Protein 1SZQ (pdb70)

Radius of gyration: 31.91 Å; Cα contacts (8 Å, |Δi|>4): 1854; chains: 2; bounding box: 70×69×105 Å

B-factor: mean 50.6, std 24.79, range [14.14, 126.87]

Foldseek 3Di:
DADPLLLQLQVCLVFDFPDPLLLVVLLLLVLLLLLLLLVCVVPPVLCVLAADPDPPDDDQLFAFQFLEAHRHALLRQLLSSLLSQQVNQAWWADALEIDHLSSLLSSLLRLQSSQQSVCVVVVHHGAFLLSSVLLSLLQQLRQLRHNDYLLVLFFHSLLSSLLSSLLSSLVCVDDSVLSSALNQCSQLDDTHGVQCVDPPNPDSCVSSVNSNSSSVSNVSSVSVVVDHDRQCQPPPCSHNCNPRVVVDDGDGPDRGHSLSLWIFGSQDFLADQLQLALLVLLCVQVCCVVVDALVQFQAKEKEFADVLCVFQCDDDDDDALVNCRRHNLCNLCCRHVVGHHSVCSHVVNVVPVSSVVSSVRYDYDYDVVLNVLCSDSVRVWSKMWMKTAGPVRDIDDIRIDTHRCRTSVNCVSNVVSSLVSSLVSCVSRDDDVLSVVLSVQSVPVVNRRPHSNVNSVSSHD/DADPLLLLLQVCLVPDADDPLLLVVLLLLVLLLVLLLLVCVVDPVLCVLAADPDPPDDDQLFQDAFLDAHRHALLRQLLNSLLSQQVPQHWWADALETDHLSSLLSNLLSLQSSQQSVQVVVVHHGAFLLSSVLLSLLQQLNFLSHNAYQVVLFFHSLLSSLLSLLSNSLVVVHDSVLSSALNLCSLLPDTHGCQCVDPPNVDSCVSSVNSNSSSVSSVSSVSVVVDHDRPCAPPPCSHSCNPGVVVDDGDGPDRGHSLSLWMFGNQDALADFLLQQVLVVLCLQVCCCVPDALVFFQAKEKAWADVLCVFADDQDDDAAQCNCSRHSLCNQCCNHVVDHHSVCRHVPNCPDPSSNPVSVRYHYDYDPVLNVLCSPSVHVWSKMWIKTQGPVRDIDDTDMDTHGCRTSVNCVNNVVSSLVSSLVSLVSRDDPVLSCVLSVQSVPSVSRSGHSNVNSVSRHD

Solvent-accessible surface area: 34328 Å² total

Organism: Escherichia coli (strain K12) (NCBI:txid83333)

GO terms:
  GO:0051537 2 iron, 2 sulfur cluster binding (F, IDA)
  GO:0003994 aconitate hydratase activity (F, EXP)
  GO:0047547 2-methylcitrate dehydratase activity (F, IDA)

Structure (mmCIF, N/CA/C/O backbone):
data_1SZQ
#
_entry.id   1SZQ
#
_cell.length_a   97.579
_cell.length_b   97.579
_cell.length_c   219.750
_cell.angle_alpha   90.00
_cell.angle_beta   90.00
_cell.angle_gamma   120.00
#
_symmetry.space_group_name_H-M   'P 65'
#
loop_
_entity.id
_entity.type
_entity.pdbx_description
1 polymer '2-methylcitrate dehydratase'
2 water water
#
loop_
_atom_site.group_PDB
_atom_site.id
_atom_site.type_symbol
_atom_site.label_atom_id
_atom_site.label_alt_id
_atom_site.label_comp_id
_atom_site.label_asym_id
_atom_site.label_entity_id
_atom_site.label_seq_id
_atom_site.pdbx_PDB_ins_code
_atom_site.Cartn_x
_atom_site.Cartn_y
_atom_site.Cartn_z
_atom_site.occupancy
_atom_site.B_iso_or_equiv
_atom_site.auth_seq_id
_atom_site.auth_comp_id
_atom_site.auth_asym_id
_atom_site.auth_atom_id
_atom_site.pdbx_PDB_model_num
ATOM 1 N N . GLU A 1 11 ? -45.590 62.662 -1.857 1.00 46.25 11 GLU A N 1
ATOM 2 C CA . GLU A 1 11 ? -45.095 61.961 -0.630 1.00 47.24 11 GLU A CA 1
ATOM 3 C C . GLU A 1 11 ? -44.136 60.846 -1.031 1.00 45.66 11 GLU A C 1
ATOM 4 O O . GLU A 1 11 ? -43.000 60.784 -0.551 1.00 45.08 11 GLU A O 1
ATOM 10 N N . PHE A 1 12 ? -44.597 59.970 -1.918 1.00 43.85 12 PHE A N 1
ATOM 11 C CA . PHE A 1 12 ? -43.776 58.859 -2.389 1.00 42.60 12 PHE A CA 1
ATOM 12 C C . PHE A 1 12 ? -42.673 59.357 -3.319 1.00 42.37 12 PHE A C 1
ATOM 13 O O . PHE A 1 12 ? -42.886 60.262 -4.127 1.00 41.13 12 PHE A O 1
ATOM 21 N N . ASP A 1 13 ? -41.493 58.755 -3.191 1.00 41.75 13 ASP A N 1
ATOM 22 C CA . ASP A 1 13 ? -40.342 59.114 -4.009 1.00 41.98 13 ASP A CA 1
ATOM 23 C C . ASP A 1 13 ? -40.633 59.065 -5.514 1.00 43.39 13 ASP A C 1
ATOM 24 O O . ASP A 1 13 ? -41.344 58.178 -5.996 1.00 42.06 13 ASP A O 1
ATOM 29 N N . ARG A 1 14 ? -40.083 60.039 -6.240 1.00 44.77 14 ARG A N 1
ATOM 30 C CA . ARG A 1 14 ? -40.240 60.146 -7.691 1.00 45.37 14 ARG A CA 1
ATOM 31 C C . ARG A 1 14 ? -39.993 58.781 -8.352 1.00 42.81 14 ARG A C 1
ATOM 32 O O . ARG A 1 14 ? -40.790 58.317 -9.166 1.00 42.07 14 ARG A O 1
ATOM 40 N N . GLU A 1 15 ? -38.898 58.131 -7.981 1.00 38.94 15 GLU A N 1
ATOM 41 C CA . GLU A 1 15 ? -38.574 56.842 -8.555 1.00 37.09 15 GLU A CA 1
ATOM 42 C C . GLU A 1 15 ? -39.741 55.853 -8.446 1.00 35.83 15 GLU A C 1
ATOM 43 O O . GLU A 1 15 ? -40.144 55.248 -9.438 1.00 35.37 15 GLU A O 1
ATOM 49 N N . ILE A 1 16 ? -40.293 55.703 -7.248 1.00 35.41 16 ILE A N 1
ATOM 50 C CA . ILE A 1 16 ? -41.414 54.793 -7.021 1.00 34.61 16 ILE A CA 1
ATOM 51 C C . ILE A 1 16 ? -42.653 55.204 -7.822 1.00 36.50 16 ILE A C 1
ATOM 52 O O . ILE A 1 16 ? -43.326 54.364 -8.438 1.00 37.58 16 ILE A O 1
ATOM 57 N N . VAL A 1 17 ? -42.947 56.500 -7.815 1.00 36.46 17 VAL A N 1
ATOM 58 C CA . VAL A 1 17 ? -44.101 57.022 -8.526 1.00 34.57 17 VAL A CA 1
ATOM 59 C C . VAL A 1 17 ? -43.983 56.825 -10.027 1.00 33.96 17 VAL A C 1
ATOM 60 O O . VAL A 1 17 ? -44.990 56.651 -10.710 1.00 32.14 17 VAL A O 1
ATOM 64 N N . ASP A 1 18 ? -42.762 56.850 -10.551 1.00 34.34 18 ASP A N 1
ATOM 65 C CA . ASP A 1 18 ? -42.589 56.646 -11.986 1.00 37.63 18 ASP A CA 1
ATOM 66 C C . ASP A 1 18 ? -42.896 55.205 -12.354 1.00 38.21 18 ASP A C 1
ATOM 67 O O . ASP A 1 18 ? -43.594 54.944 -13.329 1.00 38.84 18 ASP A O 1
ATOM 72 N N . ILE A 1 19 ? -42.356 54.274 -11.575 1.00 38.12 19 ILE A N 1
ATOM 73 C CA . ILE A 1 19 ? -42.585 52.859 -11.816 1.00 36.91 19 ILE A CA 1
ATOM 74 C C . ILE A 1 19 ? -44.075 52.580 -11.775 1.00 35.74 19 ILE A C 1
ATOM 75 O O . ILE A 1 19 ? -44.608 51.901 -12.644 1.00 36.48 19 ILE A O 1
ATOM 80 N N . VAL A 1 20 ? -44.755 53.116 -10.774 1.00 34.31 20 VAL A N 1
ATOM 81 C CA . VAL A 1 20 ? -46.176 52.861 -10.671 1.00 35.42 20 VAL A CA 1
ATOM 82 C C . VAL A 1 20 ? -47.016 53.479 -11.787 1.00 36.28 20 VAL A C 1
ATOM 83 O O . VAL A 1 20 ? -47.969 52.860 -12.254 1.00 35.42 20 VAL A O 1
ATOM 87 N N . ASP A 1 21 ? -46.686 54.693 -12.214 1.00 36.52 21 ASP A N 1
ATOM 88 C CA . ASP A 1 21 ? -47.453 55.309 -13.281 1.00 37.17 21 ASP A CA 1
ATOM 89 C C . ASP A 1 21 ? -47.209 54.552 -14.565 1.00 35.14 21 ASP A C 1
ATOM 90 O O . ASP A 1 21 ? -48.118 54.364 -15.361 1.00 34.22 21 ASP A O 1
ATOM 95 N N . TYR A 1 22 ? -45.972 54.119 -14.764 1.00 35.86 22 TYR A N 1
ATOM 96 C CA . TYR A 1 22 ? -45.612 53.379 -15.966 1.00 35.26 22 TYR A CA 1
ATOM 97 C C . TYR A 1 22 ? -46.395 52.086 -16.073 1.00 34.68 22 TYR A C 1
ATOM 98 O O . TYR A 1 22 ? -46.975 51.811 -17.109 1.00 34.66 22 TYR A O 1
ATOM 107 N N . VAL A 1 23 ? -46.413 51.306 -14.999 1.00 34.90 23 VAL A N 1
ATOM 108 C CA . VAL A 1 23 ? -47.098 50.026 -14.999 1.00 36.64 23 VAL A CA 1
ATOM 109 C C . VAL A 1 23 ? -48.636 50.119 -15.011 1.00 37.69 23 VAL A C 1
ATOM 110 O O . VAL A 1 23 ? -49.323 49.176 -15.405 1.00 38.33 23 VAL A O 1
ATOM 122 N N . ASN A 1 25 ? -50.397 52.951 -16.512 1.00 39.43 25 ASN A N 1
ATOM 123 C CA . ASN A 1 25 ? -50.925 53.696 -17.650 1.00 39.87 25 ASN A CA 1
ATOM 124 C C . ASN A 1 25 ? -50.245 53.599 -18.996 1.00 39.72 25 ASN A C 1
ATOM 125 O O . ASN A 1 25 ? -50.886 53.823 -20.017 1.00 41.93 25 ASN A O 1
ATOM 130 N N . TYR A 1 26 ? -48.960 53.280 -19.010 1.00 39.44 26 TYR A N 1
ATOM 131 C CA . TYR A 1 26 ? -48.246 53.195 -20.266 1.00 39.97 26 TYR A CA 1
ATOM 132 C C . TYR A 1 26 ? -48.767 52.124 -21.196 1.00 43.34 26 TYR A C 1
ATOM 133 O O . TYR A 1 26 ? -48.865 50.948 -20.831 1.00 42.98 26 TYR A O 1
ATOM 142 N N . GLU A 1 27 ? -49.070 52.552 -22.417 1.00 47.33 27 GLU A N 1
ATOM 143 C CA . GLU A 1 27 ? -49.568 51.671 -23.460 1.00 49.85 27 GLU A CA 1
ATOM 144 C C . GLU A 1 27 ? -48.405 51.270 -24.372 1.00 49.96 27 GLU A C 1
ATOM 145 O O . GLU A 1 27 ? -47.795 52.127 -25.018 1.00 50.12 27 GLU A O 1
ATOM 151 N N . ILE A 1 28 ? -48.095 49.972 -24.407 1.00 49.10 28 ILE A N 1
ATOM 152 C CA . ILE A 1 28 ? -47.020 49.440 -25.252 1.00 47.81 28 ILE A CA 1
ATOM 153 C C . ILE A 1 28 ? -47.504 49.536 -26.696 1.00 48.71 28 ILE A C 1
ATOM 154 O O . ILE A 1 28 ? -48.414 48.813 -27.095 1.00 48.80 28 ILE A O 1
ATOM 159 N N . SER A 1 29 ? -46.904 50.418 -27.482 1.00 48.94 29 SER A N 1
ATOM 160 C CA . SER A 1 29 ? -47.323 50.572 -28.872 1.00 50.12 29 SER A CA 1
ATOM 161 C C . SER A 1 29 ? -46.244 50.074 -29.816 1.00 49.18 29 SER A C 1
ATOM 162 O O . SER A 1 29 ? -46.081 50.604 -30.912 1.00 51.34 29 SER A O 1
ATOM 165 N N . SER A 1 30 ? -45.515 49.052 -29.387 1.00 47.67 30 SER A N 1
ATOM 166 C CA . SER A 1 30 ? -44.417 48.504 -30.168 1.00 45.97 30 SER A CA 1
ATOM 167 C C . SER A 1 30 ? -44.716 47.101 -30.664 1.00 46.61 30 SER A C 1
ATOM 168 O O . SER A 1 30 ? -44.889 46.180 -29.868 1.00 47.29 30 SER A O 1
ATOM 171 N N . LYS A 1 31 ? -44.772 46.933 -31.983 1.00 46.43 31 LYS A N 1
ATOM 172 C CA . LYS A 1 31 ? -45.056 45.622 -32.548 1.00 46.24 31 LYS A CA 1
ATOM 173 C C . LYS A 1 31 ? -43.855 44.705 -32.316 1.00 44.72 31 LYS A C 1
ATOM 174 O O . LYS A 1 31 ? -44.010 43.495 -32.156 1.00 45.23 31 LYS A O 1
ATOM 180 N N . VAL A 1 32 ? -42.658 45.282 -32.291 1.00 40.24 32 VAL A N 1
ATOM 181 C CA . VAL A 1 32 ? -41.464 44.484 -32.070 1.00 37.05 32 VAL A CA 1
ATOM 182 C C . VAL A 1 32 ? -41.427 44.019 -30.628 1.00 35.23 32 VAL A C 1
ATOM 183 O O . VAL A 1 32 ? -40.945 42.928 -30.319 1.00 33.99 32 VAL A O 1
ATOM 187 N N . ALA A 1 33 ? -41.933 44.859 -29.741 1.00 33.78 33 ALA A N 1
ATOM 188 C CA . ALA A 1 33 ? -41.957 44.506 -28.339 1.00 34.07 33 ALA A CA 1
ATOM 189 C C . ALA A 1 33 ? -42.815 43.253 -28.158 1.00 34.59 33 ALA A C 1
ATOM 190 O O . ALA A 1 33 ? -42.338 42.254 -27.622 1.00 33.45 33 ALA A O 1
ATOM 192 N N . TYR A 1 34 ? -44.066 43.297 -28.617 1.00 33.94 34 TYR A N 1
ATOM 193 C CA . TYR A 1 34 ? -44.950 42.142 -28.492 1.00 34.50 34 TYR A CA 1
ATOM 194 C C . TYR A 1 34 ? -44.431 40.901 -29.223 1.00 34.47 34 TYR A C 1
ATOM 195 O O . TYR A 1 34 ? -44.587 39.787 -28.731 1.00 33.18 34 TYR A O 1
ATOM 204 N N . ASP A 1 35 ? -43.815 41.096 -30.386 1.00 35.20 35 ASP A N 1
ATOM 205 C CA . ASP A 1 35 ? -43.262 39.982 -31.142 1.00 36.57 35 ASP A CA 1
ATOM 206 C C . ASP A 1 35 ? -42.134 39.289 -30.370 1.00 37.26 35 ASP A C 1
ATOM 207 O O . ASP A 1 35 ? -42.069 38.061 -30.340 1.00 39.32 35 ASP A O 1
ATOM 212 N N . THR A 1 36 ? -41.236 40.047 -29.748 1.00 34.86 36 THR A N 1
ATOM 213 C CA . THR A 1 36 ? -40.176 39.384 -29.019 1.00 34.75 36 THR A CA 1
ATOM 214 C C . THR A 1 36 ? -40.710 38.838 -27.700 1.00 32.78 36 THR A C 1
ATOM 215 O O . THR A 1 36 ? -40.260 37.796 -27.237 1.00 35.01 36 THR A O 1
ATOM 219 N N . ALA A 1 37 ? -41.675 39.515 -27.090 1.00 30.68 37 ALA A N 1
ATOM 220 C CA . ALA A 1 37 ? -42.217 39.032 -25.821 1.00 28.31 37 ALA A CA 1
ATOM 221 C C . ALA A 1 37 ? -42.792 37.650 -26.053 1.00 29.14 37 ALA A C 1
ATOM 222 O O . ALA A 1 37 ? -42.712 36.763 -25.205 1.00 28.37 37 ALA A O 1
ATOM 224 N N . HIS A 1 38 ? -43.392 37.478 -27.217 1.00 29.69 38 HIS A N 1
ATOM 225 C CA . HIS A 1 38 ? -43.973 36.208 -27.571 1.00 28.79 38 HIS A CA 1
ATOM 226 C C . HIS A 1 38 ? -42.886 35.119 -27.559 1.00 28.82 38 HIS A C 1
ATOM 227 O O . HIS A 1 38 ? -43.007 34.120 -26.853 1.00 28.63 38 HIS A O 1
ATOM 234 N N . TYR A 1 39 ? -41.821 35.320 -28.332 1.00 27.74 39 TYR A N 1
ATOM 235 C CA . TYR A 1 39 ? -40.744 34.338 -28.393 1.00 28.37 39 TYR A CA 1
ATOM 236 C C . TYR A 1 39 ? -40.032 34.203 -27.063 1.00 29.61 39 TYR A C 1
ATOM 237 O O . TYR A 1 39 ? -39.571 33.120 -26.696 1.00 30.73 39 TYR A O 1
ATOM 246 N N . CYS A 1 40 ? -39.941 35.305 -26.335 1.00 28.37 40 CYS A N 1
ATOM 247 C CA . CYS A 1 40 ? -39.290 35.278 -25.046 1.00 28.57 40 CYS A CA 1
ATOM 248 C C . CYS A 1 40 ? -40.058 34.367 -24.074 1.00 29.50 40 CYS A C 1
ATOM 249 O O . CYS A 1 40 ? -39.468 33.761 -23.169 1.00 28.62 40 CYS A O 1
ATOM 252 N N . LEU A 1 41 ? -41.373 34.272 -24.279 1.00 28.42 41 LEU A N 1
ATOM 253 C CA . LEU A 1 41 ? -42.260 33.451 -23.454 1.00 26.84 41 LEU A CA 1
ATOM 254 C C . LEU A 1 41 ? -41.956 31.953 -23.609 1.00 28.18 41 LEU A C 1
ATOM 255 O O . LEU A 1 41 ? -41.682 31.251 -22.632 1.00 26.99 41 LEU A O 1
ATOM 260 N N . LEU A 1 42 ? -41.999 31.479 -24.849 1.00 28.52 42 LEU A N 1
ATOM 261 C CA . LEU A 1 42 ? -41.746 30.081 -25.157 1.00 29.11 42 LEU A CA 1
ATOM 262 C C . LEU A 1 42 ? -40.327 29.688 -24.788 1.00 30.08 42 LEU A C 1
ATOM 263 O O . LEU A 1 42 ? -40.074 28.578 -24.319 1.00 30.65 42 LEU A O 1
ATOM 268 N N . ASP A 1 43 ? -39.398 30.607 -25.007 1.00 28.99 43 ASP A N 1
ATOM 269 C CA . ASP A 1 43 ? -37.996 30.345 -24.718 1.00 28.48 43 ASP A CA 1
ATOM 270 C C . ASP A 1 43 ? -37.767 30.121 -23.220 1.00 27.99 43 ASP A C 1
ATOM 271 O O . ASP A 1 43 ? -37.107 29.161 -22.802 1.00 27.75 43 ASP A O 1
ATOM 276 N N . THR A 1 44 ? -38.328 31.000 -22.403 1.00 26.97 44 THR A N 1
ATOM 277 C CA . THR A 1 44 ? -38.152 30.881 -20.969 1.00 23.81 44 THR A CA 1
ATOM 278 C C . THR A 1 44 ? -38.842 29.633 -20.436 1.00 23.61 44 THR A C 1
ATOM 279 O O . THR A 1 44 ? -38.325 28.990 -19.533 1.00 23.48 44 THR A O 1
ATOM 283 N N . LEU A 1 45 ? -40.004 29.282 -20.987 1.00 24.93 45 LEU A N 1
ATOM 284 C CA . LEU A 1 45 ? -40.706 28.070 -20.543 1.00 24.34 45 LEU A CA 1
ATOM 285 C C . LEU A 1 45 ? -39.867 26.846 -20.865 1.00 24.73 45 LEU A C 1
ATOM 286 O O . LEU A 1 45 ? -39.746 25.938 -20.049 1.00 24.86 45 LEU A O 1
ATOM 291 N N . GLY A 1 46 ? -39.279 26.836 -22.057 1.00 27.45 46 GLY A N 1
ATOM 292 C CA . GLY A 1 46 ? -38.450 25.719 -22.465 1.00 30.90 46 GLY A CA 1
ATOM 293 C C . GLY A 1 46 ? -37.228 25.511 -21.589 1.00 34.12 46 GLY A C 1
ATOM 294 O O . GLY A 1 46 ? -36.807 24.372 -21.386 1.00 35.93 46 GLY A O 1
ATOM 295 N N . CYS A 1 47 ? -36.648 26.593 -21.071 1.00 34.16 47 CYS A N 1
ATOM 296 C CA . CYS A 1 47 ? -35.467 26.471 -20.213 1.00 34.86 47 CYS A CA 1
ATOM 297 C C . CYS A 1 47 ? -35.861 25.849 -18.895 1.00 35.58 47 CYS A C 1
ATOM 298 O O . CYS A 1 47 ? -35.042 25.234 -18.212 1.00 36.90 47 CYS A O 1
ATOM 301 N N . GLY A 1 48 ? -37.125 26.032 -18.537 1.00 35.06 48 GLY A N 1
ATOM 302 C CA . GLY A 1 48 ? -37.613 25.504 -17.286 1.00 35.31 48 GLY A CA 1
ATOM 303 C C . GLY A 1 48 ? -37.795 24.012 -17.386 1.00 36.20 48 GLY A C 1
ATOM 304 O O . GLY A 1 48 ? -37.575 23.281 -16.419 1.00 37.12 48 GLY A O 1
ATOM 305 N N . LEU A 1 49 ? -38.195 23.552 -18.564 1.00 34.57 49 LEU A N 1
ATOM 306 C CA . LEU A 1 49 ? -38.408 22.128 -18.760 1.00 35.16 49 LEU A CA 1
ATOM 307 C C . LEU A 1 49 ? -37.062 21.387 -18.767 1.00 37.13 49 LEU A C 1
ATOM 308 O O . LEU A 1 49 ? -36.969 20.230 -18.351 1.00 38.11 49 LEU A O 1
ATOM 313 N N . GLU A 1 50 ? -36.013 22.065 -19.214 1.00 38.67 50 GLU A N 1
ATOM 314 C CA . GLU A 1 50 ? -34.702 21.444 -19.253 1.00 41.56 50 GLU A CA 1
ATOM 315 C C . GLU A 1 50 ? -34.122 21.360 -17.851 1.00 42.88 50 GLU A C 1
ATOM 316 O O . GLU A 1 50 ? -33.208 20.581 -17.599 1.00 45.89 50 GLU A O 1
ATOM 322 N N . ALA A 1 51 ? -34.649 22.157 -16.930 1.00 41.48 51 ALA A N 1
ATOM 323 C CA . ALA A 1 51 ? -34.123 22.149 -15.571 1.00 40.53 51 ALA A CA 1
ATOM 324 C C . ALA A 1 51 ? -34.667 20.997 -14.727 1.00 41.30 51 ALA A C 1
ATOM 325 O O . ALA A 1 51 ? -33.991 20.511 -13.818 1.00 40.65 51 ALA A O 1
ATOM 327 N N . LEU A 1 52 ? -35.888 20.567 -15.034 1.00 40.89 52 LEU A N 1
ATOM 328 C CA . LEU A 1 52 ? -36.522 19.478 -14.309 1.00 39.88 52 LEU A CA 1
ATOM 329 C C . LEU A 1 52 ? -35.666 18.221 -14.335 1.00 41.74 52 LEU A C 1
ATOM 330 O O . LEU A 1 52 ? -35.703 17.411 -13.412 1.00 44.01 52 LEU A O 1
ATOM 335 N N . GLU A 1 53 ? -34.878 18.047 -15.383 1.00 42.88 53 GLU A N 1
ATOM 336 C CA . GLU A 1 53 ? -34.052 16.861 -15.439 1.00 43.41 53 GLU A CA 1
ATOM 337 C C . GLU A 1 53 ? -32.842 16.939 -14.519 1.00 43.40 53 GLU A C 1
ATOM 338 O O . GLU A 1 53 ? -31.981 16.059 -14.537 1.00 44.58 53 GLU A O 1
ATOM 344 N N . TYR A 1 54 ? -32.779 17.983 -13.699 1.00 41.39 54 TYR A N 1
ATOM 345 C CA . TYR A 1 54 ? -31.666 18.136 -12.769 1.00 39.65 54 TYR A CA 1
ATOM 346 C C . TYR A 1 54 ? -32.139 18.005 -11.338 1.00 40.58 54 TYR A C 1
ATOM 347 O O . TYR A 1 54 ? -32.857 18.862 -10.835 1.00 41.85 54 TYR A O 1
ATOM 356 N N . PRO A 1 55 ? -31.739 16.921 -10.657 1.00 41.32 55 PRO A N 1
ATOM 357 C CA . PRO A 1 55 ? -32.141 16.691 -9.265 1.00 39.94 55 PRO A CA 1
ATOM 358 C C . PRO A 1 55 ? -31.750 17.813 -8.310 1.00 38.63 55 PRO A C 1
ATOM 359 O O . PRO A 1 55 ? -32.409 18.021 -7.287 1.00 38.74 55 PRO A O 1
ATOM 363 N N . ALA A 1 56 ? -30.693 18.546 -8.645 1.00 36.56 56 ALA A N 1
ATOM 364 C CA . ALA A 1 56 ? -30.253 19.651 -7.791 1.00 36.58 56 ALA A CA 1
ATOM 365 C C . ALA A 1 56 ? -31.283 20.765 -7.789 1.00 35.50 56 ALA A C 1
ATOM 366 O O . ALA A 1 56 ? -31.350 21.567 -6.858 1.00 36.32 56 ALA A O 1
ATOM 368 N N . CYS A 1 57 ? -32.080 20.807 -8.848 1.00 33.77 57 CYS A N 1
ATOM 369 C CA . CYS A 1 57 ? -33.118 21.805 -8.984 1.00 33.15 57 CYS A CA 1
ATOM 370 C C . CYS A 1 57 ? -34.447 21.283 -8.437 1.00 32.76 57 CYS A C 1
ATOM 371 O O . CYS A 1 57 ? -35.054 21.917 -7.578 1.00 30.88 57 CYS A O 1
ATOM 374 N N . LYS A 1 58 ? -34.895 20.126 -8.923 1.00 33.77 58 LYS A N 1
ATOM 375 C CA . LYS A 1 58 ? -36.171 19.573 -8.472 1.00 36.16 58 LYS A CA 1
ATOM 376 C C . LYS A 1 58 ? -36.277 19.300 -6.972 1.00 35.70 58 LYS A C 1
ATOM 377 O O . LYS A 1 58 ? -37.384 19.165 -6.448 1.00 36.72 58 LYS A O 1
ATOM 383 N N . LYS A 1 59 ? -35.151 19.241 -6.266 1.00 33.56 59 LYS A N 1
ATOM 384 C CA . LYS A 1 59 ? -35.216 18.990 -4.831 1.00 31.47 59 LYS A CA 1
ATOM 385 C C . LYS A 1 59 ? -35.808 20.189 -4.092 1.00 31.26 59 LYS A C 1
ATOM 386 O O . LYS A 1 59 ? -36.370 20.039 -3.006 1.00 31.87 59 LYS A O 1
ATOM 392 N N . LEU A 1 60 ? -35.687 21.371 -4.696 1.00 31.23 60 LEU A N 1
ATOM 393 C CA . LEU A 1 60 ? -36.201 22.617 -4.122 1.00 30.93 60 LEU A CA 1
ATOM 394 C C . LEU A 1 60 ? -37.625 22.942 -4.582 1.00 32.04 60 LEU A C 1
ATOM 395 O O . LEU A 1 60 ? -38.263 23.860 -4.059 1.00 32.54 60 LEU A O 1
ATOM 400 N N . LEU A 1 61 ? -38.109 22.190 -5.567 1.00 33.01 61 LEU A N 1
ATOM 401 C CA . LEU A 1 61 ? -39.439 22.401 -6.121 1.00 34.14 61 LEU A CA 1
ATOM 402 C C . LEU A 1 61 ? -40.547 21.752 -5.294 1.00 33.87 61 LEU A C 1
ATOM 403 O O . LEU A 1 61 ? -40.283 21.094 -4.291 1.00 32.96 61 LEU A O 1
ATOM 408 N N . GLY A 1 62 ? -41.786 21.944 -5.740 1.00 35.12 62 GLY A N 1
ATOM 409 C CA . GLY A 1 62 ? -42.934 21.386 -5.054 1.00 35.79 62 GLY A CA 1
ATOM 410 C C . GLY A 1 62 ? -43.350 22.210 -3.852 1.00 36.41 62 GLY A C 1
ATOM 411 O O . GLY A 1 62 ? -42.779 23.264 -3.603 1.00 36.42 62 GLY A O 1
ATOM 412 N N . PRO A 1 63 ? -44.343 21.744 -3.079 1.00 37.04 63 PRO A N 1
ATOM 413 C CA . PRO A 1 63 ? -44.853 22.426 -1.886 1.00 37.57 63 PRO A CA 1
ATOM 414 C C . PRO A 1 63 ? -43.903 22.337 -0.709 1.00 38.39 63 PRO A C 1
ATOM 415 O O . PRO A 1 63 ? -42.970 21.536 -0.714 1.00 38.49 63 PRO A O 1
ATOM 419 N N . ILE A 1 64 ? -44.164 23.155 0.308 1.00 38.58 64 ILE A N 1
ATOM 420 C CA . ILE A 1 64 ? -43.358 23.160 1.522 1.00 38.08 64 ILE A CA 1
ATOM 421 C C . ILE A 1 64 ? -43.672 21.883 2.308 1.00 38.73 64 ILE A C 1
ATOM 422 O O . ILE A 1 64 ? -42.787 21.248 2.879 1.00 39.52 64 ILE A O 1
ATOM 427 N N . VAL A 1 65 ? -44.939 21.495 2.315 1.00 38.77 65 VAL A N 1
ATOM 428 C CA . VAL A 1 65 ? -45.345 20.301 3.024 1.00 37.86 65 VAL A CA 1
ATOM 429 C C . VAL A 1 65 ? -46.058 19.342 2.080 1.00 38.93 65 VAL A C 1
ATOM 430 O O . VAL A 1 65 ? -47.153 19.627 1.601 1.00 39.84 65 VAL A O 1
ATOM 434 N N . PRO A 1 66 ? -45.439 18.186 1.797 1.00 39.43 66 PRO A N 1
ATOM 435 C CA . PRO A 1 66 ? -46.042 17.196 0.898 1.00 38.66 66 PRO A CA 1
ATOM 436 C C . PRO A 1 66 ? -47.454 16.832 1.318 1.00 38.73 66 PRO A C 1
ATOM 437 O O . PRO A 1 66 ? -47.707 16.506 2.481 1.00 39.39 66 PRO A O 1
ATOM 441 N N . GLY A 1 67 ? -48.374 16.889 0.366 1.00 39.16 67 GLY A N 1
ATOM 442 C CA . GLY A 1 67 ? -49.750 16.535 0.661 1.00 38.41 67 GLY A CA 1
ATOM 443 C C . GLY A 1 67 ? -50.654 17.739 0.718 1.00 37.70 67 GLY A C 1
ATOM 444 O O . GLY A 1 67 ? -51.882 17.611 0.708 1.00 38.64 67 GLY A O 1
ATOM 445 N N . THR A 1 68 ? -50.045 18.916 0.787 1.00 35.76 68 THR A N 1
ATOM 446 C CA . THR A 1 68 ? -50.809 20.153 0.841 1.00 33.66 68 THR A CA 1
ATOM 447 C C . THR A 1 68 ? -51.769 20.217 -0.333 1.00 33.23 68 THR A C 1
ATOM 448 O O . THR A 1 68 ? -51.429 19.831 -1.443 1.00 35.11 68 THR A O 1
ATOM 452 N N . VAL A 1 69 ? -52.978 20.688 -0.083 1.00 31.61 69 VAL A N 1
ATOM 453 C CA . VAL A 1 69 ? -53.951 20.808 -1.144 1.00 30.60 69 VAL A CA 1
ATOM 454 C C . VAL A 1 69 ? -54.406 22.249 -1.223 1.00 31.35 69 VAL A C 1
ATOM 455 O O . VAL A 1 69 ? -55.108 22.741 -0.339 1.00 32.55 69 VAL A O 1
ATOM 459 N N . VAL A 1 70 ? -53.996 22.925 -2.284 1.00 31.54 70 VAL A N 1
ATOM 460 C CA . VAL A 1 70 ? -54.350 24.317 -2.472 1.00 31.77 70 VAL A CA 1
ATOM 461 C C . VAL A 1 70 ? -55.464 24.472 -3.494 1.00 33.41 70 VAL A C 1
ATOM 462 O O . VAL A 1 70 ? -55.318 24.054 -4.643 1.00 35.64 70 VAL A O 1
ATOM 466 N N . PRO A 1 71 ? -56.600 25.067 -3.090 1.00 33.49 71 PRO A N 1
ATOM 467 C CA . PRO A 1 71 ? -57.731 25.276 -4.005 1.00 32.31 71 PRO A CA 1
ATOM 468 C C . PRO A 1 71 ? -57.266 26.149 -5.172 1.00 32.02 71 PRO A C 1
ATOM 469 O O . PRO A 1 71 ? -56.566 27.139 -4.963 1.00 31.96 71 PRO A O 1
ATOM 473 N N . ASN A 1 72 ? -57.645 25.789 -6.391 1.00 32.77 72 ASN A N 1
ATOM 474 C CA . ASN A 1 72 ? -57.264 26.578 -7.564 1.00 33.11 72 ASN A CA 1
ATOM 475 C C . ASN A 1 72 ? -55.778 26.919 -7.589 1.00 32.05 72 ASN A C 1
ATOM 476 O O . ASN A 1 72 ? -55.379 28.003 -8.027 1.00 30.08 72 ASN A O 1
ATOM 481 N N . GLY A 1 73 ? -54.970 25.982 -7.108 1.00 31.94 73 GLY A N 1
ATOM 482 C CA . GLY A 1 73 ? -53.538 26.176 -7.087 1.00 30.65 73 GLY A CA 1
ATOM 483 C C . GLY A 1 73 ? -52.960 26.344 -8.479 1.00 30.59 73 GLY A C 1
ATOM 484 O O . GLY A 1 73 ? -53.591 26.024 -9.491 1.00 30.02 73 GLY A O 1
ATOM 485 N N . VAL A 1 74 ? -51.739 26.856 -8.518 1.00 29.50 74 VAL A N 1
ATOM 486 C CA . VAL A 1 74 ? -51.032 27.080 -9.760 1.00 28.21 74 VAL A CA 1
ATOM 487 C C . VAL A 1 74 ? -50.448 25.752 -10.247 1.00 30.60 74 VAL A C 1
ATOM 488 O O . VAL A 1 74 ? -49.876 24.993 -9.463 1.00 29.76 74 VAL A O 1
ATOM 492 N N . ARG A 1 75 ? -50.617 25.456 -11.531 1.00 32.44 75 ARG A N 1
ATOM 493 C CA . ARG A 1 75 ? -50.075 24.224 -12.088 1.00 36.02 75 ARG A CA 1
ATOM 494 C C . ARG A 1 75 ? -48.691 24.543 -12.613 1.00 35.38 75 ARG A C 1
ATOM 495 O O . ARG A 1 75 ? -48.551 25.057 -13.720 1.00 37.69 75 ARG A O 1
ATOM 503 N N . VAL A 1 76 ? -47.669 24.257 -11.814 1.00 35.28 76 VAL A N 1
ATOM 504 C CA . VAL A 1 76 ? -46.293 24.527 -12.217 1.00 33.93 76 VAL A CA 1
ATOM 505 C C . VAL A 1 76 ? -45.963 23.705 -13.465 1.00 32.94 76 VAL A C 1
ATOM 506 O O . VAL A 1 76 ? -46.007 22.477 -13.449 1.00 33.63 76 VAL A O 1
ATOM 510 N N . PRO A 1 77 ? -45.643 24.383 -14.574 1.00 31.99 77 PRO A N 1
ATOM 511 C CA . PRO A 1 77 ? -45.316 23.716 -15.841 1.00 31.87 77 PRO A CA 1
ATOM 512 C C . PRO A 1 77 ? -44.299 22.569 -15.751 1.00 30.73 77 PRO A C 1
ATOM 513 O O . PRO A 1 77 ? -43.269 22.680 -15.087 1.00 30.37 77 PRO A O 1
ATOM 517 N N . GLY A 1 78 ? -44.613 21.468 -16.423 1.00 30.68 78 GLY A N 1
ATOM 518 C CA . GLY A 1 78 ? -43.733 20.320 -16.426 1.00 31.77 78 GLY A CA 1
ATOM 519 C C . GLY A 1 78 ? -43.794 19.429 -15.200 1.00 33.43 78 GLY A C 1
ATOM 520 O O . GLY A 1 78 ? -42.975 18.520 -15.056 1.00 34.69 78 GLY A O 1
ATOM 521 N N . THR A 1 79 ? -44.744 19.683 -14.304 1.00 33.34 79 THR A N 1
ATOM 522 C CA . THR A 1 79 ? -44.871 18.868 -13.101 1.00 33.97 79 THR A CA 1
ATOM 523 C C . THR A 1 79 ? -46.328 18.564 -12.815 1.00 34.05 79 THR A C 1
ATOM 524 O O . THR A 1 79 ? -47.182 18.680 -13.690 1.00 36.05 79 THR A O 1
ATOM 528 N N . GLN A 1 80 ? -46.604 18.172 -11.582 1.00 35.05 80 GLN A N 1
ATOM 529 C CA . GLN A 1 80 ? -47.959 17.861 -11.146 1.00 36.30 80 GLN A CA 1
ATOM 530 C C . GLN A 1 80 ? -48.286 18.672 -9.894 1.00 34.35 80 GLN A C 1
ATOM 531 O O . GLN A 1 80 ? -49.285 18.420 -9.234 1.00 35.43 80 GLN A O 1
ATOM 537 N N . PHE A 1 81 ? -47.442 19.646 -9.571 1.00 32.52 81 PHE A N 1
ATOM 538 C CA . PHE A 1 81 ? -47.671 20.471 -8.401 1.00 32.45 81 PHE A CA 1
ATOM 539 C C . PHE A 1 81 ? -48.797 21.469 -8.646 1.00 32.61 81 PHE A C 1
ATOM 540 O O . PHE A 1 81 ? -49.036 21.885 -9.777 1.00 32.63 81 PHE A O 1
ATOM 548 N N . GLN A 1 82 ? -49.488 21.834 -7.573 1.00 33.76 82 GLN A N 1
ATOM 549 C CA . GLN A 1 82 ? -50.570 22.814 -7.620 1.00 35.67 82 GLN A CA 1
ATOM 550 C C . GLN A 1 82 ? -50.366 23.615 -6.341 1.00 33.42 82 GLN A C 1
ATOM 551 O O . GLN A 1 82 ? -50.987 23.349 -5.321 1.00 34.73 82 GLN A O 1
ATOM 557 N N . LEU A 1 83 ? -49.468 24.588 -6.412 1.00 31.33 83 LEU A N 1
ATOM 558 C CA . LEU A 1 83 ? -49.109 25.401 -5.265 1.00 28.69 83 LEU A CA 1
ATOM 559 C C . LEU A 1 83 ? -49.787 26.772 -5.188 1.00 28.28 83 LEU A C 1
ATOM 560 O O . LEU A 1 83 ? -50.559 27.154 -6.058 1.00 26.87 83 LEU A O 1
ATOM 565 N N . ASP A 1 84 ? -49.489 27.495 -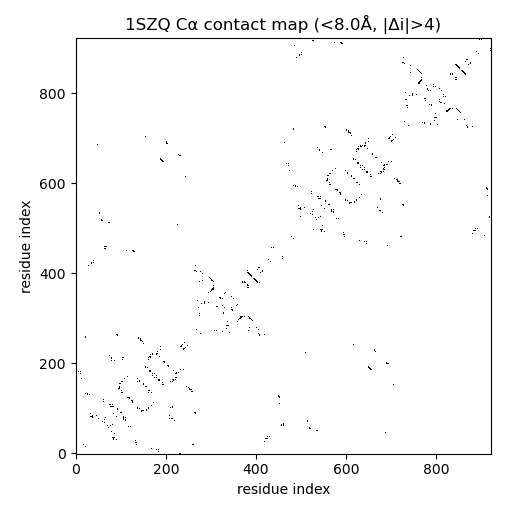4.115 1.00 29.43 84 ASP A N 1
ATOM 566 C CA . ASP A 1 84 ? -50.013 28.828 -3.904 1.00 29.84 84 ASP A CA 1
ATOM 567 C C . ASP A 1 84 ? -49.152 29.757 -4.774 1.00 29.76 84 ASP A C 1
ATOM 568 O O . ASP A 1 84 ? -47.992 29.443 -5.087 1.00 28.57 84 ASP A O 1
ATOM 573 N N . PRO A 1 85 ? -49.693 30.923 -5.158 1.00 29.47 85 PRO A N 1
ATOM 574 C CA . PRO A 1 85 ? -48.904 31.829 -5.995 1.00 29.43 85 PRO A CA 1
ATOM 575 C C . PRO A 1 85 ? -47.469 32.114 -5.537 1.00 28.74 85 PRO A C 1
ATOM 576 O O . PRO A 1 85 ? -46.556 32.135 -6.356 1.00 30.10 85 PRO A O 1
ATOM 580 N N . VAL A 1 86 ? -47.255 32.300 -4.242 1.00 28.57 86 VAL A N 1
ATOM 581 C CA . VAL A 1 86 ? -45.913 32.614 -3.768 1.00 28.16 86 VAL A CA 1
ATOM 582 C C . VAL A 1 86 ? -44.909 31.499 -3.964 1.00 30.30 86 VAL A C 1
ATOM 583 O O . VAL A 1 86 ? -43.755 31.747 -4.302 1.00 32.42 86 VAL A O 1
ATOM 587 N N . GLN A 1 87 ? -45.343 30.272 -3.733 1.00 31.00 87 GLN A N 1
ATOM 588 C CA . GLN A 1 87 ? -44.469 29.131 -3.874 1.00 29.49 87 GLN A CA 1
ATOM 589 C C . GLN A 1 87 ? -44.349 28.753 -5.339 1.00 29.63 87 GLN A C 1
ATOM 590 O O . GLN A 1 87 ? -43.277 28.356 -5.824 1.00 29.79 87 GLN A O 1
ATOM 596 N N . ALA A 1 88 ? -45.459 28.852 -6.054 1.00 27.69 88 ALA A N 1
ATOM 597 C CA . ALA A 1 88 ? -45.425 28.514 -7.467 1.00 28.63 88 ALA A CA 1
ATOM 598 C C . ALA A 1 88 ? -44.409 29.436 -8.147 1.00 29.42 88 ALA A C 1
ATOM 599 O O . ALA A 1 88 ? -43.637 29.012 -9.016 1.00 28.24 88 ALA A O 1
ATOM 601 N N . ALA A 1 89 ? -44.409 30.697 -7.723 1.00 28.74 89 ALA A N 1
ATOM 602 C CA . ALA A 1 89 ? -43.496 31.692 -8.267 1.00 29.09 89 ALA A CA 1
ATOM 603 C C . ALA A 1 89 ? -42.071 31.219 -8.064 1.00 28.30 89 ALA A C 1
ATOM 604 O O . ALA A 1 89 ? -41.256 31.274 -8.978 1.00 26.18 89 ALA A O 1
ATOM 606 N N . PHE A 1 90 ? -41.763 30.763 -6.856 1.00 30.96 90 PHE A N 1
ATOM 607 C CA . PHE A 1 90 ? -40.417 30.279 -6.602 1.00 32.86 90 PHE A CA 1
ATOM 608 C C . PHE A 1 90 ? -40.111 29.151 -7.574 1.00 34.46 90 PHE A C 1
ATOM 609 O O . PHE A 1 90 ? -39.115 29.206 -8.287 1.00 36.99 90 PHE A O 1
ATOM 617 N N . ASN A 1 91 ? -40.961 28.131 -7.619 1.00 34.23 91 ASN A N 1
ATOM 618 C CA . ASN A 1 91 ? -40.693 27.026 -8.527 1.00 33.39 91 ASN A CA 1
ATOM 619 C C . ASN A 1 91 ? -40.430 27.457 -9.963 1.00 31.91 91 ASN A C 1
ATOM 620 O O . ASN A 1 91 ? -39.357 27.185 -10.501 1.00 33.66 91 ASN A O 1
ATOM 625 N N . ILE A 1 92 ? -41.385 28.140 -10.583 1.00 30.79 92 ILE A N 1
ATOM 626 C CA . ILE A 1 92 ? -41.195 28.589 -11.964 1.00 29.86 92 ILE A CA 1
ATOM 627 C C . ILE A 1 92 ? -39.877 29.368 -12.111 1.00 28.89 92 ILE A C 1
ATOM 628 O O . ILE A 1 92 ? -39.058 29.045 -12.971 1.00 29.98 92 ILE A O 1
ATOM 633 N N . GLY A 1 93 ? -39.684 30.382 -11.270 1.00 26.98 93 GLY A N 1
ATOM 634 C CA . GLY A 1 93 ? -38.472 31.174 -11.316 1.00 27.85 93 GLY A CA 1
ATOM 635 C C . GLY A 1 93 ? -37.170 30.397 -11.183 1.00 29.39 93 GLY A C 1
ATOM 636 O O . GLY A 1 93 ? -36.206 30.662 -11.903 1.00 31.30 93 GLY A O 1
ATOM 637 N N . ALA A 1 94 ? -37.118 29.446 -10.260 1.00 28.59 94 ALA A N 1
ATOM 638 C CA . ALA A 1 94 ? -35.911 28.651 -10.085 1.00 29.50 94 ALA A CA 1
ATOM 639 C C . ALA A 1 94 ? -35.691 27.794 -11.330 1.00 30.66 94 ALA A C 1
ATOM 640 O O . ALA A 1 94 ? -34.572 27.631 -11.793 1.00 30.99 94 ALA A O 1
ATOM 650 N N . ILE A 1 96 ? -36.806 28.195 -14.660 1.00 33.06 96 ILE A N 1
ATOM 651 C CA . ILE A 1 96 ? -36.400 28.993 -15.820 1.00 32.98 96 ILE A CA 1
ATOM 652 C C . ILE A 1 96 ? -34.994 29.588 -15.812 1.00 32.20 96 ILE A C 1
ATOM 653 O O . ILE A 1 96 ? -34.412 29.805 -16.874 1.00 32.79 96 ILE A O 1
ATOM 658 N N . ARG A 1 97 ? -34.445 29.826 -14.627 1.00 30.84 97 ARG A N 1
ATOM 659 C CA . ARG A 1 97 ? -33.115 30.403 -14.499 1.00 31.19 97 ARG A CA 1
ATOM 660 C C . ARG A 1 97 ? -32.024 29.375 -14.136 1.00 31.82 97 ARG A C 1
ATOM 661 O O . ARG A 1 97 ? -30.829 29.616 -14.325 1.00 31.54 97 ARG A O 1
ATOM 669 N N . TRP A 1 98 ? -32.433 28.212 -13.650 1.00 32.64 98 TRP A N 1
ATOM 670 C CA . TRP A 1 98 ? -31.476 27.205 -13.202 1.00 32.40 98 TRP A CA 1
ATOM 671 C C . TRP A 1 98 ? -30.260 26.916 -14.075 1.00 32.09 98 TRP A C 1
ATOM 672 O O . TRP A 1 98 ? -29.136 27.130 -13.629 1.00 29.43 98 TRP A O 1
ATOM 683 N N . LEU A 1 99 ? -30.473 26.424 -15.296 1.00 32.17 99 LEU A N 1
ATOM 684 C CA . LEU A 1 99 ? -29.361 26.109 -16.198 1.00 32.19 99 LEU A CA 1
ATOM 685 C C . LEU A 1 99 ? -28.722 27.329 -16.835 1.00 35.13 99 LEU A C 1
ATOM 686 O O . LEU A 1 99 ? -27.689 27.221 -17.492 1.00 37.36 99 LEU A O 1
ATOM 691 N N . ASP A 1 100 ? -29.351 28.483 -16.648 1.00 37.90 100 ASP A N 1
ATOM 692 C CA . ASP A 1 100 ? -28.857 29.741 -17.180 1.00 38.89 100 ASP A CA 1
ATOM 693 C C . ASP A 1 100 ? -28.846 29.856 -18.707 1.00 39.73 100 ASP A C 1
ATOM 694 O O . ASP A 1 100 ? -27.892 30.360 -19.289 1.00 40.45 100 ASP A O 1
ATOM 699 N N . PHE A 1 101 ? -29.907 29.398 -19.360 1.00 41.47 101 PHE A N 1
ATOM 700 C CA . PHE A 1 101 ? -29.993 29.502 -20.816 1.00 42.30 101 PHE A CA 1
ATOM 701 C C . PHE A 1 101 ? -31.069 30.542 -21.123 1.00 43.15 101 PHE A C 1
ATOM 702 O O . PHE A 1 101 ? -31.546 30.694 -22.251 1.00 42.46 101 PHE A O 1
ATOM 710 N N . ASN A 1 102 ? -31.435 31.244 -20.063 1.00 44.49 102 ASN A N 1
ATOM 711 C CA . ASN A 1 102 ? -32.422 32.297 -20.068 1.00 44.78 102 ASN A CA 1
ATOM 712 C C . ASN A 1 102 ? -31.917 33.521 -20.853 1.00 45.67 102 ASN A C 1
ATOM 713 O O . ASN A 1 102 ? -30.716 33.639 -21.118 1.00 45.32 102 ASN A O 1
ATOM 718 N N . ASP A 1 103 ? -32.818 34.439 -21.210 1.00 46.14 103 ASP A N 1
ATOM 719 C CA . ASP A 1 103 ? -32.418 35.637 -21.968 1.00 46.96 103 ASP A CA 1
ATOM 720 C C . ASP A 1 103 ? -31.520 36.551 -21.127 1.00 45.60 103 ASP A C 1
ATOM 721 O O . ASP A 1 103 ? -31.475 36.435 -19.902 1.00 45.39 103 ASP A O 1
ATOM 726 N N . THR A 1 104 ? -30.819 37.472 -21.777 1.00 43.68 104 THR A N 1
ATOM 727 C CA . THR A 1 104 ? -29.899 38.343 -21.056 1.00 42.19 104 THR A CA 1
ATOM 728 C C . THR A 1 104 ? -29.989 39.814 -21.428 1.00 41.08 104 THR A C 1
ATOM 729 O O . THR A 1 104 ? -30.328 40.166 -22.555 1.00 42.43 104 THR A O 1
ATOM 733 N N . TRP A 1 105 ? -29.672 40.674 -20.471 1.00 38.71 105 TRP A N 1
ATOM 734 C CA . TRP A 1 105 ? -29.680 42.103 -20.710 1.00 37.34 105 TRP A CA 1
ATOM 735 C C . TRP A 1 105 ? -28.425 42.668 -20.087 1.00 38.03 105 TRP A C 1
ATOM 736 O O . TRP A 1 105 ? -28.353 42.839 -18.876 1.00 37.84 105 TRP A O 1
ATOM 747 N N . LEU A 1 106 ? -27.427 42.934 -20.922 1.00 40.03 106 LEU A N 1
ATOM 748 C CA . LEU A 1 106 ? -26.167 43.482 -20.446 1.00 40.87 106 LEU A CA 1
ATOM 749 C C . LEU A 1 106 ? -26.277 44.995 -20.281 1.00 40.89 106 LEU A C 1
ATOM 750 O O . LEU A 1 106 ? -26.704 45.700 -21.191 1.00 42.85 106 LEU A O 1
ATOM 755 N N . ALA A 1 107 ? -25.902 45.484 -19.110 1.00 39.02 107 ALA A N 1
ATOM 756 C CA . ALA A 1 107 ? -25.963 46.899 -18.834 1.00 38.61 107 ALA A CA 1
ATOM 757 C C . ALA A 1 107 ? -25.076 47.194 -17.635 1.00 39.26 107 ALA A C 1
ATOM 758 O O . ALA A 1 107 ? -24.241 46.370 -17.262 1.00 37.84 107 ALA A O 1
ATOM 760 N N . ALA A 1 108 ? -25.254 48.370 -17.036 1.00 40.14 108 ALA A N 1
ATOM 761 C CA . ALA A 1 108 ? -24.462 48.744 -15.880 1.00 41.54 108 ALA A CA 1
ATOM 762 C C . ALA A 1 108 ? -24.573 47.584 -14.907 1.00 44.04 108 ALA A C 1
ATOM 763 O O . ALA A 1 108 ? -23.651 47.296 -14.147 1.00 46.82 108 ALA A O 1
ATOM 765 N N . GLU A 1 109 ? -25.721 46.917 -14.948 1.00 45.42 109 GLU A N 1
ATOM 766 C CA . GLU A 1 109 ? -25.988 45.763 -14.098 1.00 45.01 109 GLU A CA 1
ATOM 767 C C . GLU A 1 109 ? -26.545 44.653 -14.986 1.00 44.91 109 GLU A C 1
ATOM 768 O O . GLU A 1 109 ? -27.581 44.814 -15.630 1.00 45.16 109 GLU A O 1
ATOM 774 N N . TRP A 1 110 ? -25.835 43.537 -15.043 1.00 45.06 110 TRP A N 1
ATOM 775 C CA . TRP A 1 110 ? -26.283 42.406 -15.838 1.00 44.34 110 TRP A CA 1
ATOM 776 C C . TRP A 1 110 ? -27.487 41.765 -15.167 1.00 43.68 110 TRP A C 1
ATOM 777 O O . TRP A 1 110 ? -27.717 41.959 -13.972 1.00 43.29 110 TRP A O 1
ATOM 788 N N . GLY A 1 111 ? -28.244 40.992 -15.941 1.00 43.38 111 GLY A N 1
ATOM 789 C CA . GLY A 1 111 ? -29.424 40.327 -15.416 1.00 40.95 111 GLY A CA 1
ATOM 790 C C . GLY A 1 111 ? -30.180 39.544 -16.472 1.00 39.45 111 GLY A C 1
ATOM 791 O O . GLY A 1 111 ? -29.794 39.528 -17.642 1.00 39.40 111 GLY A O 1
ATOM 792 N N . HIS A 1 112 ? -31.262 38.894 -16.048 1.00 37.54 112 HIS A N 1
ATOM 793 C CA . HIS A 1 112 ? -32.104 38.090 -16.932 1.00 35.98 112 HIS A CA 1
ATOM 794 C C . HIS A 1 112 ? -33.568 38.422 -16.642 1.00 35.93 112 HIS A C 1
ATOM 795 O O . HIS A 1 112 ? -34.263 37.677 -15.954 1.00 34.71 112 HIS A O 1
ATOM 802 N N . PRO A 1 113 ? -34.053 39.553 -17.177 1.00 35.78 113 PRO A N 1
ATOM 803 C CA . PRO A 1 113 ? -35.428 40.020 -16.992 1.00 35.30 113 PRO A CA 1
ATOM 804 C C . PRO A 1 113 ? -36.522 38.974 -17.210 1.00 35.49 113 PRO A C 1
ATOM 805 O O . PRO A 1 113 ? -37.646 39.137 -16.733 1.00 36.02 113 PRO A O 1
ATOM 809 N N . SER A 1 114 ? -36.223 37.898 -17.919 1.00 35.03 114 SER A N 1
ATOM 810 C CA . SER A 1 114 ? -37.256 36.893 -18.104 1.00 36.17 114 SER A CA 1
ATOM 811 C C . SER A 1 114 ? -37.529 36.130 -16.796 1.00 36.53 114 SER A C 1
ATOM 812 O O . SER A 1 114 ? -38.462 35.341 -16.730 1.00 37.85 114 SER A O 1
ATOM 815 N N . ASP A 1 115 ? -36.724 36.372 -15.761 1.00 35.63 115 ASP A N 1
ATOM 816 C CA . ASP A 1 115 ? -36.913 35.717 -14.474 1.00 34.15 115 ASP A CA 1
ATOM 817 C C . ASP A 1 115 ? -38.217 36.161 -13.824 1.00 33.45 115 ASP A C 1
ATOM 818 O O . ASP A 1 115 ? -38.791 35.431 -13.026 1.00 33.26 115 ASP A O 1
ATOM 823 N N . ASN A 1 116 ? -38.661 37.376 -14.135 1.00 31.47 116 ASN A N 1
ATOM 824 C CA . ASN A 1 116 ? -39.894 37.917 -13.562 1.00 31.17 116 ASN A CA 1
ATOM 825 C C . ASN A 1 116 ? -41.102 37.110 -14.006 1.00 31.35 116 ASN A C 1
ATOM 826 O O . ASN A 1 116 ? -42.189 37.237 -13.445 1.00 29.74 116 ASN A O 1
ATOM 831 N N . LEU A 1 117 ? -40.900 36.284 -15.028 1.00 31.60 117 LEU A N 1
ATOM 832 C CA . LEU A 1 117 ? -41.957 35.444 -15.554 1.00 31.24 117 LEU A CA 1
ATOM 833 C C . LEU A 1 117 ? -42.466 34.498 -14.465 1.00 32.04 117 LEU A C 1
ATOM 834 O O . LEU A 1 117 ? -43.600 34.039 -14.524 1.00 33.82 117 LEU A O 1
ATOM 839 N N . GLY A 1 118 ? -41.635 34.224 -13.462 1.00 32.51 118 GLY A N 1
ATOM 840 C CA . GLY A 1 118 ? -42.048 33.340 -12.385 1.00 32.36 118 GLY A CA 1
ATOM 841 C C . GLY A 1 118 ? -43.243 33.905 -11.637 1.00 33.40 118 GLY A C 1
ATOM 842 O O . GLY A 1 118 ? -44.302 33.278 -11.575 1.00 33.92 118 GLY A O 1
ATOM 843 N N . GLY A 1 119 ? -43.069 35.094 -11.066 1.00 33.33 119 GLY A N 1
ATOM 844 C CA . GLY A 1 119 ? -44.142 35.743 -10.338 1.00 31.69 119 GLY A CA 1
ATOM 845 C C . GLY A 1 119 ? -45.287 36.179 -11.239 1.00 31.54 119 GLY A C 1
ATOM 846 O O . GLY A 1 119 ? -46.436 36.228 -10.802 1.00 32.91 119 GLY A O 1
ATOM 847 N N . ILE A 1 120 ? -44.988 36.498 -12.494 1.00 29.35 120 ILE A N 1
ATOM 848 C CA . ILE A 1 120 ? -46.019 36.923 -13.434 1.00 28.09 120 ILE A CA 1
ATOM 849 C C . ILE A 1 120 ? -47.004 35.793 -13.754 1.00 29.62 120 ILE A C 1
ATOM 850 O O . ILE A 1 120 ? -48.212 35.965 -13.612 1.00 30.48 120 ILE A O 1
ATOM 855 N N . LEU A 1 121 ? -46.475 34.640 -14.169 1.00 30.87 121 LEU A N 1
ATOM 856 C CA . LEU A 1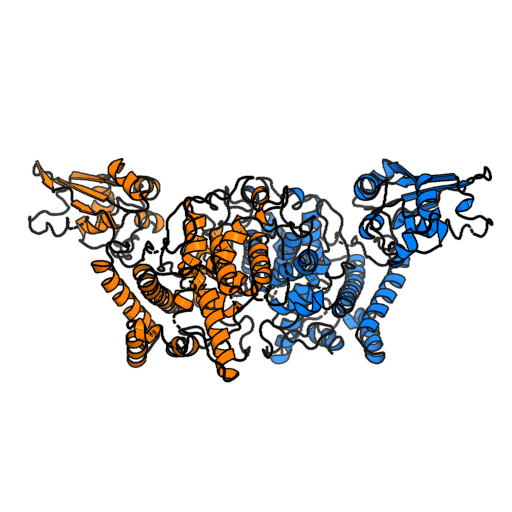 121 ? -47.279 33.460 -14.511 1.00 31.47 121 LEU A CA 1
ATOM 857 C C . LEU A 1 121 ? -48.013 32.843 -13.318 1.00 32.63 121 LEU A C 1
ATOM 858 O O . LEU A 1 121 ? -49.171 32.441 -13.434 1.00 33.64 121 LEU A O 1
ATOM 863 N N . ALA A 1 122 ? -47.327 32.739 -12.184 1.00 32.24 122 ALA A N 1
ATOM 864 C CA . ALA A 1 122 ? -47.930 32.152 -10.995 1.00 32.05 122 ALA A CA 1
ATOM 865 C C . ALA A 1 122 ? -49.147 32.965 -10.587 1.00 31.74 122 ALA A C 1
ATOM 866 O O . ALA A 1 122 ? -50.217 32.416 -10.322 1.00 30.96 122 ALA A O 1
ATOM 868 N N . THR A 1 123 ? -48.972 34.282 -10.545 1.00 32.08 123 THR A N 1
ATOM 869 C CA . THR A 1 123 ? -50.042 35.202 -10.172 1.00 30.22 123 THR A CA 1
ATOM 870 C C . THR A 1 123 ? -51.150 35.185 -11.211 1.00 29.27 123 THR A C 1
ATOM 871 O O . THR A 1 123 ? -52.334 35.166 -10.871 1.00 27.54 123 THR A O 1
ATOM 875 N N . ALA A 1 124 ? -50.767 35.195 -12.481 1.00 26.96 124 ALA A N 1
ATOM 876 C CA . ALA A 1 124 ? -51.766 35.186 -13.529 1.00 29.78 124 ALA A CA 1
ATOM 877 C C . ALA A 1 124 ? -52.563 33.889 -13.507 1.00 32.11 124 ALA A C 1
ATOM 878 O O . ALA A 1 124 ? -53.796 33.901 -13.562 1.00 31.97 124 ALA A O 1
ATOM 880 N N . ASP A 1 125 ? -51.856 32.768 -13.406 1.00 33.96 125 ASP A N 1
ATOM 881 C CA . ASP A 1 125 ? -52.507 31.470 -13.393 1.00 34.94 125 ASP A CA 1
ATOM 882 C C . ASP A 1 125 ? -53.452 31.347 -12.226 1.00 34.67 125 ASP A C 1
ATOM 883 O O . ASP A 1 125 ? -54.548 30.820 -12.365 1.00 36.31 125 ASP A O 1
ATOM 888 N N . TRP A 1 126 ? -53.019 31.829 -11.069 1.00 36.11 126 TRP A N 1
ATOM 889 C CA . TRP A 1 126 ? -53.831 31.757 -9.862 1.00 35.54 126 TRP A CA 1
ATOM 890 C C . TRP A 1 126 ? -55.101 32.592 -9.989 1.00 35.76 126 TRP A C 1
ATOM 891 O O . TRP A 1 126 ? -56.177 32.140 -9.610 1.00 36.21 126 TRP A O 1
AT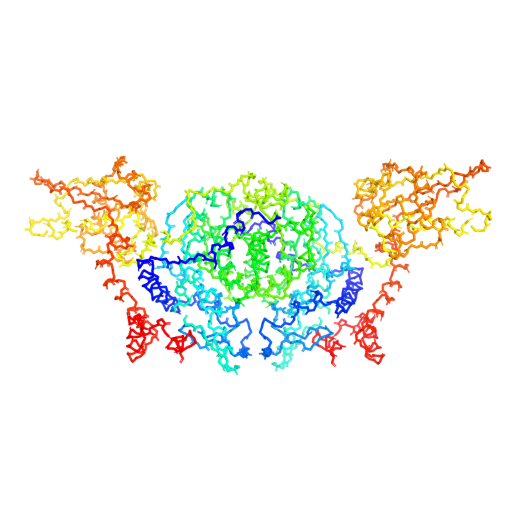OM 902 N N . LEU A 1 127 ? -54.977 33.806 -10.521 1.00 35.64 127 LEU A N 1
ATOM 903 C CA . LEU A 1 127 ? -56.137 34.675 -10.695 1.00 35.75 127 LEU A CA 1
ATOM 904 C C . LEU A 1 127 ? -57.148 34.056 -11.647 1.00 36.51 127 LEU A C 1
ATOM 905 O O . LEU A 1 127 ? -58.353 34.089 -11.405 1.00 36.19 127 LEU A O 1
ATOM 910 N N . SER A 1 128 ? -56.638 33.494 -12.736 1.00 36.36 128 SER A N 1
ATOM 911 C CA . SER A 1 128 ? -57.485 32.872 -13.737 1.00 36.33 128 SER A CA 1
ATOM 912 C C . SER A 1 128 ? -58.234 31.687 -13.157 1.00 36.70 128 SER A C 1
ATOM 913 O O . SER A 1 128 ? -59.452 31.597 -13.279 1.00 38.68 128 SER A O 1
ATOM 916 N N . ARG A 1 129 ? -57.515 30.779 -12.515 1.00 36.33 129 ARG A N 1
ATOM 917 C CA . ARG A 1 129 ? -58.164 29.624 -11.938 1.00 36.14 129 ARG A CA 1
ATOM 918 C C . ARG A 1 129 ? -59.210 30.054 -10.923 1.00 37.64 129 ARG A C 1
ATOM 919 O O . ARG A 1 129 ? -60.206 29.370 -10.713 1.00 38.20 129 ARG A O 1
ATOM 927 N N . ASN A 1 130 ? -58.997 31.206 -10.310 1.00 39.00 130 ASN A N 1
ATOM 928 C CA . ASN A 1 130 ? -59.943 31.709 -9.331 1.00 39.45 130 ASN A CA 1
ATOM 929 C C . ASN A 1 130 ? -61.192 32.242 -10.000 1.00 38.78 130 ASN A C 1
ATOM 930 O O . ASN A 1 130 ? -62.309 31.922 -9.605 1.00 38.55 130 ASN A O 1
ATOM 935 N N . ALA A 1 131 ? -60.974 33.073 -11.012 1.00 37.96 131 ALA A N 1
ATOM 936 C CA . ALA A 1 131 ? -62.047 33.687 -11.758 1.00 36.60 131 ALA A CA 1
ATOM 937 C C . ALA A 1 131 ? -62.949 32.606 -12.309 1.00 37.26 131 ALA A C 1
ATOM 938 O O . ALA A 1 131 ? -64.165 32.738 -12.288 1.00 37.40 131 ALA A O 1
ATOM 940 N N . VAL A 1 132 ? -62.353 31.529 -12.798 1.00 37.27 132 VAL A N 1
ATOM 941 C CA . VAL A 1 132 ? -63.137 30.437 -13.346 1.00 38.31 132 VAL A CA 1
ATOM 942 C C . VAL A 1 132 ? -64.021 29.838 -12.256 1.00 39.82 132 VAL A C 1
ATOM 943 O O . VAL A 1 132 ? -65.237 29.721 -12.407 1.00 40.39 132 VAL A O 1
ATOM 947 N N . ALA A 1 133 ? -63.401 29.470 -11.148 1.00 40.94 133 ALA A N 1
ATOM 948 C CA . ALA A 1 133 ? -64.123 28.885 -10.039 1.00 42.54 133 ALA A CA 1
ATOM 949 C C . ALA A 1 133 ? -65.285 29.760 -9.588 1.00 44.31 133 ALA A C 1
ATOM 950 O O . ALA A 1 133 ? -66.293 29.252 -9.096 1.00 44.68 133 ALA A O 1
ATOM 952 N N . SER A 1 134 ? -65.153 31.072 -9.746 1.00 44.14 134 SER A N 1
ATOM 953 C CA . SER A 1 134 ? -66.216 31.969 -9.308 1.00 45.53 134 SER A CA 1
ATOM 954 C C . SER A 1 134 ? -67.039 32.558 -10.448 1.00 45.02 134 SER A C 1
ATOM 955 O O . SER A 1 134 ? -67.737 33.555 -10.263 1.00 44.60 134 SER A O 1
ATOM 958 N N . GLY A 1 135 ? -66.962 31.938 -11.622 1.00 44.64 135 GLY A N 1
ATOM 959 C CA . GLY A 1 135 ? -67.718 32.420 -12.767 1.00 43.47 135 GLY A CA 1
ATOM 960 C C . GLY A 1 135 ? -67.209 33.684 -13.453 1.00 43.24 135 GLY A C 1
ATOM 961 O O . GLY A 1 135 ? -67.786 34.116 -14.447 1.00 42.99 135 GLY A O 1
ATOM 962 N N . LYS A 1 136 ? -66.144 34.288 -12.937 1.00 43.66 136 LYS A N 1
ATOM 963 C CA . LYS A 1 136 ? -65.600 35.493 -13.550 1.00 43.61 136 LYS A CA 1
ATOM 964 C C . LYS A 1 136 ? -64.664 35.184 -14.717 1.00 41.43 136 LYS A C 1
ATOM 965 O O . LYS A 1 136 ? -64.284 34.033 -14.938 1.00 41.18 136 LYS A O 1
ATOM 971 N N . ALA A 1 137 ? -64.283 36.220 -15.456 1.00 39.30 137 ALA A N 1
ATOM 972 C CA . ALA A 1 137 ? -63.410 36.039 -16.607 1.00 38.09 137 ALA A CA 1
ATOM 973 C C . ALA A 1 137 ? -61.932 35.969 -16.264 1.00 37.76 137 ALA A C 1
ATOM 974 O O . ALA A 1 137 ? -61.386 36.845 -15.580 1.00 37.73 137 ALA A O 1
ATOM 976 N N . PRO A 1 138 ? -61.257 34.925 -16.765 1.00 36.33 138 PRO A N 1
ATOM 977 C CA . PRO A 1 138 ? -59.831 34.705 -16.534 1.00 36.57 138 PRO A CA 1
ATOM 978 C C . PRO A 1 138 ? -58.940 35.678 -17.304 1.00 36.87 138 PRO A C 1
ATOM 979 O O . PRO A 1 138 ? -59.406 36.414 -18.174 1.00 37.10 138 PRO A O 1
ATOM 983 N N . LEU A 1 139 ? -57.656 35.690 -16.969 1.00 36.68 139 LEU A N 1
ATOM 984 C CA . LEU A 1 139 ? -56.728 36.548 -17.679 1.00 36.13 139 LEU A CA 1
ATOM 985 C C . LEU A 1 139 ? -56.314 35.759 -18.903 1.00 36.05 139 LEU A C 1
ATOM 986 O O . LEU A 1 139 ? -56.471 34.544 -18.940 1.00 37.08 139 LEU A O 1
ATOM 991 N N . THR A 1 140 ? -55.786 36.454 -19.902 1.00 36.77 140 THR A N 1
ATOM 992 C CA . THR A 1 140 ? -55.337 35.814 -21.126 1.00 35.84 140 THR A CA 1
ATOM 993 C C . THR A 1 140 ? -53.830 35.966 -21.234 1.00 36.39 140 THR A C 1
ATOM 994 O O . THR A 1 140 ? -53.223 36.845 -20.606 1.00 35.12 140 THR A O 1
ATOM 1006 N N . LYS A 1 142 ? -52.171 37.243 -23.412 1.00 33.57 142 LYS A N 1
ATOM 1007 C CA . LYS A 1 142 ? -51.838 38.581 -23.882 1.00 31.59 142 LYS A CA 1
ATOM 1008 C C . LYS A 1 142 ? -51.441 39.445 -22.692 1.00 30.61 142 LYS A C 1
ATOM 1009 O O . LYS A 1 142 ? -50.504 40.238 -22.768 1.00 29.27 142 LYS A O 1
ATOM 1015 N N . GLN A 1 143 ? -52.157 39.288 -21.586 1.00 29.74 143 GLN A N 1
ATOM 1016 C CA . GLN A 1 143 ? -51.851 40.072 -20.404 1.00 29.83 143 GLN A CA 1
ATOM 1017 C C . GLN A 1 143 ? -50.527 39.704 -19.749 1.00 30.41 143 GLN A C 1
ATOM 1018 O O . GLN A 1 143 ? -49.882 40.566 -19.148 1.00 31.00 143 GLN A O 1
ATOM 1024 N N . VAL A 1 144 ? -50.108 38.442 -19.863 1.00 29.90 144 VAL A N 1
ATOM 1025 C CA . VAL A 1 144 ? -48.826 38.041 -19.292 1.00 28.96 144 VAL A CA 1
ATOM 1026 C C . VAL A 1 144 ? -47.752 38.574 -20.233 1.00 29.44 144 VAL A C 1
ATOM 1027 O O . VAL A 1 144 ? -46.663 38.955 -19.806 1.00 30.16 144 VAL A O 1
ATOM 1031 N N . LEU A 1 145 ? -48.080 38.634 -21.514 1.00 29.45 145 LEU A N 1
ATOM 1032 C CA . LEU A 1 145 ? -47.152 39.165 -22.489 1.00 31.74 145 LEU A CA 1
ATOM 1033 C C . LEU A 1 145 ? -46.897 40.647 -22.189 1.00 32.76 145 LEU A C 1
ATOM 1034 O O . LEU A 1 145 ? -45.756 41.107 -22.278 1.00 33.77 145 LEU A O 1
ATOM 1039 N N . THR A 1 146 ? -47.949 41.391 -21.836 1.00 31.14 146 THR A N 1
ATOM 1040 C CA . THR A 1 146 ? -47.791 42.815 -21.515 1.00 31.23 146 THR A CA 1
ATOM 1041 C C . THR A 1 146 ? -47.053 42.997 -20.194 1.00 31.17 146 THR A C 1
ATOM 1042 O O . THR A 1 146 ? -46.269 43.929 -20.036 1.00 30.76 146 THR A O 1
ATOM 1046 N N . ALA A 1 147 ? -47.302 42.103 -19.246 1.00 31.11 147 ALA A N 1
ATOM 1047 C CA . ALA A 1 147 ? -46.635 42.203 -17.969 1.00 32.35 147 ALA A CA 1
ATOM 1048 C C . ALA A 1 147 ? -45.152 41.963 -18.191 1.00 34.25 147 ALA A C 1
ATOM 1049 O O . ALA A 1 147 ? -44.309 42.638 -17.611 1.00 35.36 147 ALA A O 1
ATOM 1059 N N . ILE A 1 149 ? -43.245 42.612 -20.765 1.00 37.35 149 ILE A N 1
ATOM 1060 C CA . ILE A 1 149 ? -42.625 43.791 -21.337 1.00 34.96 149 ILE A CA 1
ATOM 1061 C C . ILE A 1 149 ? -42.414 44.845 -20.265 1.00 35.05 149 ILE A C 1
ATOM 1062 O O . ILE A 1 149 ? -41.356 45.468 -20.217 1.00 36.34 149 ILE A O 1
ATOM 1067 N N . LYS A 1 150 ? -43.402 45.031 -19.390 1.00 32.83 150 LYS A N 1
ATOM 1068 C CA . LYS A 1 150 ? -43.284 46.025 -18.323 1.00 31.29 150 LYS A CA 1
ATOM 1069 C C . LYS A 1 150 ? -42.258 45.656 -17.251 1.00 31.18 150 LYS A C 1
ATOM 1070 O O . LYS A 1 150 ? -41.535 46.524 -16.753 1.00 32.43 150 LYS A O 1
ATOM 1076 N N . ALA A 1 151 ? -42.199 44.378 -16.889 1.00 30.01 151 ALA A N 1
ATOM 1077 C CA . ALA A 1 151 ? -41.249 43.923 -15.876 1.00 29.55 151 ALA A CA 1
ATOM 1078 C C . ALA A 1 151 ? -39.836 43.987 -16.450 1.00 30.16 151 ALA A C 1
ATOM 1079 O O . ALA A 1 151 ? -38.877 44.304 -15.743 1.00 30.67 151 ALA A O 1
ATOM 1081 N N . HIS A 1 152 ? -39.717 43.674 -17.736 1.00 29.19 152 HIS A N 1
ATOM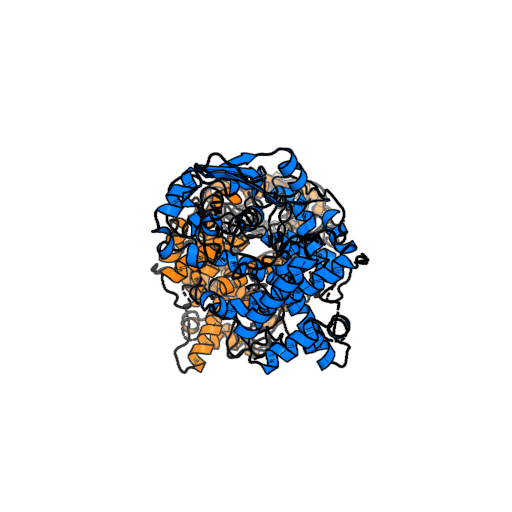 1082 C CA . HIS A 1 152 ? -38.430 43.730 -18.406 1.00 30.15 152 HIS A CA 1
ATOM 1083 C C . HIS A 1 152 ? -37.957 45.190 -18.364 1.00 31.25 152 HIS A C 1
ATOM 1084 O O . HIS A 1 152 ? -36.786 45.462 -18.111 1.00 32.14 152 HIS A O 1
ATOM 1091 N N . GLU A 1 153 ? -38.878 46.123 -18.605 1.00 30.59 153 GLU A N 1
ATOM 1092 C CA . GLU A 1 153 ? -38.554 47.549 -18.633 1.00 29.65 153 GLU A CA 1
ATOM 1093 C C . GLU A 1 153 ? -38.101 48.078 -17.278 1.00 29.95 153 GLU A C 1
ATOM 1094 O O . GLU A 1 153 ? -37.080 48.758 -17.181 1.00 30.54 153 GLU A O 1
ATOM 1100 N N . ILE A 1 154 ? -38.849 47.771 -16.229 1.00 27.59 154 ILE A N 1
ATOM 1101 C CA . ILE A 1 154 ? -38.467 48.258 -14.924 1.00 27.50 154 ILE A CA 1
ATOM 1102 C C . ILE A 1 154 ? -37.088 47.750 -14.546 1.00 29.53 154 ILE A C 1
ATOM 1103 O O . ILE A 1 154 ? -36.198 48.532 -14.206 1.00 30.07 154 ILE A O 1
ATOM 1108 N N . GLN A 1 155 ? -36.893 46.442 -14.627 1.00 31.87 155 GLN A N 1
ATOM 1109 C CA . GLN A 1 155 ? -35.599 45.872 -14.286 1.00 34.04 155 GLN A CA 1
ATOM 1110 C C . GLN A 1 155 ? -34.497 46.356 -15.234 1.00 35.32 155 GLN A C 1
ATOM 1111 O O . GLN A 1 155 ? -33.442 46.801 -14.788 1.00 35.74 155 GLN A O 1
ATOM 1117 N N . GLY A 1 156 ? -34.761 46.284 -16.536 1.00 35.90 156 GLY A N 1
ATOM 1118 C CA . GLY A 1 156 ? -33.779 46.690 -17.526 1.00 37.41 156 GLY A CA 1
ATOM 1119 C C . GLY A 1 156 ? -33.406 48.160 -17.540 1.00 39.31 156 GLY A C 1
ATOM 1120 O O . GLY A 1 156 ? -32.240 48.514 -17.738 1.00 39.50 156 GLY A O 1
ATOM 1121 N N . CYS A 1 157 ? -34.383 49.030 -17.337 1.00 39.58 157 CYS A N 1
ATOM 1122 C CA . CYS A 1 157 ? -34.085 50.447 -17.350 1.00 41.08 157 CYS A CA 1
ATOM 1123 C C . CYS A 1 157 ? -33.336 50.924 -16.119 1.00 41.15 157 CYS A C 1
ATOM 1124 O O . CYS A 1 157 ? -32.493 51.817 -16.208 1.00 43.38 157 CYS A O 1
ATOM 1127 N N . ILE A 1 158 ? -33.621 50.341 -14.966 1.00 39.66 158 ILE A N 1
ATOM 1128 C CA . ILE A 1 158 ? -32.909 50.768 -13.778 1.00 37.86 158 ILE A CA 1
ATOM 1129 C C . ILE A 1 158 ? -31.475 50.286 -13.884 1.00 37.68 158 ILE A C 1
ATOM 1130 O O . ILE A 1 158 ? -30.545 50.976 -13.476 1.00 36.97 158 ILE A O 1
ATOM 1135 N N . ALA A 1 159 ? -31.294 49.111 -14.470 1.00 38.60 159 ALA A N 1
ATOM 1136 C CA . ALA A 1 159 ? -29.964 48.531 -14.592 1.00 40.88 159 ALA A CA 1
ATOM 1137 C C . ALA A 1 159 ? -29.056 49.173 -15.635 1.00 43.12 159 ALA A C 1
ATOM 1138 O O . ALA A 1 159 ? -27.866 48.851 -15.703 1.00 43.91 159 ALA A O 1
ATOM 1140 N N . LEU A 1 160 ? -29.608 50.076 -16.445 1.00 43.95 160 LEU A N 1
ATOM 1141 C CA . LEU A 1 160 ? -28.827 50.751 -17.485 1.00 43.95 160 LEU A CA 1
ATOM 1142 C C . LEU A 1 160 ? -27.630 51.539 -16.935 1.00 45.32 160 LEU A C 1
ATOM 1143 O O . LEU A 1 160 ? -26.520 51.417 -17.445 1.00 46.30 160 LEU A O 1
ATOM 1148 N N . GLU A 1 161 ? -27.842 52.329 -15.890 1.00 47.82 161 GLU A N 1
ATOM 1149 C CA . GLU A 1 161 ? -26.753 53.116 -15.331 1.00 50.75 161 GLU A CA 1
ATOM 1150 C C . GLU A 1 161 ? -26.521 52.954 -13.830 1.00 50.80 161 GLU A C 1
ATOM 1151 O O . GLU A 1 161 ? -25.647 53.606 -13.256 1.00 52.28 161 GLU A O 1
ATOM 1157 N N . ASN A 1 162 ? -27.295 52.082 -13.194 1.00 49.02 162 ASN A N 1
ATOM 1158 C CA . ASN A 1 162 ? -27.166 51.851 -11.764 1.00 44.58 162 ASN A CA 1
ATOM 1159 C C . ASN A 1 162 ? -26.620 50.454 -11.519 1.00 43.23 162 ASN A C 1
ATOM 1160 O O . ASN A 1 162 ? -27.264 49.464 -11.848 1.00 43.28 162 ASN A O 1
ATOM 1165 N N . SER A 1 163 ? -25.413 50.380 -10.970 1.00 42.87 163 SER A N 1
ATOM 1166 C CA . SER A 1 163 ? -24.788 49.098 -10.678 1.00 40.95 163 SER A CA 1
ATOM 1167 C C . SER A 1 163 ? -24.960 48.785 -9.208 1.00 41.38 163 SER A C 1
ATOM 1168 O O . SER A 1 163 ? -24.498 49.539 -8.351 1.00 42.97 163 SER A O 1
ATOM 1171 N N . PHE A 1 164 ? -25.629 47.677 -8.913 1.00 39.88 164 PHE A N 1
ATOM 1172 C CA . PHE A 1 164 ? -25.836 47.270 -7.531 1.00 38.19 164 PHE A CA 1
ATOM 1173 C C . PHE A 1 164 ? -24.714 46.302 -7.208 1.00 40.32 164 PHE A C 1
ATOM 1174 O O . PHE A 1 164 ? -24.339 46.097 -6.054 1.00 39.55 164 PHE A O 1
ATOM 1182 N N . ASN A 1 165 ? -24.170 45.731 -8.270 1.00 42.38 165 ASN A N 1
ATOM 1183 C CA . ASN A 1 165 ? -23.064 44.805 -8.190 1.00 44.84 165 ASN A CA 1
ATOM 1184 C C . ASN A 1 165 ? -21.904 45.467 -7.431 1.00 44.73 165 ASN A C 1
ATOM 1185 O O . ASN A 1 165 ? -21.282 44.866 -6.558 1.00 42.36 165 ASN A O 1
ATOM 1190 N N . ARG A 1 166 ? -21.639 46.720 -7.800 1.00 46.56 166 ARG A N 1
ATOM 1191 C CA . ARG A 1 166 ? -20.579 47.556 -7.237 1.00 47.05 166 ARG A CA 1
ATOM 1192 C C . ARG A 1 166 ? -20.805 47.914 -5.771 1.00 45.89 166 ARG A C 1
ATOM 1193 O O . ARG A 1 166 ? -19.895 48.371 -5.066 1.00 45.82 166 ARG A O 1
ATOM 1201 N N . VAL A 1 167 ? -22.025 47.691 -5.311 1.00 43.24 167 VAL A N 1
ATOM 1202 C CA . VAL A 1 167 ? -22.400 48.031 -3.954 1.00 38.23 167 VAL A CA 1
ATOM 1203 C C . VAL A 1 167 ? -22.555 46.787 -3.052 1.00 37.29 167 VAL A C 1
ATOM 1204 O O . VAL A 1 167 ? -22.886 46.896 -1.872 1.00 37.08 167 VAL A O 1
ATOM 1208 N N . GLY A 1 168 ? -22.295 45.606 -3.611 1.00 36.80 168 GLY A N 1
ATOM 1209 C CA . GLY A 1 168 ? -22.370 44.386 -2.824 1.00 37.31 168 GLY A CA 1
ATOM 1210 C C . GLY A 1 168 ? -23.646 43.568 -2.910 1.00 38.44 168 GLY A C 1
ATOM 1211 O O . GLY A 1 168 ? -23.656 42.391 -2.551 1.00 38.81 168 GLY A O 1
ATOM 1212 N N . LEU A 1 169 ? -24.724 44.189 -3.372 1.00 38.11 169 LEU A N 1
ATOM 1213 C CA . LEU A 1 169 ? -26.003 43.513 -3.504 1.00 37.30 169 LEU A CA 1
ATOM 1214 C C . LEU A 1 169 ? -26.077 42.740 -4.831 1.00 38.50 169 LEU A C 1
ATOM 1215 O O . LEU A 1 169 ? -25.283 42.978 -5.739 1.00 38.93 169 LEU A O 1
ATOM 1220 N N . ASP A 1 170 ? -27.017 41.801 -4.934 1.00 39.50 170 ASP A N 1
ATOM 1221 C CA . ASP A 1 170 ? -27.190 41.007 -6.154 1.00 36.55 170 ASP A CA 1
ATOM 1222 C C . ASP A 1 170 ? -28.269 41.635 -7.037 1.00 35.53 170 ASP A C 1
ATOM 1223 O O . ASP A 1 170 ? -29.262 42.147 -6.535 1.00 36.46 170 ASP A O 1
ATOM 1228 N N . HIS A 1 171 ? -28.067 41.582 -8.348 1.00 34.93 171 HIS A N 1
ATOM 1229 C CA . HIS A 1 171 ? -29.002 42.155 -9.319 1.00 34.41 171 HIS A CA 1
ATOM 1230 C C . HIS A 1 171 ? -30.450 41.702 -9.113 1.00 34.25 171 HIS A C 1
ATOM 1231 O O . HIS A 1 171 ? -31.406 42.355 -9.540 1.00 34.17 171 HIS A O 1
ATOM 1238 N N . VAL A 1 172 ? -30.586 40.561 -8.463 1.00 33.51 172 VAL A N 1
ATOM 1239 C CA . VAL A 1 172 ? -31.869 39.968 -8.171 1.00 32.50 172 VAL A CA 1
ATOM 1240 C C . VAL A 1 172 ? -32.856 40.933 -7.494 1.00 32.84 172 VAL A C 1
ATOM 1241 O O . VAL A 1 172 ? -34.075 40.737 -7.543 1.00 33.85 172 VAL A O 1
ATOM 1245 N N . LEU A 1 173 ? -32.343 41.996 -6.892 1.00 30.47 173 LEU A N 1
ATOM 1246 C CA . LEU A 1 173 ? -33.221 42.939 -6.234 1.00 28.80 173 LEU A CA 1
ATOM 1247 C C . LEU A 1 173 ? -34.071 43.651 -7.258 1.00 27.75 173 LEU A C 1
ATOM 1248 O O . LEU A 1 173 ? -35.200 44.016 -6.974 1.00 28.75 173 LEU A O 1
ATOM 1253 N N . LEU A 1 174 ? -33.540 43.853 -8.454 1.00 27.49 174 LEU A N 1
ATOM 1254 C CA . LEU A 1 174 ? -34.317 44.522 -9.478 1.00 27.79 174 LEU A CA 1
ATOM 1255 C C . LEU A 1 174 ? -35.463 43.622 -9.880 1.00 28.69 174 LEU A C 1
ATOM 1256 O O . LEU A 1 174 ? -36.556 44.089 -10.205 1.00 28.62 174 LEU A O 1
ATOM 1261 N N . VAL A 1 175 ? -35.210 42.319 -9.860 1.00 28.32 175 VAL A N 1
ATOM 1262 C CA . VAL A 1 175 ? -36.254 41.363 -10.192 1.00 27.47 175 VAL A CA 1
ATOM 1263 C C . VAL A 1 175 ? -37.399 41.534 -9.193 1.00 26.23 175 VAL A C 1
ATOM 1264 O O . VAL A 1 175 ? -38.564 41.647 -9.570 1.00 25.25 175 VAL A O 1
ATOM 1268 N N . LYS A 1 176 ? -37.055 41.558 -7.912 1.00 24.13 176 LYS A N 1
ATOM 1269 C CA . LYS A 1 176 ? -38.062 41.722 -6.883 1.00 24.92 176 LYS A CA 1
ATOM 1270 C C . LYS A 1 176 ? -38.859 43.022 -7.091 1.00 25.96 176 LYS A C 1
ATOM 1271 O O . LYS A 1 176 ? -40.086 43.002 -7.137 1.00 27.25 176 LYS A O 1
ATOM 1277 N N . VAL A 1 177 ? -38.165 44.145 -7.231 1.00 25.74 177 VAL A N 1
ATOM 1278 C CA . VAL A 1 177 ? -38.833 45.420 -7.438 1.00 26.14 177 VAL A CA 1
ATOM 1279 C C . VAL A 1 177 ? -39.746 45.411 -8.666 1.00 26.60 177 VAL A C 1
ATOM 1280 O O . VAL A 1 177 ? -40.911 45.816 -8.588 1.00 26.39 177 VAL A O 1
ATOM 1284 N N . ALA A 1 178 ? -39.215 44.945 -9.794 1.00 25.06 178 ALA A N 1
ATOM 1285 C CA . ALA A 1 178 ? -39.975 44.885 -11.041 1.00 24.70 178 ALA A CA 1
ATOM 1286 C C . ALA A 1 178 ? -41.198 43.966 -10.940 1.00 25.47 178 ALA A C 1
ATOM 1287 O O . ALA A 1 178 ? -42.310 44.348 -11.304 1.00 25.18 178 ALA A O 1
ATOM 1289 N N . SER A 1 179 ? -40.997 42.755 -10.440 1.00 28.05 179 SER A N 1
ATOM 1290 C CA . SER A 1 179 ? -42.103 41.826 -10.305 1.00 28.52 179 SER A CA 1
ATOM 1291 C C . SER A 1 179 ? -43.149 42.391 -9.348 1.00 29.44 179 SER A C 1
ATOM 1292 O O . SER A 1 179 ? -44.347 42.278 -9.592 1.00 30.95 179 SER A O 1
ATOM 1295 N N . THR A 1 180 ? -42.705 43.015 -8.263 1.00 30.14 180 THR A N 1
ATOM 1296 C CA . THR A 1 180 ? -43.653 43.588 -7.308 1.00 32.06 180 THR A CA 1
ATOM 1297 C C . THR A 1 180 ? -44.569 44.611 -7.993 1.00 32.59 180 THR A C 1
ATOM 1298 O O . THR A 1 180 ? -45.787 44.574 -7.826 1.00 32.59 180 THR A O 1
ATOM 1302 N N . ALA A 1 181 ? -43.987 45.515 -8.771 1.00 32.12 181 ALA A N 1
ATOM 1303 C CA . ALA A 1 181 ? -44.780 46.520 -9.456 1.00 32.55 181 ALA A CA 1
ATOM 1304 C C . ALA A 1 181 ? -45.820 45.867 -10.368 1.00 33.21 181 ALA A C 1
ATOM 1305 O O . ALA A 1 181 ? -47.012 46.179 -10.306 1.00 33.22 181 ALA A O 1
ATOM 1307 N N . VAL A 1 182 ? -45.348 44.962 -11.220 1.00 32.93 182 VAL A N 1
ATOM 1308 C CA . VAL A 1 182 ? -46.188 44.251 -12.182 1.00 30.56 182 VAL A CA 1
ATOM 1309 C C . VAL A 1 182 ? -47.231 43.321 -11.563 1.00 29.91 182 VAL A C 1
ATOM 1310 O O . VAL A 1 182 ? -48.355 43.241 -12.048 1.00 29.45 182 VAL A O 1
ATOM 1314 N N . VAL A 1 183 ? -46.872 42.614 -10.500 1.00 30.55 183 VAL A N 1
ATOM 1315 C CA . VAL A 1 183 ? -47.832 41.709 -9.883 1.00 31.11 183 VAL A CA 1
ATOM 1316 C C . VAL A 1 183 ? -48.872 42.524 -9.128 1.00 33.10 183 VAL A C 1
ATOM 1317 O O . VAL A 1 183 ? -50.069 42.247 -9.211 1.00 34.20 183 VAL A O 1
ATOM 1321 N N . ALA A 1 184 ? -48.408 43.539 -8.407 1.00 34.25 184 ALA A N 1
ATOM 1322 C CA . ALA A 1 184 ? -49.284 44.416 -7.646 1.00 35.58 184 ALA A CA 1
ATOM 1323 C C . ALA A 1 184 ? -50.413 44.960 -8.524 1.00 37.68 184 ALA A C 1
ATOM 1324 O O . ALA A 1 184 ? -51.582 44.891 -8.154 1.00 38.19 184 ALA A O 1
ATOM 1326 N N . GLU A 1 185 ? -50.058 45.500 -9.687 1.00 38.63 185 GLU A N 1
ATOM 1327 C CA . GLU A 1 185 ? -51.039 46.065 -10.597 1.00 40.64 185 GLU A CA 1
ATOM 1328 C C . GLU A 1 185 ? -51.890 44.985 -11.230 1.00 40.52 185 GLU A C 1
ATOM 1329 O O . GLU A 1 185 ? -53.061 45.207 -11.534 1.00 40.07 185 GLU A O 1
ATOM 1343 N N . LEU A 1 187 ? -52.910 42.390 -9.807 1.00 34.48 187 LEU A N 1
ATOM 1344 C CA . LEU A 1 187 ? -53.890 41.965 -8.813 1.00 32.63 187 LEU A CA 1
ATOM 1345 C C . LEU A 1 187 ? -55.056 42.941 -8.689 1.00 32.05 187 LEU A C 1
ATOM 1346 O O . LEU A 1 187 ? -55.985 42.720 -7.905 1.00 29.92 187 LEU A O 1
ATOM 1351 N N . GLY A 1 188 ? -54.988 44.016 -9.470 1.00 32.65 188 GLY A N 1
ATOM 1352 C CA . GLY A 1 188 ? -56.022 45.032 -9.469 1.00 32.03 188 GLY A CA 1
ATOM 1353 C C . GLY A 1 188 ? -55.954 46.006 -8.309 1.00 32.71 188 GLY A C 1
ATOM 1354 O O . GLY A 1 188 ? -56.966 46.602 -7.960 1.00 34.14 188 GLY A O 1
ATOM 1355 N N . LEU A 1 189 ? -54.784 46.186 -7.705 1.00 33.21 189 LEU A N 1
ATOM 1356 C CA . LEU A 1 189 ? -54.678 47.105 -6.582 1.00 34.53 189 LEU A CA 1
ATOM 1357 C C . LEU A 1 189 ? -54.744 48.559 -7.055 1.00 36.32 189 LEU A C 1
ATOM 1358 O O . LEU A 1 189 ? -54.558 48.868 -8.241 1.00 37.89 189 LEU A O 1
ATOM 1363 N N . THR A 1 190 ? -55.006 49.454 -6.114 1.00 36.49 190 THR A N 1
ATOM 1364 C CA . THR A 1 190 ? -55.104 50.868 -6.420 1.00 36.04 190 THR A CA 1
ATOM 1365 C C . THR A 1 190 ? -53.715 51.484 -6.454 1.00 37.38 190 THR A C 1
ATOM 1366 O O . THR A 1 190 ? -52.758 50.909 -5.934 1.00 38.67 190 THR A O 1
ATOM 1370 N N . ARG A 1 191 ? -53.608 52.652 -7.073 1.00 37.83 191 ARG A N 1
ATOM 1371 C CA . ARG A 1 191 ? -52.329 53.337 -7.173 1.00 38.43 191 ARG A CA 1
ATOM 1372 C C . ARG A 1 191 ? -51.669 53.387 -5.794 1.00 39.55 191 ARG A C 1
ATOM 1373 O O . ARG A 1 191 ? -50.469 53.147 -5.643 1.00 39.07 191 ARG A O 1
ATOM 1381 N N . GLU A 1 192 ? -52.470 53.682 -4.781 1.00 40.25 192 GLU A N 1
ATOM 1382 C CA . GLU A 1 192 ? -51.951 53.756 -3.430 1.00 41.59 192 GLU A CA 1
ATOM 1383 C C . GLU A 1 192 ? -51.411 52.406 -2.968 1.00 39.11 192 GLU A C 1
ATOM 1384 O O . GLU A 1 192 ? -50.340 52.338 -2.374 1.00 40.26 192 GLU A O 1
ATOM 1390 N N . GLU A 1 193 ? -52.143 51.332 -3.234 1.00 35.68 193 GLU A N 1
ATOM 1391 C CA . GLU A 1 193 ? -51.680 50.021 -2.825 1.00 34.49 193 GLU A CA 1
ATOM 1392 C C . GLU A 1 193 ? -50.423 49.639 -3.608 1.00 33.55 193 GLU A C 1
ATOM 1393 O O . GLU A 1 193 ? -49.462 49.136 -3.027 1.00 31.52 193 GLU A O 1
ATOM 1399 N N . ILE A 1 194 ? -50.409 49.907 -4.914 1.00 33.04 194 ILE A N 1
ATOM 1400 C CA . ILE A 1 194 ? -49.240 49.574 -5.727 1.00 33.17 194 ILE A CA 1
ATOM 1401 C C . ILE A 1 194 ? -48.007 50.343 -5.238 1.00 34.46 194 ILE A C 1
ATOM 1402 O O . ILE A 1 194 ? -46.899 49.807 -5.223 1.00 36.16 194 ILE A O 1
ATOM 1407 N N . LEU A 1 195 ? -48.202 51.604 -4.859 1.00 34.01 195 LEU A N 1
ATOM 1408 C CA . LEU A 1 195 ? -47.112 52.427 -4.350 1.00 34.29 195 LEU A CA 1
ATOM 1409 C C . LEU A 1 195 ? -46.564 51.769 -3.094 1.00 35.73 195 LEU A C 1
ATOM 1410 O O . LEU A 1 195 ? -45.347 51.683 -2.890 1.00 35.53 195 LEU A O 1
ATOM 1415 N N . ASN A 1 196 ? -47.478 51.301 -2.252 1.00 35.24 196 ASN A N 1
ATOM 1416 C CA . ASN A 1 196 ? -47.090 50.639 -1.024 1.00 35.63 196 ASN A CA 1
ATOM 1417 C C . ASN A 1 196 ? -46.309 49.376 -1.328 1.00 35.79 196 ASN A C 1
ATOM 1418 O O . ASN A 1 196 ? -45.334 49.069 -0.647 1.00 37.52 196 ASN A O 1
ATOM 1423 N N . ALA A 1 197 ? -46.734 48.650 -2.355 1.00 32.87 197 ALA A N 1
ATOM 1424 C CA . ALA A 1 197 ? -46.058 47.421 -2.724 1.00 31.13 197 ALA A CA 1
ATOM 1425 C C . ALA A 1 197 ? -44.612 47.713 -3.119 1.00 31.21 197 ALA A C 1
ATOM 1426 O O . ALA A 1 197 ? -43.673 47.143 -2.558 1.00 31.82 197 ALA A O 1
ATOM 1428 N N . VAL A 1 198 ? -44.430 48.611 -4.077 1.00 29.43 198 VAL A N 1
ATOM 1429 C CA . VAL A 1 198 ? -43.092 48.944 -4.513 1.00 27.80 198 VAL A CA 1
ATOM 1430 C C . VAL A 1 198 ? -42.248 49.454 -3.344 1.00 29.52 198 VAL A C 1
ATOM 1431 O O . VAL A 1 198 ? -41.081 49.075 -3.212 1.00 29.04 198 VAL A O 1
ATOM 1435 N N . SER A 1 199 ? -42.818 50.287 -2.474 1.00 30.48 199 SER A N 1
ATOM 1436 C CA . SER A 1 199 ? -42.028 50.777 -1.337 1.00 32.81 199 SER A CA 1
ATOM 1437 C C . SER A 1 199 ? -41.627 49.621 -0.406 1.00 34.16 199 SER A C 1
ATOM 1438 O O . SER A 1 199 ? -40.509 49.602 0.114 1.00 36.65 199 SER A O 1
ATOM 1441 N N . LEU A 1 200 ? -42.532 48.663 -0.197 1.00 32.95 200 LEU A N 1
ATOM 1442 C CA . LEU A 1 200 ? -42.232 47.526 0.661 1.00 31.68 200 LEU A CA 1
ATOM 1443 C C . LEU A 1 200 ? -41.075 46.742 0.067 1.00 32.25 200 LEU A C 1
ATOM 1444 O O . LEU A 1 200 ? -40.259 46.175 0.790 1.00 33.27 200 LEU A O 1
ATOM 1449 N N . ALA A 1 201 ? -41.006 46.705 -1.255 1.00 30.60 201 ALA A N 1
ATOM 1450 C CA . ALA A 1 201 ? -39.929 45.989 -1.914 1.00 31.18 201 ALA A CA 1
ATOM 1451 C C . ALA A 1 201 ? -38.578 46.665 -1.656 1.00 32.72 201 ALA A C 1
ATOM 1452 O O . ALA A 1 201 ? -37.567 45.991 -1.446 1.00 32.66 201 ALA A O 1
ATOM 1454 N N . TRP A 1 202 ? -38.563 47.996 -1.647 1.00 33.30 202 TRP A N 1
ATOM 1455 C CA . TRP A 1 202 ? -37.321 48.738 -1.437 1.00 32.91 202 TRP A CA 1
ATOM 1456 C C . TRP A 1 202 ? -36.766 48.684 -0.015 1.00 33.11 202 TRP A C 1
ATOM 1457 O O . TRP A 1 202 ? -35.548 48.619 0.162 1.00 33.98 202 TRP A O 1
ATOM 1468 N N . VAL A 1 203 ? -37.646 48.716 0.986 1.00 31.87 203 VAL A N 1
ATOM 1469 C CA . VAL A 1 203 ? -37.217 48.642 2.382 1.00 32.08 203 VAL A CA 1
ATOM 1470 C C . VAL A 1 203 ? -37.010 47.181 2.754 1.00 33.05 203 VAL A C 1
ATOM 1471 O O . VAL A 1 203 ? -36.753 46.861 3.911 1.00 32.72 203 VAL A O 1
ATOM 1475 N N . ASP A 1 204 ? -37.138 46.298 1.767 1.00 34.76 204 ASP A N 1
ATOM 1476 C CA . ASP A 1 204 ? -36.970 44.866 1.991 1.00 36.05 204 ASP A CA 1
ATOM 1477 C C . ASP A 1 204 ? -35.495 44.541 1.998 1.00 37.24 204 ASP A C 1
ATOM 1478 O O . ASP A 1 204 ? -34.667 45.343 1.564 1.00 39.08 204 ASP A O 1
ATOM 1483 N N . GLY A 1 205 ? -35.153 43.361 2.486 1.00 36.67 205 GLY A N 1
ATOM 1484 C CA . GLY A 1 205 ? -33.753 42.998 2.512 1.00 35.30 205 GLY A CA 1
ATOM 1485 C C . GLY A 1 205 ? -33.268 42.596 1.137 1.00 35.20 205 GLY A C 1
ATOM 1486 O O . GLY A 1 205 ? -33.882 41.764 0.480 1.00 36.73 205 GLY A O 1
ATOM 1487 N N . GLN A 1 206 ? -32.175 43.188 0.680 1.00 34.12 206 GLN A N 1
ATOM 1488 C CA . GLN A 1 206 ? -31.648 42.806 -0.615 1.00 31.83 206 GLN A CA 1
ATOM 1489 C C . GLN A 1 206 ? -30.532 41.796 -0.440 1.00 31.31 206 GLN A C 1
ATOM 1490 O O . GLN A 1 206 ? -29.544 42.041 0.243 1.00 32.58 206 GLN A O 1
ATOM 1496 N N . SER A 1 207 ? -30.716 40.647 -1.062 1.00 32.53 207 SER A N 1
ATOM 1497 C CA . SER A 1 207 ? -29.761 39.557 -0.996 1.00 33.72 207 SER A CA 1
ATOM 1498 C C . SER A 1 207 ? -28.332 39.959 -1.421 1.00 34.15 207 SER A C 1
ATOM 1499 O O . SER A 1 207 ? -28.136 40.946 -2.130 1.00 35.23 207 SER A O 1
ATOM 1502 N N . LEU A 1 208 ? -27.330 39.211 -0.969 1.00 32.84 208 LEU A N 1
ATOM 1503 C CA . LEU A 1 208 ? -25.947 39.500 -1.346 1.00 33.67 208 LEU A CA 1
ATOM 1504 C C . LEU A 1 208 ? -25.643 38.685 -2.583 1.00 35.47 208 LEU A C 1
ATOM 1505 O O . LEU A 1 208 ? -26.489 37.922 -3.040 1.00 36.95 208 LEU A O 1
ATOM 1510 N N . ARG A 1 209 ? -24.441 38.823 -3.128 1.00 36.23 209 ARG A N 1
ATOM 1511 C CA . ARG A 1 209 ? -24.092 38.031 -4.300 1.00 37.19 209 ARG A CA 1
ATOM 1512 C C . ARG A 1 209 ? -22.954 37.106 -3.961 1.00 38.25 209 ARG A C 1
ATOM 1513 O O . ARG A 1 209 ? -22.335 36.496 -4.829 1.00 39.67 209 ARG A O 1
ATOM 1521 N N . THR A 1 210 ? -22.707 36.987 -2.671 1.00 38.84 210 THR A N 1
ATOM 1522 C CA . THR A 1 210 ? -21.656 36.127 -2.179 1.00 41.27 210 THR A CA 1
ATOM 1523 C C . THR A 1 210 ? -21.624 34.748 -2.861 1.00 41.18 210 THR A C 1
ATOM 1524 O O . THR A 1 210 ? -20.566 34.142 -2.973 1.00 42.67 210 THR A O 1
ATOM 1528 N N . TYR A 1 211 ? -22.780 34.263 -3.310 1.00 40.70 211 TYR A N 1
ATOM 1529 C CA . TYR A 1 211 ? -22.890 32.947 -3.941 1.00 39.74 211 TYR A CA 1
ATOM 1530 C C . TYR A 1 211 ? -22.615 32.910 -5.451 1.00 40.56 211 TYR A C 1
ATOM 1531 O O . TYR A 1 211 ? -22.830 31.892 -6.117 1.00 38.70 211 TYR A O 1
ATOM 1540 N N . ARG A 1 212 ? -22.151 34.029 -5.989 1.00 41.08 212 ARG A N 1
ATOM 1541 C CA . ARG A 1 212 ? -21.823 34.099 -7.401 1.00 43.08 212 ARG A CA 1
ATOM 1542 C C . ARG A 1 212 ? -20.299 34.225 -7.605 1.00 44.78 212 ARG A C 1
ATOM 1543 O O . ARG A 1 212 ? -19.809 34.186 -8.736 1.00 45.96 212 ARG A O 1
ATOM 1551 N N . HIS A 1 213 ? -19.558 34.356 -6.505 1.00 45.09 213 HIS A N 1
ATOM 1552 C CA . HIS A 1 213 ? -18.104 34.510 -6.549 1.00 45.98 213 HIS A CA 1
ATOM 1553 C C . HIS A 1 213 ? -17.343 33.472 -5.722 1.00 47.27 213 HIS A C 1
ATOM 1554 O O . HIS A 1 213 ? -17.659 33.232 -4.547 1.00 47.59 213 HIS A O 1
ATOM 1561 N N . ALA A 1 214 ? -16.328 32.869 -6.342 1.00 48.13 214 ALA A N 1
ATOM 1562 C CA . ALA A 1 214 ? -15.499 31.869 -5.670 1.00 48.05 214 ALA A CA 1
ATOM 1563 C C . ALA A 1 214 ? -14.840 32.514 -4.457 1.00 48.61 214 ALA A C 1
ATOM 1564 O O . ALA A 1 214 ? -14.600 33.719 -4.452 1.00 49.24 214 ALA A O 1
ATOM 1566 N N . PRO A 1 215 ? -14.533 31.719 -3.415 1.00 49.23 215 PRO A N 1
ATOM 1567 C CA . PRO A 1 215 ? -14.772 30.274 -3.363 1.00 49.98 215 PRO A CA 1
ATOM 1568 C C . PRO A 1 215 ? -16.159 29.905 -2.828 1.00 51.01 215 PRO A C 1
ATOM 1569 O O . PRO A 1 215 ? -16.428 28.738 -2.556 1.00 52.03 215 PRO A O 1
ATOM 1573 N N . ASN A 1 216 ? -17.034 30.895 -2.683 1.00 50.77 216 ASN A N 1
ATOM 1574 C CA . ASN A 1 216 ? -18.373 30.653 -2.160 1.00 50.55 216 ASN A CA 1
ATOM 1575 C C . ASN A 1 216 ? -19.430 30.328 -3.222 1.00 50.17 216 ASN A C 1
ATOM 1576 O O . ASN A 1 216 ? -20.574 30.037 -2.885 1.00 50.17 216 ASN A O 1
ATOM 1581 N N . THR A 1 217 ? -19.051 30.367 -4.495 1.00 48.33 217 THR A N 1
ATOM 1582 C CA . THR A 1 217 ? -20.001 30.086 -5.562 1.00 46.77 217 THR A CA 1
ATOM 1583 C C . THR A 1 217 ? -20.802 28.814 -5.307 1.00 45.66 217 THR A C 1
ATOM 1584 O O . THR A 1 217 ? -20.242 27.728 -5.149 1.00 45.81 217 THR A O 1
ATOM 1588 N N . GLY A 1 218 ? -22.122 28.963 -5.269 1.00 44.42 218 GLY A N 1
ATOM 1589 C CA . GLY A 1 218 ? -22.984 27.825 -5.027 1.00 42.29 218 GLY A CA 1
ATOM 1590 C C . GLY A 1 218 ? -24.245 27.852 -5.864 1.00 39.68 218 GLY A C 1
ATOM 1591 O O . GLY A 1 218 ? -24.417 28.732 -6.711 1.00 38.73 218 GLY A O 1
ATOM 1592 N N . THR A 1 219 ? -25.131 26.890 -5.602 1.00 37.46 219 THR A N 1
ATOM 1593 C CA . THR A 1 219 ? -26.400 26.744 -6.317 1.00 35.53 219 THR A CA 1
ATOM 1594 C C . THR A 1 219 ? -27.404 27.878 -6.123 1.00 34.61 219 THR A C 1
ATOM 1595 O O . THR A 1 219 ? -28.322 28.031 -6.920 1.00 34.71 219 THR A O 1
ATOM 1599 N N . ARG A 1 220 ? -27.242 28.669 -5.072 1.00 34.19 220 ARG A N 1
ATOM 1600 C CA . ARG A 1 220 ? -28.166 29.759 -4.857 1.00 33.50 220 ARG A CA 1
ATOM 1601 C C . ARG A 1 220 ? -28.126 30.724 -6.028 1.00 33.96 220 ARG A C 1
ATOM 1602 O O . ARG A 1 220 ? -29.077 31.468 -6.252 1.00 34.87 220 ARG A O 1
ATOM 1610 N N . LYS A 1 221 ? -27.031 30.710 -6.782 1.00 33.14 221 LYS A N 1
ATOM 1611 C CA . LYS A 1 221 ? -26.911 31.592 -7.939 1.00 33.07 221 LYS A CA 1
ATOM 1612 C C . LYS A 1 221 ? -27.927 31.186 -9.011 1.00 32.59 221 LYS A C 1
ATOM 1613 O O . LYS A 1 221 ? -28.121 31.892 -9.997 1.00 30.70 221 LYS A O 1
ATOM 1619 N N . SER A 1 222 ? -28.578 30.047 -8.804 1.00 33.20 222 SER A N 1
ATOM 1620 C CA . SER A 1 222 ? -29.557 29.559 -9.750 1.00 32.58 222 SER A CA 1
ATOM 1621 C C . SER A 1 222 ? -30.987 29.877 -9.371 1.00 32.16 222 SER A C 1
ATOM 1622 O O . SER A 1 222 ? -31.817 30.128 -10.241 1.00 33.19 222 SER A O 1
ATOM 1625 N N . TRP A 1 223 ? -31.290 29.864 -8.080 1.00 30.68 223 TRP A N 1
ATOM 1626 C CA . TRP A 1 223 ? -32.658 30.130 -7.659 1.00 30.15 223 TRP A CA 1
ATOM 1627 C C . TRP A 1 223 ? -32.841 31.487 -7.018 1.00 30.24 223 TRP A C 1
ATOM 1628 O O . TRP A 1 223 ? -33.938 31.829 -6.580 1.00 30.93 223 TRP A O 1
ATOM 1639 N N . ALA A 1 224 ? -31.761 32.257 -6.967 1.00 29.48 224 ALA A N 1
ATOM 1640 C CA . ALA A 1 224 ? -31.796 33.590 -6.385 1.00 25.74 224 ALA A CA 1
ATOM 1641 C C . ALA A 1 224 ? -32.920 34.425 -6.999 1.00 25.79 224 ALA A C 1
ATOM 1642 O O . ALA A 1 224 ? -33.622 35.146 -6.280 1.00 23.93 224 ALA A O 1
ATOM 1644 N N . ALA A 1 225 ? -33.107 34.321 -8.315 1.00 23.84 225 ALA A N 1
ATOM 1645 C CA . ALA A 1 225 ? -34.169 35.087 -8.966 1.00 25.77 225 ALA A CA 1
ATOM 1646 C C . ALA A 1 225 ? -35.555 34.543 -8.633 1.00 27.60 225 ALA A C 1
ATOM 1647 O O . ALA A 1 225 ? -36.485 35.302 -8.332 1.00 27.70 225 ALA A O 1
ATOM 1649 N N . GLY A 1 226 ? -35.682 33.221 -8.669 1.00 28.02 226 GLY A N 1
ATOM 1650 C CA . GLY A 1 226 ? -36.955 32.596 -8.365 1.00 27.62 226 GLY A CA 1
ATOM 1651 C C . GLY A 1 226 ? -37.418 33.019 -6.994 1.00 27.48 226 GLY A C 1
ATOM 1652 O O . GLY A 1 226 ? -38.605 33.231 -6.751 1.00 28.42 226 GLY A O 1
ATOM 1653 N N . ASP A 1 227 ? -36.457 33.152 -6.094 1.00 25.66 227 ASP A N 1
ATOM 1654 C CA . ASP A 1 227 ? -36.756 33.555 -4.749 1.00 26.01 227 ASP A CA 1
ATOM 1655 C C . ASP A 1 227 ? -37.169 35.032 -4.702 1.00 27.20 227 ASP A C 1
ATOM 1656 O O . ASP A 1 227 ? -38.004 35.424 -3.883 1.00 26.68 227 ASP A O 1
ATOM 1661 N N . ALA A 1 228 ? -36.597 35.859 -5.576 1.00 27.84 228 ALA A N 1
ATOM 1662 C CA . ALA A 1 228 ? -36.941 37.285 -5.564 1.00 28.53 228 ALA A CA 1
ATOM 1663 C C . ALA A 1 228 ? -38.344 37.512 -6.106 1.00 29.57 228 ALA A C 1
ATOM 1664 O O . ALA A 1 228 ? -39.168 38.189 -5.481 1.00 28.91 228 ALA A O 1
ATOM 1666 N N . THR A 1 229 ? -38.616 36.924 -7.268 1.00 29.39 229 THR A N 1
ATOM 1667 C CA . THR A 1 229 ? -39.924 37.066 -7.895 1.00 28.04 229 THR A CA 1
ATOM 1668 C C . THR A 1 229 ? -40.971 36.461 -6.946 1.00 27.31 229 THR A C 1
ATOM 1669 O O . THR A 1 229 ? -42.095 36.951 -6.820 1.00 28.20 229 THR A O 1
ATOM 1673 N N . SER A 1 230 ? -40.580 35.421 -6.231 1.00 26.41 230 SER A N 1
ATOM 1674 C CA . SER A 1 230 ? -41.500 34.830 -5.291 1.00 26.04 230 SER A CA 1
ATOM 1675 C C . SER A 1 230 ? -41.814 35.836 -4.170 1.00 26.31 230 SER A C 1
ATOM 1676 O O . SER A 1 230 ? -42.958 35.945 -3.714 1.00 26.14 230 SER A O 1
ATOM 1679 N N . ARG A 1 231 ? -40.802 36.579 -3.730 1.00 25.96 231 ARG A N 1
ATOM 1680 C CA . ARG A 1 231 ? -40.988 37.569 -2.664 1.00 25.26 231 ARG A CA 1
ATOM 1681 C C . ARG A 1 231 ? -41.873 38.689 -3.177 1.00 25.61 231 ARG A C 1
ATOM 1682 O O . ARG A 1 231 ? -42.653 39.270 -2.429 1.00 26.91 231 ARG A O 1
ATOM 1690 N N . ALA A 1 232 ? -41.734 38.993 -4.460 1.00 22.66 232 ALA A N 1
ATOM 1691 C CA . ALA A 1 232 ? -42.523 40.038 -5.065 1.00 21.22 232 ALA A CA 1
ATOM 1692 C C . ALA A 1 232 ? -44.000 39.709 -4.875 1.00 23.53 232 ALA A C 1
ATOM 1693 O O . ALA A 1 232 ? -44.788 40.543 -4.412 1.00 22.28 232 ALA A O 1
ATOM 1695 N N . VAL A 1 233 ? -44.366 38.477 -5.222 1.00 23.55 233 VAL A N 1
ATOM 1696 C CA . VAL A 1 233 ? -45.741 38.011 -5.085 1.00 23.13 233 VAL A CA 1
ATOM 1697 C C . VAL A 1 233 ? -46.188 38.123 -3.636 1.00 24.96 233 VAL A C 1
ATOM 1698 O O . VAL A 1 233 ? -47.295 38.582 -3.355 1.00 27.36 233 VAL A O 1
ATOM 1702 N N . ARG A 1 234 ? -45.318 37.713 -2.718 1.00 23.83 234 ARG A N 1
ATOM 1703 C CA . ARG A 1 234 ? -45.630 37.780 -1.297 1.00 23.97 234 ARG A CA 1
ATOM 1704 C C . ARG A 1 234 ? -45.919 39.204 -0.861 1.00 24.36 234 ARG A C 1
ATOM 1705 O O . ARG A 1 234 ? -46.962 39.481 -0.276 1.00 26.54 234 ARG A O 1
ATOM 1713 N N . LEU A 1 235 ? -44.992 40.108 -1.143 1.00 24.27 235 LEU A N 1
ATOM 1714 C CA . LEU A 1 235 ? -45.160 41.494 -0.755 1.00 23.31 235 LEU A CA 1
ATOM 1715 C C . LEU A 1 235 ? -46.393 42.086 -1.410 1.00 23.32 235 LEU A C 1
ATOM 1716 O O . LEU A 1 235 ? -47.127 42.839 -0.783 1.00 24.01 235 LEU A O 1
ATOM 1721 N N . ALA A 1 236 ? -46.633 41.733 -2.664 1.00 23.16 236 ALA A N 1
ATOM 1722 C CA . ALA A 1 236 ? -47.792 42.256 -3.370 1.00 24.53 236 ALA A CA 1
ATOM 1723 C C . ALA A 1 236 ? -49.103 41.830 -2.696 1.00 26.73 236 ALA A C 1
ATOM 1724 O O . ALA A 1 236 ? -50.004 42.644 -2.516 1.00 26.59 236 ALA A O 1
ATOM 1726 N N . LEU A 1 237 ? -49.207 40.557 -2.319 1.00 29.14 237 LEU A N 1
ATOM 1727 C CA . LEU A 1 237 ? -50.414 40.071 -1.670 1.00 28.28 237 LEU A CA 1
ATOM 1728 C C . LEU A 1 237 ? -50.608 40.720 -0.305 1.00 30.48 237 LEU A C 1
ATOM 1729 O O . LEU A 1 237 ? -51.729 40.789 0.200 1.00 34.16 237 LEU A O 1
ATOM 1742 N N . ALA A 1 239 ? -49.810 43.897 0.326 1.00 32.10 239 ALA A N 1
ATOM 1743 C CA . ALA A 1 239 ? -50.250 45.238 -0.012 1.00 32.04 239 ALA A CA 1
ATOM 1744 C C . ALA A 1 239 ? -51.741 45.200 -0.330 1.00 33.27 239 ALA A C 1
ATOM 1745 O O . ALA A 1 239 ? -52.493 46.137 -0.031 1.00 32.96 239 ALA A O 1
ATOM 1747 N N . LYS A 1 240 ? -52.153 44.103 -0.949 1.00 33.18 240 LYS A N 1
ATOM 1748 C CA . LYS A 1 240 ? -53.539 43.894 -1.316 1.00 34.30 240 LYS A CA 1
ATOM 1749 C C . LYS A 1 240 ? -54.401 43.867 -0.059 1.00 35.15 240 LYS A C 1
ATOM 1750 O O . LYS A 1 240 ? -55.567 44.247 -0.102 1.00 36.84 240 LYS A O 1
ATOM 1756 N N . THR A 1 241 ? -53.840 43.424 1.063 1.00 34.28 241 THR A N 1
ATOM 1757 C CA . THR A 1 241 ? -54.626 43.383 2.293 1.00 33.40 241 THR A CA 1
ATOM 1758 C C . THR A 1 241 ? -54.762 44.757 2.923 1.00 31.92 241 THR A C 1
ATOM 1759 O O . THR A 1 241 ? -55.432 44.903 3.937 1.00 33.22 241 THR A O 1
ATOM 1763 N N . GLY A 1 242 ? -54.119 45.759 2.334 1.00 31.87 242 GLY A N 1
ATOM 1764 C CA . GLY A 1 242 ? -54.195 47.103 2.883 1.00 32.20 242 GLY A CA 1
ATOM 1765 C C . GLY A 1 242 ? -52.963 47.522 3.677 1.00 33.18 242 GLY A C 1
ATOM 1766 O O . GLY A 1 242 ? -52.953 48.582 4.296 1.00 31.84 242 GLY A O 1
ATOM 1767 N N . GLU A 1 243 ? -51.923 46.688 3.660 1.00 34.87 243 GLU A N 1
ATOM 1768 C CA . GLU A 1 243 ? -50.679 46.966 4.378 1.00 35.39 243 GLU A CA 1
ATOM 1769 C C . GLU A 1 243 ? -50.104 48.265 3.834 1.00 35.93 243 GLU A C 1
ATOM 1770 O O . GLU A 1 243 ? -50.061 48.462 2.619 1.00 36.83 243 GLU A O 1
ATOM 1784 N N . GLY A 1 245 ? -47.443 51.566 3.020 1.00 36.42 245 GLY A N 1
ATOM 1785 C CA . GLY A 1 245 ? -46.171 51.742 2.343 1.00 35.17 245 GLY A CA 1
ATOM 1786 C C . GLY A 1 245 ? -45.233 52.699 3.064 1.00 34.06 245 GLY A C 1
ATOM 1787 O O . GLY A 1 245 ? -45.538 53.183 4.152 1.00 33.11 245 GLY A O 1
ATOM 1788 N N . TYR A 1 246 ? -44.093 52.982 2.438 1.00 33.89 246 TYR A N 1
ATOM 1789 C CA . TYR A 1 246 ? -43.070 53.858 3.005 1.00 34.51 246 TYR A CA 1
ATOM 1790 C C . TYR A 1 246 ? -42.560 54.858 1.955 1.00 36.04 246 TYR A C 1
ATOM 1791 O O . TYR A 1 246 ? -41.616 54.583 1.218 1.00 34.48 246 TYR A O 1
ATOM 1800 N N . PRO A 1 247 ? -43.186 56.053 1.900 1.00 38.63 247 PRO A N 1
ATOM 1801 C CA . PRO A 1 247 ? -42.901 57.164 0.983 1.00 38.31 247 PRO A CA 1
ATOM 1802 C C . PRO A 1 247 ? -41.459 57.442 0.611 1.00 38.31 247 PRO A C 1
ATOM 1803 O O . PRO A 1 247 ? -41.103 57.404 -0.567 1.00 38.36 247 PRO A O 1
ATOM 1807 N N . SER A 1 248 ? -40.629 57.763 1.591 1.00 37.89 248 SER A N 1
ATOM 1808 C CA . SER A 1 248 ? -39.246 58.051 1.260 1.00 37.38 248 SER A CA 1
ATOM 1809 C C . SER A 1 248 ? -38.401 56.831 1.499 1.00 35.29 248 SER A C 1
ATOM 1810 O O . SER A 1 248 ? -37.304 56.919 2.030 1.00 36.42 248 SER A O 1
ATOM 1813 N N . ALA A 1 249 ? -38.923 55.685 1.087 1.00 33.21 249 ALA A N 1
ATOM 1814 C CA . ALA A 1 249 ? -38.211 54.429 1.247 1.00 32.72 249 ALA A CA 1
ATOM 1815 C C . ALA A 1 249 ? -36.796 54.492 0.664 1.00 32.01 249 ALA A C 1
ATOM 1816 O O . ALA A 1 249 ? -35.893 53.825 1.163 1.00 31.05 249 ALA A O 1
ATOM 1818 N N . LEU A 1 250 ? -36.613 55.291 -0.388 1.00 33.60 250 LEU A N 1
ATOM 1819 C CA . LEU A 1 250 ? -35.310 55.436 -1.037 1.00 35.07 250 LEU A CA 1
ATOM 1820 C C . LEU A 1 250 ? -34.559 56.668 -0.552 1.00 36.03 250 LEU A C 1
ATOM 1821 O O . LEU A 1 250 ? -33.361 56.607 -0.262 1.00 35.62 250 LEU A O 1
ATOM 1826 N N . THR A 1 251 ? -35.275 57.780 -0.447 1.00 37.23 251 THR A N 1
ATOM 1827 C CA . THR A 1 251 ? -34.680 59.046 -0.040 1.00 39.20 251 THR A CA 1
ATOM 1828 C C . THR A 1 251 ? -34.460 59.291 1.451 1.00 39.68 251 THR A C 1
ATOM 1829 O O . THR A 1 251 ? -33.623 60.127 1.818 1.00 40.22 251 THR A O 1
ATOM 1833 N N . ALA A 1 252 ? -35.195 58.578 2.303 1.00 39.89 252 ALA A N 1
ATOM 1834 C CA . ALA A 1 252 ? -35.055 58.735 3.756 1.00 38.92 252 ALA A CA 1
ATOM 1835 C C . ALA A 1 252 ? -33.610 58.970 4.206 1.00 39.87 252 ALA A C 1
ATOM 1836 O O . ALA A 1 252 ? -32.738 58.106 4.032 1.00 37.95 252 ALA A O 1
ATOM 1838 N N . PRO A 1 253 ? -33.352 60.150 4.803 1.00 40.64 253 PRO A N 1
ATOM 1839 C CA . PRO A 1 253 ? -32.074 60.629 5.321 1.00 40.21 253 PRO A CA 1
ATOM 1840 C C . PRO A 1 253 ? -31.059 59.560 5.685 1.00 40.92 253 PRO A C 1
ATOM 1841 O O . PRO A 1 253 ? -30.037 59.417 5.020 1.00 42.74 253 PRO A O 1
ATOM 1845 N N . VAL A 1 254 ? -31.288 58.800 6.736 1.00 38.67 254 VAL A N 1
ATOM 1846 C CA . VAL A 1 254 ? -30.276 57.801 7.026 1.00 38.92 254 VAL A CA 1
ATOM 1847 C C . VAL A 1 254 ? -30.799 56.393 6.971 1.00 38.48 254 VAL A C 1
ATOM 1848 O O . VAL A 1 254 ? -30.039 55.430 6.867 1.00 37.77 254 VAL A O 1
ATOM 1852 N N . TRP A 1 255 ? -32.116 56.287 6.996 1.00 39.48 255 TRP A N 1
ATOM 1853 C CA . TRP A 1 255 ? -32.780 54.999 6.975 1.00 38.41 255 TRP A CA 1
ATOM 1854 C C . TRP A 1 255 ? -33.267 54.576 5.588 1.00 38.79 255 TRP A C 1
ATOM 1855 O O . TRP A 1 255 ? -33.702 53.441 5.396 1.00 40.29 255 TRP A O 1
ATOM 1866 N N . GLY A 1 256 ? -33.174 55.482 4.621 1.00 38.23 256 GLY A N 1
ATOM 1867 C CA . GLY A 1 256 ? -33.600 55.151 3.278 1.00 37.96 256 GLY A CA 1
ATOM 1868 C C . GLY A 1 256 ? -32.644 54.170 2.634 1.00 38.29 256 GLY A C 1
ATOM 1869 O O . GLY A 1 256 ? -31.576 53.880 3.185 1.00 37.53 256 GLY A O 1
ATOM 1870 N N . PHE A 1 257 ? -33.032 53.664 1.463 1.00 37.06 257 PHE A N 1
ATOM 1871 C CA . PHE A 1 257 ? -32.222 52.699 0.721 1.00 36.94 257 PHE A CA 1
ATOM 1872 C C . PHE A 1 257 ? -30.937 53.325 0.178 1.00 37.00 257 PHE A C 1
ATOM 1873 O O . PHE A 1 257 ? -29.862 52.712 0.210 1.00 34.88 257 PHE A O 1
ATOM 1881 N N . TYR A 1 258 ? -31.050 54.550 -0.324 1.00 37.01 258 TYR A N 1
ATOM 1882 C CA . TYR A 1 258 ? -29.891 55.225 -0.883 1.00 37.91 258 TYR A CA 1
ATOM 1883 C C . TYR A 1 258 ? -28.728 55.335 0.106 1.00 39.66 258 TYR A C 1
ATOM 1884 O O . TYR A 1 258 ? -27.622 54.841 -0.159 1.00 39.72 258 TYR A O 1
ATOM 1893 N N . ASP A 1 259 ? -28.977 55.968 1.249 1.00 40.09 259 ASP A N 1
ATOM 1894 C CA . ASP A 1 259 ? -27.940 56.146 2.263 1.00 41.45 259 ASP A CA 1
ATOM 1895 C C . ASP A 1 259 ? -27.510 54.870 2.970 1.00 40.61 259 ASP A C 1
ATOM 1896 O O . ASP A 1 259 ? -26.429 54.811 3.557 1.00 41.27 259 ASP A O 1
ATOM 1901 N N . VAL A 1 260 ? -28.338 53.838 2.907 1.00 40.24 260 VAL A N 1
ATOM 1902 C CA . VAL A 1 260 ? -27.987 52.592 3.565 1.00 39.12 260 VAL A CA 1
ATOM 1903 C C . VAL A 1 260 ? -27.288 51.595 2.643 1.00 40.45 260 VAL A C 1
ATOM 1904 O O . VAL A 1 260 ? -26.260 51.038 3.015 1.00 40.58 260 VAL A O 1
ATOM 1908 N N . SER A 1 261 ? -27.833 51.373 1.449 1.00 41.00 261 SER A N 1
ATOM 1909 C CA . SER A 1 261 ? -27.255 50.398 0.534 1.00 42.47 261 SER A CA 1
ATOM 1910 C C . SER A 1 261 ? -26.688 50.973 -0.758 1.00 44.00 261 SER A C 1
ATOM 1911 O O . SER A 1 261 ? -25.966 50.285 -1.480 1.00 44.45 261 SER A O 1
ATOM 1914 N N . PHE A 1 262 ? -27.011 52.221 -1.070 1.00 44.19 262 PHE A N 1
ATOM 1915 C CA . PHE A 1 262 ? -26.500 52.790 -2.299 1.00 44.05 262 PHE A CA 1
ATOM 1916 C C . PHE A 1 262 ? -25.511 53.923 -2.057 1.00 45.51 262 PHE A C 1
ATOM 1917 O O . PHE A 1 262 ? -25.435 54.890 -2.820 1.00 47.00 262 PHE A O 1
ATOM 1925 N N . LYS A 1 263 ? -24.759 53.801 -0.973 1.00 45.72 263 LYS A N 1
ATOM 1926 C CA . LYS A 1 263 ? -23.731 54.775 -0.658 1.00 46.60 263 LYS A CA 1
ATOM 1927 C C . LYS A 1 263 ? -24.157 56.234 -0.793 1.00 46.51 263 LYS A C 1
ATOM 1928 O O . LYS A 1 263 ? -23.409 57.052 -1.331 1.00 47.20 263 LYS A O 1
ATOM 1934 N N . GLY A 1 264 ? -25.352 56.558 -0.313 1.00 45.12 264 GLY A N 1
ATOM 1935 C CA . GLY A 1 264 ? -25.830 57.926 -0.384 1.00 44.20 264 GLY A CA 1
ATOM 1936 C C . GLY A 1 264 ? -26.136 58.436 -1.779 1.00 45.34 264 GLY A C 1
ATOM 1937 O O . GLY A 1 264 ? -26.638 59.543 -1.937 1.00 44.10 264 GLY A O 1
ATOM 1938 N N . GLU A 1 265 ? -25.844 57.643 -2.801 1.00 47.33 265 GLU A N 1
ATOM 1939 C CA . GLU A 1 265 ? -26.113 58.085 -4.161 1.00 49.98 265 GLU A CA 1
ATOM 1940 C C . GLU A 1 265 ? -27.564 57.853 -4.579 1.00 49.39 265 GLU A C 1
ATOM 1941 O O . GLU A 1 265 ? -28.280 57.085 -3.942 1.00 50.13 265 GLU A O 1
ATOM 1947 N N . SER A 1 266 ? -27.996 58.540 -5.635 1.00 49.01 266 SER A N 1
ATOM 1948 C CA . SER A 1 266 ? -29.359 58.406 -6.151 1.00 48.37 266 SER A CA 1
ATOM 1949 C C . SER A 1 266 ? -29.336 57.633 -7.450 1.00 48.78 266 SER A C 1
ATOM 1950 O O . SER A 1 266 ? -28.303 57.554 -8.114 1.00 49.30 266 SER A O 1
ATOM 1953 N N . PHE A 1 267 ? -30.480 57.070 -7.818 1.00 48.51 267 PHE A N 1
ATOM 1954 C CA . PHE A 1 267 ? -30.559 56.320 -9.058 1.00 48.17 267 PHE A CA 1
ATOM 1955 C C . PHE A 1 267 ? -30.553 57.253 -10.244 1.00 49.41 267 PHE A C 1
ATOM 1956 O O . PHE A 1 267 ? -31.120 58.345 -10.187 1.00 49.23 267 PHE A O 1
ATOM 1964 N N . ARG A 1 268 ? -29.917 56.802 -11.320 1.00 51.04 268 ARG A N 1
ATOM 1965 C CA . ARG A 1 268 ? -29.820 57.573 -12.549 1.00 52.99 268 ARG A CA 1
ATOM 1966 C C . ARG A 1 268 ? -30.502 56.840 -13.688 1.00 52.62 268 ARG A C 1
ATOM 1967 O O . ARG A 1 268 ? -30.263 55.655 -13.899 1.00 53.08 268 ARG A O 1
ATOM 1975 N N . PHE A 1 269 ? -31.360 57.554 -14.413 1.00 52.49 269 PHE A N 1
ATOM 1976 C CA . PHE A 1 269 ? -32.089 56.968 -15.529 1.00 51.51 269 PHE A CA 1
ATOM 1977 C C . PHE A 1 269 ? -31.821 57.662 -16.845 1.00 52.48 269 PHE A C 1
ATOM 1978 O O . PHE A 1 269 ? -32.357 58.736 -17.102 1.00 53.32 269 PHE A O 1
ATOM 1986 N N . GLN A 1 270 ? -31.019 57.030 -17.693 1.00 52.88 270 GLN A N 1
ATOM 1987 C CA . GLN A 1 270 ? -30.704 57.612 -18.981 1.00 52.97 270 GLN A CA 1
ATOM 1988 C C . GLN A 1 270 ? -31.945 57.767 -19.845 1.00 52.12 270 GLN A C 1
ATOM 1989 O O . GLN A 1 270 ? -31.961 58.573 -20.769 1.00 52.62 270 GLN A O 1
ATOM 1995 N N . ARG A 1 271 ? -32.991 57.006 -19.552 1.00 50.37 271 ARG A N 1
ATOM 1996 C CA . ARG A 1 271 ? -34.204 57.105 -20.357 1.00 48.31 271 ARG A CA 1
ATOM 1997 C C . ARG A 1 271 ? -35.423 56.684 -19.588 1.00 45.84 271 ARG A C 1
ATOM 1998 O O . ARG A 1 271 ? -35.326 55.969 -18.597 1.00 47.44 271 ARG A O 1
ATOM 2006 N N . PRO A 1 272 ? -36.595 57.132 -20.034 1.00 43.73 272 PRO A N 1
ATOM 2007 C CA . PRO A 1 272 ? -37.853 56.785 -19.372 1.00 42.87 272 PRO A CA 1
ATOM 2008 C C . PRO A 1 272 ? -38.306 55.356 -19.717 1.00 41.87 272 PRO A C 1
ATOM 2009 O O . PRO A 1 272 ? -37.855 54.762 -20.700 1.00 40.62 272 PRO A O 1
ATOM 2013 N N . TYR A 1 273 ? -39.198 54.816 -18.893 1.00 40.56 273 TYR A N 1
ATOM 2014 C CA . TYR A 1 273 ? -39.714 53.471 -19.083 1.00 39.37 273 TYR A CA 1
ATOM 2015 C C . TYR A 1 273 ? -40.599 53.407 -20.334 1.00 40.16 273 TYR A C 1
ATOM 2016 O O . TYR A 1 273 ? -41.480 54.247 -20.523 1.00 42.29 273 TYR A O 1
ATOM 2025 N N . GLY A 1 274 ? -40.352 52.412 -21.187 1.00 39.20 274 GLY A N 1
ATOM 2026 C CA . GLY A 1 274 ? -41.132 52.222 -22.407 1.00 36.15 274 GLY A CA 1
ATOM 2027 C C . GLY A 1 274 ? -41.142 50.739 -22.744 1.00 35.39 274 GLY A C 1
ATOM 2028 O O . GLY A 1 274 ? -41.750 49.954 -22.027 1.00 36.37 274 GLY A O 1
ATOM 2029 N N . SER A 1 275 ? -40.487 50.355 -23.837 1.00 32.89 275 SER A N 1
ATOM 2030 C CA . SER A 1 275 ? -40.387 48.952 -24.228 1.00 30.31 275 SER A CA 1
ATOM 2031 C C . SER A 1 275 ? -39.032 48.732 -24.896 1.00 29.97 275 SER A C 1
ATOM 2032 O O . SER A 1 275 ? -38.872 47.868 -25.753 1.00 29.17 275 SER A O 1
ATOM 2035 N N . TYR A 1 276 ? -38.055 49.524 -24.472 1.00 29.15 276 TYR A N 1
ATOM 2036 C CA . TYR A 1 276 ? -36.700 49.455 -24.995 1.00 30.33 276 TYR A CA 1
ATOM 2037 C C . TYR A 1 276 ? -35.962 48.180 -24.602 1.00 33.04 276 TYR A C 1
ATOM 2038 O O . TYR A 1 276 ? -35.154 47.666 -25.372 1.00 33.89 276 TYR A O 1
ATOM 2047 N N . VAL A 1 277 ? -36.228 47.685 -23.397 1.00 34.40 277 VAL A N 1
ATOM 2048 C CA . VAL A 1 277 ? -35.578 46.478 -22.914 1.00 34.78 277 VAL A CA 1
ATOM 2049 C C . VAL A 1 277 ? -36.031 45.216 -23.650 1.00 35.24 277 VAL A C 1
ATOM 2050 O O . VAL A 1 277 ? -35.204 44.459 -24.154 1.00 35.95 277 VAL A O 1
ATOM 2062 N N . GLU A 1 279 ? -37.362 44.972 -26.444 1.00 34.70 279 GLU A N 1
ATOM 2063 C CA . GLU A 1 279 ? -36.939 45.114 -27.823 1.00 35.47 279 GLU A CA 1
ATOM 2064 C C . GLU A 1 279 ? -35.473 44.766 -28.123 1.00 34.76 279 GLU A C 1
ATOM 2065 O O . GLU A 1 279 ? -35.150 44.377 -29.246 1.00 35.35 279 GLU A O 1
ATOM 2071 N N . ASN A 1 280 ? -34.594 44.874 -27.130 1.00 32.65 280 ASN A N 1
ATOM 2072 C CA . ASN A 1 280 ? -33.173 44.609 -27.346 1.00 32.56 280 ASN A CA 1
ATOM 2073 C C . ASN A 1 280 ? -32.533 43.497 -26.529 1.00 34.02 280 ASN A C 1
ATOM 2074 O O . ASN A 1 280 ? -31.305 43.377 -26.475 1.00 34.21 280 ASN A O 1
ATOM 2079 N N . VAL A 1 281 ? -33.362 42.679 -25.902 1.00 35.03 281 VAL A N 1
ATOM 2080 C CA . VAL A 1 281 ? -32.877 41.589 -25.075 1.00 33.53 281 VAL A CA 1
ATOM 2081 C C . VAL A 1 281 ? -32.160 40.534 -25.924 1.00 32.34 281 VAL A C 1
ATOM 2082 O O . VAL A 1 281 ? -32.473 40.347 -27.103 1.00 30.82 281 VAL A O 1
ATOM 2086 N N . LEU A 1 282 ? -31.179 39.876 -25.313 1.00 32.23 282 LEU A N 1
ATOM 2087 C CA . LEU A 1 282 ? -30.392 38.828 -25.956 1.00 33.71 282 LEU A CA 1
ATOM 2088 C C . LEU A 1 282 ? -30.965 37.455 -25.659 1.00 34.77 282 LEU A C 1
ATOM 2089 O O . LEU A 1 282 ? -31.510 37.237 -24.579 1.00 36.59 282 LEU A O 1
ATOM 2094 N N . PHE A 1 283 ? -30.807 36.528 -26.605 1.00 35.71 283 PHE A N 1
ATOM 2095 C CA . PHE A 1 283 ? -31.283 35.147 -26.450 1.00 35.30 283 PHE A CA 1
ATOM 2096 C C . PHE A 1 283 ? -30.149 34.130 -26.600 1.00 35.27 283 PHE A C 1
ATOM 2097 O O . PHE A 1 283 ? -29.401 34.153 -27.577 1.00 35.68 283 PHE A O 1
ATOM 2105 N N . LYS A 1 284 ? -30.023 33.235 -25.630 1.00 35.67 284 LYS A N 1
ATOM 2106 C CA . LYS A 1 284 ? -29.003 32.198 -25.707 1.00 36.79 284 LYS A CA 1
ATOM 2107 C C . LYS A 1 284 ? -29.550 31.072 -26.610 1.00 38.30 284 LYS A C 1
ATOM 2108 O O . LYS A 1 284 ? -30.172 30.113 -26.140 1.00 39.05 284 LYS A O 1
ATOM 2114 N N . ILE A 1 285 ? -29.313 31.198 -27.914 1.00 37.02 285 ILE A N 1
ATOM 2115 C CA . ILE A 1 285 ? -29.830 30.231 -28.866 1.00 36.27 285 ILE A CA 1
ATOM 2116 C C . ILE A 1 285 ? -28.822 29.701 -29.870 1.00 38.71 285 ILE A C 1
ATOM 2117 O O . ILE A 1 285 ? -29.199 29.151 -30.904 1.00 39.49 285 ILE A O 1
ATOM 2122 N N . SER A 1 286 ? -27.540 29.839 -29.562 1.00 41.48 286 SER A N 1
ATOM 2123 C CA . SER A 1 286 ? -26.500 29.377 -30.468 1.00 42.84 286 SER A CA 1
ATOM 2124 C C . SER A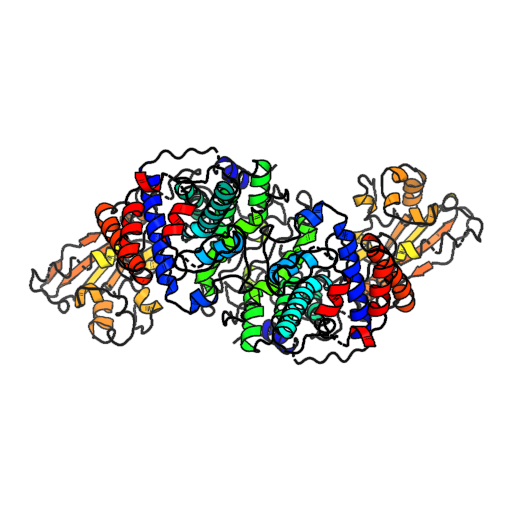 1 286 ? -25.551 28.437 -29.733 1.00 43.80 286 SER A C 1
ATOM 2125 O O . SER A 1 286 ? -25.961 27.732 -28.820 1.00 44.55 286 SER A O 1
ATOM 2128 N N . PHE A 1 287 ? -24.284 28.439 -30.137 1.00 44.95 287 PHE A N 1
ATOM 2129 C CA . PHE A 1 287 ? -23.258 27.594 -29.534 1.00 44.77 287 PHE A CA 1
ATOM 2130 C C . PHE A 1 287 ? -23.107 27.928 -28.056 1.00 44.86 287 PHE A C 1
ATOM 2131 O O . PHE A 1 287 ? -23.425 29.032 -27.628 1.00 45.69 287 PHE A O 1
ATOM 2139 N N . PRO A 1 288 ? -22.609 26.977 -27.255 1.00 45.04 288 PRO A N 1
ATOM 2140 C CA . PRO A 1 288 ? -22.421 27.222 -25.822 1.00 44.41 288 PRO A CA 1
ATOM 2141 C C . PRO A 1 288 ? -21.178 28.087 -25.572 1.00 44.52 288 PRO A C 1
ATOM 2142 O O . PRO A 1 288 ? -20.127 27.580 -25.173 1.00 42.73 288 PRO A O 1
ATOM 2146 N N . ALA A 1 289 ? -21.309 29.391 -25.814 1.00 45.42 289 ALA A N 1
ATOM 2147 C CA . ALA A 1 289 ? -20.208 30.335 -25.622 1.00 45.93 289 ALA A CA 1
ATOM 2148 C C . ALA A 1 289 ? -20.666 31.668 -25.014 1.00 46.50 289 ALA A C 1
ATOM 2149 O O . ALA A 1 289 ? -21.788 32.127 -25.251 1.00 47.40 289 ALA A O 1
ATOM 2151 N N . GLU A 1 290 ? -19.783 32.280 -24.230 1.00 46.86 290 GLU A N 1
ATOM 2152 C CA . GLU A 1 290 ? -20.046 33.562 -23.575 1.00 46.52 290 GLU A CA 1
ATOM 2153 C C . GLU A 1 290 ? -20.481 34.570 -24.634 1.00 45.20 290 GLU A C 1
ATOM 2154 O O . GLU A 1 290 ? -19.889 34.635 -25.712 1.00 43.85 290 GLU A O 1
ATOM 2160 N N . PHE A 1 291 ? -21.505 35.359 -24.323 1.00 44.00 291 PHE A N 1
ATOM 2161 C CA . PHE A 1 291 ? -22.026 36.343 -25.267 1.00 43.14 291 PHE A CA 1
ATOM 2162 C C . PHE A 1 291 ? -20.989 37.212 -25.958 1.00 41.67 291 PHE A C 1
ATOM 2163 O O . PHE A 1 291 ? -21.153 37.566 -27.127 1.00 40.15 291 PHE A O 1
ATOM 2171 N N . HIS A 1 292 ? -19.922 37.551 -25.246 1.00 41.43 292 HIS A N 1
ATOM 2172 C CA . HIS A 1 292 ? -18.882 38.392 -25.826 1.00 42.13 292 HIS A CA 1
ATOM 2173 C C . HIS A 1 292 ? -18.037 37.721 -26.907 1.00 41.45 292 HIS A C 1
ATOM 2174 O O . HIS A 1 292 ? -17.259 38.384 -27.593 1.00 42.29 292 HIS A O 1
ATOM 2181 N N . SER A 1 293 ? -18.225 36.417 -27.082 1.00 40.61 293 SER A N 1
ATOM 2182 C CA . SER A 1 293 ? -17.486 35.669 -28.084 1.00 40.38 293 SER A CA 1
ATOM 2183 C C . SER A 1 293 ? -18.398 35.086 -29.144 1.00 39.90 293 SER A C 1
ATOM 2184 O O . SER A 1 293 ? -17.939 34.700 -30.211 1.00 39.74 293 SER A O 1
ATOM 2187 N N . GLN A 1 294 ? -19.691 35.022 -28.854 1.00 41.28 294 GLN A N 1
ATOM 2188 C CA . GLN A 1 294 ? -20.637 34.456 -29.799 1.00 41.30 294 GLN A CA 1
ATOM 2189 C C . GLN A 1 294 ? -20.306 34.853 -31.228 1.00 40.69 294 GLN A C 1
ATOM 2190 O O . GLN A 1 294 ? -20.362 34.035 -32.140 1.00 39.97 294 GLN A O 1
ATOM 2196 N N . THR A 1 295 ? -19.944 36.112 -31.416 1.00 41.15 295 THR A N 1
ATOM 2197 C CA . THR A 1 295 ? -19.612 36.618 -32.737 1.00 41.26 295 THR A CA 1
ATOM 2198 C C . THR A 1 295 ? -18.338 36.020 -33.324 1.00 41.29 295 THR A C 1
ATOM 2199 O O . THR A 1 295 ? -18.294 35.682 -34.508 1.00 41.68 295 THR A O 1
ATOM 2203 N N . ALA A 1 296 ? -17.301 35.914 -32.500 1.00 40.90 296 ALA A N 1
ATOM 2204 C CA . ALA A 1 296 ? -16.029 35.351 -32.927 1.00 39.34 296 ALA A CA 1
ATOM 2205 C C . ALA A 1 296 ? -16.227 33.898 -33.328 1.00 39.58 296 ALA A C 1
ATOM 2206 O O . ALA A 1 296 ? -15.686 33.448 -34.339 1.00 39.09 296 ALA A O 1
ATOM 2208 N N . VAL A 1 297 ? -17.008 33.162 -32.537 1.00 40.07 297 VAL A N 1
ATOM 2209 C CA . VAL A 1 297 ? -17.268 31.756 -32.835 1.00 40.31 297 VAL A CA 1
ATOM 2210 C C . VAL A 1 297 ? -17.951 31.637 -34.185 1.00 39.20 297 VAL A C 1
ATOM 2211 O O . VAL A 1 297 ? -17.612 30.753 -34.956 1.00 39.14 297 VAL A O 1
ATOM 2215 N N . GLU A 1 298 ? -18.912 32.519 -34.461 1.00 39.35 298 GLU A N 1
ATOM 2216 C CA . GLU A 1 298 ? -19.633 32.514 -35.737 1.00 40.65 298 GLU A CA 1
ATOM 2217 C C . GLU A 1 298 ? -18.691 32.746 -36.904 1.00 41.17 298 GLU A C 1
ATOM 2218 O O . GLU A 1 298 ? -18.828 32.140 -37.965 1.00 40.49 298 GLU A O 1
ATOM 2224 N N . ALA A 1 299 ? -17.748 33.655 -36.701 1.00 42.38 299 ALA A N 1
ATOM 2225 C CA . ALA A 1 299 ? -16.766 33.995 -37.716 1.00 43.01 299 ALA A CA 1
ATOM 2226 C C . ALA A 1 299 ? -15.837 32.802 -37.946 1.00 43.66 299 ALA A C 1
ATOM 2227 O O . ALA A 1 299 ? -15.555 32.435 -39.087 1.00 40.86 299 ALA A O 1
ATOM 2229 N N . ALA A 1 300 ? -15.372 32.209 -36.844 1.00 44.95 300 ALA A N 1
ATOM 2230 C CA . ALA A 1 300 ? -14.482 31.053 -36.879 1.00 46.78 300 ALA A CA 1
ATOM 2231 C C . ALA A 1 300 ? -15.148 29.909 -37.636 1.00 48.04 300 ALA A C 1
ATOM 2232 O O . ALA A 1 300 ? -14.491 29.152 -38.347 1.00 49.15 300 ALA A O 1
ATOM 2242 N N . THR A 1 302 ? -17.353 30.360 -39.986 1.00 52.63 302 THR A N 1
ATOM 2243 C CA . THR A 1 302 ? -17.390 30.809 -41.382 1.00 54.73 302 THR A CA 1
ATOM 2244 C C . THR A 1 302 ? -16.029 30.623 -42.039 1.00 54.83 302 THR A C 1
ATOM 2245 O O . THR A 1 302 ? -15.936 30.375 -43.242 1.00 54.35 302 THR A O 1
ATOM 2249 N N . LEU A 1 303 ? -14.979 30.766 -41.236 1.00 55.19 303 LEU A N 1
ATOM 2250 C CA . LEU A 1 303 ? -13.614 30.619 -41.713 1.00 55.47 303 LEU A CA 1
ATOM 2251 C C . LEU A 1 303 ? -13.272 29.148 -41.884 1.00 56.53 303 LEU A C 1
ATOM 2252 O O . LEU A 1 303 ? -12.520 28.789 -42.781 1.00 58.26 303 LEU A O 1
ATOM 2257 N N . TYR A 1 304 ? -13.826 28.294 -41.031 1.00 57.59 304 TYR A N 1
ATOM 2258 C CA . TYR A 1 304 ? -13.549 26.869 -41.138 1.00 58.80 304 TYR A CA 1
ATOM 2259 C C . TYR A 1 304 ? -13.959 26.342 -42.513 1.00 60.68 304 TYR A C 1
ATOM 2260 O O . TYR A 1 304 ? -13.115 25.871 -43.280 1.00 61.45 304 TYR A O 1
ATOM 2269 N N . GLU A 1 305 ? -15.243 26.429 -42.840 1.00 62.42 305 GLU A N 1
ATOM 2270 C CA . GLU A 1 305 ? -15.706 25.933 -44.132 1.00 65.54 305 GLU A CA 1
ATOM 2271 C C . GLU A 1 305 ? -15.104 26.722 -45.290 1.00 65.40 305 GLU A C 1
ATOM 2272 O O . GLU A 1 305 ? -15.188 26.317 -46.455 1.00 65.87 305 GLU A O 1
ATOM 2278 N N . GLN A 1 306 ? -14.498 27.854 -44.962 1.00 64.79 306 GLN A N 1
ATOM 2279 C CA . GLN A 1 306 ? -13.867 28.700 -45.961 1.00 63.17 306 GLN A CA 1
ATOM 2280 C C . GLN A 1 306 ? -12.502 28.081 -46.249 1.00 63.49 306 GLN A C 1
ATOM 2281 O O . GLN A 1 306 ? -12.032 28.083 -47.385 1.00 63.09 306 GLN A O 1
ATOM 2295 N N . GLN A 1 308 ? -11.911 25.003 -45.911 1.00 66.67 308 GLN A N 1
ATOM 2296 C CA . GLN A 1 308 ? -12.249 23.765 -46.573 1.00 67.59 308 GLN A CA 1
ATOM 2297 C C . GLN A 1 308 ? -12.190 23.986 -48.088 1.00 67.43 308 GLN A C 1
ATOM 2298 O O . GLN A 1 308 ? -11.378 23.377 -48.783 1.00 66.61 308 GLN A O 1
ATOM 2304 N N . ALA A 1 309 ? -13.047 24.873 -48.591 1.00 68.02 309 ALA A N 1
ATOM 2305 C CA . ALA A 1 309 ? -13.100 25.170 -50.022 1.00 68.92 309 ALA A CA 1
ATOM 2306 C C . ALA A 1 309 ? -11.739 25.580 -50.566 1.00 69.44 309 ALA A C 1
ATOM 2307 O O . ALA A 1 309 ? -11.425 25.327 -51.726 1.00 69.51 309 ALA A O 1
ATOM 2309 N N . ALA A 1 310 ? -10.938 26.222 -49.723 1.00 70.30 310 ALA A N 1
ATOM 2310 C CA . ALA A 1 310 ? -9.611 26.663 -50.119 1.00 70.43 310 ALA A CA 1
ATOM 2311 C C . ALA A 1 310 ? -8.605 25.564 -49.815 1.00 70.61 310 ALA A C 1
ATOM 2312 O O . ALA A 1 310 ? -7.398 25.773 -49.908 1.00 72.32 310 ALA A O 1
ATOM 2314 N N . GLY A 1 311 ? -9.111 24.394 -49.441 1.00 70.04 311 GLY A N 1
ATOM 2315 C CA . GLY A 1 311 ? -8.244 23.272 -49.132 1.00 69.44 311 GLY A CA 1
ATOM 2316 C C . GLY A 1 311 ? -7.155 23.601 -48.131 1.00 69.30 311 GLY A C 1
ATOM 2317 O O . GLY A 1 311 ? -5.973 23.436 -48.422 1.00 69.76 311 GLY A O 1
ATOM 2318 N N . LYS A 1 312 ? -7.549 24.073 -46.953 1.00 69.83 312 LYS A N 1
ATOM 2319 C CA . LYS A 1 312 ? -6.598 24.413 -45.902 1.00 69.28 312 LYS A CA 1
ATOM 2320 C C . LYS A 1 312 ? -7.118 23.930 -44.554 1.00 69.54 312 LYS A C 1
ATOM 2321 O O . LYS A 1 312 ? -8.326 23.762 -44.360 1.00 69.43 312 LYS A O 1
ATOM 2327 N N . THR A 1 313 ? -6.189 23.712 -43.631 1.00 69.78 313 THR A N 1
ATOM 2328 C CA . THR A 1 313 ? -6.494 23.232 -42.291 1.00 69.95 313 THR A CA 1
ATOM 2329 C C . THR A 1 313 ? -5.932 24.206 -41.275 1.00 70.85 313 THR A C 1
ATOM 2330 O O . THR A 1 313 ? -5.025 24.976 -41.579 1.00 70.66 313 THR A O 1
ATOM 2334 N N . ALA A 1 314 ? -6.476 24.168 -40.067 1.00 72.60 314 ALA A N 1
ATOM 2335 C CA . ALA A 1 314 ? -6.010 25.037 -39.004 1.00 74.30 314 ALA A CA 1
ATOM 2336 C C . ALA A 1 314 ? -4.517 24.819 -38.741 1.00 75.45 314 ALA A C 1
ATOM 2337 O O . ALA A 1 314 ? -3.908 25.551 -37.960 1.00 75.93 314 ALA A O 1
ATOM 2339 N N . ALA A 1 315 ? -3.930 23.811 -39.386 1.00 76.71 315 ALA A N 1
ATOM 2340 C CA . ALA A 1 315 ? -2.507 23.519 -39.213 1.00 77.58 315 ALA A CA 1
ATOM 2341 C C . ALA A 1 315 ? -1.662 24.366 -40.161 1.00 78.26 315 ALA A C 1
ATOM 2342 O O . ALA A 1 315 ? -0.439 24.390 -40.061 1.00 78.41 315 ALA A O 1
ATOM 2344 N N . ASP A 1 316 ? -2.329 25.062 -41.076 1.00 79.38 316 ASP A N 1
ATOM 2345 C CA . ASP A 1 316 ? -1.656 25.915 -42.048 1.00 79.66 316 ASP A CA 1
ATOM 2346 C C . ASP A 1 316 ? -1.724 27.375 -41.622 1.00 79.40 316 ASP A C 1
ATOM 2347 O O . ASP A 1 316 ? -1.288 28.268 -42.350 1.00 78.88 316 ASP A O 1
ATOM 2352 N N . ILE A 1 317 ? -2.286 27.610 -40.443 1.00 78.82 317 ILE A N 1
ATOM 2353 C CA . ILE A 1 317 ? -2.428 28.959 -39.918 1.00 77.60 317 ILE A CA 1
ATOM 2354 C C . ILE A 1 317 ? -1.234 29.280 -39.034 1.00 76.81 317 ILE A C 1
ATOM 2355 O O . ILE A 1 317 ? -0.766 28.434 -38.274 1.00 76.14 317 ILE A O 1
ATOM 2360 N N . GLU A 1 318 ? -0.732 30.502 -39.143 1.00 76.80 318 GLU A N 1
ATOM 2361 C CA . GLU A 1 318 ? 0.399 30.913 -38.325 1.00 76.89 318 GLU A CA 1
ATOM 2362 C C . GLU A 1 318 ? 0.038 32.153 -37.520 1.00 75.75 318 GLU A C 1
ATOM 2363 O O . GLU A 1 318 ? 0.683 32.468 -36.516 1.00 74.90 318 GLU A O 1
ATOM 2369 N N . LYS A 1 319 ? -1.003 32.852 -37.962 1.00 73.83 319 LYS A N 1
ATOM 2370 C CA . LYS A 1 319 ? -1.445 34.055 -37.272 1.00 72.16 319 LYS A CA 1
ATOM 2371 C C . LYS A 1 319 ? -2.956 34.274 -37.343 1.00 69.83 319 LYS A C 1
ATOM 2372 O O . LYS A 1 319 ? -3.552 34.222 -38.422 1.00 69.95 319 LYS A O 1
ATOM 2378 N N . VAL A 1 320 ? -3.569 34.512 -36.185 1.00 65.97 320 VAL A N 1
ATOM 2379 C CA . VAL A 1 320 ? -5.006 34.771 -36.110 1.00 62.67 320 VAL A CA 1
ATOM 2380 C C . VAL A 1 320 ? -5.229 36.062 -35.329 1.00 59.43 320 VAL A C 1
ATOM 2381 O O . VAL A 1 320 ? -4.989 36.120 -34.126 1.00 57.89 320 VAL A O 1
ATOM 2385 N N . THR A 1 321 ? -5.687 37.095 -36.025 1.00 56.86 321 THR A N 1
ATOM 2386 C CA . THR A 1 321 ? -5.927 38.394 -35.407 1.00 54.11 321 THR A CA 1
ATOM 2387 C C . THR A 1 321 ? -7.424 38.664 -35.202 1.00 51.02 321 THR A C 1
ATOM 2388 O O . THR A 1 321 ? -8.199 38.657 -36.158 1.00 50.50 321 THR A O 1
ATOM 2392 N N . ILE A 1 322 ? -7.823 38.892 -33.950 1.00 47.59 322 ILE A N 1
ATOM 2393 C CA . ILE A 1 322 ? -9.217 39.178 -33.624 1.00 44.11 322 ILE A CA 1
ATOM 2394 C C . ILE A 1 322 ? -9.416 40.639 -33.218 1.00 41.02 322 ILE A C 1
ATOM 2395 O O . ILE A 1 322 ? -8.930 41.080 -32.179 1.00 39.47 322 ILE A O 1
ATOM 2400 N N . ARG A 1 323 ? -10.123 41.383 -34.059 1.00 39.12 323 ARG A N 1
ATOM 2401 C CA . ARG A 1 323 ? -10.421 42.786 -33.803 1.00 39.03 323 ARG A CA 1
ATOM 2402 C C . ARG A 1 323 ? -11.729 42.813 -33.024 1.00 40.27 323 ARG A C 1
ATOM 2403 O O . ARG A 1 323 ? -12.803 42.594 -33.587 1.00 39.90 323 ARG A O 1
ATOM 2411 N N . THR A 1 324 ? -11.634 43.082 -31.727 1.00 41.90 324 THR A N 1
ATOM 2412 C CA . THR A 1 324 ? -12.806 43.095 -30.859 1.00 42.59 324 THR A CA 1
ATOM 2413 C C . THR A 1 324 ? -12.988 44.398 -30.083 1.00 42.12 324 THR A C 1
ATOM 2414 O O . THR A 1 324 ? -12.334 45.399 -30.357 1.00 40.25 324 THR A O 1
ATOM 2418 N N . HIS A 1 325 ? -13.888 44.362 -29.106 1.00 43.90 325 HIS A N 1
ATOM 2419 C CA . HIS A 1 325 ? -14.196 45.515 -28.268 1.00 44.38 325 HIS A CA 1
ATOM 2420 C C . HIS A 1 325 ? -13.634 45.340 -26.856 1.00 44.60 325 HIS A C 1
ATOM 2421 O O . HIS A 1 325 ? -13.241 44.238 -26.473 1.00 44.88 325 HIS A O 1
ATOM 2428 N N . GLU A 1 326 ? -13.619 46.426 -26.087 1.00 44.10 326 GLU A N 1
ATOM 2429 C CA . GLU A 1 326 ? -13.092 46.404 -24.727 1.00 46.10 326 GLU A CA 1
ATOM 2430 C C . GLU A 1 326 ? -13.693 45.334 -23.813 1.00 46.34 326 GLU A C 1
ATOM 2431 O O . GLU A 1 326 ? -12.959 44.523 -23.241 1.00 46.94 326 GLU A O 1
ATOM 2437 N N . ALA A 1 327 ? -15.015 45.337 -23.665 1.00 47.32 327 ALA A N 1
ATOM 2438 C CA . ALA A 1 327 ? -15.701 44.360 -22.817 1.00 47.63 327 ALA A CA 1
ATOM 2439 C C . ALA A 1 327 ? -15.165 42.954 -23.052 1.00 48.05 327 ALA A C 1
ATOM 2440 O O . ALA A 1 327 ? -14.767 42.277 -22.111 1.00 49.42 327 ALA A O 1
ATOM 2442 N N . CYS A 1 328 ? -15.148 42.519 -24.307 1.00 47.95 328 CYS A N 1
ATOM 2443 C CA . CYS A 1 328 ? -14.649 41.191 -24.634 1.00 48.99 328 CYS A CA 1
ATOM 2444 C C . CYS A 1 328 ? -13.244 40.938 -24.101 1.00 50.13 328 CYS A C 1
ATOM 2445 O O . CYS A 1 328 ? -12.969 39.875 -23.551 1.00 49.81 328 CYS A O 1
ATOM 2448 N N . ILE A 1 329 ? -12.354 41.911 -24.271 1.00 52.26 329 ILE A N 1
ATOM 2449 C CA . ILE A 1 329 ? -10.971 41.779 -23.817 1.00 53.52 329 ILE A CA 1
ATOM 2450 C C . ILE A 1 329 ? -10.849 41.534 -22.320 1.00 54.34 329 ILE A C 1
ATOM 2451 O O . ILE A 1 329 ? -10.337 40.499 -21.893 1.00 54.72 329 ILE A O 1
ATOM 2456 N N . ARG A 1 330 ? -11.322 42.486 -21.523 1.00 55.49 330 ARG A N 1
ATOM 2457 C CA . ARG A 1 330 ? -11.218 42.365 -20.074 1.00 57.29 330 ARG A CA 1
ATOM 2458 C C . ARG A 1 330 ? -12.040 41.249 -19.425 1.00 56.65 330 ARG A C 1
ATOM 2459 O O . ARG A 1 330 ? -11.801 40.887 -18.276 1.00 57.85 330 ARG A O 1
ATOM 2467 N N . ILE A 1 331 ? -12.988 40.681 -20.152 1.00 56.27 331 ILE A N 1
ATOM 2468 C CA . ILE A 1 331 ? -13.821 39.632 -19.581 1.00 55.44 331 ILE A CA 1
ATOM 2469 C C . ILE A 1 331 ? -13.450 38.222 -20.040 1.00 56.94 331 ILE A C 1
ATOM 2470 O O . ILE A 1 331 ? -13.410 37.298 -19.237 1.00 56.46 331 ILE A O 1
ATOM 2475 N N . ILE A 1 332 ? -13.165 38.060 -21.327 1.00 58.47 332 ILE A N 1
ATOM 2476 C CA . ILE A 1 332 ? -12.879 36.744 -21.862 1.00 60.06 332 ILE A CA 1
ATOM 2477 C C . ILE A 1 332 ? -11.505 36.533 -22.504 1.00 61.69 332 ILE A C 1
ATOM 2478 O O . ILE A 1 332 ? -11.158 35.408 -22.854 1.00 61.05 332 ILE A O 1
ATOM 2483 N N . ASP A 1 333 ? -10.724 37.599 -22.663 1.00 65.05 333 ASP A N 1
ATOM 2484 C CA . ASP A 1 333 ? -9.384 37.474 -23.253 1.00 68.71 333 ASP A CA 1
ATOM 2485 C C . ASP A 1 333 ? -8.404 36.971 -22.197 1.00 70.44 333 ASP A C 1
ATOM 2486 O O . ASP A 1 333 ? -7.750 37.756 -21.501 1.00 70.48 333 ASP A O 1
ATOM 2491 N N . LYS A 1 334 ? -8.308 35.651 -22.090 1.00 72.09 334 LYS A N 1
ATOM 2492 C CA . LYS A 1 334 ? -7.444 35.029 -21.103 1.00 74.30 334 LYS A CA 1
ATOM 2493 C C . LYS A 1 334 ? -6.327 34.220 -21.740 1.00 75.61 334 LYS A C 1
ATOM 2494 O O . LYS A 1 334 ? -6.573 33.354 -22.578 1.00 74.90 334 LYS A O 1
ATOM 2500 N N . LYS A 1 335 ? -5.094 34.516 -21.345 1.00 77.99 335 LYS A N 1
ATOM 2501 C CA . LYS A 1 335 ? -3.940 33.792 -21.857 1.00 79.90 335 LYS A CA 1
ATOM 2502 C C . LYS A 1 335 ? -3.431 32.871 -20.752 1.00 80.79 335 LYS A C 1
ATOM 2503 O O . LYS A 1 335 ? -3.660 33.120 -19.566 1.00 81.12 335 LYS A O 1
ATOM 2509 N N . GLY A 1 336 ? -2.743 31.804 -21.144 1.00 81.65 336 GLY A N 1
ATOM 2510 C CA . GLY A 1 336 ? -2.207 30.879 -20.165 1.00 82.54 336 GLY A CA 1
ATOM 2511 C C . GLY A 1 336 ? -2.841 29.503 -20.196 1.00 83.55 336 GLY A C 1
ATOM 2512 O O . GLY A 1 336 ? -3.543 29.152 -21.144 1.00 83.78 336 GLY A O 1
ATOM 2513 N N . PRO A 1 337 ? -2.588 28.686 -19.166 1.00 83.76 337 PRO A N 1
ATOM 2514 C CA . PRO A 1 337 ? -3.140 27.335 -19.073 1.00 83.68 337 PRO A CA 1
ATOM 2515 C C . PRO A 1 337 ? -4.627 27.362 -18.766 1.00 83.72 337 PRO A C 1
ATOM 2516 O O . PRO A 1 337 ? -5.135 28.316 -18.172 1.00 83.99 337 PRO A O 1
ATOM 2520 N N . LEU A 1 338 ? -5.320 26.305 -19.168 1.00 83.38 338 LEU A N 1
ATOM 2521 C CA . LEU A 1 338 ? -6.749 26.198 -18.923 1.00 83.78 338 LEU A CA 1
ATOM 2522 C C . LEU A 1 338 ? -7.063 24.856 -18.283 1.00 84.16 338 LEU A C 1
ATOM 2523 O O . LEU A 1 338 ? -7.034 23.822 -18.946 1.00 84.56 338 LEU A O 1
ATOM 2528 N N . ASN A 1 339 ? -7.370 24.888 -16.991 1.00 84.88 339 ASN A N 1
ATOM 2529 C CA . ASN A 1 339 ? -7.677 23.684 -16.226 1.00 85.68 339 ASN A CA 1
ATOM 2530 C C . ASN A 1 339 ? -9.122 23.237 -16.398 1.00 85.46 339 ASN A C 1
ATOM 2531 O O . ASN A 1 339 ? -9.516 22.744 -17.454 1.00 85.14 339 ASN A O 1
ATOM 2536 N N . ASN A 1 340 ? -9.907 23.405 -15.343 1.00 85.52 340 ASN A N 1
ATOM 2537 C CA . ASN A 1 340 ? -11.306 23.022 -15.371 1.00 86.16 340 ASN A CA 1
ATOM 2538 C C . ASN A 1 340 ? -11.986 23.593 -16.612 1.00 86.22 340 ASN A C 1
ATOM 2539 O O . ASN A 1 340 ? -11.612 24.662 -17.099 1.00 86.15 340 ASN A O 1
ATOM 2544 N N . PRO A 1 341 ? -12.981 22.873 -17.154 1.00 85.90 341 PRO A N 1
ATOM 2545 C CA . PRO A 1 341 ? -13.718 23.307 -18.344 1.00 85.70 341 PRO A CA 1
ATOM 2546 C C . PRO A 1 341 ? -14.295 24.718 -18.216 1.00 85.28 341 PRO A C 1
ATOM 2547 O O . PRO A 1 341 ? -14.517 25.395 -19.217 1.00 85.56 341 PRO A O 1
ATOM 2551 N N . ALA A 1 342 ? -14.536 25.159 -16.986 1.00 85.18 342 ALA A N 1
ATOM 2552 C CA . ALA A 1 342 ? -15.083 26.491 -16.745 1.00 84.90 342 ALA A CA 1
ATOM 2553 C C . ALA A 1 342 ? -14.147 27.591 -17.249 1.00 84.62 342 ALA A C 1
ATOM 2554 O O . ALA A 1 342 ? -14.602 28.620 -17.751 1.00 84.94 342 ALA A O 1
ATOM 2556 N N . ASP A 1 343 ? -12.841 27.370 -17.106 1.00 83.84 343 ASP A N 1
ATOM 2557 C CA . ASP A 1 343 ? -11.843 28.336 -17.549 1.00 81.91 343 ASP A CA 1
ATOM 2558 C C . ASP A 1 343 ? -11.880 28.443 -19.060 1.00 80.18 343 ASP A C 1
ATOM 2559 O O . ASP A 1 343 ? -11.767 29.531 -19.613 1.00 81.26 343 ASP A O 1
ATOM 2564 N N . ARG A 1 344 ? -12.023 27.306 -19.728 1.00 77.70 344 ARG A N 1
ATOM 2565 C CA . ARG A 1 344 ? -12.083 27.290 -21.182 1.00 76.20 344 ARG A CA 1
ATOM 2566 C C . ARG A 1 344 ? -13.385 27.918 -21.652 1.00 75.00 344 ARG A C 1
ATOM 2567 O O . ARG A 1 344 ? -13.477 28.407 -22.776 1.00 75.04 344 ARG A O 1
ATOM 2575 N N . ASP A 1 345 ? -14.384 27.904 -20.774 1.00 73.60 345 ASP A N 1
ATOM 2576 C CA . ASP A 1 345 ? -15.704 28.451 -21.067 1.00 71.47 345 ASP A CA 1
ATOM 2577 C C . ASP A 1 345 ? -15.696 29.973 -21.069 1.00 69.70 345 ASP A C 1
ATOM 2578 O O . ASP A 1 345 ? -16.706 30.603 -21.385 1.00 69.80 345 ASP A O 1
ATOM 2583 N N . HIS A 1 346 ? -14.549 30.550 -20.716 1.00 66.88 346 HIS A N 1
ATOM 2584 C CA . HIS A 1 346 ? -14.377 31.996 -20.661 1.00 62.99 346 HIS A CA 1
ATOM 2585 C C . HIS A 1 346 ? -13.029 32.428 -21.210 1.00 59.79 346 HIS A C 1
ATOM 2586 O O . HIS A 1 346 ? -12.387 33.318 -20.666 1.00 58.50 346 HIS A O 1
ATOM 2593 N N . CYS A 1 347 ? -12.625 31.788 -22.300 1.00 57.33 347 CYS A N 1
ATOM 2594 C CA . CYS A 1 347 ? -11.368 32.066 -22.972 1.00 56.45 347 CYS A CA 1
ATOM 2595 C C . CYS A 1 347 ? -11.675 32.128 -24.467 1.00 56.45 347 CYS A C 1
ATOM 2596 O O . CYS A 1 347 ? -11.869 31.100 -25.118 1.00 56.52 347 CYS A O 1
ATOM 2599 N N . ILE A 1 348 ? -11.720 33.344 -25.002 1.00 55.57 348 ILE A N 1
ATOM 2600 C CA . ILE A 1 348 ? -12.032 33.568 -26.402 1.00 54.19 348 ILE A CA 1
ATOM 2601 C C . ILE A 1 348 ? -11.117 32.771 -27.322 1.00 54.50 348 ILE A C 1
ATOM 2602 O O . ILE A 1 348 ? -11.577 32.179 -28.294 1.00 53.29 348 ILE A O 1
ATOM 2607 N N . GLN A 1 349 ? -9.824 32.743 -27.012 1.00 56.39 349 GLN A N 1
ATOM 2608 C CA . GLN A 1 349 ? -8.871 32.015 -27.844 1.00 57.87 349 GLN A CA 1
ATOM 2609 C C . GLN A 1 349 ? -9.209 30.539 -27.931 1.00 57.55 349 GLN A C 1
ATOM 2610 O O . GLN A 1 349 ? -8.888 29.884 -28.921 1.00 56.83 349 GLN A O 1
ATOM 2616 N N . TYR A 1 350 ? -9.856 30.021 -26.891 1.00 57.57 350 TYR A N 1
ATOM 2617 C CA . TYR A 1 350 ? -10.241 28.615 -26.854 1.00 57.67 350 TYR A CA 1
ATOM 2618 C C . TYR A 1 350 ? -11.502 28.359 -27.689 1.00 56.36 350 TYR A C 1
ATOM 2619 O O . TYR A 1 350 ? -11.530 27.489 -28.564 1.00 54.81 350 TYR A O 1
ATOM 2636 N N . VAL A 1 352 ? -12.610 29.965 -29.957 1.00 52.48 352 VAL A N 1
ATOM 2637 C CA . VAL A 1 352 ? -12.397 30.284 -31.361 1.00 50.97 352 VAL A CA 1
ATOM 2638 C C . VAL A 1 352 ? -11.487 29.235 -31.998 1.00 50.19 352 VAL A C 1
ATOM 2639 O O . VAL A 1 352 ? -11.484 29.069 -33.214 1.00 50.48 352 VAL A O 1
ATOM 2643 N N . ALA A 1 353 ? -10.721 28.533 -31.167 1.00 49.66 353 ALA A N 1
ATOM 2644 C CA . ALA A 1 353 ? -9.799 27.498 -31.632 1.00 49.85 353 ALA A CA 1
ATOM 2645 C C . ALA A 1 353 ? -10.545 26.266 -32.145 1.00 51.65 353 ALA A C 1
ATOM 2646 O O . ALA A 1 353 ? -10.296 25.787 -33.257 1.00 50.04 353 ALA A O 1
ATOM 2648 N N . ILE A 1 354 ? -11.455 25.761 -31.311 1.00 53.42 354 ILE A N 1
ATOM 2649 C CA . ILE A 1 354 ? -12.271 24.595 -31.631 1.00 55.07 354 ILE A CA 1
ATOM 2650 C C . ILE A 1 354 ? -12.910 24.740 -33.020 1.00 56.49 354 ILE A C 1
ATOM 2651 O O . ILE A 1 354 ? -12.728 23.880 -33.891 1.00 56.77 354 ILE A O 1
ATOM 2656 N N . PRO A 1 355 ? -13.664 25.830 -33.251 1.00 56.82 355 PRO A N 1
ATOM 2657 C CA . PRO A 1 355 ? -14.293 26.006 -34.562 1.00 57.27 355 PRO A CA 1
ATOM 2658 C C . PRO A 1 355 ? -13.295 25.922 -35.720 1.00 58.27 355 PRO A C 1
ATOM 2659 O O . PRO A 1 355 ? -13.522 25.206 -36.699 1.00 59.65 355 PRO A O 1
ATOM 2663 N N . LEU A 1 356 ? -12.190 26.653 -35.615 1.00 57.83 356 LEU A N 1
ATOM 2664 C CA . LEU A 1 356 ? -11.180 26.651 -36.669 1.00 56.95 356 LEU A CA 1
ATOM 2665 C C . LEU A 1 356 ? -10.628 25.259 -36.901 1.00 57.48 356 LEU A C 1
ATOM 2666 O O . LEU A 1 356 ? -10.258 24.907 -38.020 1.00 56.24 356 LEU A O 1
ATOM 2671 N N . LEU A 1 357 ? -10.577 24.476 -35.829 1.00 58.55 357 LEU A N 1
ATOM 2672 C CA . LEU A 1 357 ? -10.054 23.118 -35.878 1.00 59.00 357 LEU A CA 1
ATOM 2673 C C . LEU A 1 357 ? -11.080 22.048 -36.212 1.00 58.96 357 LEU A C 1
ATOM 2674 O O . LEU A 1 357 ? -10.971 21.390 -37.245 1.00 60.17 357 LEU A O 1
ATOM 2679 N N . PHE A 1 358 ? -12.078 21.880 -35.347 1.00 58.50 358 PHE A N 1
ATOM 2680 C CA . PHE A 1 358 ? -13.096 20.850 -35.540 1.00 57.63 358 PHE A CA 1
ATOM 2681 C C . PHE A 1 358 ? -14.349 21.254 -36.286 1.00 55.43 358 PHE A C 1
ATOM 2682 O O . PHE A 1 358 ? -15.136 20.393 -36.669 1.00 54.11 358 PHE A O 1
ATOM 2690 N N . GLY A 1 359 ? -14.541 22.550 -36.493 1.00 54.99 359 GLY A N 1
ATOM 2691 C CA . GLY A 1 359 ? -15.732 23.009 -37.190 1.00 55.14 359 GLY A CA 1
ATOM 2692 C C . GLY A 1 359 ? -17.015 22.801 -36.395 1.00 55.68 359 GLY A C 1
ATOM 2693 O O . GLY A 1 359 ? -18.057 22.443 -36.951 1.00 53.85 359 GLY A O 1
ATOM 2694 N N . ARG A 1 360 ? -16.936 23.036 -35.088 1.00 56.09 360 ARG A N 1
ATOM 2695 C CA . ARG A 1 360 ? -18.076 22.875 -34.193 1.00 55.85 360 ARG A CA 1
ATOM 2696 C C . ARG A 1 360 ? -17.724 23.438 -32.816 1.00 56.15 360 ARG A C 1
ATOM 2697 O O . ARG A 1 360 ? -16.603 23.883 -32.585 1.00 55.88 360 ARG A O 1
ATOM 2705 N N . LEU A 1 361 ? -18.688 23.418 -31.905 1.00 56.56 361 LEU A N 1
ATOM 2706 C CA . LEU A 1 361 ? -18.459 23.903 -30.553 1.00 57.59 361 LEU A CA 1
ATOM 2707 C C . LEU A 1 361 ? -19.614 23.498 -29.656 1.00 58.13 361 LEU A C 1
ATOM 2708 O O . LEU A 1 361 ? -20.679 24.116 -29.668 1.00 58.43 361 LEU A O 1
ATOM 2713 N N . THR A 1 362 ? -19.386 22.447 -28.878 1.00 59.07 362 THR A N 1
ATOM 2714 C CA . THR A 1 362 ? -20.383 21.925 -27.956 1.00 60.00 362 THR A CA 1
ATOM 2715 C C . THR A 1 362 ? -19.781 21.872 -26.564 1.00 60.42 362 THR A C 1
ATOM 2716 O O . THR A 1 362 ? -18.559 21.872 -26.417 1.00 61.10 362 THR A O 1
ATOM 2720 N N . ALA A 1 363 ? -20.630 21.840 -25.541 1.00 60.95 363 ALA A N 1
ATOM 2721 C CA . ALA A 1 363 ? -20.142 21.816 -24.165 1.00 61.74 363 ALA A CA 1
ATOM 2722 C C . ALA A 1 363 ? -19.105 20.720 -23.961 1.00 62.18 363 ALA A C 1
ATOM 2723 O O . ALA A 1 363 ? -18.200 20.853 -23.134 1.00 61.77 363 ALA A O 1
ATOM 2725 N N . ALA A 1 364 ? -19.243 19.643 -24.730 1.00 62.69 364 ALA A N 1
ATOM 2726 C CA . ALA A 1 364 ? -18.330 18.508 -24.654 1.00 62.89 364 ALA A CA 1
ATOM 2727 C C . ALA A 1 364 ? -16.905 18.917 -24.996 1.00 63.79 364 ALA A C 1
ATOM 2728 O O . ALA A 1 364 ? -15.944 18.385 -24.440 1.00 64.53 364 ALA A O 1
ATOM 2730 N N . ASP A 1 365 ? -16.784 19.870 -25.912 1.00 63.91 365 ASP A N 1
ATOM 2731 C CA . ASP A 1 365 ? -15.490 20.355 -26.349 1.00 63.59 365 ASP A CA 1
ATOM 2732 C C . ASP A 1 365 ? -14.760 21.157 -25.281 1.00 64.13 365 ASP A C 1
ATOM 2733 O O . ASP A 1 365 ? -13.645 21.607 -25.510 1.00 64.46 365 ASP A O 1
ATOM 2738 N N . TYR A 1 366 ? -15.376 21.335 -24.118 1.00 64.93 366 TYR A N 1
ATOM 2739 C CA . TYR A 1 366 ? -14.735 22.084 -23.043 1.00 67.34 366 TYR A CA 1
ATOM 2740 C C . TYR A 1 366 ? -14.038 21.166 -22.053 1.00 69.24 366 TYR A C 1
ATOM 2741 O O . TYR A 1 366 ? -13.083 21.567 -21.384 1.00 67.89 366 TYR A O 1
ATOM 2750 N N . GLU A 1 367 ? -14.534 19.936 -21.959 1.00 72.49 367 GLU A N 1
ATOM 2751 C CA . GLU A 1 367 ? -13.980 18.937 -21.050 1.00 75.77 367 GLU A CA 1
ATOM 2752 C C . GLU A 1 367 ? -12.527 18.631 -21.394 1.00 77.23 367 GLU A C 1
ATOM 2753 O O . GLU A 1 367 ? -12.118 18.726 -22.554 1.00 77.48 367 GLU A O 1
ATOM 2759 N N . ASP A 1 368 ? -11.750 18.261 -20.380 1.00 78.67 368 ASP A N 1
ATOM 2760 C CA . ASP A 1 368 ? -10.340 17.934 -20.571 1.00 79.57 368 ASP A CA 1
ATOM 2761 C C . ASP A 1 368 ? -10.231 16.831 -21.616 1.00 78.87 368 ASP A C 1
ATOM 2762 O O . ASP A 1 368 ? -9.220 16.706 -22.304 1.00 78.51 368 ASP A O 1
ATOM 2767 N N . ASN A 1 369 ? -11.299 16.048 -21.728 1.00 78.41 369 ASN A N 1
ATOM 2768 C CA . ASN A 1 369 ? -11.385 14.948 -22.675 1.00 78.10 369 ASN A CA 1
ATOM 2769 C C . ASN A 1 369 ? -10.934 15.376 -24.074 1.00 78.38 369 ASN A C 1
ATOM 2770 O O . ASN A 1 369 ? -10.276 14.613 -24.788 1.00 77.72 369 ASN A O 1
ATOM 2775 N N . VAL A 1 370 ? -11.307 16.599 -24.456 1.00 79.26 370 VAL A N 1
ATOM 2776 C CA . VAL A 1 370 ? -10.966 17.180 -25.761 1.00 78.71 370 VAL A CA 1
ATOM 2777 C C . VAL A 1 370 ? -9.808 18.169 -25.608 1.00 78.36 370 VAL A C 1
ATOM 2778 O O . VAL A 1 370 ? -9.057 18.413 -26.551 1.00 77.66 370 VAL A O 1
ATOM 2782 N N . ALA A 1 371 ? -9.670 18.731 -24.410 1.00 78.69 371 ALA A N 1
ATOM 2783 C CA . ALA A 1 371 ? -8.608 19.691 -24.126 1.00 79.84 371 ALA A CA 1
ATOM 2784 C C . ALA A 1 371 ? -7.230 19.051 -24.263 1.00 80.47 371 ALA A C 1
ATOM 2785 O O . ALA A 1 371 ? -6.217 19.746 -24.375 1.00 79.78 371 ALA A O 1
ATOM 2787 N N . GLN A 1 372 ? -7.201 17.722 -24.237 1.00 81.41 372 GLN A N 1
ATOM 2788 C CA . GLN A 1 372 ? -5.958 16.974 -24.371 1.00 82.22 372 GLN A CA 1
ATOM 2789 C C . GLN A 1 372 ? -5.256 17.345 -25.677 1.00 82.04 372 GLN A C 1
ATOM 2790 O O . GLN A 1 372 ? -4.063 17.652 -25.682 1.00 81.93 372 GLN A O 1
ATOM 2796 N N . ASP A 1 373 ? -6.006 17.322 -26.778 1.00 82.00 373 ASP A N 1
ATOM 2797 C CA . ASP A 1 373 ? -5.461 17.644 -28.094 1.00 81.97 373 ASP A CA 1
ATOM 2798 C C . ASP A 1 373 ? -4.526 18.852 -28.002 1.00 82.67 373 ASP A C 1
ATOM 2799 O O . ASP A 1 373 ? -4.932 19.938 -27.588 1.00 82.83 373 ASP A O 1
ATOM 2804 N N . LYS A 1 374 ? -3.268 18.653 -28.384 1.00 83.47 374 LYS A N 1
ATOM 2805 C CA . LYS A 1 374 ? -2.267 19.711 -28.314 1.00 83.19 374 LYS A CA 1
ATOM 2806 C C . LYS A 1 374 ? -2.452 20.797 -29.362 1.00 82.82 374 LYS A C 1
ATOM 2807 O O . LYS A 1 374 ? -1.957 21.909 -29.191 1.00 83.05 374 LYS A O 1
ATOM 2813 N N . ARG A 1 375 ? -3.154 20.478 -30.447 1.00 82.02 375 ARG A N 1
ATOM 2814 C CA . ARG A 1 375 ? -3.394 21.452 -31.511 1.00 81.22 375 ARG A CA 1
ATOM 2815 C C . ARG A 1 375 ? -4.151 22.663 -30.989 1.00 81.35 375 ARG A C 1
ATOM 2816 O O . ARG A 1 375 ? -3.893 23.792 -31.400 1.00 81.48 375 ARG A O 1
ATOM 2824 N N . ILE A 1 376 ? -5.094 22.415 -30.088 1.00 81.33 376 ILE A N 1
ATOM 2825 C CA . ILE A 1 376 ? -5.893 23.477 -29.496 1.00 81.30 376 ILE A CA 1
ATOM 2826 C C . ILE A 1 376 ? -4.975 24.519 -28.853 1.00 81.86 376 ILE A C 1
ATOM 2827 O O . ILE A 1 376 ? -5.013 25.698 -29.211 1.00 82.74 376 ILE A O 1
ATOM 2832 N N . ASP A 1 377 ? -4.146 24.078 -27.910 1.00 81.66 377 ASP A N 1
ATOM 2833 C CA . ASP A 1 377 ? -3.220 24.977 -27.220 1.00 81.39 377 ASP A CA 1
ATOM 2834 C C . ASP A 1 377 ? -2.211 25.588 -28.194 1.00 80.40 377 ASP A C 1
ATOM 2835 O O . ASP A 1 377 ? -1.809 26.744 -28.051 1.00 79.64 377 ASP A O 1
ATOM 2840 N N . ALA A 1 378 ? -1.807 24.799 -29.185 1.00 79.63 378 ALA A N 1
ATOM 2841 C CA . ALA A 1 378 ? -0.861 25.255 -30.191 1.00 78.49 378 ALA A CA 1
ATOM 2842 C C . ALA A 1 378 ? -1.471 26.409 -30.977 1.00 77.91 378 ALA A C 1
ATOM 2843 O O . ALA A 1 378 ? -0.853 27.463 -31.129 1.00 77.92 378 ALA A O 1
ATOM 2845 N N . LEU A 1 379 ? -2.689 26.204 -31.473 1.00 76.75 379 LEU A N 1
ATOM 2846 C CA . LEU A 1 379 ? -3.379 27.232 -32.241 1.00 75.11 379 LEU A CA 1
ATOM 2847 C C . LEU A 1 379 ? -3.648 28.456 -31.375 1.00 74.48 379 LEU A C 1
ATOM 2848 O O . LEU A 1 379 ? -3.497 29.584 -31.834 1.00 75.69 379 LEU A O 1
ATOM 2853 N N . ARG A 1 380 ? -4.041 28.239 -30.125 1.00 72.36 380 ARG A N 1
ATOM 2854 C CA . ARG A 1 380 ? -4.301 29.353 -29.229 1.00 70.68 380 ARG A CA 1
ATOM 2855 C C . ARG A 1 380 ? -3.132 30.320 -29.237 1.00 70.53 380 ARG A C 1
ATOM 2856 O O . ARG A 1 380 ? -3.317 31.531 -29.169 1.00 69.76 380 ARG A O 1
ATOM 2864 N N . GLU A 1 381 ? -1.923 29.780 -29.315 1.00 72.05 381 GLU A N 1
ATOM 2865 C CA . GLU A 1 381 ? -0.718 30.606 -29.322 1.00 72.19 381 GLU A CA 1
ATOM 2866 C C . GLU A 1 381 ? -0.758 31.653 -30.417 1.00 70.82 381 GLU A C 1
ATOM 2867 O O . GLU A 1 381 ? -0.361 32.793 -30.202 1.00 70.67 381 GLU A O 1
ATOM 2873 N N . LYS A 1 382 ? -1.235 31.261 -31.593 1.00 69.39 382 LYS A N 1
ATOM 2874 C CA . LYS A 1 382 ? -1.296 32.171 -32.727 1.00 68.90 382 LYS A CA 1
ATOM 2875 C C . LYS A 1 382 ? -2.490 33.113 -32.674 1.00 68.92 382 LYS A C 1
ATOM 2876 O O . LYS A 1 382 ? -2.667 33.944 -33.565 1.00 69.44 382 LYS A O 1
ATOM 2882 N N . ILE A 1 383 ? -3.300 32.985 -31.626 1.00 68.67 383 ILE A N 1
ATOM 2883 C CA . ILE A 1 383 ? -4.488 33.821 -31.459 1.00 67.49 383 ILE A CA 1
ATOM 2884 C C . ILE A 1 383 ? -4.187 35.075 -30.644 1.00 66.78 383 ILE A C 1
ATOM 2885 O O . ILE A 1 383 ? -3.793 34.995 -29.482 1.00 66.69 383 ILE A O 1
ATOM 2890 N N . ASN A 1 384 ? -4.371 36.233 -31.260 1.00 66.06 384 ASN A N 1
ATOM 2891 C CA . ASN A 1 384 ? -4.157 37.495 -30.570 1.00 65.86 384 ASN A CA 1
ATOM 2892 C C . ASN A 1 384 ? -5.288 38.463 -30.925 1.00 63.97 384 ASN A C 1
ATOM 2893 O O . ASN A 1 384 ? -5.692 38.568 -32.086 1.00 63.62 384 ASN A O 1
ATOM 2898 N N . CYS A 1 385 ? -5.833 39.139 -29.918 1.00 61.75 385 CYS A N 1
ATOM 2899 C CA . CYS A 1 385 ? -6.910 40.094 -30.160 1.00 58.32 385 CYS A CA 1
ATOM 2900 C C . CYS A 1 385 ? -6.607 41.486 -29.607 1.00 55.15 385 CYS A C 1
ATOM 2901 O O . CYS A 1 385 ? -6.025 41.638 -28.534 1.00 53.76 385 CYS A O 1
ATOM 2904 N N . PHE A 1 386 ? -6.996 42.503 -30.366 1.00 52.18 386 PHE A N 1
ATOM 2905 C CA . PHE A 1 386 ? -6.767 43.882 -29.969 1.00 49.70 386 PHE A CA 1
ATOM 2906 C C . PHE A 1 386 ? -8.087 44.639 -30.013 1.00 47.98 386 PHE A C 1
ATOM 2907 O O . PHE A 1 386 ? -8.974 44.293 -30.789 1.00 48.43 386 PHE A O 1
ATOM 2915 N N . GLU A 1 387 ? -8.210 45.673 -29.187 1.00 47.35 387 GLU A N 1
ATOM 2916 C CA . GLU A 1 387 ? -9.434 46.472 -29.122 1.00 45.76 387 GLU A CA 1
ATOM 2917 C C . GLU A 1 387 ? -9.582 47.438 -30.280 1.00 43.78 387 GLU A C 1
ATOM 2918 O O . GLU A 1 387 ? -8.612 48.031 -30.742 1.00 44.27 387 GLU A O 1
ATOM 2924 N N . ASP A 1 388 ? -10.809 47.590 -30.750 1.00 41.67 388 ASP A N 1
ATOM 2925 C CA . ASP A 1 388 ? -11.082 48.537 -31.809 1.00 40.68 388 ASP A CA 1
ATOM 2926 C C . ASP A 1 388 ? -12.072 49.558 -31.246 1.00 41.05 388 ASP A C 1
ATOM 2927 O O . ASP A 1 388 ? -13.256 49.267 -31.082 1.00 40.95 388 ASP A O 1
ATOM 2932 N N . PRO A 1 389 ? -11.597 50.775 -30.947 1.00 40.14 389 PRO A N 1
ATOM 2933 C CA . PRO A 1 389 ? -12.472 51.811 -30.401 1.00 38.69 389 PRO A CA 1
ATOM 2934 C C . PRO A 1 389 ? -13.867 51.827 -31.017 1.00 37.22 389 PRO A C 1
ATOM 2935 O O . PRO A 1 389 ? -14.859 51.964 -30.304 1.00 37.32 389 PRO A O 1
ATOM 2939 N N . ALA A 1 390 ? -13.944 51.677 -32.335 1.00 35.87 390 ALA A N 1
ATOM 2940 C CA . ALA A 1 390 ? -15.226 51.688 -33.032 1.00 33.45 390 ALA A CA 1
ATOM 2941 C C . ALA A 1 390 ? -16.172 50.626 -32.488 1.00 34.04 390 ALA A C 1
ATOM 2942 O O . ALA A 1 390 ? -17.333 50.914 -32.221 1.00 35.43 390 ALA A O 1
ATOM 2944 N N . PHE A 1 391 ? -15.676 49.400 -32.326 1.00 33.17 391 PHE A N 1
ATOM 2945 C CA . PHE A 1 391 ? -16.503 48.316 -31.815 1.00 31.97 391 PHE A CA 1
ATOM 2946 C C . PHE A 1 391 ? -16.961 48.628 -30.406 1.00 33.04 391 PHE A C 1
ATOM 2947 O O . PHE A 1 391 ? -18.120 48.407 -30.046 1.00 34.38 391 PHE A O 1
ATOM 2955 N N . THR A 1 392 ? -16.042 49.142 -29.601 1.00 32.69 392 THR A N 1
ATOM 2956 C CA . THR A 1 392 ? -16.365 49.478 -28.226 1.00 31.47 392 THR A CA 1
ATOM 2957 C C . THR A 1 392 ? -17.442 50.555 -28.195 1.00 31.55 392 THR A C 1
ATOM 2958 O O . THR A 1 392 ? -18.256 50.617 -27.275 1.00 30.90 392 THR A O 1
ATOM 2962 N N . ALA A 1 393 ? -17.445 51.391 -29.224 1.00 32.47 393 ALA A N 1
ATOM 2963 C CA . ALA A 1 393 ? -18.418 52.458 -29.335 1.00 33.26 393 ALA A CA 1
ATOM 2964 C C . ALA A 1 393 ? -19.788 51.859 -29.626 1.00 33.98 393 ALA A C 1
ATOM 2965 O O . ALA A 1 393 ? -20.774 52.217 -28.992 1.00 32.59 393 ALA A O 1
ATOM 2967 N N . ASP A 1 394 ? -19.847 50.942 -30.587 1.00 37.04 394 ASP A N 1
ATOM 2968 C CA . ASP A 1 394 ? -21.111 50.312 -30.943 1.00 39.08 394 ASP A CA 1
ATOM 2969 C C . ASP A 1 394 ? -21.626 49.530 -29.748 1.00 38.43 394 ASP A C 1
ATOM 2970 O O . ASP A 1 394 ? -22.826 49.506 -29.483 1.00 39.10 394 ASP A O 1
ATOM 2975 N N . TYR A 1 395 ? -20.709 48.893 -29.027 1.00 37.22 395 TYR A N 1
ATOM 2976 C CA . TYR A 1 395 ? -21.069 48.123 -27.847 1.00 35.99 395 TYR A CA 1
ATOM 2977 C C . TYR A 1 395 ? -21.868 49.020 -26.907 1.00 35.75 395 TYR A C 1
ATOM 2978 O O . TYR A 1 395 ? -22.846 48.590 -26.316 1.00 37.35 395 TYR A O 1
ATOM 2987 N N . HIS A 1 396 ? -21.455 50.273 -26.772 1.00 35.22 396 HIS A N 1
ATOM 2988 C CA . HIS A 1 396 ? -22.150 51.182 -25.878 1.00 35.50 396 HIS A CA 1
ATOM 2989 C C . HIS A 1 396 ? -23.207 52.058 -26.543 1.00 36.63 396 HIS A C 1
ATOM 2990 O O . HIS A 1 396 ? -23.830 52.891 -25.887 1.00 37.15 396 HIS A O 1
ATOM 2997 N N . ASP A 1 397 ? -23.412 51.886 -27.841 1.00 37.82 397 ASP A N 1
ATOM 2998 C CA . ASP A 1 397 ? -24.419 52.683 -28.533 1.00 38.86 397 ASP A CA 1
ATOM 2999 C C . ASP A 1 397 ? -25.816 52.078 -28.322 1.00 39.32 397 ASP A C 1
ATOM 3000 O O . ASP A 1 397 ? -26.115 50.981 -28.805 1.00 39.56 397 ASP A O 1
ATOM 3005 N N . PRO A 1 398 ? -26.684 52.787 -27.586 1.00 37.95 398 PRO A N 1
ATOM 3006 C CA . PRO A 1 398 ? -28.049 52.340 -27.298 1.00 38.58 398 PRO A CA 1
ATOM 3007 C C . PRO A 1 398 ? -28.832 51.889 -28.525 1.00 38.67 398 PRO A C 1
ATOM 3008 O O . PRO A 1 398 ? -29.750 51.081 -28.420 1.00 38.87 398 PRO A O 1
ATOM 3012 N N . GLU A 1 399 ? -28.462 52.413 -29.686 1.00 40.75 399 GLU A N 1
ATOM 3013 C CA . GLU A 1 399 ? -29.139 52.076 -30.926 1.00 42.36 399 GLU A CA 1
ATOM 3014 C C . GLU A 1 399 ? -28.464 50.884 -31.602 1.00 41.98 399 GLU A C 1
ATOM 3015 O O . GLU A 1 399 ? -28.907 50.414 -32.646 1.00 41.15 399 GLU A O 1
ATOM 3021 N N . LYS A 1 400 ? -27.389 50.397 -30.998 1.00 41.23 400 LYS A N 1
ATOM 3022 C CA . LYS A 1 400 ? -26.681 49.257 -31.541 1.00 40.90 400 LYS A CA 1
ATOM 3023 C C . LYS A 1 400 ? -26.563 48.124 -30.529 1.00 40.69 400 LYS A C 1
ATOM 3024 O O . LYS A 1 400 ? -27.078 47.033 -30.754 1.00 41.01 400 LYS A O 1
ATOM 3030 N N . ARG A 1 401 ? -25.899 48.381 -29.406 1.00 40.78 401 ARG A N 1
ATOM 3031 C CA . ARG A 1 401 ? -25.730 47.355 -28.383 1.00 38.62 401 ARG A CA 1
ATOM 3032 C C . ARG A 1 401 ? -25.152 46.133 -29.078 1.00 38.62 401 ARG A C 1
ATOM 3033 O O . ARG A 1 401 ? -25.614 45.004 -28.885 1.00 40.51 401 ARG A O 1
ATOM 3041 N N . ALA A 1 402 ? -24.144 46.370 -29.905 1.00 37.49 402 ALA A N 1
ATOM 3042 C CA . ALA A 1 402 ? -23.493 45.300 -30.643 1.00 37.07 402 ALA A CA 1
ATOM 3043 C C . ALA A 1 402 ? -22.445 44.632 -29.778 1.00 35.57 402 ALA A C 1
ATOM 3044 O O . ALA A 1 402 ? -22.070 45.155 -28.737 1.00 35.61 402 ALA A O 1
ATOM 3046 N N . ILE A 1 403 ? -21.992 43.462 -30.210 1.00 35.50 403 ILE A N 1
ATOM 3047 C CA . ILE A 1 403 ? -20.956 42.720 -29.500 1.00 35.65 403 ILE A CA 1
ATOM 3048 C C . ILE A 1 403 ? -20.103 42.149 -30.623 1.00 35.54 403 ILE A C 1
ATOM 3049 O O . ILE A 1 403 ? -20.004 40.941 -30.795 1.00 36.49 403 ILE A O 1
ATOM 3054 N N . ALA A 1 404 ? -19.488 43.056 -31.377 1.00 36.23 404 ALA A N 1
ATOM 3055 C CA . ALA A 1 404 ? -18.676 42.723 -32.537 1.00 35.56 404 ALA A CA 1
ATOM 3056 C C . ALA A 1 404 ? -17.297 42.088 -32.345 1.00 35.87 404 ALA A C 1
ATOM 3057 O O . ALA A 1 404 ? -16.587 42.317 -31.355 1.00 32.76 404 ALA A O 1
ATOM 3059 N N . ASN A 1 405 ? -16.953 41.282 -33.344 1.00 36.99 405 ASN A N 1
ATOM 3060 C CA . ASN A 1 405 ? -15.693 40.581 -33.440 1.00 38.35 405 ASN A CA 1
ATOM 3061 C C . ASN A 1 405 ? -15.365 40.394 -34.917 1.00 40.18 405 ASN A C 1
ATOM 3062 O O . ASN A 1 405 ? -16.256 40.218 -35.762 1.00 40.65 405 ASN A O 1
ATOM 3067 N N . ALA A 1 406 ? -14.073 40.447 -35.215 1.00 41.34 406 ALA A N 1
ATOM 3068 C CA . ALA A 1 406 ? -13.576 40.300 -36.569 1.00 42.32 406 ALA A CA 1
ATOM 3069 C C . ALA A 1 406 ? -12.374 39.384 -36.493 1.00 43.41 406 ALA A C 1
ATOM 3070 O O . ALA A 1 406 ? -11.497 39.583 -35.657 1.00 44.79 406 ALA A O 1
ATOM 3072 N N . ILE A 1 407 ? -12.346 38.368 -37.347 1.00 44.01 407 ILE A N 1
ATOM 3073 C CA . ILE A 1 407 ? -11.233 37.436 -37.354 1.00 46.54 407 ILE A CA 1
ATOM 3074 C C . ILE A 1 407 ? -10.546 37.395 -38.708 1.00 47.21 407 ILE A C 1
ATOM 3075 O O . ILE A 1 407 ? -11.197 37.297 -39.747 1.00 47.48 407 ILE A O 1
ATOM 3080 N N . THR A 1 408 ? -9.222 37.483 -38.685 1.00 49.52 408 THR A N 1
ATOM 3081 C CA . THR A 1 408 ? -8.428 37.451 -39.903 1.00 53.09 408 THR A CA 1
ATOM 3082 C C . THR A 1 408 ? -7.431 36.307 -39.829 1.00 55.04 408 THR A C 1
ATOM 3083 O O . THR A 1 408 ? -6.659 36.205 -38.873 1.00 56.05 408 THR A O 1
ATOM 3087 N N . LEU A 1 409 ? -7.440 35.446 -40.838 1.00 56.37 409 LEU A N 1
ATOM 3088 C CA . LEU A 1 409 ? -6.527 34.315 -40.846 1.00 58.54 409 LEU A CA 1
ATOM 3089 C C . LEU A 1 409 ? -5.354 34.499 -41.798 1.00 61.23 409 LEU A C 1
ATOM 3090 O O . LEU A 1 409 ? -5.525 34.864 -42.961 1.00 61.12 409 LEU A O 1
ATOM 3095 N N . GLU A 1 410 ? -4.159 34.244 -41.279 1.00 64.54 410 GLU A N 1
ATOM 3096 C CA . GLU A 1 410 ? -2.923 34.348 -42.046 1.00 68.00 410 GLU A CA 1
ATOM 3097 C C . GLU A 1 410 ? -2.218 32.997 -42.034 1.00 69.52 410 GLU A C 1
ATOM 3098 O O . GLU A 1 410 ? -1.750 32.531 -40.986 1.00 69.41 410 GLU A O 1
ATOM 3104 N N . PHE A 1 411 ? -2.136 32.385 -43.210 1.00 70.85 411 PHE A N 1
ATOM 3105 C CA . PHE A 1 411 ? -1.516 31.073 -43.368 1.00 72.22 411 PHE A CA 1
ATOM 3106 C C . PHE A 1 411 ? -0.029 31.116 -43.730 1.00 72.48 411 PHE A C 1
ATOM 3107 O O . PHE A 1 411 ? 0.463 32.096 -44.296 1.00 71.89 411 PHE A O 1
ATOM 3115 N N . THR A 1 412 ? 0.677 30.039 -43.391 1.00 73.60 412 THR A N 1
ATOM 3116 C CA . THR A 1 412 ? 2.106 29.906 -43.677 1.00 74.03 412 THR A CA 1
ATOM 3117 C C . THR A 1 412 ? 2.288 29.929 -45.198 1.00 75.37 412 THR A C 1
ATOM 3118 O O . THR A 1 412 ? 3.378 30.188 -45.719 1.00 74.52 412 THR A O 1
ATOM 3122 N N . ASP A 1 413 ? 1.184 29.663 -45.891 1.00 76.28 413 ASP A N 1
ATOM 3123 C CA . ASP A 1 413 ? 1.122 29.653 -47.346 1.00 76.44 413 ASP A CA 1
ATOM 3124 C C . ASP A 1 413 ? 1.419 31.054 -47.875 1.00 76.29 413 ASP A C 1
ATOM 3125 O O . ASP A 1 413 ? 1.540 31.257 -49.081 1.00 76.49 413 ASP A O 1
ATOM 3130 N N . GLY A 1 414 ? 1.541 32.018 -46.965 1.00 75.87 414 GLY A N 1
ATOM 3131 C CA . GLY A 1 414 ? 1.819 33.386 -47.362 1.00 74.76 414 GLY A CA 1
ATOM 3132 C C . GLY A 1 414 ? 0.557 34.175 -47.664 1.00 74.95 414 GLY A C 1
ATOM 3133 O O . GLY A 1 414 ? 0.573 35.406 -47.659 1.00 75.04 414 GLY A O 1
ATOM 3134 N N . THR A 1 415 ? -0.540 33.469 -47.931 1.00 75.11 415 THR A N 1
ATOM 3135 C CA . THR A 1 415 ? -1.820 34.111 -48.235 1.00 74.83 415 THR A CA 1
ATOM 3136 C C . THR A 1 415 ? -2.662 34.340 -46.979 1.00 74.24 415 THR A C 1
ATOM 3137 O O . THR A 1 415 ? -2.578 33.586 -46.011 1.00 74.55 415 THR A O 1
ATOM 3141 N N . ARG A 1 416 ? -3.476 35.387 -47.003 1.00 73.52 416 ARG A N 1
ATOM 3142 C CA . ARG A 1 416 ? -4.327 35.705 -45.869 1.00 73.42 416 ARG A CA 1
ATOM 3143 C C . ARG A 1 416 ? -5.774 35.809 -46.338 1.00 71.45 416 ARG A C 1
ATOM 3144 O O . ARG A 1 416 ? -6.029 36.285 -47.442 1.00 72.13 416 ARG A O 1
ATOM 3152 N N . PHE A 1 417 ? -6.722 35.358 -45.519 1.00 68.12 417 PHE A N 1
ATOM 3153 C CA . PHE A 1 417 ? -8.129 35.455 -45.905 1.00 65.01 417 PHE A CA 1
ATOM 3154 C C . PHE A 1 417 ? -8.643 36.859 -45.635 1.00 61.23 417 PHE A C 1
ATOM 3155 O O . PHE A 1 417 ? -8.077 37.597 -44.835 1.00 59.24 417 PHE A O 1
ATOM 3163 N N . GLU A 1 418 ? -9.717 37.227 -46.315 1.00 59.25 418 GLU A N 1
ATOM 3164 C CA . GLU A 1 418 ? -10.316 38.525 -46.096 1.00 59.14 418 GLU A CA 1
ATOM 3165 C C . GLU A 1 418 ? -10.806 38.505 -44.653 1.00 58.30 418 GLU A C 1
ATOM 3166 O O . GLU A 1 418 ? -10.994 37.434 -44.085 1.00 58.67 418 GLU A O 1
ATOM 3172 N N . GLU A 1 419 ? -10.997 39.671 -44.049 1.00 56.55 419 GLU A N 1
ATOM 3173 C CA . GLU A 1 419 ? -11.453 39.717 -42.666 1.00 55.15 419 GLU A CA 1
ATOM 3174 C C . GLU A 1 419 ? -12.934 39.339 -42.558 1.00 53.46 419 GLU A C 1
ATOM 3175 O O . GLU A 1 419 ? -13.777 39.926 -43.239 1.00 52.50 419 GLU A O 1
ATOM 3181 N N . VAL A 1 420 ? -13.248 38.356 -41.714 1.00 50.19 420 VAL A N 1
ATOM 3182 C CA . VAL A 1 420 ? -14.638 37.940 -41.527 1.00 48.84 420 VAL A CA 1
ATOM 3183 C C . VAL A 1 420 ? -15.221 38.781 -40.401 1.00 46.96 420 VAL A C 1
ATOM 3184 O O . VAL A 1 420 ? -14.873 38.591 -39.235 1.00 46.82 420 VAL A O 1
ATOM 3188 N N . VAL A 1 421 ? -16.110 39.708 -40.740 1.00 45.07 421 VAL A N 1
ATOM 3189 C CA . VAL A 1 421 ? -16.683 40.580 -39.719 1.00 44.23 421 VAL A CA 1
ATOM 3190 C C . VAL A 1 421 ? -18.120 40.226 -39.346 1.00 43.63 421 VAL A C 1
ATOM 3191 O O . VAL A 1 421 ? -18.943 39.916 -40.201 1.00 43.02 421 VAL A O 1
ATOM 3195 N N . VAL A 1 422 ? -18.399 40.246 -38.047 1.00 44.12 422 VAL A N 1
ATOM 3196 C CA . VAL A 1 422 ? -19.729 39.959 -37.530 1.00 44.45 422 VAL A CA 1
ATOM 3197 C C . VAL A 1 422 ? -19.939 40.888 -36.354 1.00 44.09 422 VAL A C 1
ATOM 3198 O O . VAL A 1 422 ? -19.239 40.786 -35.353 1.00 43.27 422 VAL A O 1
ATOM 3202 N N . GLU A 1 423 ? -20.894 41.800 -36.478 1.00 44.70 423 GLU A N 1
ATOM 3203 C CA . GLU A 1 423 ? -21.152 42.768 -35.419 1.00 46.77 423 GLU A CA 1
ATOM 3204 C C . GLU A 1 423 ? -22.191 42.368 -34.377 1.00 45.57 423 GLU A C 1
ATOM 3205 O O . GLU A 1 423 ? -22.040 42.665 -33.191 1.00 44.63 423 GLU A O 1
ATOM 3211 N N . TYR A 1 424 ? -23.236 41.685 -34.815 1.00 44.03 424 TYR A N 1
ATOM 3212 C CA . TYR A 1 424 ? -24.291 41.293 -33.911 1.00 43.28 424 TYR A CA 1
ATOM 3213 C C . TYR A 1 424 ? -24.441 39.786 -33.781 1.00 43.48 424 TYR A C 1
ATOM 3214 O O . TYR A 1 424 ? -24.485 39.071 -34.781 1.00 45.54 424 TYR A O 1
ATOM 3223 N N . PRO A 1 425 ? -24.516 39.278 -32.538 1.00 43.14 425 PRO A N 1
ATOM 3224 C CA . PRO A 1 425 ? -24.674 37.833 -32.316 1.00 41.51 425 PRO A CA 1
ATOM 3225 C C . PRO A 1 425 ? -25.997 37.381 -32.934 1.00 39.67 425 PRO A C 1
ATOM 3226 O O . PRO A 1 425 ? -26.906 38.187 -33.115 1.00 38.48 425 PRO A O 1
ATOM 3230 N N . ILE A 1 426 ? -26.111 36.099 -33.246 1.00 38.96 426 ILE A N 1
ATOM 3231 C CA . ILE A 1 426 ? -27.336 35.590 -33.843 1.00 37.86 426 ILE A CA 1
ATOM 3232 C C . ILE A 1 426 ? -28.546 35.743 -32.909 1.00 36.59 426 ILE A C 1
ATOM 3233 O O . ILE A 1 426 ? -29.693 35.764 -33.366 1.00 36.14 426 ILE A O 1
ATOM 3238 N N . GLY A 1 427 ? -28.285 35.851 -31.606 1.00 33.85 427 GLY A N 1
ATOM 3239 C CA . GLY A 1 427 ? -29.359 36.024 -30.636 1.00 32.10 427 GLY A CA 1
ATOM 3240 C C . GLY A 1 427 ? -29.641 37.492 -30.329 1.00 32.00 427 GLY A C 1
ATOM 3241 O O . GLY A 1 427 ? -30.368 37.808 -29.385 1.00 30.03 427 GLY A O 1
ATOM 3242 N N . HIS A 1 428 ? -29.066 38.380 -31.143 1.00 31.98 428 HIS A N 1
ATOM 3243 C CA . HIS A 1 428 ? -29.202 39.831 -31.002 1.00 32.82 428 HIS A CA 1
ATOM 3244 C C . HIS A 1 428 ? -30.458 40.326 -31.714 1.00 33.69 428 HIS A C 1
ATOM 3245 O O . HIS A 1 428 ? -30.857 39.773 -32.732 1.00 34.11 428 HIS A O 1
ATOM 3252 N N . ALA A 1 429 ? -31.080 41.372 -31.184 1.00 33.43 429 ALA A N 1
ATOM 3253 C CA . ALA A 1 429 ? -32.290 41.901 -31.794 1.00 32.33 429 ALA A CA 1
ATOM 3254 C C . ALA A 1 429 ? -32.119 42.244 -33.268 1.00 33.96 429 ALA A C 1
ATOM 3255 O O . ALA A 1 429 ? -33.102 42.483 -33.961 1.00 35.88 429 ALA A O 1
ATOM 3257 N N . ARG A 1 430 ? -30.890 42.289 -33.767 1.00 33.79 430 ARG A N 1
ATOM 3258 C CA . ARG A 1 430 ? -30.721 42.616 -35.178 1.00 34.32 430 ARG A CA 1
ATOM 3259 C C . ARG A 1 430 ? -30.564 41.379 -36.037 1.00 35.60 430 ARG A C 1
ATOM 3260 O O . ARG A 1 430 ? -30.172 41.481 -37.191 1.00 37.12 430 ARG A O 1
ATOM 3268 N N . ARG A 1 431 ? -30.866 40.211 -35.487 1.00 35.52 431 ARG A N 1
ATOM 3269 C CA . ARG A 1 431 ? -30.723 38.977 -36.248 1.00 35.11 431 ARG A CA 1
ATOM 3270 C C . ARG A 1 431 ? -31.877 38.041 -35.962 1.00 36.39 431 ARG A C 1
ATOM 3271 O O . ARG A 1 431 ? -31.717 36.822 -35.997 1.00 37.15 431 ARG A O 1
ATOM 3279 N N . ARG A 1 432 ? -33.044 38.610 -35.680 1.00 36.97 432 ARG A N 1
ATOM 3280 C CA . ARG A 1 432 ? -34.217 37.799 -35.362 1.00 38.82 432 ARG A CA 1
ATOM 3281 C C . ARG A 1 432 ? -34.628 36.870 -36.492 1.00 39.92 432 ARG A C 1
ATOM 3282 O O . ARG A 1 432 ? -35.114 35.763 -36.260 1.00 39.06 432 ARG A O 1
ATOM 3290 N N . GLN A 1 433 ? -34.422 37.331 -37.717 1.00 43.03 433 GLN A N 1
ATOM 3291 C CA . GLN A 1 433 ? -34.753 36.543 -38.877 1.00 45.10 433 GLN A CA 1
ATOM 3292 C C . GLN A 1 433 ? -33.963 35.246 -38.852 1.00 44.69 433 GLN A C 1
ATOM 3293 O O . GLN A 1 433 ? -34.475 34.203 -39.241 1.00 45.11 433 GLN A O 1
ATOM 3299 N N . ASP A 1 434 ? -32.720 35.306 -38.386 1.00 44.39 434 ASP A N 1
ATOM 3300 C CA . ASP A 1 434 ? -31.888 34.110 -38.295 1.00 45.25 434 ASP A CA 1
ATOM 3301 C C . ASP A 1 434 ? -32.075 33.446 -36.935 1.00 44.22 434 ASP A C 1
ATOM 3302 O O . ASP A 1 434 ? -32.019 32.222 -36.808 1.00 43.42 434 ASP A O 1
ATOM 3307 N N . GLY A 1 435 ? -32.296 34.273 -35.920 1.00 43.12 435 GLY A N 1
ATOM 3308 C CA . GLY A 1 435 ? -32.468 33.774 -34.576 1.00 40.30 435 GLY A CA 1
ATOM 3309 C C . GLY A 1 435 ? -33.722 32.958 -34.351 1.00 39.74 435 GLY A C 1
ATOM 3310 O O . GLY A 1 435 ? -33.610 31.825 -33.894 1.00 40.64 435 GLY A O 1
ATOM 3311 N N . ILE A 1 436 ? -34.898 33.504 -34.678 1.00 38.32 436 ILE A N 1
ATOM 3312 C CA . ILE A 1 436 ? -36.175 32.801 -34.457 1.00 37.17 436 ILE A CA 1
ATOM 3313 C C . ILE A 1 436 ? -36.186 31.330 -34.842 1.00 35.62 436 ILE A C 1
ATOM 3314 O O . ILE A 1 436 ? -36.585 30.482 -34.053 1.00 34.86 436 ILE A O 1
ATOM 3319 N N . PRO A 1 437 ? -35.758 31.004 -36.061 1.00 34.48 437 PRO A N 1
ATOM 3320 C CA . PRO A 1 437 ? -35.762 29.588 -36.435 1.00 34.20 437 PRO A CA 1
ATOM 3321 C C . PRO A 1 437 ? -34.929 28.757 -35.447 1.00 34.24 437 PRO A C 1
ATOM 3322 O O . PRO A 1 437 ? -35.290 27.632 -35.109 1.00 35.05 437 PRO A O 1
ATOM 3326 N N . LYS A 1 438 ? -33.826 29.323 -34.972 1.00 32.81 438 LYS A N 1
ATOM 3327 C CA . LYS A 1 438 ? -32.987 28.619 -34.022 1.00 32.43 438 LYS A CA 1
ATOM 3328 C C . LYS A 1 438 ? -33.579 28.614 -32.621 1.00 32.85 438 LYS A C 1
ATOM 3329 O O . LYS A 1 438 ? -33.387 27.669 -31.858 1.00 33.15 438 LYS A O 1
ATOM 3335 N N . LEU A 1 439 ? -34.297 29.675 -32.280 1.00 32.35 439 LEU A N 1
ATOM 3336 C CA . LEU A 1 439 ? -34.916 29.772 -30.971 1.00 31.04 439 LEU A CA 1
ATOM 3337 C C . LEU A 1 439 ? -36.055 28.762 -30.882 1.00 32.82 439 LEU A C 1
ATOM 3338 O O . LEU A 1 439 ? -36.217 28.083 -29.866 1.00 32.67 439 LEU A O 1
ATOM 3343 N N . VAL A 1 440 ? -36.833 28.653 -31.955 1.00 33.79 440 VAL A N 1
ATOM 3344 C CA . VAL A 1 440 ? -37.946 27.724 -31.971 1.00 35.36 440 VAL A CA 1
ATOM 3345 C C . VAL A 1 440 ? -37.465 26.289 -31.836 1.00 37.55 440 VAL A C 1
ATOM 3346 O O . VAL A 1 440 ? -37.985 25.558 -31.003 1.00 39.11 440 VAL A O 1
ATOM 3350 N N . ASP A 1 441 ? -36.476 25.873 -32.625 1.00 38.53 441 ASP A N 1
ATOM 3351 C CA . ASP A 1 441 ? -36.018 24.490 -32.509 1.00 40.55 441 ASP A CA 1
ATOM 3352 C C . ASP A 1 441 ? -35.435 24.2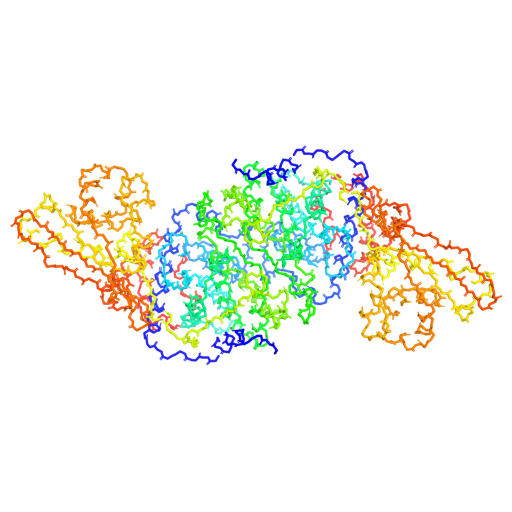24 -31.124 1.00 38.93 441 ASP A C 1
ATOM 3353 O O . ASP A 1 441 ? -35.296 23.075 -30.711 1.00 39.98 441 ASP A O 1
ATOM 3358 N N . LYS A 1 442 ? -35.080 25.281 -30.406 1.00 36.66 442 LYS A N 1
ATOM 3359 C CA . LYS A 1 442 ? -34.562 25.111 -29.057 1.00 33.86 442 LYS A CA 1
ATOM 3360 C C . LYS A 1 442 ? -35.771 24.814 -28.170 1.00 33.30 442 LYS A C 1
ATOM 3361 O O . LYS A 1 442 ? -35.728 23.937 -27.311 1.00 33.24 442 LYS A O 1
ATOM 3367 N N . PHE A 1 443 ? -36.851 25.558 -28.392 1.00 31.96 443 PHE A N 1
ATOM 3368 C CA . PHE A 1 443 ? -38.085 25.381 -27.631 1.00 31.85 443 PHE A CA 1
ATOM 3369 C C . PHE A 1 443 ? -38.619 23.960 -27.859 1.00 32.84 443 PHE A C 1
ATOM 3370 O O . PHE A 1 443 ? -39.142 23.322 -26.945 1.00 30.76 443 PHE A O 1
ATOM 3378 N N . LYS A 1 444 ? -38.475 23.481 -29.093 1.00 33.56 444 LYS A N 1
ATOM 3379 C CA . LYS A 1 444 ? -38.913 22.145 -29.460 1.00 35.16 444 LYS A CA 1
ATOM 3380 C C . LYS A 1 444 ? -38.098 21.083 -28.714 1.00 34.96 444 LYS A C 1
ATOM 3381 O O . LYS A 1 444 ? -38.650 20.140 -28.142 1.00 36.05 444 LYS A O 1
ATOM 3387 N N . ILE A 1 445 ? -36.784 21.236 -28.704 1.00 32.98 445 ILE A N 1
ATOM 3388 C CA . ILE A 1 445 ? -35.952 20.269 -28.014 1.00 32.52 445 ILE A CA 1
ATOM 3389 C C . ILE A 1 445 ? -36.306 20.174 -26.526 1.00 34.01 445 ILE A C 1
ATOM 3390 O O . ILE A 1 445 ? -36.387 19.078 -25.958 1.00 35.50 445 ILE A O 1
ATOM 3395 N N . ASN A 1 446 ? -36.538 21.316 -25.896 1.00 32.61 446 ASN A N 1
ATOM 3396 C CA . ASN A 1 446 ? -36.879 21.303 -24.493 1.00 32.31 446 ASN A CA 1
ATOM 3397 C C . ASN A 1 446 ? -38.238 20.651 -24.253 1.00 32.36 446 ASN A C 1
ATOM 3398 O O . ASN A 1 446 ? -38.420 19.929 -23.282 1.00 31.67 446 ASN A O 1
ATOM 3403 N N . LEU A 1 447 ? -39.196 20.901 -25.132 1.00 33.50 447 LEU A N 1
ATOM 3404 C CA . LEU A 1 447 ? -40.511 20.295 -24.980 1.00 35.09 447 LEU A CA 1
ATOM 3405 C C . LEU A 1 447 ? -40.361 18.777 -24.972 1.00 36.25 447 LEU A C 1
ATOM 3406 O O . LEU A 1 447 ? -41.055 18.070 -24.251 1.00 35.63 447 LEU A O 1
ATOM 3411 N N . ALA A 1 448 ? -39.441 18.289 -25.795 1.00 37.97 448 ALA A N 1
ATOM 3412 C CA . ALA A 1 448 ? -39.188 16.871 -25.905 1.00 37.12 448 ALA A CA 1
ATOM 3413 C C . ALA A 1 448 ? -38.496 16.345 -24.662 1.00 37.19 448 ALA A C 1
ATOM 3414 O O . ALA A 1 448 ? -38.505 15.154 -24.415 1.00 38.60 448 ALA A O 1
ATOM 3416 N N . ARG A 1 449 ? -37.890 17.218 -23.873 1.00 38.57 449 ARG A N 1
ATOM 3417 C CA . ARG A 1 449 ? -37.218 16.739 -22.678 1.00 40.21 449 ARG A CA 1
ATOM 3418 C C . ARG A 1 449 ? -38.207 16.311 -21.617 1.00 42.25 449 ARG A C 1
ATOM 3419 O O . ARG A 1 449 ? -37.827 15.624 -20.672 1.00 43.37 449 ARG A O 1
ATOM 3427 N N . GLN A 1 450 ? -39.472 16.699 -21.757 1.00 44.03 450 GLN A N 1
ATOM 3428 C CA . GLN A 1 450 ? -40.450 16.358 -20.723 1.00 44.92 450 GLN A CA 1
ATOM 3429 C C . GLN A 1 450 ? -41.765 15.768 -21.185 1.00 45.36 450 GLN A C 1
ATOM 3430 O O . GLN A 1 450 ? -42.360 14.969 -20.463 1.00 47.04 450 GLN A O 1
ATOM 3436 N N . PHE A 1 451 ? -42.227 16.165 -22.366 1.00 44.54 451 PHE A N 1
ATOM 3437 C CA . PHE A 1 451 ? -43.504 15.674 -22.858 1.00 44.50 451 PHE A CA 1
ATOM 3438 C C . PHE A 1 451 ? -43.384 14.725 -24.033 1.00 44.83 451 PHE A C 1
ATOM 3439 O O . PHE A 1 451 ? -42.373 14.713 -24.735 1.00 45.00 451 PHE A O 1
ATOM 3447 N N . PRO A 1 452 ? -44.419 13.895 -24.249 1.00 45.42 452 PRO A N 1
ATOM 3448 C CA . PRO A 1 452 ? -44.451 12.927 -25.351 1.00 45.45 452 PRO A CA 1
ATOM 3449 C C . PRO A 1 452 ? -44.782 13.639 -26.655 1.00 45.94 452 PRO A C 1
ATOM 3450 O O . PRO A 1 452 ? -45.038 14.842 -26.661 1.00 46.17 452 PRO A O 1
ATOM 3454 N N . THR A 1 453 ? -44.786 12.898 -27.756 1.00 47.17 453 THR A N 1
ATOM 3455 C CA . THR A 1 453 ? -45.067 13.483 -29.060 1.00 47.80 453 THR A CA 1
ATOM 3456 C C . THR A 1 453 ? -46.326 14.326 -29.138 1.00 48.08 453 THR A C 1
ATOM 3457 O O . THR A 1 453 ? -46.264 15.454 -29.599 1.00 49.14 453 THR A O 1
ATOM 3461 N N . ARG A 1 454 ? -47.465 13.791 -28.707 1.00 48.65 454 ARG A N 1
ATOM 3462 C CA . ARG A 1 454 ? -48.701 14.553 -28.778 1.00 48.68 454 ARG A CA 1
ATOM 3463 C C . ARG A 1 454 ? -48.645 15.869 -28.026 1.00 47.36 454 ARG A C 1
ATOM 3464 O O . ARG A 1 454 ? -49.108 16.882 -28.534 1.00 47.72 454 ARG A O 1
ATOM 3472 N N . GLN A 1 455 ? -48.086 15.866 -26.821 1.00 46.31 455 GLN A N 1
ATOM 3473 C CA . GLN A 1 455 ? -48.010 17.098 -26.044 1.00 46.28 455 GLN A CA 1
ATOM 3474 C C . GLN A 1 455 ? -47.078 18.131 -26.666 1.00 45.31 455 GLN A C 1
ATOM 3475 O O . GLN A 1 455 ? -47.370 19.327 -26.654 1.00 44.31 455 GLN A O 1
ATOM 3481 N N . GLN A 1 456 ? -45.958 17.657 -27.201 1.00 44.17 456 GLN A N 1
ATOM 3482 C CA . GLN A 1 456 ? -44.989 18.516 -27.861 1.00 44.30 456 GLN A CA 1
ATOM 3483 C C . GLN A 1 456 ? -45.647 19.238 -29.036 1.00 44.36 456 GLN A C 1
ATOM 3484 O O . GLN A 1 456 ? -45.323 20.381 -29.336 1.00 45.20 456 GLN A O 1
ATOM 3490 N N . GLN A 1 457 ? -46.568 18.551 -29.697 1.00 44.22 457 GLN A N 1
ATOM 3491 C CA . GLN A 1 457 ? -47.277 19.099 -30.834 1.00 45.78 457 GLN A CA 1
ATOM 3492 C C . GLN A 1 457 ? -48.402 20.035 -30.406 1.00 45.18 457 GLN A C 1
ATOM 3493 O O . GLN A 1 457 ? -48.593 21.103 -30.986 1.00 42.81 457 GLN A O 1
ATOM 3499 N N . ARG A 1 458 ? -49.135 19.626 -29.379 1.00 45.35 458 ARG A N 1
ATOM 3500 C CA . ARG A 1 458 ? -50.254 20.395 -28.859 1.00 46.46 458 ARG A CA 1
ATOM 3501 C C . ARG A 1 458 ? -49.794 21.739 -28.311 1.00 45.58 458 ARG A C 1
ATOM 3502 O O . ARG A 1 458 ? -50.485 22.750 -28.469 1.00 44.57 458 ARG A O 1
ATOM 3510 N N . ILE A 1 459 ? -48.629 21.746 -27.665 1.00 43.53 459 ILE A N 1
ATOM 3511 C CA . ILE A 1 459 ? -48.081 22.971 -27.084 1.00 42.39 459 ILE A CA 1
ATOM 3512 C C . ILE A 1 459 ? -47.506 23.878 -28.167 1.00 41.61 459 ILE A C 1
ATOM 3513 O O . ILE A 1 459 ? -47.766 25.080 -28.179 1.00 39.84 459 ILE A O 1
ATOM 3518 N N . LEU A 1 460 ? -46.739 23.292 -29.080 1.00 43.04 460 LEU A N 1
ATOM 3519 C CA . LEU A 1 460 ? -46.125 24.051 -30.162 1.00 43.96 460 LEU A CA 1
ATOM 3520 C C . LEU A 1 460 ? -47.156 24.749 -31.053 1.00 44.58 460 LEU A C 1
ATOM 3521 O O . LEU A 1 460 ? -47.016 25.929 -31.362 1.00 45.99 460 LEU A O 1
ATOM 3526 N N . GLU A 1 461 ? -48.186 24.024 -31.467 1.00 44.01 461 GLU A N 1
ATOM 3527 C CA . GLU A 1 461 ? -49.204 24.607 -32.322 1.00 44.43 461 GLU A CA 1
ATOM 3528 C C . GLU A 1 461 ? -49.883 25.812 -31.695 1.00 44.46 461 GLU A C 1
ATOM 3529 O O . GLU A 1 461 ? -50.242 26.766 -32.385 1.00 45.83 461 GLU A O 1
ATOM 3535 N N . VAL A 1 462 ? -50.058 25.774 -30.383 1.00 43.53 462 VAL A N 1
ATOM 3536 C CA . VAL A 1 462 ? -50.697 26.877 -29.690 1.00 42.55 462 VAL A CA 1
ATOM 3537 C C . VAL A 1 462 ? -49.695 27.998 -29.464 1.00 42.70 462 VAL A C 1
ATOM 3538 O O . VAL A 1 462 ? -50.013 29.172 -29.631 1.00 43.71 462 VAL A O 1
ATOM 3542 N N . SER A 1 463 ? -48.483 27.621 -29.072 1.00 41.65 463 SER A N 1
ATOM 3543 C CA . SER A 1 463 ? -47.419 28.575 -28.805 1.00 39.28 463 SER A CA 1
ATOM 3544 C C . SER A 1 463 ? -47.043 29.431 -30.001 1.00 38.06 463 SER A C 1
ATOM 3545 O O . SER A 1 463 ? -46.771 30.608 -29.842 1.00 39.26 463 SER A O 1
ATOM 3548 N N . LEU A 1 464 ? -47.020 28.853 -31.193 1.00 36.68 464 LEU A N 1
ATOM 3549 C CA . LEU A 1 464 ? -46.646 29.615 -32.371 1.00 35.54 464 LEU A CA 1
ATOM 3550 C C . LEU A 1 464 ? -47.750 30.526 -32.889 1.00 36.77 464 LEU A C 1
ATOM 3551 O O . LEU A 1 464 ? -47.468 31.616 -33.379 1.00 36.17 464 LEU A O 1
ATOM 3556 N N . ASP A 1 465 ? -49.000 30.071 -32.783 1.00 38.08 465 ASP A N 1
ATOM 3557 C CA . ASP A 1 465 ? -50.182 30.827 -33.226 1.00 37.19 465 ASP A CA 1
ATOM 3558 C C . ASP A 1 465 ? -50.459 31.927 -32.206 1.00 36.90 465 ASP A C 1
ATOM 3559 O O . ASP A 1 465 ? -51.228 31.722 -31.264 1.00 36.41 465 ASP A O 1
ATOM 3564 N N . ARG A 1 466 ? -49.848 33.094 -32.404 1.00 35.74 466 ARG A N 1
ATOM 3565 C CA . ARG A 1 466 ? -50.018 34.214 -31.480 1.00 35.10 466 ARG A CA 1
ATOM 3566 C C . ARG A 1 466 ? -51.450 34.693 -31.302 1.00 33.15 466 ARG A C 1
ATOM 3567 O O . ARG A 1 466 ? -51.854 35.053 -30.196 1.00 31.87 466 ARG A O 1
ATOM 3575 N N . ALA A 1 467 ? -52.213 34.705 -32.385 1.00 33.37 467 ALA A N 1
ATOM 3576 C CA . ALA A 1 467 ? -53.596 35.150 -32.329 1.00 34.82 467 ALA A CA 1
ATOM 3577 C C . ALA A 1 467 ? -54.368 34.239 -31.395 1.00 35.35 467 ALA A C 1
ATOM 3578 O O . ALA A 1 467 ? -55.216 34.686 -30.629 1.00 37.44 467 ALA A O 1
ATOM 3580 N N . ARG A 1 468 ? -54.063 32.953 -31.467 1.00 34.20 468 ARG A N 1
ATOM 3581 C CA . ARG A 1 468 ? -54.725 31.965 -30.641 1.00 34.21 468 ARG A CA 1
ATOM 3582 C C . ARG A 1 468 ? -54.230 32.065 -29.191 1.00 34.92 468 ARG A C 1
ATOM 3583 O O . ARG A 1 468 ? -55.026 32.140 -28.252 1.00 34.48 468 ARG A O 1
ATOM 3591 N N . LEU A 1 469 ? -52.907 32.089 -29.031 1.00 34.57 469 LEU A N 1
ATOM 3592 C CA . LEU A 1 469 ? -52.265 32.179 -27.723 1.00 32.48 469 LEU A CA 1
ATOM 3593 C C . LEU A 1 469 ? -52.784 33.351 -26.899 1.00 33.44 469 LEU A C 1
ATOM 3594 O O . LEU A 1 469 ? -53.233 33.166 -25.769 1.00 33.00 469 LEU A O 1
ATOM 3599 N N . GLU A 1 470 ? -52.719 34.553 -27.466 1.00 34.82 470 GLU A N 1
ATOM 3600 C CA . GLU A 1 470 ? -53.162 35.755 -26.761 1.00 37.01 470 GLU A CA 1
ATOM 3601 C C . GLU A 1 470 ? -54.581 35.667 -26.229 1.00 36.02 470 GLU A C 1
ATOM 3602 O O . GLU A 1 470 ? -54.839 36.054 -25.097 1.00 37.14 470 GLU A O 1
ATOM 3608 N N . GLN A 1 471 ? -55.498 35.153 -27.036 1.00 37.15 471 GLN A N 1
ATOM 3609 C CA . GLN A 1 471 ? -56.889 35.037 -26.624 1.00 37.80 471 GLN A CA 1
ATOM 3610 C C . GLN A 1 471 ? -57.117 33.929 -25.606 1.00 38.32 471 GLN A C 1
ATOM 3611 O O . GLN A 1 471 ? -58.141 33.891 -24.931 1.00 38.33 471 GLN A O 1
ATOM 3625 N N . PRO A 1 473 ? -57.059 31.813 -22.253 1.00 36.86 473 PRO A N 1
ATOM 3626 C CA . PRO A 1 473 ? -56.998 32.080 -20.811 1.00 35.45 473 PRO A CA 1
ATOM 3627 C C . PRO A 1 473 ? -55.711 31.481 -20.243 1.00 35.44 473 PRO A C 1
ATOM 3628 O O . PRO A 1 473 ? -55.325 30.376 -20.625 1.00 34.70 473 PRO A O 1
ATOM 3632 N N . VAL A 1 474 ? -55.062 32.194 -19.326 1.00 35.25 474 VAL A N 1
ATOM 3633 C CA . VAL A 1 474 ? -53.812 31.725 -18.740 1.00 33.61 474 VAL A CA 1
ATOM 3634 C C . VAL A 1 474 ? -53.913 30.318 -18.159 1.00 33.96 474 VAL A C 1
ATOM 3635 O O . VAL A 1 474 ? -53.018 29.503 -18.369 1.00 34.25 474 VAL A O 1
ATOM 3639 N N . ASN A 1 475 ? -54.989 30.019 -17.435 1.00 33.97 475 ASN A N 1
ATOM 3640 C CA . ASN A 1 475 ? -55.139 28.683 -16.851 1.00 35.40 475 ASN A CA 1
ATOM 3641 C C . ASN A 1 475 ? -55.211 27.562 -17.891 1.00 36.66 475 ASN A C 1
ATOM 3642 O O . ASN A 1 475 ? -54.707 26.469 -17.651 1.00 38.25 475 ASN A O 1
ATOM 3647 N N . GLU A 1 476 ? -55.844 27.830 -19.032 1.00 37.04 476 GLU A N 1
ATOM 3648 C CA . GLU A 1 476 ? -55.969 26.846 -20.110 1.00 37.08 476 GLU A CA 1
ATOM 3649 C C . GLU A 1 476 ? -54.662 26.601 -20.854 1.00 35.91 476 GLU A C 1
ATOM 3650 O O . GLU A 1 476 ? -54.507 25.578 -21.512 1.00 36.27 476 GLU A O 1
ATOM 3656 N N . TYR A 1 477 ? -53.740 27.555 -20.776 1.00 34.82 477 TYR A N 1
ATOM 3657 C CA . TYR A 1 477 ? -52.466 27.422 -21.459 1.00 33.79 477 TYR A CA 1
ATOM 3658 C C . TYR A 1 477 ? -51.501 26.616 -20.609 1.00 34.73 477 TYR A C 1
ATOM 3659 O O . TYR A 1 477 ? -50.748 25.794 -21.121 1.00 35.06 477 TYR A O 1
ATOM 3668 N N . LEU A 1 478 ? -51.521 26.849 -19.304 1.00 34.83 478 LEU A N 1
ATOM 3669 C CA . LEU A 1 478 ? -50.626 26.127 -18.433 1.00 35.31 478 LEU A CA 1
ATOM 3670 C C . LEU A 1 478 ? -51.101 24.698 -18.256 1.00 35.92 478 LEU A C 1
ATOM 3671 O O . LEU A 1 478 ? -50.333 23.822 -17.849 1.00 36.65 478 LEU A O 1
ATOM 3676 N N . ASP A 1 479 ? -52.368 24.450 -18.561 1.00 36.59 479 ASP A N 1
ATOM 3677 C CA . ASP A 1 479 ? -52.879 23.094 -18.432 1.00 37.56 479 ASP A CA 1
ATOM 3678 C C . ASP A 1 479 ? -52.162 22.188 -19.427 1.00 37.12 479 ASP A C 1
ATOM 3679 O O . ASP A 1 479 ? -51.955 20.994 -19.163 1.00 38.39 479 ASP A O 1
ATOM 3684 N N . LEU A 1 480 ? -51.752 22.757 -20.556 1.00 33.61 480 LEU A N 1
ATOM 3685 C CA . LEU A 1 480 ? -51.039 21.977 -21.560 1.00 32.70 480 LEU A CA 1
ATOM 3686 C C . LEU A 1 480 ? -49.709 21.435 -21.038 1.00 32.09 480 LEU A C 1
ATOM 3687 O O . LEU A 1 480 ? -49.314 20.322 -21.386 1.00 32.03 480 LEU A O 1
ATOM 3692 N N . TYR A 1 481 ? -49.033 22.215 -20.197 1.00 31.93 481 TYR A N 1
ATOM 3693 C CA . TYR A 1 481 ? -47.742 21.811 -19.652 1.00 33.05 481 TYR A CA 1
ATOM 3694 C C . TYR A 1 481 ? -47.823 20.884 -18.450 1.00 34.56 481 TYR A C 1
ATOM 3695 O O . TYR A 1 481 ? -46.798 20.532 -17.862 1.00 35.06 481 TYR A O 1
ATOM 3704 N N . VAL A 1 482 ? -49.034 20.481 -18.088 1.00 35.45 482 VAL A N 1
ATOM 3705 C CA . VAL A 1 482 ? -49.216 19.610 -16.941 1.00 37.19 482 VAL A CA 1
ATOM 3706 C C . VAL A 1 482 ? -48.791 18.187 -17.198 1.00 39.34 482 VAL A C 1
ATOM 3707 O O . VAL A 1 482 ? -48.856 17.711 -18.321 1.00 38.60 482 VAL A O 1
ATOM 3711 N N . ILE A 1 483 ? -48.357 17.511 -16.142 1.00 43.74 483 ILE A N 1
ATOM 3712 C CA . ILE A 1 483 ? -47.947 16.119 -16.243 1.00 48.87 483 ILE A CA 1
ATOM 3713 C C . ILE A 1 483 ? -48.956 15.218 -15.521 1.00 51.73 483 ILE A C 1
ATOM 3714 O O . ILE A 1 483 ? -49.702 14.484 -16.208 1.00 53.90 483 ILE A O 1
ATOM 3720 N N . GLU B 1 11 ? -14.212 25.063 7.013 1.00 60.30 11 GLU B N 1
ATOM 3721 C CA . GLU B 1 11 ? -13.793 26.307 6.319 1.00 58.76 11 GLU B CA 1
ATOM 3722 C C . GLU B 1 11 ? -14.767 27.416 6.685 1.00 57.90 11 GLU B C 1
ATOM 3723 O O . GLU B 1 11 ? -14.542 28.584 6.365 1.00 58.54 11 GLU B O 1
ATOM 3729 N N . PHE B 1 12 ? -15.853 27.035 7.355 1.00 55.32 12 PHE B N 1
ATOM 3730 C CA . PHE B 1 12 ? -16.889 27.974 7.784 1.00 53.03 12 PHE B CA 1
ATOM 3731 C C . PHE B 1 12 ? -16.357 28.976 8.793 1.00 52.22 12 PHE B C 1
ATOM 3732 O O . PHE B 1 12 ? -15.642 28.595 9.714 1.00 51.71 12 PHE B O 1
ATOM 3740 N N . ASP B 1 13 ? -16.710 30.251 8.626 1.00 52.77 13 ASP B N 1
ATOM 3741 C CA . ASP B 1 13 ? -16.249 31.297 9.549 1.00 54.27 13 ASP B CA 1
ATOM 3742 C C . ASP B 1 13 ? -16.440 30.842 11.008 1.00 54.53 13 ASP B C 1
ATOM 3743 O O . ASP B 1 13 ? -17.373 30.096 11.321 1.00 54.14 13 ASP B O 1
ATOM 3748 N N . ARG B 1 14 ? -15.559 31.287 11.897 1.00 55.14 14 ARG B N 1
ATOM 3749 C CA . ARG B 1 14 ? -15.652 30.885 13.295 1.00 55.73 14 ARG B CA 1
ATOM 3750 C C . ARG B 1 14 ? -16.981 31.296 13.908 1.00 53.64 14 ARG B C 1
ATOM 3751 O O . ARG B 1 14 ? -17.594 30.522 14.645 1.00 51.79 14 ARG B O 1
ATOM 3759 N N . GLU B 1 15 ? -17.427 32.512 13.609 1.00 51.44 15 GLU B N 1
ATOM 3760 C CA . GLU B 1 15 ? -18.690 32.981 14.161 1.00 51.46 15 GLU B CA 1
ATOM 3761 C C . GLU B 1 15 ? -19.822 32.003 13.845 1.00 49.79 15 GLU B C 1
ATOM 3762 O O . GLU B 1 15 ? -20.683 31.749 14.689 1.00 50.21 15 GLU B O 1
ATOM 3768 N N . ILE B 1 16 ? -19.802 31.435 12.642 1.00 47.38 16 ILE B N 1
ATOM 3769 C CA . ILE B 1 16 ? -20.829 30.486 12.235 1.00 45.29 16 ILE B CA 1
ATOM 3770 C C . ILE B 1 16 ? -20.666 29.162 12.958 1.00 45.61 16 ILE B C 1
ATOM 3771 O O . ILE B 1 16 ? -21.628 28.610 13.487 1.00 47.31 16 ILE B O 1
ATOM 3776 N N . VAL B 1 17 ? -19.444 28.651 12.992 1.00 45.54 17 VAL B N 1
ATOM 3777 C CA . VAL B 1 17 ? -19.194 27.385 13.665 1.00 44.88 17 VAL B CA 1
ATOM 3778 C C . VAL B 1 17 ? -19.544 27.453 15.152 1.00 45.24 17 VAL B C 1
ATOM 3779 O O . VAL B 1 17 ? -20.065 26.496 15.718 1.00 44.82 17 VAL B O 1
ATOM 3783 N N . ASP B 1 18 ? -19.251 28.581 15.785 1.00 45.27 18 ASP B N 1
ATOM 3784 C CA . ASP B 1 18 ? -19.561 28.736 17.193 1.00 45.18 18 ASP B CA 1
ATOM 3785 C C . ASP B 1 18 ? -21.051 28.609 17.433 1.00 44.61 18 ASP B C 1
ATOM 3786 O O . ASP B 1 18 ? -21.471 27.980 18.400 1.00 45.44 18 ASP B O 1
ATOM 3791 N N . ILE B 1 19 ? -21.843 29.223 16.559 1.00 42.61 19 ILE B N 1
ATOM 3792 C CA . ILE B 1 19 ? -23.291 29.173 16.680 1.00 40.77 19 ILE B CA 1
ATOM 3793 C C . ILE B 1 19 ? -23.773 27.741 16.541 1.00 40.68 19 ILE B C 1
ATOM 3794 O O . ILE B 1 19 ? -24.568 27.269 17.346 1.00 40.47 19 ILE B O 1
ATOM 3799 N N . VAL B 1 20 ? -23.289 27.052 15.517 1.00 41.02 20 VAL B N 1
ATOM 3800 C CA . VAL B 1 20 ? -23.710 25.685 15.282 1.00 42.20 20 VAL B CA 1
ATOM 3801 C C . VAL B 1 20 ? -23.314 24.730 16.392 1.00 43.92 20 VAL B C 1
ATOM 3802 O O . VAL B 1 20 ? -24.147 23.959 16.866 1.00 45.46 20 VAL B O 1
ATOM 3806 N N . ASP B 1 21 ? -22.050 24.767 16.804 1.00 45.20 21 ASP B N 1
ATOM 3807 C CA . ASP B 1 21 ? -21.586 23.869 17.859 1.00 45.27 21 ASP B CA 1
ATOM 3808 C C . ASP B 1 21 ? -22.372 24.107 19.133 1.00 44.01 21 ASP B C 1
ATOM 3809 O O . ASP B 1 21 ? -22.737 23.161 19.834 1.00 44.35 21 ASP B O 1
ATOM 3814 N N . TYR B 1 22 ? -22.636 25.378 19.419 1.00 41.49 22 TYR B N 1
ATOM 3815 C CA . TYR B 1 22 ? -23.399 25.758 20.598 1.00 39.32 22 TYR B CA 1
ATOM 3816 C C . TYR B 1 22 ? -24.793 25.136 20.537 1.00 40.36 22 TYR B C 1
ATOM 3817 O O . TYR B 1 22 ? -25.223 24.419 21.446 1.00 39.77 22 TYR B O 1
ATOM 3826 N N . VAL B 1 23 ? -25.495 25.424 19.452 1.00 41.58 23 VAL B N 1
ATOM 3827 C CA . VAL B 1 23 ? -26.836 24.919 19.255 1.00 43.27 23 VAL B CA 1
ATOM 3828 C C . VAL B 1 23 ? -26.888 23.395 19.198 1.00 44.83 23 VAL B C 1
ATOM 3829 O O . VAL B 1 23 ? -27.945 22.797 19.420 1.00 45.16 23 VAL B O 1
ATOM 3841 N N . ASN B 1 25 ? -24.315 21.015 20.805 1.00 43.16 25 ASN B N 1
ATOM 3842 C CA . ASN B 1 25 ? -23.790 20.287 21.948 1.00 41.88 25 ASN B CA 1
ATOM 3843 C C . ASN B 1 25 ? -23.872 20.958 23.309 1.00 42.73 25 ASN B C 1
ATOM 3844 O O . ASN B 1 25 ? -23.782 20.283 24.334 1.00 44.67 25 ASN B O 1
ATOM 3849 N N . TYR B 1 26 ? -24.019 22.274 23.347 1.00 42.71 26 TYR B N 1
ATOM 3850 C CA . TYR B 1 26 ? -24.086 22.946 24.636 1.00 43.24 26 TYR B CA 1
ATOM 3851 C C . TYR B 1 26 ? -25.264 22.459 25.486 1.00 45.60 26 TYR B C 1
ATOM 3852 O O . TYR B 1 26 ? -26.411 22.450 25.026 1.00 45.87 26 TYR B O 1
ATOM 3861 N N . GLU B 1 27 ? -24.968 22.044 26.719 1.00 47.65 27 GLU B N 1
ATOM 3862 C CA . GLU B 1 27 ? -25.993 21.583 27.653 1.00 49.73 27 GLU B CA 1
ATOM 3863 C C . GLU B 1 27 ? -26.318 22.672 28.659 1.00 49.21 27 GLU B C 1
ATOM 3864 O O . GLU B 1 27 ? -25.451 23.141 29.391 1.00 48.66 27 GLU B O 1
ATOM 3870 N N . ILE B 1 28 ? -27.577 23.085 28.684 1.00 49.40 28 ILE B N 1
ATOM 3871 C CA . ILE B 1 28 ? -28.002 24.120 29.607 1.00 49.02 28 ILE B CA 1
ATOM 3872 C C . ILE B 1 28 ? -28.258 23.496 30.972 1.00 50.36 28 ILE B C 1
ATOM 3873 O O . ILE B 1 28 ? -29.000 22.520 31.101 1.00 50.94 28 ILE B O 1
ATOM 3878 N N . SER B 1 29 ? -27.632 24.063 31.991 1.00 50.71 29 SER B N 1
ATOM 3879 C CA . SER B 1 29 ? -27.801 23.570 33.343 1.00 51.46 29 SER B CA 1
ATOM 3880 C C . SER B 1 29 ? -27.981 24.773 34.247 1.00 50.83 29 SER B C 1
ATOM 3881 O O . SER B 1 29 ? -27.105 25.094 35.044 1.00 53.45 29 SER B O 1
ATOM 3884 N N . SER B 1 30 ? -29.112 25.447 34.111 1.00 49.25 30 SER B N 1
ATOM 3885 C CA . SER B 1 30 ? -29.389 26.622 34.919 1.00 48.73 30 SER B CA 1
ATOM 3886 C C . SER B 1 30 ? -30.875 26.683 35.253 1.00 49.10 30 SER B C 1
ATOM 3887 O O . SER B 1 30 ? -31.709 26.913 34.377 1.00 48.32 30 SER B O 1
ATOM 3890 N N . LYS B 1 31 ? -31.204 26.466 36.521 1.00 48.82 31 LYS B N 1
ATOM 3891 C CA . LYS B 1 31 ? -32.594 26.503 36.939 1.00 49.00 31 LYS B CA 1
ATOM 3892 C C . LYS B 1 31 ? -33.200 27.843 36.544 1.00 47.75 31 LYS B C 1
ATOM 3893 O O . LYS B 1 31 ? -34.310 27.896 36.028 1.00 48.07 31 LYS B O 1
ATOM 3899 N N . VAL B 1 32 ? -32.468 28.928 36.767 1.00 45.68 32 VAL B N 1
ATOM 3900 C CA . VAL B 1 32 ? -32.986 30.248 36.422 1.00 44.10 32 VAL B CA 1
ATOM 3901 C C . VAL B 1 32 ? -33.286 30.354 34.936 1.00 43.28 32 VAL B C 1
ATOM 3902 O O . VAL B 1 32 ? -34.298 30.930 34.530 1.00 41.58 32 VAL B O 1
ATOM 3906 N N . ALA B 1 33 ? -32.395 29.795 34.128 1.00 40.41 33 ALA B N 1
ATOM 3907 C CA . ALA B 1 33 ? -32.573 29.818 32.696 1.00 38.48 33 ALA B CA 1
ATOM 3908 C C . ALA B 1 33 ? -33.893 29.153 32.312 1.00 37.96 33 ALA B C 1
ATOM 3909 O O . ALA B 1 33 ? -34.679 29.727 31.573 1.00 39.37 33 ALA B O 1
ATOM 3911 N N . TYR B 1 34 ? -34.155 27.955 32.821 1.00 38.43 34 TYR B N 1
ATOM 3912 C CA . TYR B 1 34 ? -35.384 27.253 32.462 1.00 38.28 34 TYR B CA 1
ATOM 3913 C C . TYR B 1 34 ? -36.645 27.827 33.079 1.00 38.27 34 TYR B C 1
ATOM 3914 O O . TYR B 1 34 ? -37.732 27.639 32.546 1.00 37.77 34 TYR B O 1
ATOM 3923 N N . ASP B 1 35 ? -36.502 28.528 34.198 1.00 38.93 35 ASP B N 1
ATOM 3924 C CA . ASP B 1 35 ? -37.653 29.136 34.851 1.00 39.48 35 ASP B CA 1
ATOM 3925 C C . ASP B 1 35 ? -38.093 30.376 34.086 1.00 40.28 35 ASP B C 1
ATOM 3926 O O . ASP B 1 35 ? -39.276 30.550 33.780 1.00 40.78 35 ASP B O 1
ATOM 3931 N N . THR B 1 36 ? -37.132 31.239 33.780 1.00 40.08 36 THR B N 1
ATOM 3932 C CA . THR B 1 36 ? -37.421 32.452 33.041 1.00 38.60 36 THR B CA 1
ATOM 3933 C C . THR B 1 36 ? -37.979 32.090 31.676 1.00 37.82 36 THR B C 1
ATOM 3934 O O . THR B 1 36 ? -38.943 32.704 31.217 1.00 39.40 36 THR B O 1
ATOM 3938 N N . ALA B 1 37 ? -37.383 31.091 31.027 1.00 36.06 37 ALA B N 1
ATOM 3939 C CA . ALA B 1 37 ? -37.850 30.682 29.707 1.00 34.93 37 ALA B CA 1
ATOM 3940 C C . ALA B 1 37 ? -39.310 30.300 29.820 1.00 35.25 37 ALA B C 1
ATOM 3941 O O . ALA B 1 37 ? -40.128 30.660 28.977 1.00 37.28 37 ALA B O 1
ATOM 3943 N N . HIS B 1 38 ? -39.628 29.578 30.884 1.00 34.47 38 HIS B N 1
ATOM 3944 C CA . HIS B 1 38 ? -40.992 29.152 31.144 1.00 33.21 38 HIS B CA 1
ATOM 3945 C C . HIS B 1 38 ? -41.927 30.365 31.162 1.00 32.49 38 HIS B C 1
ATOM 3946 O O . HIS B 1 38 ? -42.938 30.390 30.465 1.00 31.12 38 HIS B O 1
ATOM 3953 N N . TYR B 1 39 ? -41.580 31.368 31.964 1.00 31.98 39 TYR B N 1
ATOM 3954 C CA . TYR B 1 39 ? -42.388 32.576 32.074 1.00 30.99 39 TYR B CA 1
ATOM 3955 C C . TYR B 1 39 ? -42.448 33.308 30.744 1.00 30.60 39 TYR B C 1
ATOM 3956 O O . TYR B 1 39 ? -43.486 33.852 30.362 1.00 30.79 39 TYR B O 1
ATOM 3965 N N . CYS B 1 40 ? -41.323 33.319 30.045 1.00 30.31 40 CYS B N 1
ATOM 3966 C CA . CYS B 1 40 ? -41.223 33.990 28.758 1.00 30.99 40 CYS B CA 1
ATOM 3967 C C . CYS B 1 40 ? -42.190 33.362 27.737 1.00 28.60 40 CYS B C 1
ATOM 3968 O O . CYS B 1 40 ? -42.837 34.068 26.968 1.00 27.57 40 CYS B O 1
ATOM 3971 N N . LEU B 1 41 ? -42.299 32.040 27.740 1.00 27.83 41 LEU B N 1
ATOM 3972 C CA . LEU B 1 41 ? -43.210 31.377 26.825 1.00 28.09 41 LEU B CA 1
ATOM 3973 C C . LEU B 1 41 ? -44.659 31.828 27.083 1.00 29.26 41 LEU B C 1
ATOM 3974 O O . LEU B 1 41 ? -45.383 32.180 26.153 1.00 30.15 41 LEU B O 1
ATOM 3979 N N . LEU B 1 42 ? -45.074 31.829 28.347 1.00 28.06 42 LEU B N 1
ATOM 3980 C CA . LEU B 1 42 ? -46.430 32.231 28.678 1.00 28.16 42 LEU B CA 1
ATOM 3981 C C . LEU B 1 42 ? -46.670 33.697 28.376 1.00 28.94 42 LEU B C 1
ATOM 3982 O O . LEU B 1 42 ? -47.724 34.075 27.861 1.00 30.83 42 LEU B O 1
ATOM 3987 N N . ASP B 1 43 ? -45.691 34.530 28.689 1.00 27.70 43 ASP B N 1
ATOM 3988 C CA . ASP B 1 43 ? -45.824 35.946 28.436 1.00 26.11 43 ASP B CA 1
ATOM 3989 C C . ASP B 1 43 ? -45.947 36.177 26.936 1.00 26.31 43 ASP B C 1
ATOM 3990 O O . ASP B 1 43 ? -46.839 36.890 26.481 1.00 25.81 43 ASP B O 1
ATOM 3995 N N . THR B 1 44 ? -45.053 35.579 26.161 1.00 25.58 44 THR B N 1
ATOM 3996 C CA . THR B 1 44 ? -45.104 35.745 24.712 1.00 26.28 44 THR B CA 1
ATOM 3997 C C . THR B 1 44 ? -46.452 35.266 24.141 1.00 27.63 44 THR B C 1
ATOM 3998 O O . THR B 1 44 ? -47.130 36.021 23.449 1.00 26.12 44 THR B O 1
ATOM 4002 N N . LEU B 1 45 ? -46.846 34.028 24.449 1.00 27.27 45 LEU B N 1
ATOM 4003 C CA . LEU B 1 45 ? -48.112 33.491 23.958 1.00 26.27 45 LEU B CA 1
ATOM 4004 C C . LEU B 1 45 ? -49.274 34.408 24.298 1.00 26.88 45 LEU B C 1
ATOM 4005 O O . LEU B 1 45 ? -50.143 34.649 23.463 1.00 28.83 45 LEU B O 1
ATOM 4010 N N . GLY B 1 46 ? -49.300 34.912 25.525 1.00 27.79 46 GLY B N 1
ATOM 4011 C CA . GLY B 1 46 ? -50.368 35.817 25.925 1.00 30.56 46 GLY B CA 1
ATOM 4012 C C . GLY B 1 46 ? -50.463 37.067 25.051 1.00 32.10 46 GLY B C 1
ATOM 4013 O O . GLY B 1 46 ? -51.565 37.530 24.756 1.00 33.70 46 GLY B O 1
ATOM 4014 N N . CYS B 1 47 ? -49.318 37.618 24.645 1.00 30.71 47 CYS B N 1
ATOM 4015 C CA . CYS B 1 47 ? -49.296 38.802 23.797 1.00 30.16 47 CYS B CA 1
ATOM 4016 C C . CYS B 1 47 ? -49.949 38.446 22.484 1.00 29.69 47 CYS B C 1
ATOM 4017 O O . CYS B 1 47 ? -50.711 39.224 21.910 1.00 30.74 47 CYS B O 1
ATOM 4020 N N . GLY B 1 48 ? -49.627 37.251 22.009 1.00 29.79 48 GLY B N 1
ATOM 4021 C CA . GLY B 1 48 ? -50.158 36.776 20.750 1.00 30.95 48 GLY B CA 1
ATOM 4022 C C . GLY B 1 48 ? -51.663 36.780 20.755 1.00 32.54 48 GLY B C 1
ATOM 4023 O O . GLY B 1 48 ? -52.296 37.157 19.769 1.00 34.80 48 GLY B O 1
ATOM 4024 N N . LEU B 1 49 ? -52.240 36.354 21.872 1.00 31.54 49 LEU B N 1
ATOM 4025 C CA . LEU B 1 49 ? -53.688 36.313 21.999 1.00 31.46 49 LEU B CA 1
ATOM 4026 C C . LEU B 1 49 ? -54.282 37.714 22.018 1.00 33.09 49 LEU B C 1
ATOM 4027 O O . LEU B 1 49 ? -55.359 37.946 21.461 1.00 33.33 49 LEU B O 1
ATOM 4032 N N . GLU B 1 50 ? -53.580 38.653 22.649 1.00 34.09 50 GLU B N 1
ATOM 4033 C CA . GLU B 1 50 ? -54.082 40.022 22.716 1.00 36.00 50 GLU B CA 1
ATOM 4034 C C . GLU B 1 50 ? -54.068 40.659 21.338 1.00 35.33 50 GLU B C 1
ATOM 4035 O O . GLU B 1 50 ? -54.962 41.434 20.993 1.00 35.20 50 GLU B O 1
ATOM 4041 N N . ALA B 1 51 ? -53.046 40.326 20.554 1.00 34.96 51 ALA B N 1
ATOM 4042 C CA . ALA B 1 51 ? -52.898 40.871 19.210 1.00 34.12 51 ALA B CA 1
ATOM 4043 C C . ALA B 1 51 ? -54.055 40.429 18.334 1.00 34.13 51 ALA B C 1
ATOM 4044 O O . ALA B 1 51 ? -54.371 41.079 17.343 1.00 32.41 51 ALA B O 1
ATOM 4046 N N . LEU B 1 52 ? -54.689 39.322 18.705 1.00 35.38 52 LEU B N 1
ATOM 4047 C CA . LEU B 1 52 ? -55.800 38.814 17.919 1.00 37.09 52 LEU B CA 1
ATOM 4048 C C . LEU B 1 52 ? -57.046 39.701 18.001 1.00 39.97 52 LEU B C 1
ATOM 4049 O O . LEU B 1 52 ? -58.092 39.372 17.447 1.00 43.15 52 LEU B O 1
ATOM 4054 N N . GLU B 1 53 ? -56.941 40.832 18.683 1.00 40.35 53 GLU B N 1
ATOM 4055 C CA . GLU B 1 53 ? -58.080 41.716 18.786 1.00 40.78 53 GLU B CA 1
ATOM 4056 C C . GLU B 1 53 ? -57.919 42.881 17.826 1.00 39.79 53 GLU B C 1
ATOM 4057 O O . GLU B 1 53 ? -58.819 43.707 17.676 1.00 41.11 53 GLU B O 1
ATOM 4063 N N . TYR B 1 54 ? -56.779 42.938 17.153 1.00 37.68 54 TYR B N 1
ATOM 4064 C CA . TYR B 1 54 ? -56.518 44.020 16.214 1.00 35.83 54 TYR B CA 1
ATOM 4065 C C . TYR B 1 54 ? -56.607 43.635 14.744 1.00 35.42 54 TYR B C 1
ATOM 4066 O O . TYR B 1 54 ? -55.825 42.838 14.239 1.00 36.47 54 TYR B O 1
ATOM 4075 N N . PRO B 1 55 ? -57.573 44.210 14.032 1.00 36.22 55 PRO B N 1
ATOM 4076 C CA . PRO B 1 55 ? -57.721 43.896 12.609 1.00 35.25 55 PRO B CA 1
ATOM 4077 C C . PRO B 1 55 ? -56.437 44.112 11.799 1.00 34.21 55 PRO B C 1
ATOM 4078 O O . PRO B 1 55 ? -56.185 43.392 10.843 1.00 35.94 55 PRO B O 1
ATOM 4082 N N . ALA B 1 56 ? -55.628 45.095 12.182 1.00 32.68 56 ALA B N 1
ATOM 4083 C CA . ALA B 1 56 ? -54.386 45.374 11.466 1.00 31.66 56 ALA B CA 1
ATOM 4084 C C . ALA B 1 56 ? -53.494 44.145 11.424 1.00 31.26 56 ALA B C 1
ATOM 4085 O O . ALA B 1 56 ? -52.790 43.901 10.447 1.00 28.83 56 ALA B O 1
ATOM 4087 N N . CYS B 1 57 ? -53.531 43.378 12.504 1.00 32.37 57 CYS B N 1
ATOM 4088 C CA . CYS B 1 57 ? -52.739 42.173 12.606 1.00 33.22 57 CYS B CA 1
ATOM 4089 C C . CYS B 1 57 ? -53.438 40.991 11.935 1.00 33.10 57 CYS B C 1
ATOM 4090 O O . CYS B 1 57 ? -52.898 40.392 11.009 1.00 33.60 57 CYS B O 1
ATOM 4093 N N . LYS B 1 58 ? -54.646 40.668 12.387 1.00 32.28 58 LYS B N 1
ATOM 4094 C CA . LYS B 1 58 ? -55.374 39.539 11.828 1.00 32.04 58 LYS B CA 1
ATOM 4095 C C . LYS B 1 58 ? -55.582 39.586 10.309 1.00 30.23 58 LYS B C 1
ATOM 4096 O O . LYS B 1 58 ? -55.862 38.562 9.690 1.00 30.26 58 LYS B O 1
ATOM 4102 N N . LYS B 1 59 ? -55.426 40.753 9.696 1.00 29.08 59 LYS B N 1
ATOM 4103 C CA . LYS B 1 59 ? -55.592 40.837 8.250 1.00 29.51 59 LYS B CA 1
ATOM 4104 C C . LYS B 1 59 ? -54.403 40.191 7.534 1.00 30.38 59 LYS B C 1
ATOM 4105 O O . LYS B 1 59 ? -54.480 39.853 6.356 1.00 31.30 59 LYS B O 1
ATOM 4111 N N . LEU B 1 60 ? -53.297 40.022 8.246 1.00 29.47 60 LEU B N 1
ATOM 4112 C CA . LEU B 1 60 ? -52.127 39.416 7.645 1.00 27.95 60 LEU B CA 1
ATOM 4113 C C . LEU B 1 60 ? -51.982 37.957 8.032 1.00 27.90 60 LEU B C 1
ATOM 4114 O O . LEU B 1 60 ? -51.075 37.280 7.555 1.00 29.43 60 LEU B O 1
ATOM 4119 N N . LEU B 1 61 ? -52.875 37.471 8.888 1.00 26.02 61 LEU B N 1
ATOM 4120 C CA . LEU B 1 61 ? -52.816 36.088 9.349 1.00 25.81 61 LEU B CA 1
ATOM 4121 C C . LEU B 1 61 ? -53.419 35.096 8.360 1.00 26.56 61 LEU B C 1
ATOM 4122 O O . LEU B 1 61 ? -53.879 35.486 7.290 1.00 28.26 61 LEU B O 1
ATOM 4127 N N . GLY B 1 62 ? -53.402 33.813 8.721 1.00 27.80 62 GLY B N 1
ATOM 4128 C CA . GLY B 1 62 ? -53.960 32.775 7.864 1.00 29.00 62 GLY B CA 1
ATOM 4129 C C . GLY B 1 62 ? -53.046 32.278 6.757 1.00 30.72 62 GLY B C 1
ATOM 4130 O O . GLY B 1 62 ? -51.870 32.627 6.739 1.00 34.39 62 GLY B O 1
ATOM 4131 N N . PRO B 1 63 ? -53.553 31.466 5.814 1.00 30.66 63 PRO B N 1
ATOM 4132 C CA . PRO B 1 63 ? -52.739 30.941 4.718 1.00 31.77 63 PRO B CA 1
ATOM 4133 C C . PRO B 1 63 ? -52.741 31.916 3.565 1.00 33.45 63 PRO B C 1
ATOM 4134 O O . PRO B 1 63 ? -53.639 32.751 3.473 1.00 37.38 63 PRO B O 1
ATOM 4138 N N . ILE B 1 64 ? -51.752 31.816 2.684 1.00 33.40 64 ILE B N 1
ATOM 4139 C CA . ILE B 1 64 ? -51.687 32.716 1.538 1.00 33.91 64 ILE B CA 1
ATOM 4140 C C . ILE B 1 64 ? -52.935 32.498 0.693 1.00 32.10 64 ILE B C 1
ATOM 4141 O O . ILE B 1 64 ? -53.489 33.441 0.129 1.00 33.33 64 ILE B O 1
ATOM 4146 N N . VAL B 1 65 ? -53.380 31.250 0.618 1.00 30.93 65 VAL B N 1
ATOM 4147 C CA . VAL B 1 65 ? -54.590 30.913 -0.129 1.00 29.46 65 VAL B CA 1
ATOM 4148 C C . VAL B 1 65 ? -55.621 30.336 0.843 1.00 30.86 65 VAL B C 1
ATOM 4149 O O . VAL B 1 65 ? -55.472 29.226 1.369 1.00 30.30 65 VAL B O 1
ATOM 4153 N N . PRO B 1 66 ? -56.683 31.095 1.103 1.00 31.80 66 PRO B N 1
ATOM 4154 C CA . PRO B 1 66 ? -57.731 30.637 2.020 1.00 32.27 66 PRO B CA 1
ATOM 4155 C C . PRO B 1 66 ? -58.366 29.322 1.541 1.00 31.21 66 PRO B C 1
ATOM 4156 O O . PRO B 1 66 ? -58.716 29.186 0.372 1.00 32.07 66 PRO B O 1
ATOM 4160 N N . GLY B 1 67 ? -58.510 28.360 2.446 1.00 30.59 67 GLY B N 1
ATOM 4161 C CA . GLY B 1 67 ? -59.103 27.086 2.079 1.00 30.38 67 GLY B CA 1
ATOM 4162 C C . GLY B 1 67 ? -58.071 25.992 1.900 1.00 31.54 67 GLY B C 1
ATOM 4163 O O . GLY B 1 67 ? -58.405 24.816 1.744 1.00 33.02 67 GLY B O 1
ATOM 4164 N N . THR B 1 68 ? -56.806 26.387 1.909 1.00 30.49 68 THR B N 1
ATOM 4165 C CA . THR B 1 68 ? -55.706 25.453 1.761 1.00 28.86 68 THR B CA 1
ATOM 4166 C C . THR B 1 68 ? -55.751 24.419 2.870 1.00 29.61 68 THR B C 1
ATOM 4167 O O . THR B 1 68 ? -56.182 24.717 3.977 1.00 29.74 68 THR B O 1
ATOM 4171 N N . VAL B 1 69 ? -55.314 23.203 2.577 1.00 30.15 69 VAL B N 1
ATOM 4172 C CA . VAL B 1 69 ? -55.316 22.155 3.583 1.00 31.07 69 VAL B CA 1
ATOM 4173 C C . VAL B 1 69 ? -53.927 21.554 3.714 1.00 31.55 69 VAL B C 1
ATOM 4174 O O . VAL B 1 69 ? -53.367 21.030 2.750 1.00 30.95 69 VAL B O 1
ATOM 4178 N N . VAL B 1 70 ? -53.374 21.642 4.917 1.00 32.72 70 VAL B N 1
ATOM 4179 C CA . VAL B 1 70 ? -52.042 21.128 5.173 1.00 34.33 70 VAL B CA 1
ATOM 4180 C C . VAL B 1 70 ? -52.068 19.973 6.149 1.00 35.95 70 VAL B C 1
ATOM 4181 O O . VAL B 1 70 ? -52.452 20.134 7.303 1.00 37.39 70 VAL B O 1
ATOM 4185 N N . PRO B 1 71 ? -51.655 18.784 5.696 1.00 37.37 71 PRO B N 1
ATOM 4186 C CA . PRO B 1 71 ? -51.639 17.608 6.569 1.00 36.87 71 PRO B CA 1
ATOM 4187 C C . PRO B 1 71 ? -50.755 17.846 7.798 1.00 36.12 71 PRO B C 1
ATOM 4188 O O . PRO B 1 71 ? -49.558 18.106 7.671 1.00 36.10 71 PRO B O 1
ATOM 4192 N N . ASN B 1 72 ? -51.358 17.766 8.981 1.00 35.42 72 ASN B N 1
ATOM 4193 C CA . ASN B 1 72 ? -50.636 17.960 10.237 1.00 35.09 72 ASN B CA 1
ATOM 4194 C C . ASN B 1 72 ? -50.116 19.375 10.376 1.00 33.83 72 ASN B C 1
ATOM 4195 O O . ASN B 1 72 ? -49.098 19.621 11.022 1.00 33.42 72 ASN B O 1
ATOM 4200 N N . GLY B 1 73 ? -50.846 20.306 9.773 1.00 33.65 73 GLY B N 1
ATOM 4201 C CA . GLY B 1 73 ? -50.468 21.703 9.819 1.00 30.50 73 GLY B CA 1
ATOM 4202 C C . GLY B 1 73 ? -50.356 22.258 11.223 1.00 29.12 73 GLY B C 1
ATOM 4203 O O . GLY B 1 73 ? -50.974 21.764 12.166 1.00 26.34 73 GLY B O 1
ATOM 4204 N N . VAL B 1 74 ? -49.549 23.300 11.353 1.00 28.16 74 VAL B N 1
ATOM 4205 C CA . VAL B 1 74 ? -49.368 23.927 12.636 1.00 28.22 74 VAL B CA 1
ATOM 4206 C C . VAL B 1 74 ? -50.644 24.633 13.023 1.00 30.11 74 VAL B C 1
ATOM 4207 O O . VAL B 1 74 ? -51.183 25.432 12.259 1.00 29.42 74 VAL B O 1
ATOM 4211 N N . ARG B 1 75 ? -51.115 24.329 14.223 1.00 32.78 75 ARG B N 1
ATOM 4212 C CA . ARG B 1 75 ? -52.325 24.925 14.754 1.00 34.53 75 ARG B CA 1
ATOM 4213 C C . ARG B 1 75 ? -51.960 26.250 15.418 1.00 33.99 75 ARG B C 1
ATOM 4214 O O . ARG B 1 75 ? -51.422 26.265 16.524 1.00 33.49 75 ARG B O 1
ATOM 4222 N N . VAL B 1 76 ? -52.238 27.358 14.738 1.00 32.53 76 VAL B N 1
ATOM 4223 C CA . VAL B 1 76 ? -51.939 28.674 15.293 1.00 31.64 76 VAL B CA 1
ATOM 4224 C C . VAL B 1 76 ? -52.905 28.976 16.436 1.00 32.80 76 VAL B C 1
ATOM 4225 O O . VAL B 1 76 ? -54.125 28.902 16.260 1.00 32.54 76 VAL B O 1
ATOM 4229 N N . PRO B 1 77 ? -52.367 29.321 17.623 1.00 32.93 77 PRO B N 1
ATOM 4230 C CA . PRO B 1 77 ? -53.147 29.633 18.823 1.00 32.22 77 PRO B CA 1
ATOM 4231 C C . PRO B 1 77 ? -54.205 30.712 18.644 1.00 33.68 77 PRO B C 1
ATOM 4232 O O . PRO B 1 77 ? -53.989 31.696 17.942 1.00 34.36 77 PRO B O 1
ATOM 4236 N N . GLY B 1 78 ? -55.353 30.510 19.286 1.00 35.17 78 GLY B N 1
ATOM 4237 C CA . GLY B 1 78 ? -56.438 31.467 19.200 1.00 36.09 78 GLY B CA 1
ATOM 4238 C C . GLY B 1 78 ? -57.030 31.620 17.811 1.00 36.52 78 GLY B C 1
ATOM 4239 O O . GLY B 1 78 ? -57.745 32.586 17.559 1.00 36.41 78 GLY B O 1
ATOM 4240 N N . THR B 1 79 ? -56.728 30.688 16.909 1.00 36.99 79 THR B N 1
ATOM 4241 C CA . THR B 1 79 ? -57.264 30.742 15.550 1.00 38.67 79 THR B CA 1
ATOM 4242 C C . THR B 1 79 ? -57.678 29.369 15.053 1.00 39.64 79 THR B C 1
ATOM 4243 O O . THR B 1 79 ? -57.492 28.361 15.731 1.00 41.05 79 THR B O 1
ATOM 4247 N N . GLN B 1 80 ? -58.247 29.347 13.857 1.00 42.44 80 GLN B N 1
ATOM 4248 C CA . GLN B 1 80 ? -58.708 28.118 13.229 1.00 45.37 80 GLN B CA 1
ATOM 4249 C C . GLN B 1 80 ? -57.665 27.582 12.244 1.00 45.34 80 GLN B C 1
ATOM 4250 O O . GLN B 1 80 ? -57.677 26.404 11.883 1.00 47.44 80 GLN B O 1
ATOM 4256 N N . PHE B 1 81 ? -56.761 28.463 11.831 1.00 42.33 81 PHE B N 1
ATOM 4257 C CA . PHE B 1 81 ? -55.701 28.149 10.886 1.00 39.75 81 PHE B CA 1
ATOM 4258 C C . PHE B 1 81 ? -54.775 26.991 11.230 1.00 39.65 81 PHE B C 1
ATOM 4259 O O . PHE B 1 81 ? -54.338 26.846 12.366 1.00 41.31 81 PHE B O 1
ATOM 4267 N N . GLN B 1 82 ? -54.482 26.177 10.220 1.00 38.96 82 GLN B N 1
ATOM 4268 C CA . GLN B 1 82 ? -53.584 25.026 10.338 1.00 37.60 82 GLN B CA 1
ATOM 4269 C C . GLN B 1 82 ? -52.696 25.146 9.103 1.00 34.89 82 GLN B C 1
ATOM 4270 O O . GLN B 1 82 ? -52.989 24.596 8.043 1.00 34.72 82 GLN B O 1
ATOM 4276 N N . LEU B 1 83 ? -51.604 25.877 9.268 1.00 31.97 83 LEU B N 1
ATOM 4277 C CA . LEU B 1 83 ? -50.693 26.180 8.187 1.00 30.06 83 LEU B CA 1
ATOM 4278 C C . LEU B 1 83 ? -49.424 25.334 8.165 1.00 30.21 83 LEU B C 1
ATOM 4279 O O . LEU B 1 83 ? -49.155 24.577 9.097 1.00 31.21 83 LEU B O 1
ATOM 4284 N N . ASP B 1 84 ? -48.652 25.451 7.086 1.00 28.36 84 ASP B N 1
ATOM 4285 C CA . ASP B 1 84 ? -47.393 24.731 6.995 1.00 27.52 84 ASP B CA 1
ATOM 4286 C C . ASP B 1 84 ? -46.439 25.446 7.960 1.00 25.74 84 ASP B C 1
ATOM 4287 O O . ASP B 1 84 ? -46.687 26.593 8.360 1.00 24.15 84 ASP B O 1
ATOM 4292 N N . PRO B 1 85 ? -45.323 24.794 8.324 1.00 24.00 85 PRO B N 1
ATOM 4293 C CA . PRO B 1 85 ? -44.361 25.402 9.254 1.00 22.96 85 PRO B CA 1
ATOM 4294 C C . PRO B 1 85 ? -43.887 26.833 8.966 1.00 21.65 85 PRO B C 1
ATOM 4295 O O . PRO B 1 85 ? -43.747 27.633 9.887 1.00 20.23 85 PRO B O 1
ATOM 4299 N N . VAL B 1 86 ? -43.664 27.163 7.699 1.00 22.10 86 VAL B N 1
ATOM 4300 C CA . VAL B 1 86 ? -43.198 28.504 7.337 1.00 23.99 86 VAL B CA 1
ATOM 4301 C C . VAL B 1 86 ? -44.257 29.592 7.539 1.00 25.38 86 VAL B C 1
ATOM 4302 O O . VAL B 1 86 ? -44.031 30.582 8.238 1.00 24.88 86 VAL B O 1
ATOM 4306 N N . GLN B 1 87 ? -45.411 29.408 6.915 1.00 26.91 87 GLN B N 1
ATOM 4307 C CA . GLN B 1 87 ? -46.470 30.375 7.040 1.00 27.06 87 GLN B CA 1
ATOM 4308 C C . GLN B 1 87 ? -46.932 30.511 8.488 1.00 29.04 87 GLN B C 1
ATOM 4309 O O . GLN B 1 87 ? -47.297 31.609 8.926 1.00 29.37 87 GLN B O 1
ATOM 4315 N N . ALA B 1 88 ? -46.923 29.405 9.236 1.00 29.76 88 ALA B N 1
ATOM 4316 C CA . ALA B 1 88 ? -47.343 29.431 10.647 1.00 29.53 88 ALA B CA 1
ATOM 4317 C C . ALA B 1 88 ? -46.349 30.211 11.496 1.00 30.29 88 ALA B C 1
ATOM 4318 O O . ALA B 1 88 ? -46.734 30.938 12.416 1.00 30.53 88 ALA B O 1
ATOM 4320 N N . ALA B 1 89 ? -45.067 30.062 11.177 1.00 30.45 89 ALA B N 1
ATOM 4321 C CA . ALA B 1 89 ? -44.029 30.763 11.913 1.00 29.30 89 ALA B CA 1
ATOM 4322 C C . ALA B 1 89 ? -44.269 32.256 11.781 1.00 28.66 89 ALA B C 1
ATOM 4323 O O . ALA B 1 89 ? -44.044 33.002 12.730 1.00 28.83 89 ALA B O 1
ATOM 4325 N N . PHE B 1 90 ? -44.721 32.690 10.603 1.00 27.77 90 PHE B N 1
ATOM 4326 C CA . PHE B 1 90 ? -44.996 34.110 10.377 1.00 27.53 90 PHE B CA 1
ATOM 4327 C C . PHE B 1 90 ? -46.210 34.561 11.189 1.00 28.81 90 PHE B C 1
ATOM 4328 O O . PHE B 1 90 ? -46.250 35.681 11.700 1.00 29.72 90 PHE B O 1
ATOM 4336 N N . ASN B 1 91 ? -47.206 33.690 11.286 1.00 27.20 91 ASN B N 1
ATOM 4337 C CA . ASN B 1 91 ? -48.395 34.022 12.029 1.00 27.13 91 ASN B CA 1
ATOM 4338 C C . ASN B 1 91 ? -48.050 34.240 13.488 1.00 26.87 91 ASN B C 1
ATOM 4339 O O . ASN B 1 91 ? -48.255 35.327 14.033 1.00 26.64 91 ASN B O 1
ATOM 4344 N N . ILE B 1 92 ? -47.506 33.204 14.114 1.00 25.85 92 ILE B N 1
ATOM 4345 C CA . ILE B 1 92 ? -47.137 33.290 15.516 1.00 25.72 92 ILE B CA 1
ATOM 4346 C C . ILE B 1 92 ? -46.168 34.460 15.700 1.00 26.49 92 ILE B C 1
ATOM 4347 O O . ILE B 1 92 ? -46.364 35.304 16.574 1.00 28.12 92 ILE B O 1
ATOM 4352 N N . GLY B 1 93 ? -45.140 34.521 14.860 1.00 25.98 93 GLY B N 1
ATOM 4353 C CA . GLY B 1 93 ? -44.173 35.604 14.948 1.00 27.07 93 GLY B CA 1
ATOM 4354 C C . GLY B 1 93 ? -44.776 37.005 14.926 1.00 27.43 93 GLY B C 1
ATOM 4355 O O . GLY B 1 93 ? -44.405 37.865 15.728 1.00 29.53 93 GLY B O 1
ATOM 4356 N N . ALA B 1 94 ? -45.701 37.246 14.005 1.00 25.25 94 ALA B N 1
ATOM 4357 C CA . ALA B 1 94 ? -46.342 38.551 13.905 1.00 25.75 94 ALA B CA 1
ATOM 4358 C C . ALA B 1 94 ? -47.271 38.812 15.088 1.00 25.80 94 ALA B C 1
ATOM 4359 O O . ALA B 1 94 ? -47.390 39.939 15.544 1.00 26.48 94 ALA B O 1
ATOM 4369 N N . ILE B 1 96 ? -47.210 37.574 18.431 1.00 28.78 96 ILE B N 1
ATOM 4370 C CA . ILE B 1 96 ? -46.485 37.817 19.678 1.00 27.98 96 ILE B CA 1
ATOM 4371 C C . ILE B 1 96 ? -45.740 39.137 19.791 1.00 28.81 96 ILE B C 1
ATOM 4372 O O . ILE B 1 96 ? -45.554 39.636 20.896 1.00 30.31 96 ILE B O 1
ATOM 4377 N N . ARG B 1 97 ? -45.316 39.697 18.660 1.00 29.42 97 ARG B N 1
ATOM 4378 C CA . ARG B 1 97 ? -44.576 40.965 18.647 1.00 30.04 97 ARG B CA 1
ATOM 4379 C C . ARG B 1 97 ? -45.423 42.177 18.251 1.00 30.23 97 ARG B C 1
ATOM 4380 O O . ARG B 1 97 ? -45.027 43.317 18.492 1.00 29.66 97 ARG B O 1
ATOM 4388 N N . TRP B 1 98 ? -46.598 41.920 17.677 1.00 31.32 98 TRP B N 1
ATOM 4389 C CA . TRP B 1 98 ? -47.481 42.981 17.192 1.00 31.93 98 TRP B CA 1
ATOM 4390 C C . TRP B 1 98 ? -47.662 44.203 18.092 1.00 32.68 98 TRP B C 1
ATOM 4391 O O . TRP B 1 98 ? -47.299 45.316 17.710 1.00 33.56 98 TRP B O 1
ATOM 4402 N N . LEU B 1 99 ? -48.216 44.007 19.280 1.00 32.64 99 LEU B N 1
ATOM 4403 C CA . LEU B 1 99 ? -48.438 45.114 20.200 1.00 32.70 99 LEU B CA 1
ATOM 4404 C C . LEU B 1 99 ? -47.163 45.597 20.904 1.00 35.83 99 LEU B C 1
ATOM 4405 O O . LEU B 1 99 ? -47.160 46.649 21.535 1.00 36.04 99 LEU B O 1
ATOM 4410 N N . ASP B 1 100 ? -46.084 44.829 20.805 1.00 37.78 100 ASP B N 1
ATOM 4411 C CA . ASP B 1 100 ? -44.827 45.213 21.439 1.00 39.05 100 ASP B CA 1
ATOM 4412 C C . ASP B 1 100 ? -44.848 45.123 22.970 1.00 39.24 100 ASP B C 1
ATOM 4413 O O . ASP B 1 100 ? -44.342 46.010 23.661 1.00 36.71 100 ASP B O 1
ATOM 4418 N N . PHE B 1 101 ? -45.426 44.048 23.493 1.00 40.22 101 PHE B N 1
ATOM 4419 C CA . PHE B 1 101 ? -45.499 43.839 24.928 1.00 39.72 101 PHE B CA 1
ATOM 4420 C C . PHE B 1 101 ? -44.655 42.660 25.341 1.00 38.85 101 PHE B C 1
ATOM 4421 O O . PHE B 1 101 ? -44.588 42.327 26.522 1.00 37.44 101 PHE B O 1
ATOM 4429 N N . ASN B 1 102 ? -44.021 42.019 24.366 1.00 39.55 102 ASN B N 1
ATOM 4430 C CA . ASN B 1 102 ? -43.191 40.854 24.655 1.00 42.00 102 ASN B CA 1
ATOM 4431 C C . ASN B 1 102 ? -41.857 41.236 25.291 1.00 41.89 102 ASN B C 1
ATOM 4432 O O . ASN B 1 102 ? -41.499 42.408 25.343 1.00 40.94 102 ASN B O 1
ATOM 4437 N N . ASP B 1 103 ? -41.136 40.239 25.789 1.00 43.93 103 ASP B N 1
ATOM 4438 C CA . ASP B 1 103 ? -39.862 40.471 26.459 1.00 47.12 103 ASP B CA 1
ATOM 4439 C C . ASP B 1 103 ? -38.895 41.332 25.652 1.00 46.59 103 ASP B C 1
ATOM 4440 O O . ASP B 1 103 ? -39.002 41.439 24.433 1.00 45.50 103 ASP B O 1
ATOM 4445 N N . THR B 1 104 ? -37.939 41.930 26.348 1.00 47.99 104 THR B N 1
ATOM 4446 C CA . THR B 1 104 ? -36.982 42.808 25.709 1.00 49.99 104 THR B CA 1
ATOM 4447 C C . THR B 1 104 ? -35.553 42.566 26.188 1.00 49.19 104 THR B C 1
ATOM 4448 O O . THR B 1 104 ? -35.324 42.139 27.323 1.00 48.31 104 THR B O 1
ATOM 4452 N N . TRP B 1 105 ? -34.602 42.863 25.307 1.00 48.49 105 TRP B N 1
ATOM 4453 C CA . TRP B 1 105 ? -33.183 42.703 25.588 1.00 48.21 105 TRP B CA 1
ATOM 4454 C C . TRP B 1 105 ? -32.426 43.913 25.069 1.00 48.76 105 TRP B C 1
ATOM 4455 O O . TRP B 1 105 ? -32.047 43.960 23.901 1.00 49.26 105 TRP B O 1
ATOM 4466 N N . LEU B 1 106 ? -32.215 44.897 25.932 1.00 49.80 106 LEU B N 1
ATOM 4467 C CA . LEU B 1 106 ? -31.497 46.096 25.532 1.00 50.40 106 LEU B CA 1
ATOM 4468 C C . LEU B 1 106 ? -30.000 45.851 25.616 1.00 50.11 106 LEU B C 1
ATOM 4469 O O . LEU B 1 106 ? -29.488 45.384 26.631 1.00 50.54 106 LEU B O 1
ATOM 4474 N N . ALA B 1 107 ? -29.303 46.165 24.535 1.00 50.49 107 ALA B N 1
ATOM 4475 C CA . ALA B 1 107 ? -27.862 45.992 24.473 1.00 49.88 107 ALA B CA 1
ATOM 4476 C C . ALA B 1 107 ? -27.366 46.850 23.316 1.00 49.85 107 ALA B C 1
ATOM 4477 O O . ALA B 1 107 ? -28.051 47.782 22.893 1.00 49.56 107 ALA B O 1
ATOM 4479 N N . ALA B 1 108 ? -26.179 46.539 22.811 1.00 49.87 108 ALA B N 1
ATOM 4480 C CA . ALA B 1 108 ? -25.612 47.276 21.692 1.00 51.22 108 ALA B CA 1
ATOM 4481 C C . ALA B 1 108 ? -26.730 47.461 20.683 1.00 52.01 108 ALA B C 1
ATOM 4482 O O . ALA B 1 108 ? -26.946 48.549 20.146 1.00 52.12 108 ALA B O 1
ATOM 4484 N N . GLU B 1 109 ? -27.444 46.368 20.449 1.00 52.78 109 GLU B N 1
ATOM 4485 C CA . GLU B 1 109 ? -28.566 46.338 19.531 1.00 53.02 109 GLU B CA 1
ATOM 4486 C C . GLU B 1 109 ? -29.790 45.973 20.360 1.00 53.23 109 GLU B C 1
ATOM 4487 O O . GLU B 1 109 ? -29.736 45.057 21.183 1.00 52.67 109 GLU B O 1
ATOM 4493 N N . TRP B 1 110 ? -30.880 46.709 20.162 1.00 53.99 110 TRP B N 1
ATOM 4494 C CA . TRP B 1 110 ? -32.120 46.444 20.885 1.00 54.85 110 TRP B CA 1
ATOM 4495 C C . TRP B 1 110 ? -32.894 45.344 20.156 1.00 53.20 110 TRP B C 1
ATOM 4496 O O . TRP B 1 110 ? -32.789 45.206 18.936 1.00 53.81 110 TRP B O 1
ATOM 4507 N N . GLY B 1 111 ? -33.653 44.555 20.911 1.00 50.80 111 GLY B N 1
ATOM 4508 C CA . GLY B 1 111 ? -34.420 43.474 20.318 1.00 47.44 111 GLY B CA 1
ATOM 4509 C C . GLY B 1 111 ? -35.374 42.781 21.277 1.00 45.40 111 GLY B C 1
ATOM 4510 O O . GLY B 1 111 ? -35.472 43.130 22.453 1.00 43.38 111 GLY B O 1
ATOM 4511 N N . HIS B 1 112 ? -36.088 41.791 20.756 1.00 45.68 112 HIS B N 1
ATOM 4512 C CA . HIS B 1 112 ? -37.051 41.025 21.539 1.00 45.83 112 HIS B CA 1
ATOM 4513 C C . HIS B 1 112 ? -36.796 39.568 21.181 1.00 45.86 112 HIS B C 1
ATOM 4514 O O . HIS B 1 112 ? -37.389 39.036 20.248 1.00 46.15 112 HIS B O 1
ATOM 4521 N N . PRO B 1 113 ? -35.892 38.904 21.919 1.00 45.85 113 PRO B N 1
ATOM 4522 C CA . PRO B 1 113 ? -35.577 37.500 21.634 1.00 44.62 113 PRO B CA 1
ATOM 4523 C C . PRO B 1 113 ? -36.804 36.583 21.581 1.00 42.77 113 PRO B C 1
ATOM 4524 O O . PRO B 1 113 ? -36.782 35.540 20.908 1.00 42.51 113 PRO B O 1
ATOM 4528 N N . SER B 1 114 ? -37.878 36.969 22.268 1.00 39.62 114 SER B N 1
ATOM 4529 C CA . SER B 1 114 ? -39.085 36.139 22.257 1.00 39.40 114 SER B CA 1
ATOM 4530 C C . SER B 1 114 ? -39.715 36.028 20.857 1.00 38.37 114 SER B C 1
ATOM 4531 O O . SER B 1 114 ? -40.679 35.295 20.665 1.00 38.09 114 SER B O 1
ATOM 4534 N N . ASP B 1 115 ? -39.164 36.737 19.878 1.00 37.59 115 ASP B N 1
ATOM 4535 C CA . ASP B 1 115 ? -39.703 36.651 18.536 1.00 37.06 115 ASP B CA 1
ATOM 4536 C C . ASP B 1 115 ? -39.377 35.313 17.927 1.00 35.62 115 ASP B C 1
ATOM 4537 O O . ASP B 1 115 ? -40.145 34.783 17.125 1.00 36.41 115 ASP B O 1
ATOM 4542 N N . ASN B 1 116 ? -38.237 34.757 18.308 1.00 33.06 116 ASN B N 1
ATOM 4543 C CA . ASN B 1 116 ? -37.834 33.467 17.768 1.00 32.24 116 ASN B CA 1
ATOM 4544 C C . ASN B 1 116 ? -38.838 32.350 18.041 1.00 32.04 116 ASN B C 1
ATOM 4545 O O . ASN B 1 116 ? -38.784 31.300 17.408 1.00 33.52 116 ASN B O 1
ATOM 4550 N N . LEU B 1 117 ? -39.761 32.589 18.970 1.00 30.86 117 LEU B N 1
ATOM 4551 C CA . LEU B 1 117 ? -40.779 31.606 19.316 1.00 29.85 117 LEU B CA 1
ATOM 4552 C C . LEU B 1 117 ? -41.618 31.209 18.102 1.00 30.24 117 LEU B C 1
ATOM 4553 O O . LEU B 1 117 ? -42.192 30.122 18.065 1.00 30.91 117 LEU B O 1
ATOM 4558 N N . GLY B 1 118 ? -41.683 32.098 17.118 1.00 29.54 118 GLY B N 1
ATOM 4559 C CA . GLY B 1 118 ? -42.463 31.837 15.928 1.00 30.10 118 GLY B CA 1
ATOM 4560 C C . GLY B 1 118 ? -41.971 30.647 15.141 1.00 32.44 118 GLY B C 1
ATOM 4561 O O . GLY B 1 118 ? -42.737 29.723 14.861 1.00 33.82 118 GLY B O 1
ATOM 4562 N N . GLY B 1 119 ? -40.692 30.679 14.769 1.00 32.68 119 GLY B N 1
ATOM 4563 C CA . GLY B 1 119 ? -40.095 29.586 14.022 1.00 30.64 119 GLY B CA 1
ATOM 4564 C C . GLY B 1 119 ? -39.949 28.342 14.885 1.00 31.13 119 GLY B C 1
ATOM 4565 O O . GLY B 1 119 ? -40.141 27.226 14.406 1.00 31.96 119 GLY B O 1
ATOM 4566 N N . ILE B 1 120 ? -39.596 28.527 16.154 1.00 29.77 120 ILE B N 1
ATOM 4567 C CA . ILE B 1 120 ? -39.439 27.410 17.082 1.00 29.22 120 ILE B CA 1
ATOM 4568 C C . ILE B 1 120 ? -40.767 26.665 17.275 1.00 28.95 120 ILE B C 1
ATOM 4569 O O . ILE B 1 120 ? -40.874 25.482 16.966 1.00 28.59 120 ILE B O 1
ATOM 4574 N N . LEU B 1 121 ? -41.771 27.374 17.786 1.00 28.16 121 LEU B N 1
ATOM 4575 C CA . LEU B 1 121 ? -43.088 26.802 18.025 1.00 27.81 121 LEU B CA 1
ATOM 4576 C C . LEU B 1 121 ? -43.664 26.102 16.803 1.00 28.80 121 LEU B C 1
ATOM 4577 O O . LEU B 1 121 ? -44.160 24.977 16.890 1.00 29.55 121 LEU B O 1
ATOM 4582 N N . ALA B 1 122 ? -43.616 26.789 15.670 1.00 27.44 122 ALA B N 1
ATOM 4583 C CA . ALA B 1 122 ? -44.140 26.245 14.437 1.00 27.87 122 ALA B CA 1
ATOM 4584 C C . ALA B 1 122 ? -43.424 24.955 14.066 1.00 28.02 122 ALA B C 1
ATOM 4585 O O . ALA B 1 122 ? -44.065 23.945 13.791 1.00 28.59 122 ALA B O 1
ATOM 4587 N N . THR B 1 123 ? -42.098 24.977 14.068 1.00 28.14 123 THR B N 1
ATOM 4588 C CA . THR B 1 123 ? -41.339 23.783 13.707 1.00 29.75 123 THR B CA 1
ATOM 4589 C C . THR B 1 123 ? -41.614 22.660 14.696 1.00 30.86 123 THR B C 1
ATOM 4590 O O . THR B 1 123 ? -41.785 21.514 14.296 1.00 30.32 123 THR B O 1
ATOM 4594 N N . ALA B 1 124 ? -41.659 22.988 15.984 1.00 30.91 124 ALA B N 1
ATOM 4595 C CA . ALA B 1 124 ? -41.886 21.975 17.004 1.00 32.26 124 ALA B CA 1
ATOM 4596 C C . ALA B 1 124 ? -43.267 21.344 16.903 1.00 34.20 124 ALA B C 1
ATOM 4597 O O . ALA B 1 124 ? -43.414 20.128 17.043 1.00 35.74 124 ALA B O 1
ATOM 4599 N N . ASP B 1 125 ? -44.279 22.168 16.655 1.00 35.45 125 ASP B N 1
ATOM 4600 C CA . ASP B 1 125 ? -45.652 21.677 16.550 1.00 35.55 125 ASP B CA 1
ATOM 4601 C C . ASP B 1 125 ? -45.832 20.818 15.286 1.00 34.21 125 ASP B C 1
ATOM 4602 O O . ASP B 1 125 ? -46.435 19.743 15.330 1.00 33.83 125 ASP B O 1
ATOM 4607 N N . TRP B 1 126 ? -45.291 21.286 14.170 1.00 31.49 126 TRP B N 1
ATOM 4608 C CA . TRP B 1 126 ? -45.390 20.545 12.929 1.00 31.31 126 TRP B CA 1
ATOM 4609 C C . TRP B 1 126 ? -44.695 19.191 13.090 1.00 30.85 126 TRP B C 1
ATOM 4610 O O . TRP B 1 126 ? -45.252 18.143 12.751 1.00 30.48 126 TRP B O 1
ATOM 4621 N N . LEU B 1 127 ? -43.483 19.220 13.631 1.00 29.81 127 LEU B N 1
ATOM 4622 C CA . LEU B 1 127 ? -42.703 18.008 13.851 1.00 29.65 127 LEU B CA 1
ATOM 4623 C C . LEU B 1 127 ? -43.406 17.006 14.740 1.00 31.11 127 LEU B C 1
ATOM 4624 O O . LEU B 1 127 ? -43.332 15.797 14.511 1.00 31.03 127 LEU B O 1
ATOM 4629 N N . SER B 1 128 ? -44.075 17.514 15.767 1.00 31.33 128 SER B N 1
ATOM 4630 C CA . SER B 1 128 ? -44.782 16.652 16.688 1.00 33.33 128 SER B CA 1
ATOM 4631 C C . SER B 1 128 ? -46.015 16.035 16.063 1.00 34.77 128 SER B C 1
ATOM 4632 O O . SER B 1 128 ? -46.298 14.854 16.278 1.00 34.76 128 SER B O 1
ATOM 4635 N N . ARG B 1 129 ? -46.755 16.821 15.289 1.00 35.40 129 ARG B N 1
ATOM 4636 C CA . ARG B 1 129 ? -47.957 16.279 14.673 1.00 36.91 129 ARG B CA 1
ATOM 4637 C C . ARG B 1 129 ? -47.596 15.244 13.631 1.00 37.95 129 ARG B C 1
ATOM 4638 O O . ARG B 1 129 ? -48.335 14.284 13.426 1.00 37.87 129 ARG B O 1
ATOM 4646 N N . ASN B 1 130 ? -46.461 15.425 12.969 1.00 39.57 130 ASN B N 1
ATOM 4647 C CA . ASN B 1 130 ? -46.068 14.439 11.979 1.00 42.84 130 ASN B CA 1
ATOM 4648 C C . ASN B 1 130 ? -45.649 13.151 12.691 1.00 42.39 130 ASN B C 1
ATOM 4649 O O . ASN B 1 130 ? -45.968 12.048 12.231 1.00 40.83 130 ASN B O 1
ATOM 4654 N N . ALA B 1 131 ? -44.954 13.300 13.821 1.00 40.91 131 ALA B N 1
ATOM 4655 C CA . ALA B 1 131 ? -44.501 12.158 14.613 1.00 39.62 131 ALA B CA 1
ATOM 4656 C C . ALA B 1 131 ? -45.705 11.344 15.050 1.00 40.05 131 ALA B C 1
ATOM 4657 O O . ALA B 1 131 ? -45.837 10.167 14.718 1.00 39.81 131 ALA B O 1
ATOM 4659 N N . VAL B 1 132 ? -46.583 11.989 15.804 1.00 39.99 132 VAL B N 1
ATOM 4660 C CA . VAL B 1 132 ? -47.781 11.338 16.292 1.00 39.76 132 VAL B CA 1
ATOM 4661 C C . VAL B 1 132 ? -48.534 10.696 15.130 1.00 41.22 132 VAL B C 1
ATOM 4662 O O . VAL B 1 132 ? -49.048 9.590 15.262 1.00 41.00 132 VAL B O 1
ATOM 4666 N N . ALA B 1 133 ? -48.585 11.365 13.983 1.00 43.08 133 ALA B N 1
ATOM 4667 C CA . ALA B 1 133 ? -49.300 10.800 12.843 1.00 46.01 133 ALA B CA 1
ATOM 4668 C C . ALA B 1 133 ? -48.674 9.465 12.431 1.00 48.77 133 ALA B C 1
ATOM 4669 O O . ALA B 1 133 ? -49.376 8.500 12.113 1.00 48.72 133 ALA B O 1
ATOM 4671 N N . SER B 1 134 ? -47.345 9.420 12.447 1.00 51.00 134 SER B N 1
ATOM 4672 C CA . SER B 1 134 ? -46.596 8.221 12.084 1.00 51.67 134 SER B CA 1
ATOM 4673 C C . SER B 1 134 ? -46.410 7.287 13.283 1.00 52.18 134 SER B C 1
ATOM 4674 O O . SER B 1 134 ? -45.540 6.420 13.267 1.00 52.71 134 SER B O 1
ATOM 4677 N N . GLY B 1 135 ? -47.224 7.463 14.317 1.00 52.23 135 GLY B N 1
ATOM 4678 C CA . GLY B 1 135 ? -47.101 6.626 15.494 1.00 51.81 135 GLY B CA 1
ATOM 4679 C C . GLY B 1 135 ? -45.744 6.724 16.176 1.00 52.02 135 GLY B C 1
ATOM 4680 O O . GLY B 1 135 ? -45.284 5.759 16.784 1.00 53.75 135 GLY B O 1
ATOM 4681 N N . LYS B 1 136 ? -45.091 7.877 16.078 1.00 50.71 136 LYS B N 1
ATOM 4682 C CA . LYS B 1 136 ? -43.789 8.064 16.713 1.00 48.90 136 LYS B CA 1
ATOM 4683 C C . LYS B 1 136 ? -43.920 8.980 17.924 1.00 47.03 136 LYS B C 1
ATOM 4684 O O . LYS B 1 136 ? -45.022 9.410 18.273 1.00 47.26 136 LYS B O 1
ATOM 4690 N N . ALA B 1 137 ? -42.797 9.279 18.564 1.00 44.02 137 ALA B N 1
ATOM 4691 C CA . ALA B 1 137 ? -42.818 10.153 19.724 1.00 41.01 137 ALA B CA 1
ATOM 4692 C C . ALA B 1 137 ? -42.654 11.599 19.319 1.00 40.30 137 ALA B C 1
ATOM 4693 O O . ALA B 1 137 ? -41.743 11.959 18.563 1.00 38.96 137 ALA B O 1
ATOM 4695 N N . PRO B 1 138 ? -43.553 12.454 19.811 1.00 38.81 138 PRO B N 1
ATOM 4696 C CA . PRO B 1 138 ? -43.509 13.881 19.506 1.00 37.89 138 PRO B CA 1
ATOM 4697 C C . PRO B 1 138 ? -42.471 14.557 20.383 1.00 36.82 138 PRO B C 1
ATOM 4698 O O . PRO B 1 138 ? -41.815 13.902 21.193 1.00 37.73 138 PRO B O 1
ATOM 4702 N N . LEU B 1 139 ? -42.314 15.864 20.210 1.00 36.39 139 LEU B N 1
ATOM 4703 C CA . LEU B 1 139 ? -41.371 16.624 21.018 1.00 34.59 139 LEU B CA 1
ATOM 4704 C C . LEU B 1 139 ? -42.174 17.124 22.198 1.00 32.80 139 LEU B C 1
ATOM 4705 O O . LEU B 1 139 ? -43.398 17.183 22.131 1.00 31.33 139 LEU B O 1
ATOM 4710 N N . THR B 1 140 ? -41.490 17.481 23.275 1.00 31.50 140 THR B N 1
ATOM 4711 C CA . THR B 1 140 ? -42.165 17.987 24.455 1.00 33.23 140 THR B CA 1
ATOM 4712 C C . THR B 1 140 ? -41.876 19.474 24.592 1.00 34.19 140 THR B C 1
ATOM 4713 O O . THR B 1 140 ? -40.953 19.991 23.958 1.00 34.62 140 THR B O 1
ATOM 4725 N N . LYS B 1 142 ? -40.486 20.901 26.774 1.00 36.51 142 LYS B N 1
ATOM 4726 C CA . LYS B 1 142 ? -39.167 21.071 27.349 1.00 36.78 142 LYS B CA 1
ATOM 4727 C C . LYS B 1 142 ? -38.212 21.460 26.210 1.00 35.89 142 LYS B C 1
ATOM 4728 O O . LYS B 1 142 ? -37.370 22.331 26.385 1.00 34.22 142 LYS B O 1
ATOM 4734 N N . GLN B 1 143 ? -38.353 20.834 25.040 1.00 35.40 143 GLN B N 1
ATOM 4735 C CA . GLN B 1 143 ? -37.479 21.171 23.916 1.00 36.12 143 GLN B CA 1
ATOM 4736 C C . GLN B 1 143 ? -37.676 22.618 23.511 1.00 34.02 143 GLN B C 1
ATOM 4737 O O . GLN B 1 143 ? -36.720 23.321 23.203 1.00 34.22 143 GLN B O 1
ATOM 4743 N N . VAL B 1 144 ? -38.927 23.057 23.493 1.00 32.80 144 VAL B N 1
ATOM 4744 C CA . VAL B 1 144 ? -39.230 24.428 23.118 1.00 31.27 144 VAL B CA 1
ATOM 4745 C C . VAL B 1 144 ? -38.513 25.382 24.067 1.00 30.59 144 VAL B C 1
ATOM 4746 O O . VAL B 1 144 ? -37.915 26.367 23.634 1.00 29.57 144 VAL B O 1
ATOM 4750 N N . LEU B 1 145 ? -38.557 25.090 25.360 1.00 29.60 145 LEU B N 1
ATOM 4751 C CA . LEU B 1 145 ? -37.881 25.956 26.309 1.00 31.02 145 LEU B CA 1
ATOM 4752 C C . LEU B 1 145 ? -36.380 25.966 26.022 1.00 31.51 145 LEU B C 1
ATOM 4753 O O . LEU B 1 145 ? -35.749 27.029 25.965 1.00 32.26 145 LEU B O 1
ATOM 4758 N N . THR B 1 146 ? -35.815 24.780 25.819 1.00 30.82 146 THR B N 1
ATOM 4759 C CA . THR B 1 146 ? -34.399 24.657 25.514 1.00 30.04 146 THR B CA 1
ATOM 4760 C C . THR B 1 146 ? -34.065 25.452 24.251 1.00 29.18 146 THR B C 1
ATOM 4761 O O . THR B 1 146 ? -33.120 26.243 24.232 1.00 29.63 146 THR B O 1
ATOM 4765 N N . ALA B 1 147 ? -34.848 25.255 23.199 1.00 27.37 147 ALA B N 1
ATOM 4766 C CA . ALA B 1 147 ? -34.609 25.985 21.969 1.00 30.25 147 ALA B CA 1
ATOM 4767 C C . ALA B 1 147 ? -34.712 27.499 22.201 1.00 32.79 147 ALA B C 1
ATOM 4768 O O . ALA B 1 147 ? -33.951 28.269 21.629 1.00 32.06 147 ALA B O 1
ATOM 4778 N N . ILE B 1 149 ? -34.121 29.214 25.005 1.00 36.95 149 ILE B N 1
ATOM 4779 C CA . ILE B 1 149 ? -32.945 29.657 25.723 1.00 34.24 149 ILE B CA 1
ATOM 4780 C C . ILE B 1 149 ? -31.815 29.824 24.714 1.00 34.69 149 ILE B C 1
ATOM 4781 O O . ILE B 1 149 ? -31.176 30.868 24.664 1.00 35.25 149 ILE B O 1
ATOM 4786 N N . LYS B 1 150 ? -31.603 28.814 23.878 1.00 34.93 150 LYS B N 1
ATOM 4787 C CA . LYS B 1 150 ? -30.540 28.873 22.890 1.00 35.41 150 LYS B CA 1
ATOM 4788 C C . LYS B 1 150 ? -30.657 30.020 21.878 1.00 36.66 150 LYS B C 1
ATOM 4789 O O . LYS B 1 150 ? -29.651 30.617 21.493 1.00 39.47 150 LYS B O 1
ATOM 4795 N N . ALA B 1 151 ? -31.879 30.330 21.452 1.00 35.72 151 ALA B N 1
ATOM 4796 C CA . ALA B 1 151 ? -32.108 31.404 20.490 1.00 34.49 151 ALA B CA 1
ATOM 4797 C C . ALA B 1 151 ? -31.791 32.748 21.137 1.00 35.49 151 ALA B C 1
ATOM 4798 O O . ALA B 1 151 ? -31.134 33.612 20.544 1.00 35.07 151 ALA B O 1
ATOM 4800 N N . HIS B 1 152 ? -32.279 32.919 22.360 1.00 35.41 152 HIS B N 1
ATOM 4801 C CA . HIS B 1 152 ? -32.026 34.130 23.121 1.00 36.08 152 HIS B CA 1
ATOM 4802 C C . HIS B 1 152 ? -30.523 34.349 23.216 1.00 36.92 152 HIS B C 1
ATOM 4803 O O . HIS B 1 152 ? -30.051 35.479 23.176 1.00 38.47 152 HIS B O 1
ATOM 4810 N N . GLU B 1 153 ? -29.770 33.262 23.342 1.00 36.24 153 GLU B N 1
ATOM 4811 C CA . GLU B 1 153 ? -28.330 33.383 23.472 1.00 36.47 153 GLU B CA 1
ATOM 4812 C C . GLU B 1 153 ? -27.709 33.876 22.181 1.00 36.55 153 GLU B C 1
ATOM 4813 O O . GLU B 1 153 ? -27.054 34.923 22.151 1.00 36.24 153 GLU B O 1
ATOM 4819 N N . ILE B 1 154 ? -27.920 33.133 21.106 1.00 35.27 154 ILE B N 1
ATOM 4820 C CA . ILE B 1 154 ? -27.354 33.529 19.835 1.00 35.14 154 ILE B CA 1
ATOM 4821 C C . ILE B 1 154 ? -27.620 34.997 19.557 1.00 35.41 154 ILE B C 1
ATOM 4822 O O . ILE B 1 154 ? -26.684 35.773 19.398 1.00 35.20 154 ILE B O 1
ATOM 4827 N N . GLN B 1 155 ? -28.896 35.373 19.523 1.00 35.82 155 GLN B N 1
ATOM 4828 C CA . GLN B 1 155 ? -29.281 36.757 19.261 1.00 37.22 155 GLN B CA 1
ATOM 4829 C C . GLN B 1 155 ? -28.799 37.715 20.341 1.00 37.31 155 GLN B C 1
ATOM 4830 O O . GLN B 1 155 ? -28.298 38.797 20.045 1.00 37.44 155 GLN B O 1
ATOM 4836 N N . GLY B 1 156 ? -28.960 37.307 21.594 1.00 38.51 156 GLY B N 1
ATOM 4837 C CA . GLY B 1 156 ? -28.579 38.147 22.715 1.00 39.39 156 GLY B CA 1
ATOM 4838 C C . GLY B 1 156 ? -27.106 38.458 22.841 1.00 39.85 156 GLY B C 1
ATOM 4839 O O . GLY B 1 156 ? -26.737 39.547 23.271 1.00 38.70 156 GLY B O 1
ATOM 4840 N N . CYS B 1 157 ? -26.266 37.502 22.470 1.00 40.86 157 CYS B N 1
ATOM 4841 C CA . CYS B 1 157 ? -24.836 37.690 22.563 1.00 42.40 157 CYS B CA 1
ATOM 4842 C C . CYS B 1 157 ? -24.264 38.531 21.428 1.00 42.33 157 CYS B C 1
ATOM 4843 O O . CYS B 1 157 ? -23.402 39.384 21.645 1.00 44.19 157 CYS B O 1
ATOM 4846 N N . ILE B 1 158 ? -24.742 38.310 20.216 1.00 41.08 158 ILE B N 1
ATOM 4847 C CA . ILE B 1 158 ? -24.249 39.087 19.098 1.00 40.50 158 ILE B CA 1
ATOM 4848 C C . ILE B 1 158 ? -24.639 40.555 19.287 1.00 41.81 158 ILE B C 1
ATOM 4849 O O . ILE B 1 158 ? -23.835 41.464 19.056 1.00 40.84 158 ILE B O 1
ATOM 4854 N N . ALA B 1 159 ? -25.871 40.783 19.729 1.00 43.76 159 ALA B N 1
ATOM 4855 C CA . ALA B 1 159 ? -26.371 42.139 19.944 1.00 46.05 159 ALA B CA 1
ATOM 4856 C C . ALA B 1 159 ? -25.725 42.828 21.150 1.00 48.10 159 ALA B C 1
ATOM 4857 O O . ALA B 1 159 ? -25.906 44.028 21.352 1.00 48.49 159 ALA B O 1
ATOM 4859 N N . LEU B 1 160 ? -24.984 42.068 21.953 1.00 49.06 160 LEU B N 1
ATOM 4860 C CA . LEU B 1 160 ? -24.316 42.628 23.125 1.00 49.58 160 LEU B CA 1
ATOM 4861 C C . LEU B 1 160 ? -23.354 43.767 22.767 1.00 51.01 160 LEU B C 1
ATOM 4862 O O . LEU B 1 160 ? -23.399 44.838 23.366 1.00 50.61 160 LEU B O 1
ATOM 4867 N N . GLU B 1 161 ? -22.501 43.528 21.779 1.00 52.15 161 GLU B N 1
ATOM 4868 C CA . GLU B 1 161 ? -21.524 44.508 21.363 1.00 54.17 161 GLU B CA 1
ATOM 4869 C C . GLU B 1 161 ? -21.643 44.978 19.913 1.00 54.35 161 GLU B C 1
ATOM 4870 O O . GLU B 1 161 ? -21.138 46.044 19.550 1.00 54.55 161 GLU B O 1
ATOM 4876 N N . ASN B 1 162 ? -22.306 44.184 19.084 1.00 53.14 162 ASN B N 1
ATOM 4877 C CA . ASN B 1 162 ? -22.474 44.529 17.684 1.00 50.66 162 ASN B CA 1
ATOM 4878 C C . ASN B 1 162 ? -23.823 45.185 17.461 1.00 49.97 162 ASN B C 1
ATOM 4879 O O . ASN B 1 162 ? -24.862 44.648 17.850 1.00 50.59 162 ASN B O 1
ATOM 4884 N N . SER B 1 163 ? -23.776 46.367 16.851 1.00 48.59 163 SER B N 1
ATOM 4885 C CA . SER B 1 163 ? -24.958 47.170 16.556 1.00 46.10 163 SER B CA 1
ATOM 4886 C C . SER B 1 163 ? -25.202 47.277 15.065 1.00 45.04 163 SER B C 1
ATOM 4887 O O . SER B 1 163 ? -24.353 47.759 14.318 1.00 44.62 163 SER B O 1
ATOM 4890 N N . PHE B 1 164 ? -26.381 46.848 14.639 1.00 45.52 164 PHE B N 1
ATOM 4891 C CA . PHE B 1 164 ? -26.719 46.886 13.233 1.00 44.00 164 PHE B CA 1
ATOM 4892 C C . PHE B 1 164 ? -27.517 48.117 12.870 1.00 44.44 164 PHE B C 1
ATOM 4893 O O . PHE B 1 164 ? -27.571 48.493 11.706 1.00 44.15 164 PHE B O 1
ATOM 4901 N N . ASN B 1 165 ? -28.138 48.754 13.855 1.00 45.25 165 ASN B N 1
ATOM 4902 C CA . ASN B 1 165 ? -28.893 49.952 13.546 1.00 48.63 165 ASN B CA 1
ATOM 4903 C C . ASN B 1 165 ? -27.912 51.054 13.195 1.00 49.53 165 ASN B C 1
ATOM 4904 O O . ASN B 1 165 ? -28.311 52.136 12.768 1.00 49.42 165 ASN B O 1
ATOM 4909 N N . ARG B 1 166 ? -26.625 50.774 13.379 1.00 51.36 166 ARG B N 1
ATOM 4910 C CA . ARG B 1 166 ? -25.570 51.740 13.074 1.00 52.77 166 ARG B CA 1
ATOM 4911 C C . ARG B 1 166 ? -25.155 51.594 11.615 1.00 51.23 166 ARG B C 1
ATOM 4912 O O . ARG B 1 166 ? -24.474 52.458 11.058 1.00 51.82 166 ARG B O 1
ATOM 4920 N N . VAL B 1 167 ? -25.561 50.487 11.002 1.00 48.84 167 VAL B N 1
ATOM 4921 C CA . VAL B 1 167 ? -25.247 50.233 9.604 1.00 46.72 167 VAL B CA 1
ATOM 4922 C C . VAL B 1 167 ? -26.525 50.285 8.759 1.00 45.86 167 VAL B C 1
ATOM 4923 O O . VAL B 1 167 ? -26.522 49.890 7.592 1.00 46.01 167 VAL B O 1
ATOM 4927 N N . GLY B 1 168 ? -27.613 50.761 9.369 1.00 44.38 168 GLY B N 1
ATOM 4928 C CA . GLY B 1 168 ? -28.887 50.899 8.676 1.00 43.48 168 GLY B CA 1
ATOM 4929 C C . GLY B 1 168 ? -29.787 49.676 8.593 1.00 42.82 168 GLY B C 1
ATOM 4930 O O . GLY B 1 168 ? -30.908 49.760 8.092 1.00 43.75 168 GLY B O 1
ATOM 4931 N N . LEU B 1 169 ? -29.309 48.540 9.080 1.00 41.31 169 LEU B N 1
ATOM 4932 C CA . LEU B 1 169 ? -30.093 47.324 9.034 1.00 40.11 169 LEU B CA 1
ATOM 4933 C C . LEU B 1 169 ? -30.967 47.168 10.277 1.00 40.31 169 LEU B C 1
ATOM 4934 O O . LEU B 1 169 ? -30.725 47.784 11.315 1.00 41.07 169 LEU B O 1
ATOM 4939 N N . ASP B 1 170 ? -31.998 46.344 10.160 1.00 40.19 170 ASP B N 1
ATOM 4940 C CA . ASP B 1 170 ? -32.911 46.106 11.258 1.00 38.44 170 ASP B CA 1
ATOM 4941 C C . ASP B 1 170 ? -32.380 44.927 12.076 1.00 39.47 170 ASP B C 1
ATOM 4942 O O . ASP B 1 170 ? -31.644 44.075 11.563 1.00 39.00 170 ASP B O 1
ATOM 4947 N N . HIS B 1 171 ? -32.755 44.881 13.350 1.00 38.97 171 HIS B N 1
ATOM 4948 C CA . HIS B 1 171 ? -32.285 43.827 14.234 1.00 38.60 171 HIS B CA 1
ATOM 4949 C C . HIS B 1 171 ? -32.904 42.470 13.954 1.00 37.46 171 HIS B C 1
ATOM 4950 O O . HIS B 1 171 ? -32.400 41.447 14.415 1.00 37.89 171 HIS B O 1
ATOM 4957 N N . VAL B 1 172 ? -33.986 42.452 13.188 1.00 35.46 172 VAL B N 1
ATOM 4958 C CA . VAL B 1 172 ? -34.647 41.194 12.901 1.00 33.51 172 VAL B CA 1
ATOM 4959 C C . VAL B 1 172 ? -33.729 40.184 12.196 1.00 34.15 172 VAL B C 1
ATOM 4960 O O . VAL B 1 172 ? -34.038 38.995 12.153 1.00 35.45 172 VAL B O 1
ATOM 4964 N N . LEU B 1 173 ? -32.587 40.641 11.683 1.00 32.44 173 LEU B N 1
ATOM 4965 C CA . LEU B 1 173 ? -31.655 39.735 11.021 1.00 30.23 173 LEU B CA 1
ATOM 4966 C C . LEU B 1 173 ? -31.095 38.763 12.064 1.00 28.69 173 LEU B C 1
ATOM 4967 O O . LEU B 1 173 ? -30.762 37.620 11.746 1.00 25.59 173 LEU B O 1
ATOM 4972 N N . LEU B 1 174 ? -30.975 39.220 13.306 1.00 27.99 174 LEU B N 1
ATOM 4973 C CA . LEU B 1 174 ? -30.493 38.341 14.366 1.00 30.90 174 LEU B CA 1
ATOM 4974 C C . LEU B 1 174 ? -31.547 37.269 14.635 1.00 31.73 174 LEU B C 1
ATOM 4975 O O . LEU B 1 174 ? -31.220 36.123 14.959 1.00 31.71 174 LEU B O 1
ATOM 4980 N N . VAL B 1 175 ? -32.816 37.645 14.505 1.00 30.42 175 VAL B N 1
ATOM 4981 C CA . VAL B 1 175 ? -33.898 36.694 14.703 1.00 29.33 175 VAL B CA 1
ATOM 4982 C C . VAL B 1 175 ? -33.814 35.597 13.648 1.00 27.98 175 VAL B C 1
ATOM 4983 O O . VAL B 1 175 ? -33.992 34.414 13.943 1.00 27.01 175 VAL B O 1
ATOM 4987 N N . LYS B 1 176 ? -33.531 35.998 12.417 1.00 25.48 176 LYS B N 1
ATOM 4988 C CA . LYS B 1 176 ? -33.416 35.049 11.334 1.00 26.17 176 LYS B CA 1
ATOM 4989 C C . LYS B 1 176 ? -32.238 34.111 11.570 1.00 27.59 176 LYS B C 1
ATOM 4990 O O . LYS B 1 176 ? -32.347 32.916 11.318 1.00 30.74 176 LYS B O 1
ATOM 4996 N N . VAL B 1 177 ? -31.116 34.647 12.055 1.00 28.26 177 VAL B N 1
ATOM 4997 C CA . VAL B 1 177 ? -29.920 33.828 12.318 1.00 28.90 177 VAL B CA 1
ATOM 4998 C C . VAL B 1 177 ? -30.137 32.859 13.498 1.00 27.76 177 VAL B C 1
ATOM 4999 O O . VAL B 1 177 ? -29.777 31.671 13.427 1.00 26.56 177 VAL B O 1
ATOM 5003 N N . ALA B 1 178 ? -30.727 33.372 14.575 1.00 25.72 178 ALA B N 1
ATOM 5004 C CA . ALA B 1 178 ? -31.006 32.554 15.750 1.00 26.21 178 ALA B CA 1
ATOM 5005 C C . ALA B 1 178 ? -31.995 31.452 15.370 1.00 27.77 178 ALA B C 1
ATOM 5006 O O . ALA B 1 178 ? -31.683 30.251 15.450 1.00 28.16 178 ALA B O 1
ATOM 5008 N N . SER B 1 179 ? -33.181 31.868 14.934 1.00 27.30 179 SER B N 1
ATOM 5009 C CA . SER B 1 179 ? -34.210 30.921 14.524 1.00 26.89 179 SER B CA 1
ATOM 5010 C C . SER B 1 179 ? -33.656 29.880 13.556 1.00 25.70 179 SER B C 1
ATOM 5011 O O . SER B 1 179 ? -33.929 28.693 13.714 1.00 24.07 179 SER B O 1
ATOM 5014 N N . THR B 1 180 ? -32.874 30.306 12.564 1.00 26.27 180 THR B N 1
ATOM 5015 C CA . THR B 1 180 ? -32.322 29.346 11.598 1.00 27.91 180 THR B CA 1
ATOM 5016 C C . THR B 1 180 ? -31.487 28.279 12.286 1.00 29.09 180 THR B C 1
ATOM 5017 O O . THR B 1 180 ? -31.650 27.076 12.020 1.00 27.02 180 THR B O 1
ATOM 5021 N N . ALA B 1 181 ? -30.591 28.734 13.167 1.00 30.20 181 ALA B N 1
ATOM 5022 C CA . ALA B 1 181 ? -29.695 27.850 13.923 1.00 30.68 181 ALA B CA 1
ATOM 5023 C C . ALA B 1 181 ? -30.480 26.833 14.726 1.00 31.24 181 ALA B C 1
ATOM 5024 O O . ALA B 1 181 ? -30.330 25.627 14.551 1.00 30.45 181 ALA B O 1
ATOM 5026 N N . VAL B 1 182 ? -31.325 27.341 15.613 1.00 32.18 182 VAL B N 1
ATOM 5027 C CA . VAL B 1 182 ? -32.151 26.490 16.450 1.00 32.01 182 VAL B CA 1
ATOM 5028 C C . VAL B 1 182 ? -33.082 25.568 15.669 1.00 31.94 182 VAL B C 1
ATOM 5029 O O . VAL B 1 182 ? -33.169 24.379 15.975 1.00 32.35 182 VAL B O 1
ATOM 5033 N N . VAL B 1 183 ? -33.770 26.116 14.666 1.00 30.15 183 VAL B N 1
ATOM 5034 C CA . VAL B 1 183 ? -34.707 25.335 13.863 1.00 27.05 183 VAL B CA 1
ATOM 5035 C C . VAL B 1 183 ? -34.027 24.252 13.049 1.00 28.48 183 VAL B C 1
ATOM 5036 O O . VAL B 1 183 ? -34.566 23.152 12.916 1.00 28.42 183 VAL B O 1
ATOM 5040 N N . ALA B 1 184 ? -32.853 24.549 12.497 1.00 28.56 184 ALA B N 1
ATOM 5041 C CA . ALA B 1 184 ? -32.142 23.548 11.705 1.00 29.82 184 ALA B CA 1
ATOM 5042 C C . ALA B 1 184 ? -31.731 22.374 12.600 1.00 31.31 184 ALA B C 1
ATOM 5043 O O . ALA B 1 184 ? -31.824 21.214 12.205 1.00 30.67 184 ALA B O 1
ATOM 5045 N N . GLU B 1 185 ? -31.296 22.697 13.812 1.00 32.82 185 GLU B N 1
ATOM 5046 C CA . GLU B 1 185 ? -30.877 21.705 14.782 1.00 36.51 185 GLU B CA 1
ATOM 5047 C C . GLU B 1 185 ? -32.097 20.861 15.140 1.00 38.59 185 GLU B C 1
ATOM 5048 O O . GLU B 1 185 ? -32.048 19.634 15.157 1.00 39.66 185 GLU B O 1
ATOM 5062 N N . LEU B 1 187 ? -34.669 20.307 13.424 1.00 38.09 187 LEU B N 1
ATOM 5063 C CA . LEU B 1 187 ? -35.104 19.468 12.312 1.00 37.24 187 LEU B CA 1
ATOM 5064 C C . LEU B 1 187 ? -34.279 18.186 12.192 1.00 37.77 187 LEU B C 1
ATOM 5065 O O . LEU B 1 187 ? -34.542 17.348 11.327 1.00 37.02 187 LEU B O 1
ATOM 5070 N N . GLY B 1 188 ? -33.287 18.042 13.068 1.00 38.05 188 GLY B N 1
ATOM 5071 C CA . GLY B 1 188 ? -32.442 16.864 13.057 1.00 37.42 188 GLY B CA 1
ATOM 5072 C C . GLY B 1 188 ? -31.429 16.861 11.932 1.00 39.15 188 GLY B C 1
ATOM 5073 O O . GLY B 1 188 ? -30.941 15.805 11.530 1.00 40.40 188 GLY B O 1
ATOM 5074 N N . LEU B 1 189 ? -31.115 18.042 11.412 1.00 38.58 189 LEU B N 1
ATOM 5075 C CA . LEU B 1 189 ? -30.148 18.153 10.336 1.00 36.26 189 LEU B CA 1
ATOM 5076 C C . LEU B 1 189 ? -28.758 17.833 10.877 1.00 36.35 189 LEU B C 1
ATOM 5077 O O . LEU B 1 189 ? -28.503 17.945 12.068 1.00 35.81 189 LEU B O 1
ATOM 5082 N N . THR B 1 190 ? -27.858 17.438 9.994 1.00 36.90 190 THR B N 1
ATOM 5083 C CA . THR B 1 190 ? -26.503 17.105 10.388 1.00 35.99 190 THR B CA 1
ATOM 5084 C C . THR B 1 190 ? -25.706 18.391 10.626 1.00 37.47 190 THR B C 1
ATOM 5085 O O . THR B 1 190 ? -26.167 19.488 10.300 1.00 37.47 190 THR B O 1
ATOM 5089 N N . ARG B 1 191 ? -24.510 18.257 11.190 1.00 38.68 191 ARG B N 1
ATOM 5090 C CA . ARG B 1 191 ? -23.664 19.414 11.456 1.00 39.45 191 ARG B CA 1
ATOM 5091 C C . ARG B 1 191 ? -23.333 20.143 10.161 1.00 40.21 191 ARG B C 1
ATOM 5092 O O . ARG B 1 191 ? -23.116 21.355 10.147 1.00 40.27 191 ARG B O 1
ATOM 5100 N N . GLU B 1 192 ? -23.284 19.412 9.060 1.00 40.93 192 GLU B N 1
ATOM 5101 C CA . GLU B 1 192 ? -22.978 20.076 7.818 1.00 43.04 192 GLU B CA 1
ATOM 5102 C C . GLU B 1 192 ? -24.170 20.881 7.355 1.00 41.36 192 GLU B C 1
ATOM 5103 O O . GLU B 1 192 ? -24.048 22.073 7.072 1.00 41.29 192 GLU B O 1
ATOM 5109 N N . GLU B 1 193 ? -25.321 20.220 7.299 1.00 38.01 193 GLU B N 1
ATOM 5110 C CA . GLU B 1 193 ? -26.566 20.841 6.887 1.00 35.54 193 GLU B CA 1
ATOM 5111 C C . GLU B 1 193 ? -26.884 22.076 7.720 1.00 35.06 193 GLU B C 1
ATOM 5112 O O . GLU B 1 193 ? -27.337 23.089 7.190 1.00 34.80 193 GLU B O 1
ATOM 5118 N N . ILE B 1 194 ? -26.636 21.993 9.024 1.00 34.38 194 ILE B N 1
ATOM 5119 C CA . ILE B 1 194 ? -26.889 23.116 9.919 1.00 34.23 194 ILE B CA 1
ATOM 5120 C C . ILE B 1 194 ? -25.957 24.282 9.614 1.00 36.19 194 ILE B C 1
ATOM 5121 O O . ILE B 1 194 ? -26.360 25.444 9.677 1.00 36.68 194 ILE B O 1
ATOM 5126 N N . LEU B 1 195 ? -24.703 23.972 9.298 1.00 38.90 195 LEU B N 1
ATOM 5127 C CA . LEU B 1 195 ? -23.729 25.007 8.966 1.00 40.48 195 LEU B CA 1
ATOM 5128 C C . LEU B 1 195 ? -24.236 25.740 7.726 1.00 41.13 195 LEU B C 1
ATOM 5129 O O . LEU B 1 195 ? -24.294 26.974 7.697 1.00 41.57 195 LEU B O 1
ATOM 5134 N N . ASN B 1 196 ? -24.617 24.962 6.713 1.00 40.19 196 ASN B N 1
ATOM 5135 C CA . ASN B 1 196 ? -25.144 25.498 5.458 1.00 39.44 196 ASN B CA 1
ATOM 5136 C C . ASN B 1 196 ? -26.330 26.414 5.740 1.00 40.06 196 ASN B C 1
ATOM 5137 O O . ASN B 1 196 ? -26.447 27.500 5.164 1.00 40.07 196 ASN B O 1
ATOM 5142 N N . ALA B 1 197 ? -27.209 25.963 6.631 1.00 38.43 197 ALA B N 1
ATOM 5143 C CA . ALA B 1 197 ? -28.398 26.722 6.982 1.00 37.10 197 ALA B CA 1
ATOM 5144 C C . ALA B 1 197 ? -28.063 28.110 7.496 1.00 36.38 197 ALA B C 1
ATOM 5145 O O . ALA B 1 197 ? -28.603 29.108 7.015 1.00 35.47 197 ALA B O 1
ATOM 5147 N N . VAL B 1 198 ? -27.168 28.174 8.477 1.00 35.07 198 VAL B N 1
ATOM 5148 C CA . VAL B 1 198 ? -26.793 29.462 9.053 1.00 33.00 198 VAL B CA 1
ATOM 5149 C C . VAL B 1 198 ? -26.090 30.369 8.042 1.00 31.92 198 VAL B C 1
ATOM 5150 O O . VAL B 1 198 ? -26.302 31.578 8.037 1.00 29.17 198 VAL B O 1
ATOM 5154 N N . SER B 1 199 ? -25.266 29.792 7.174 1.00 31.47 199 SER B N 1
ATOM 5155 C CA . SER B 1 199 ? -24.594 30.625 6.206 1.00 31.89 199 SER B CA 1
ATOM 5156 C C . SER B 1 199 ? -25.658 31.273 5.315 1.00 32.70 199 SER B C 1
ATOM 5157 O O . SER B 1 199 ? -25.602 32.476 5.061 1.00 33.60 199 SER B O 1
ATOM 5160 N N . LEU B 1 200 ? -26.639 30.488 4.865 1.00 33.14 200 LEU B N 1
ATOM 5161 C CA . LEU B 1 200 ? -27.728 31.009 4.015 1.00 32.51 200 LEU B CA 1
ATOM 5162 C C . LEU B 1 200 ? -28.413 32.227 4.650 1.00 31.70 200 LEU B C 1
ATOM 5163 O O . LEU B 1 200 ? -28.807 33.163 3.956 1.00 31.23 200 LEU B O 1
ATOM 5168 N N . ALA B 1 201 ? -28.550 32.200 5.970 1.00 29.38 201 ALA B N 1
ATOM 5169 C CA . ALA B 1 201 ? -29.177 33.287 6.685 1.00 29.07 201 ALA B CA 1
ATOM 5170 C C . ALA B 1 201 ? -28.342 34.554 6.599 1.00 31.96 201 ALA B C 1
ATOM 5171 O O . ALA B 1 201 ? -28.882 35.658 6.513 1.00 35.24 201 ALA B O 1
ATOM 5173 N N . TRP B 1 202 ? -27.023 34.402 6.615 1.00 32.67 202 TRP B N 1
ATOM 5174 C CA . TRP B 1 202 ? -26.118 35.552 6.558 1.00 33.36 202 TRP B CA 1
ATOM 5175 C C . TRP B 1 202 ? -25.985 36.151 5.160 1.00 35.21 202 TRP B C 1
ATOM 5176 O O . TRP B 1 202 ? -25.771 37.356 5.007 1.00 36.33 202 TRP B O 1
ATOM 5187 N N . VAL B 1 203 ? -26.118 35.291 4.155 1.00 35.48 203 VAL B N 1
ATOM 5188 C CA . VAL B 1 203 ? -26.032 35.665 2.747 1.00 36.56 203 VAL B CA 1
ATOM 5189 C C . VAL B 1 203 ? -27.389 36.185 2.256 1.00 37.44 203 VAL B C 1
ATOM 5190 O O . VAL B 1 203 ? -27.479 36.912 1.263 1.00 37.95 203 VAL B O 1
ATOM 5194 N N . ASP B 1 204 ? -28.435 35.808 2.984 1.00 37.98 204 ASP B N 1
ATOM 5195 C CA . ASP B 1 204 ? -29.809 36.202 2.697 1.00 37.77 204 ASP B CA 1
ATOM 5196 C C . ASP B 1 204 ? -29.866 37.722 2.772 1.00 38.33 204 ASP B C 1
ATOM 5197 O O . ASP B 1 204 ? -28.937 38.353 3.273 1.00 39.42 204 ASP B O 1
ATOM 5202 N N . GLY B 1 205 ? -30.942 38.322 2.279 1.00 38.44 205 GLY B N 1
ATOM 5203 C CA . GLY B 1 205 ? -31.041 39.772 2.350 1.00 38.61 205 GLY B CA 1
ATOM 5204 C C . GLY B 1 205 ? -31.353 40.233 3.767 1.00 39.35 205 GLY B C 1
ATOM 5205 O O . GLY B 1 205 ? -31.881 39.469 4.568 1.00 41.46 205 GLY B O 1
ATOM 5206 N N . GLN B 1 206 ? -31.038 41.482 4.087 1.00 39.04 206 GLN B N 1
ATOM 5207 C CA . GLN B 1 206 ? -31.303 42.015 5.421 1.00 37.24 206 GLN B CA 1
ATOM 5208 C C . GLN B 1 206 ? -32.104 43.321 5.297 1.00 37.13 206 GLN B C 1
ATOM 5209 O O . GLN B 1 206 ? -31.594 44.328 4.817 1.00 39.26 206 GLN B O 1
ATOM 5215 N N . SER B 1 207 ? -33.363 43.303 5.717 1.00 35.85 207 SER B N 1
ATOM 5216 C CA . SER B 1 207 ? -34.215 44.481 5.604 1.00 35.46 207 SER B CA 1
ATOM 5217 C C . SER B 1 207 ? -33.699 45.711 6.337 1.00 36.83 207 SER B C 1
ATOM 5218 O O . SER B 1 207 ? -32.868 45.610 7.243 1.00 36.60 207 SER B O 1
ATOM 5221 N N . LEU B 1 208 ? -34.209 46.872 5.928 1.00 37.48 208 LEU B N 1
ATOM 5222 C CA . LEU B 1 208 ? -33.842 48.157 6.517 1.00 37.66 208 LEU B CA 1
ATOM 5223 C C . LEU B 1 208 ? -34.671 48.442 7.758 1.00 37.49 208 LEU B C 1
ATOM 5224 O O . LEU B 1 208 ? -35.482 47.614 8.163 1.00 37.21 208 LEU B O 1
ATOM 5229 N N . ARG B 1 209 ? -34.464 49.622 8.347 1.00 38.59 209 ARG B N 1
ATOM 5230 C CA . ARG B 1 209 ? -35.190 50.065 9.548 1.00 36.98 209 ARG B CA 1
ATOM 5231 C C . ARG B 1 209 ? -36.069 51.237 9.188 1.00 35.91 209 ARG B C 1
ATOM 5232 O O . ARG B 1 209 ? -36.627 51.891 10.060 1.00 37.00 209 ARG B O 1
ATOM 5240 N N . THR B 1 210 ? -36.176 51.517 7.904 1.00 34.30 210 THR B N 1
ATOM 5241 C CA . THR B 1 210 ? -36.972 52.642 7.477 1.00 34.52 210 THR B CA 1
ATOM 5242 C C . THR B 1 210 ? -38.330 52.711 8.194 1.00 35.54 210 THR B C 1
ATOM 5243 O O . THR B 1 210 ? -38.739 53.772 8.658 1.00 36.69 210 THR B O 1
ATOM 5247 N N . TYR B 1 211 ? -39.009 51.578 8.323 1.00 34.90 211 TYR B N 1
ATOM 5248 C CA . TYR B 1 211 ? -40.325 51.551 8.957 1.00 33.46 211 TYR B CA 1
ATOM 5249 C C . TYR B 1 211 ? -40.359 51.757 10.476 1.00 34.07 211 TYR B C 1
ATOM 5250 O O . TYR B 1 211 ? -41.437 51.843 11.074 1.00 33.26 211 TYR B O 1
ATOM 5259 N N . ARG B 1 212 ? -39.185 51.840 11.097 1.00 34.40 212 ARG B N 1
ATOM 5260 C CA . ARG B 1 212 ? -39.096 52.065 12.539 1.00 34.24 212 ARG B CA 1
ATOM 5261 C C . ARG B 1 212 ? -38.725 53.527 12.831 1.00 35.04 212 ARG B C 1
ATOM 5262 O O . ARG B 1 212 ? -38.649 53.934 13.990 1.00 35.19 212 ARG B O 1
ATOM 5270 N N . HIS B 1 213 ? -38.501 54.311 11.781 1.00 35.83 213 HIS B N 1
ATOM 5271 C CA . HIS B 1 213 ? -38.123 55.716 11.935 1.00 38.07 213 HIS B CA 1
ATOM 5272 C C . HIS B 1 213 ? -39.024 56.634 11.137 1.00 39.86 213 HIS B C 1
ATOM 5273 O O . HIS B 1 213 ? -39.525 56.251 10.081 1.00 41.64 213 HIS B O 1
ATOM 5280 N N . ALA B 1 214 ? -39.219 57.854 11.630 1.00 42.14 214 ALA B N 1
ATOM 5281 C CA . ALA B 1 214 ? -40.052 58.827 10.924 1.00 43.49 214 ALA B CA 1
ATOM 5282 C C . ALA B 1 214 ? -39.320 59.347 9.684 1.00 43.95 214 ALA B C 1
ATOM 5283 O O . ALA B 1 214 ? -38.088 59.354 9.631 1.00 44.53 214 ALA B O 1
ATOM 5285 N N . PRO B 1 215 ? -40.076 59.790 8.670 1.00 44.22 215 PRO B N 1
ATOM 5286 C CA . PRO B 1 215 ? -41.539 59.806 8.688 1.00 44.20 215 PRO B CA 1
ATOM 5287 C C . PRO B 1 215 ? -42.125 58.547 8.060 1.00 44.58 215 PRO B C 1
ATOM 5288 O O . PRO B 1 215 ? -43.207 58.593 7.480 1.00 47.55 215 PRO B O 1
ATOM 5292 N N . ASN B 1 216 ? -41.425 57.424 8.163 1.00 43.10 216 ASN B N 1
ATOM 5293 C CA . ASN B 1 216 ? -41.938 56.199 7.560 1.00 42.84 216 ASN B CA 1
ATOM 5294 C C . ASN B 1 216 ? -42.312 55.146 8.590 1.00 42.95 216 ASN B C 1
ATOM 5295 O O . ASN B 1 216 ? -42.422 53.974 8.263 1.00 44.63 216 ASN B O 1
ATOM 5300 N N . THR B 1 217 ? -42.517 55.559 9.834 1.00 42.41 217 THR B N 1
ATOM 5301 C CA . THR B 1 217 ? -42.884 54.616 10.880 1.00 41.54 217 THR B CA 1
ATOM 5302 C C . THR B 1 217 ? -44.178 53.897 10.497 1.00 40.27 217 THR B C 1
ATOM 5303 O O . THR B 1 217 ? -45.257 54.491 10.500 1.00 39.60 217 THR B O 1
ATOM 5307 N N . GLY B 1 218 ? -44.061 52.614 10.165 1.00 38.84 218 GLY B N 1
ATOM 5308 C CA . GLY B 1 218 ? -45.226 51.850 9.760 1.00 34.66 218 GLY B CA 1
ATOM 5309 C C . GLY B 1 218 ? -45.391 50.551 10.510 1.00 31.16 218 GLY B C 1
ATOM 5310 O O . GLY B 1 218 ? -44.561 50.200 11.345 1.00 30.64 218 GLY B O 1
ATOM 5311 N N . THR B 1 219 ? -46.467 49.838 10.191 1.00 29.45 219 THR B N 1
ATOM 5312 C CA . THR B 1 219 ? -46.794 48.571 10.835 1.00 27.19 219 THR B CA 1
ATOM 5313 C C . THR B 1 219 ? -45.802 47.440 10.543 1.00 28.70 219 THR B C 1
ATOM 5314 O O . THR B 1 219 ? -45.818 46.409 11.216 1.00 29.42 219 THR B O 1
ATOM 5318 N N . ARG B 1 220 ? -44.933 47.617 9.552 1.00 28.32 220 ARG B N 1
ATOM 5319 C CA . ARG B 1 220 ? -43.964 46.568 9.281 1.00 27.30 220 ARG B CA 1
ATOM 5320 C C . ARG B 1 220 ? -43.055 46.371 10.479 1.00 27.61 220 ARG B C 1
ATOM 5321 O O . ARG B 1 220 ? -42.417 45.331 10.614 1.00 25.38 220 ARG B O 1
ATOM 5329 N N . LYS B 1 221 ? -42.977 47.368 11.351 1.00 29.06 221 LYS B N 1
ATOM 5330 C CA . LYS B 1 221 ? -42.114 47.200 12.504 1.00 32.52 221 LYS B CA 1
ATOM 5331 C C . LYS B 1 221 ? -42.769 46.228 13.488 1.00 32.53 221 LYS B C 1
ATOM 5332 O O . LYS B 1 221 ? -42.143 45.782 14.456 1.00 32.32 221 LYS B O 1
ATOM 5338 N N . SER B 1 222 ? -44.029 45.891 13.222 1.00 31.87 222 SER B N 1
ATOM 5339 C CA . SER B 1 222 ? -44.760 44.951 14.063 1.00 30.95 222 SER B CA 1
ATOM 5340 C C . SER B 1 222 ? -44.626 43.512 13.551 1.00 28.84 222 SER B C 1
ATOM 5341 O O . SER B 1 222 ? -44.682 42.581 14.336 1.00 28.73 222 SER B O 1
ATOM 5344 N N . TRP B 1 223 ? -44.458 43.327 12.243 1.00 27.70 223 TRP B N 1
ATOM 5345 C CA . TRP B 1 223 ? -44.321 41.980 11.705 1.00 27.92 223 TRP B CA 1
ATOM 5346 C C . TRP B 1 223 ? -42.934 41.641 11.130 1.00 28.36 223 TRP B C 1
ATOM 5347 O O . TRP B 1 223 ? -42.707 40.530 10.643 1.00 28.18 223 TRP B O 1
ATOM 5358 N N . ALA B 1 224 ? -42.006 42.593 11.200 1.00 28.22 224 ALA B N 1
ATOM 5359 C CA . ALA B 1 224 ? -40.657 42.394 10.667 1.00 27.34 224 ALA B CA 1
ATOM 5360 C C . ALA B 1 224 ? -39.969 41.161 11.249 1.00 28.72 224 ALA B C 1
ATOM 5361 O O . ALA B 1 224 ? -39.298 40.402 10.536 1.00 27.09 224 ALA B O 1
ATOM 5363 N N . ALA B 1 225 ? -40.139 40.961 12.550 1.00 28.12 225 ALA B N 1
ATOM 5364 C CA . ALA B 1 225 ? -39.535 39.825 13.217 1.00 26.74 225 ALA B CA 1
ATOM 5365 C C . ALA B 1 225 ? -40.227 38.527 12.802 1.00 27.30 225 ALA B C 1
ATOM 5366 O O . ALA B 1 225 ? -39.560 37.534 12.530 1.00 28.62 225 ALA B O 1
ATOM 5368 N N . GLY B 1 226 ? -41.559 38.549 12.740 1.00 27.25 226 GLY B N 1
ATOM 5369 C CA . GLY B 1 226 ? -42.317 37.364 12.377 1.00 24.63 226 GLY B CA 1
ATOM 5370 C C . GLY B 1 226 ? -41.977 36.875 10.992 1.00 26.75 226 GLY B C 1
ATOM 5371 O O . GLY B 1 226 ? -42.105 35.693 10.662 1.00 26.35 226 GLY B O 1
ATOM 5372 N N . ASP B 1 227 ? -41.549 37.814 10.163 1.00 27.82 227 ASP B N 1
ATOM 5373 C CA . ASP B 1 227 ? -41.164 37.493 8.805 1.00 27.85 227 ASP B CA 1
ATOM 5374 C C . ASP B 1 227 ? -39.723 36.954 8.829 1.00 28.71 227 ASP B C 1
ATOM 5375 O O . ASP B 1 227 ? -39.357 36.078 8.043 1.00 28.39 227 ASP B O 1
ATOM 5380 N N . ALA B 1 228 ? -38.915 37.479 9.748 1.00 26.39 228 ALA B N 1
ATOM 5381 C CA . ALA B 1 228 ? -37.534 37.052 9.864 1.00 24.38 228 ALA B CA 1
ATOM 5382 C C . ALA B 1 228 ? -37.460 35.618 10.357 1.00 25.12 228 ALA B C 1
ATOM 5383 O O . ALA B 1 228 ? -36.743 34.791 9.788 1.00 25.35 228 ALA B O 1
ATOM 5385 N N . THR B 1 229 ? -38.193 35.318 11.424 1.00 24.90 229 THR B N 1
ATOM 5386 C CA . THR B 1 229 ? -38.180 33.966 11.964 1.00 24.74 229 THR B CA 1
ATOM 5387 C C . THR B 1 229 ? -38.830 33.021 10.966 1.00 24.68 229 THR B C 1
ATOM 5388 O O . THR B 1 229 ? -38.481 31.846 10.885 1.00 23.47 229 THR B O 1
ATOM 5392 N N . SER B 1 230 ? -39.778 33.535 10.196 1.00 24.75 230 SER B N 1
ATOM 5393 C CA . SER B 1 230 ? -40.415 32.692 9.214 1.00 24.75 230 SER B CA 1
ATOM 5394 C C . SER B 1 230 ? -39.398 32.327 8.115 1.00 25.28 230 SER B C 1
ATOM 5395 O O . SER B 1 230 ? -39.342 31.181 7.671 1.00 25.84 230 SER B O 1
ATOM 5398 N N . ARG B 1 231 ? -38.593 33.301 7.691 1.00 24.33 231 ARG B N 1
ATOM 5399 C CA . ARG B 1 231 ? -37.584 33.086 6.655 1.00 23.38 231 ARG B CA 1
ATOM 5400 C C . ARG B 1 231 ? -36.626 31.999 7.112 1.00 25.89 231 ARG B C 1
ATOM 5401 O O . ARG B 1 231 ? -36.169 31.171 6.314 1.00 25.49 231 ARG B O 1
ATOM 5409 N N . ALA B 1 232 ? -36.325 32.006 8.409 1.00 25.23 232 ALA B N 1
ATOM 5410 C CA . ALA B 1 232 ? -35.418 31.023 8.995 1.00 25.62 232 ALA B CA 1
ATOM 5411 C C . ALA B 1 232 ? -35.938 29.604 8.795 1.00 26.50 232 ALA B C 1
ATOM 5412 O O . ALA B 1 232 ? -35.185 28.707 8.417 1.00 26.84 232 ALA B O 1
ATOM 5414 N N . VAL B 1 233 ? -37.232 29.416 9.040 1.00 26.65 233 VAL B N 1
ATOM 5415 C CA . VAL B 1 233 ? -37.857 28.117 8.892 1.00 25.52 233 VAL B CA 1
ATOM 5416 C C . VAL B 1 233 ? -37.760 27.678 7.446 1.00 27.74 233 VAL B C 1
ATOM 5417 O O . VAL B 1 233 ? -37.658 26.490 7.156 1.00 30.82 233 VAL B O 1
ATOM 5421 N N . ARG B 1 234 ? -37.769 28.640 6.533 1.00 27.71 234 ARG B N 1
ATOM 5422 C CA . ARG B 1 234 ? -37.661 28.315 5.124 1.00 27.72 234 ARG B CA 1
ATOM 5423 C C . ARG B 1 234 ? -36.221 27.965 4.761 1.00 26.72 234 ARG B C 1
ATOM 5424 O O . ARG B 1 234 ? -35.979 27.024 4.016 1.00 27.94 234 ARG B O 1
ATOM 5432 N N . LEU B 1 235 ? -35.262 28.716 5.283 1.00 26.75 235 LEU B N 1
ATOM 5433 C CA . LEU B 1 235 ? -33.863 28.439 4.972 1.00 27.49 235 LEU B CA 1
ATOM 5434 C C . LEU B 1 235 ? -33.466 27.081 5.550 1.00 27.91 235 LEU B C 1
ATOM 5435 O O . LEU B 1 235 ? -32.758 26.302 4.908 1.00 27.39 235 LEU B O 1
ATOM 5440 N N . ALA B 1 236 ? -33.938 26.809 6.763 1.00 28.67 236 ALA B N 1
ATOM 5441 C CA . ALA B 1 236 ? -33.661 25.552 7.436 1.00 29.69 236 ALA B CA 1
ATOM 5442 C C . ALA B 1 236 ? -34.274 24.392 6.652 1.00 32.07 236 ALA B C 1
ATOM 5443 O O . ALA B 1 236 ? -33.624 23.368 6.455 1.00 33.62 236 ALA B O 1
ATOM 5445 N N . LEU B 1 237 ? -35.514 24.542 6.194 1.00 32.83 237 LEU B N 1
ATOM 5446 C CA . LEU B 1 237 ? -36.144 23.467 5.426 1.00 33.67 237 LEU B CA 1
ATOM 5447 C C . LEU B 1 237 ? -35.471 23.236 4.088 1.00 35.18 237 LEU B C 1
ATOM 5448 O O . LEU B 1 237 ? -35.653 22.177 3.486 1.00 36.69 237 LEU B O 1
ATOM 5461 N N . ALA B 1 239 ? -31.972 23.739 3.682 1.00 36.04 239 ALA B N 1
ATOM 5462 C CA . ALA B 1 239 ? -30.744 23.050 4.057 1.00 36.24 239 ALA B CA 1
ATOM 5463 C C . ALA B 1 239 ? -31.102 21.588 4.306 1.00 35.69 239 ALA B C 1
ATOM 5464 O O . ALA B 1 239 ? -30.294 20.685 4.104 1.00 33.69 239 ALA B O 1
ATOM 5466 N N . LYS B 1 240 ? -32.336 21.376 4.744 1.00 36.28 240 LYS B N 1
ATOM 5467 C CA . LYS B 1 240 ? -32.845 20.050 5.037 1.00 37.23 240 LYS B CA 1
ATOM 5468 C C . LYS B 1 240 ? -32.809 19.189 3.774 1.00 38.17 240 LYS B C 1
ATOM 5469 O O . LYS B 1 240 ? -32.467 18.009 3.830 1.00 37.52 240 LYS B O 1
ATOM 5475 N N . THR B 1 241 ? -33.148 19.797 2.638 1.00 39.16 241 THR B N 1
ATOM 5476 C CA . THR B 1 241 ? -33.174 19.103 1.358 1.00 40.45 241 THR B CA 1
ATOM 5477 C C . THR B 1 241 ? -31.768 18.920 0.823 1.00 40.92 241 THR B C 1
ATOM 5478 O O . THR B 1 241 ? -31.563 18.279 -0.205 1.00 41.55 241 THR B O 1
ATOM 5482 N N . GLY B 1 242 ? -30.797 19.493 1.517 1.00 42.29 242 GLY B N 1
ATOM 5483 C CA . GLY B 1 242 ? -29.423 19.361 1.080 1.00 43.34 242 GLY B CA 1
ATOM 5484 C C . GLY B 1 242 ? -28.888 20.554 0.316 1.00 44.35 242 GLY B C 1
ATOM 5485 O O . GLY B 1 242 ? -27.963 20.406 -0.479 1.00 44.94 242 GLY B O 1
ATOM 5486 N N . GLU B 1 243 ? -29.459 21.733 0.545 1.00 45.90 243 GLU B N 1
ATOM 5487 C CA . GLU B 1 243 ? -28.992 22.929 -0.138 1.00 46.06 243 GLU B CA 1
ATOM 5488 C C . GLU B 1 243 ? -27.598 23.295 0.320 1.00 47.32 243 GLU B C 1
ATOM 5489 O O . GLU B 1 243 ? -27.279 23.243 1.503 1.00 48.35 243 GLU B O 1
ATOM 5503 N N . GLY B 1 245 ? -23.922 25.339 1.021 1.00 42.68 245 GLY B N 1
ATOM 5504 C CA . GLY B 1 245 ? -23.585 26.355 1.999 1.00 39.84 245 GLY B CA 1
ATOM 5505 C C . GLY B 1 245 ? -22.584 27.361 1.452 1.00 37.93 245 GLY B C 1
ATOM 5506 O O . GLY B 1 245 ? -22.106 27.213 0.330 1.00 36.88 245 GLY B O 1
ATOM 5507 N N . TYR B 1 246 ? -22.263 28.375 2.254 1.00 37.27 246 TYR B N 1
ATOM 5508 C CA . TYR B 1 246 ? -21.328 29.436 1.875 1.00 36.49 246 TYR B CA 1
ATOM 5509 C C . TYR B 1 246 ? -20.369 29.763 3.033 1.00 37.29 246 TYR B C 1
ATOM 5510 O O . TYR B 1 246 ? -20.517 30.779 3.736 1.00 36.21 246 TYR B O 1
ATOM 5519 N N . PRO B 1 247 ? -19.361 28.894 3.233 1.00 38.04 247 PRO B N 1
ATOM 5520 C CA . PRO B 1 247 ? -18.327 28.975 4.268 1.00 38.39 247 PRO B CA 1
ATOM 5521 C C . PRO B 1 247 ? -17.880 30.347 4.742 1.00 38.98 247 PRO B C 1
ATOM 5522 O O . PRO B 1 247 ? -17.792 30.581 5.944 1.00 40.71 247 PRO B O 1
ATOM 5526 N N . SER B 1 248 ? -17.578 31.259 3.831 1.00 39.26 248 SER B N 1
ATOM 5527 C CA . SER B 1 248 ? -17.139 32.570 4.284 1.00 40.87 248 SER B CA 1
ATOM 5528 C C . SER B 1 248 ? -18.216 33.622 4.124 1.00 41.32 248 SER B C 1
ATOM 5529 O O . SER B 1 248 ? -17.918 34.805 3.980 1.00 40.21 248 SER B O 1
ATOM 5532 N N . ALA B 1 249 ? -19.472 33.189 4.171 1.00 42.54 249 ALA B N 1
ATOM 5533 C CA . ALA B 1 249 ? -20.606 34.100 4.034 1.00 43.06 249 ALA B CA 1
ATOM 5534 C C . ALA B 1 249 ? -20.406 35.425 4.764 1.00 43.30 249 ALA B C 1
ATOM 5535 O O . ALA B 1 249 ? -20.998 36.437 4.396 1.00 43.75 249 ALA B O 1
ATOM 5537 N N . LEU B 1 250 ? -19.565 35.421 5.794 1.00 43.41 250 LEU B N 1
ATOM 5538 C CA . LEU B 1 250 ? -19.314 36.629 6.575 1.00 43.44 250 LEU B CA 1
ATOM 5539 C C . LEU B 1 250 ? -17.969 37.316 6.280 1.00 43.45 250 LEU B C 1
ATOM 5540 O O . LEU B 1 250 ? -17.899 38.539 6.175 1.00 42.64 250 LEU B O 1
ATOM 5545 N N . THR B 1 251 ? -16.914 36.523 6.120 1.00 44.25 251 THR B N 1
ATOM 5546 C CA . THR B 1 251 ? -15.573 37.053 5.899 1.00 44.24 251 THR B CA 1
ATOM 5547 C C . THR B 1 251 ? -15.114 37.210 4.459 1.00 45.15 251 THR B C 1
ATOM 5548 O O . THR B 1 251 ? -14.011 37.698 4.219 1.00 45.98 251 THR B O 1
ATOM 5552 N N . ALA B 1 252 ? -15.938 36.785 3.506 1.00 46.26 252 ALA B N 1
ATOM 5553 C CA . ALA B 1 252 ? -15.593 36.899 2.093 1.00 45.71 252 ALA B CA 1
ATOM 5554 C C . ALA B 1 252 ? -15.091 38.310 1.813 1.00 46.13 252 ALA B C 1
ATOM 5555 O O . ALA B 1 252 ? -15.774 39.296 2.090 1.00 44.34 252 ALA B O 1
ATOM 5557 N N . PRO B 1 253 ? -13.881 38.409 1.250 1.00 47.01 253 PRO B N 1
ATOM 5558 C CA . PRO B 1 253 ? -13.153 39.617 0.881 1.00 46.68 253 PRO B CA 1
ATOM 5559 C C . PRO B 1 253 ? -13.956 40.807 0.392 1.00 46.85 253 PRO B C 1
ATOM 5560 O O . PRO B 1 253 ? -13.816 41.905 0.927 1.00 47.48 253 PRO B O 1
ATOM 5564 N N . VAL B 1 254 ? -14.796 40.635 -0.614 1.00 45.47 254 VAL B N 1
ATOM 5565 C CA . VAL B 1 254 ? -15.530 41.808 -1.072 1.00 46.15 254 VAL B CA 1
ATOM 5566 C C . VAL B 1 254 ? -17.040 41.636 -1.056 1.00 45.61 254 VAL B C 1
ATOM 5567 O O . VAL B 1 254 ? -17.799 42.603 -0.958 1.00 43.37 254 VAL B O 1
ATOM 5571 N N . TRP B 1 255 ? -17.456 40.385 -1.141 1.00 45.87 255 TRP B N 1
ATOM 5572 C CA . TRP B 1 255 ? -18.856 40.048 -1.186 1.00 46.75 255 TRP B CA 1
ATOM 5573 C C . TRP B 1 255 ? -19.415 39.502 0.114 1.00 46.42 255 TRP B C 1
ATOM 5574 O O . TRP B 1 255 ? -20.592 39.154 0.182 1.00 47.85 255 TRP B O 1
ATOM 5585 N N . GLY B 1 256 ? -18.577 39.411 1.141 1.00 44.80 256 GLY B N 1
ATOM 5586 C CA . GLY B 1 256 ? -19.036 38.895 2.419 1.00 43.44 256 GLY B CA 1
ATOM 5587 C C . GLY B 1 256 ? -19.899 39.893 3.167 1.00 42.54 256 GLY B C 1
ATOM 5588 O O . GLY B 1 256 ? -19.878 41.093 2.887 1.00 40.84 256 GLY B O 1
ATOM 5589 N N . PHE B 1 257 ? -20.658 39.398 4.134 1.00 42.87 257 PHE B N 1
ATOM 5590 C CA . PHE B 1 257 ? -21.540 40.257 4.919 1.00 44.32 257 PHE B CA 1
ATOM 5591 C C . PHE B 1 257 ? -20.813 41.442 5.569 1.00 44.05 257 PHE B C 1
ATOM 5592 O O . PHE B 1 257 ? -21.275 42.580 5.495 1.00 42.99 257 PHE B O 1
ATOM 5600 N N . TYR B 1 258 ? -19.679 41.161 6.205 1.00 45.58 258 TYR B N 1
ATOM 5601 C CA . TYR B 1 258 ? -18.905 42.190 6.884 1.00 47.64 258 TYR B CA 1
ATOM 5602 C C . TYR B 1 258 ? -18.595 43.400 6.008 1.00 48.52 258 TYR B C 1
ATOM 5603 O O . TYR B 1 258 ? -18.850 44.550 6.389 1.00 47.29 258 TYR B O 1
ATOM 5612 N N . ASP B 1 259 ? -18.049 43.147 4.827 1.00 49.15 259 ASP B N 1
ATOM 5613 C CA . ASP B 1 259 ? -17.709 44.242 3.933 1.00 49.70 259 ASP B CA 1
ATOM 5614 C C . ASP B 1 259 ? -18.912 44.874 3.270 1.00 49.32 259 ASP B C 1
ATOM 5615 O O . ASP B 1 259 ? -19.039 46.099 3.227 1.00 50.70 259 ASP B O 1
ATOM 5620 N N . VAL B 1 260 ? -19.801 44.034 2.761 1.00 48.59 260 VAL B N 1
ATOM 5621 C CA . VAL B 1 260 ? -20.974 44.529 2.064 1.00 47.86 260 VAL B CA 1
ATOM 5622 C C . VAL B 1 260 ? -21.943 45.336 2.915 1.00 48.24 260 VAL B C 1
ATOM 5623 O O . VAL B 1 260 ? -22.431 46.382 2.480 1.00 48.61 260 VAL B O 1
ATOM 5627 N N . SER B 1 261 ? -22.211 44.877 4.131 1.00 48.27 261 SER B N 1
ATOM 5628 C CA . SER B 1 261 ? -23.177 45.580 4.953 1.00 48.60 261 SER B CA 1
ATOM 5629 C C . SER B 1 261 ? -22.766 45.889 6.376 1.00 48.29 261 SER B C 1
ATOM 5630 O O . SER B 1 261 ? -23.495 46.578 7.085 1.00 48.85 261 SER B O 1
ATOM 5633 N N . PHE B 1 262 ? -21.608 45.403 6.802 1.00 48.02 262 PHE B N 1
ATOM 5634 C CA . PHE B 1 262 ? -21.183 45.669 8.166 1.00 49.45 262 PHE B CA 1
ATOM 5635 C C . PHE B 1 262 ? -20.093 46.740 8.260 1.00 50.30 262 PHE B C 1
ATOM 5636 O O . PHE B 1 262 ? -19.513 46.954 9.326 1.00 49.80 262 PHE B O 1
ATOM 5644 N N . LYS B 1 263 ? -19.841 47.421 7.142 1.00 51.65 263 LYS B N 1
ATOM 5645 C CA . LYS B 1 263 ? -18.845 48.489 7.068 1.00 52.22 263 LYS B CA 1
ATOM 5646 C C . LYS B 1 263 ? -17.403 48.013 7.260 1.00 52.45 263 LYS B C 1
ATOM 5647 O O . LYS B 1 263 ? -16.622 48.654 7.961 1.00 51.99 263 LYS B O 1
ATOM 5653 N N . GLY B 1 264 ? -17.051 46.893 6.639 1.00 52.58 264 GLY B N 1
ATOM 5654 C CA . GLY B 1 264 ? -15.699 46.385 6.763 1.00 52.42 264 GLY B CA 1
ATOM 5655 C C . GLY B 1 264 ? -15.272 46.151 8.200 1.00 53.47 264 GLY B C 1
ATOM 5656 O O . GLY B 1 264 ? -14.083 46.162 8.499 1.00 54.64 264 GLY B O 1
ATOM 5657 N N . GLU B 1 265 ? -16.233 45.947 9.094 1.00 52.88 265 GLU B N 1
ATOM 5658 C CA . GLU B 1 265 ? -15.919 45.696 10.492 1.00 52.70 265 GLU B CA 1
ATOM 5659 C C . GLU B 1 265 ? -16.015 44.200 10.754 1.00 52.40 265 GLU B C 1
ATOM 5660 O O . GLU B 1 265 ? -15.959 43.403 9.823 1.00 51.14 265 GLU B O 1
ATOM 5666 N N . SER B 1 266 ? -16.169 43.823 12.019 1.00 52.91 266 SER B N 1
ATOM 5667 C CA . SER B 1 266 ? -16.272 42.421 12.391 1.00 53.41 266 SER B CA 1
ATOM 5668 C C . SER B 1 266 ? -17.094 42.273 13.663 1.00 54.41 266 SER B C 1
ATOM 5669 O O . SER B 1 266 ? -17.264 43.240 14.414 1.00 55.36 266 SER B O 1
ATOM 5672 N N . PHE B 1 267 ? -17.604 41.068 13.914 1.00 54.18 267 PHE B N 1
ATOM 5673 C CA . PHE B 1 267 ? -18.405 40.845 15.116 1.00 54.10 267 PHE B CA 1
ATOM 5674 C C . PHE B 1 267 ? -17.544 40.663 16.348 1.00 54.30 267 PHE B C 1
ATOM 5675 O O . PHE B 1 267 ? -16.629 39.842 16.369 1.00 54.59 267 PHE B O 1
ATOM 5683 N N . ARG B 1 268 ? -17.859 41.435 17.379 1.00 54.75 268 ARG B N 1
ATOM 5684 C CA . ARG B 1 268 ? -17.138 41.378 18.642 1.00 54.45 268 ARG B CA 1
ATOM 5685 C C . ARG B 1 268 ? -18.011 40.666 19.669 1.00 53.41 268 ARG B C 1
ATOM 5686 O O . ARG B 1 268 ? -19.223 40.886 19.723 1.00 52.47 268 ARG B O 1
ATOM 5694 N N . PHE B 1 269 ? -17.390 39.818 20.481 1.00 53.05 269 PHE B N 1
ATOM 5695 C CA . PHE B 1 269 ? -18.110 39.077 21.513 1.00 53.49 269 PHE B CA 1
ATOM 5696 C C . PHE B 1 269 ? -17.521 39.268 22.911 1.00 53.40 269 PHE B C 1
ATOM 5697 O O . PHE B 1 269 ? -16.346 38.991 23.126 1.00 54.48 269 PHE B O 1
ATOM 5705 N N . GLN B 1 270 ? -18.329 39.718 23.869 1.00 52.62 270 GLN B N 1
ATOM 5706 C CA . GLN B 1 270 ? -17.813 39.905 25.216 1.00 51.84 270 GLN B CA 1
ATOM 5707 C C . GLN B 1 270 ? -17.930 38.614 25.998 1.00 50.69 270 GLN B C 1
ATOM 5708 O O . GLN B 1 270 ? -17.528 38.557 27.153 1.00 52.20 270 GLN B O 1
ATOM 5714 N N . ARG B 1 271 ? -18.477 37.575 25.377 1.00 47.94 271 ARG B N 1
ATOM 5715 C CA . ARG B 1 271 ? -18.631 36.300 26.062 1.00 45.86 271 ARG B CA 1
ATOM 5716 C C . ARG B 1 271 ? -19.154 35.238 25.137 1.00 45.45 271 ARG B C 1
ATOM 5717 O O . ARG B 1 271 ? -19.854 35.530 24.173 1.00 47.64 271 ARG B O 1
ATOM 5725 N N . PRO B 1 272 ? -18.819 33.978 25.422 1.00 44.17 272 PRO B N 1
ATOM 5726 C CA . PRO B 1 272 ? -19.265 32.851 24.606 1.00 43.67 272 PRO B CA 1
ATOM 5727 C C . PRO B 1 272 ? -20.741 32.584 24.847 1.00 43.93 272 PRO B C 1
ATOM 5728 O O . PRO B 1 272 ? -21.348 33.169 25.747 1.00 44.54 272 PRO B O 1
ATOM 5732 N N . TYR B 1 273 ? -21.320 31.702 24.045 1.00 43.68 273 TYR B N 1
ATOM 5733 C CA . TYR B 1 273 ? -22.732 31.387 24.187 1.00 42.22 273 TYR B CA 1
ATOM 5734 C C . TYR B 1 273 ? -22.982 30.478 25.392 1.00 42.62 273 TYR B C 1
ATOM 5735 O O . TYR B 1 273 ? -22.282 29.476 25.600 1.00 41.51 273 TYR B O 1
ATOM 5744 N N . GLY B 1 274 ? -23.979 30.857 26.190 1.00 43.11 274 GLY B N 1
ATOM 5745 C CA . GLY B 1 274 ? -24.355 30.103 27.378 1.00 41.98 274 GLY B CA 1
ATOM 5746 C C . GLY B 1 274 ? -25.854 30.211 27.594 1.00 41.36 274 GLY B C 1
ATOM 5747 O O . GLY B 1 274 ? -26.633 29.751 26.762 1.00 41.73 274 GLY B O 1
ATOM 5748 N N . SER B 1 275 ? -26.260 30.813 28.708 1.00 40.12 275 SER B N 1
ATOM 5749 C CA . SER B 1 275 ? -27.678 31.004 29.009 1.00 38.46 275 SER B CA 1
ATOM 5750 C C . SER B 1 275 ? -27.836 32.324 29.762 1.00 37.51 275 SER B C 1
ATOM 5751 O O . SER B 1 275 ? -28.774 32.530 30.537 1.00 37.25 275 SER B O 1
ATOM 5754 N N . TYR B 1 276 ? -26.904 33.224 29.496 1.00 36.15 276 TYR B N 1
ATOM 5755 C CA . TYR B 1 276 ? -26.878 34.525 30.132 1.00 36.74 276 TYR B CA 1
ATOM 5756 C C . TYR B 1 276 ? -28.042 35.438 29.727 1.00 38.65 276 TYR B C 1
ATOM 5757 O O . TYR B 1 276 ? -28.609 36.154 30.563 1.00 38.12 276 TYR B O 1
ATOM 5766 N N . VAL B 1 277 ? -28.398 35.412 28.444 1.00 40.25 277 VAL B N 1
ATOM 5767 C CA . VAL B 1 277 ? -29.474 36.262 27.933 1.00 40.91 277 VAL B CA 1
ATOM 5768 C C . VAL B 1 277 ? -30.826 36.004 28.613 1.00 41.11 277 VAL B C 1
ATOM 5769 O O . VAL B 1 277 ? -31.365 36.895 29.273 1.00 40.94 277 VAL B O 1
ATOM 5781 N N . GLU B 1 279 ? -31.496 34.512 31.189 1.00 43.70 279 GLU B N 1
ATOM 5782 C CA . GLU B 1 279 ? -31.387 34.774 32.607 1.00 45.21 279 GLU B CA 1
ATOM 5783 C C . GLU B 1 279 ? -31.577 36.248 32.954 1.00 44.73 279 GLU B C 1
ATOM 5784 O O . GLU B 1 279 ? -31.977 36.574 34.068 1.00 44.90 279 GLU B O 1
ATOM 5790 N N . ASN B 1 280 ? -31.313 37.136 32.000 1.00 44.82 280 ASN B N 1
ATOM 5791 C CA . ASN B 1 280 ? -31.425 38.572 32.257 1.00 46.02 280 ASN B CA 1
ATOM 5792 C C . ASN B 1 280 ? -32.387 39.329 31.365 1.00 47.20 280 ASN B C 1
ATOM 5793 O O . ASN B 1 280 ? -32.174 40.507 31.078 1.00 48.84 280 ASN B O 1
ATOM 5798 N N . VAL B 1 281 ? -33.449 38.665 30.939 1.00 47.43 281 VAL B N 1
ATOM 5799 C CA . VAL B 1 281 ? -34.430 39.287 30.063 1.00 47.18 281 VAL B CA 1
ATOM 5800 C C . VAL B 1 281 ? -35.333 40.252 30.811 1.00 46.20 281 VAL B C 1
ATOM 5801 O O . VAL B 1 281 ? -35.583 40.069 31.995 1.00 47.10 281 VAL B O 1
ATOM 5805 N N . LEU B 1 282 ? -35.815 41.279 30.117 1.00 45.84 282 LEU B N 1
ATOM 5806 C CA . LEU B 1 282 ? -36.731 42.261 30.709 1.00 45.22 282 LEU B CA 1
ATOM 5807 C C . LEU B 1 282 ? -38.150 41.960 30.248 1.00 44.34 282 LEU B C 1
ATOM 5808 O O . LEU B 1 282 ? -38.377 41.663 29.083 1.00 44.56 282 LEU B O 1
ATOM 5813 N N . PHE B 1 283 ? -39.105 42.055 31.158 1.00 43.73 283 PHE B N 1
ATOM 5814 C CA . PHE B 1 283 ? -40.491 41.779 30.824 1.00 44.12 283 PHE B CA 1
ATOM 5815 C C . PHE B 1 283 ? -41.401 42.998 30.891 1.00 44.83 283 PHE B C 1
ATOM 5816 O O . PHE B 1 283 ? -41.508 43.634 31.942 1.00 45.93 283 PHE B O 1
ATOM 5824 N N . LYS B 1 284 ? -42.070 43.319 29.786 1.00 44.12 284 LYS B N 1
ATOM 5825 C CA . LYS B 1 284 ? -42.998 44.448 29.788 1.00 44.13 284 LYS B CA 1
ATOM 5826 C C . LYS B 1 284 ? -44.234 44.059 30.615 1.00 44.28 284 LYS B C 1
ATOM 5827 O O . LYS B 1 284 ? -45.206 43.511 30.091 1.00 44.91 284 LYS B O 1
ATOM 5833 N N . ILE B 1 285 ? -44.200 44.358 31.907 1.00 44.52 285 ILE B N 1
ATOM 5834 C CA . ILE B 1 285 ? -45.300 43.998 32.788 1.00 45.84 285 ILE B CA 1
ATOM 5835 C C . ILE B 1 285 ? -45.583 45.056 33.836 1.00 48.89 285 ILE B C 1
ATOM 5836 O O . ILE B 1 285 ? -45.916 44.718 34.969 1.00 50.18 285 ILE B O 1
ATOM 5841 N N . SER B 1 286 ? -45.447 46.328 33.485 1.00 51.11 286 SER B N 1
ATOM 5842 C CA . SER B 1 286 ? -45.697 47.380 34.458 1.00 53.71 286 SER B CA 1
ATOM 5843 C C . SER B 1 286 ? -46.387 48.556 33.807 1.00 56.55 286 SER B C 1
ATOM 5844 O O . SER B 1 286 ? -47.198 48.373 32.902 1.00 58.67 286 SER B O 1
ATOM 5847 N N . PHE B 1 287 ? -46.065 49.763 34.264 1.00 59.03 287 PHE B N 1
ATOM 5848 C CA . PHE B 1 287 ? -46.673 50.972 33.717 1.00 60.34 287 PHE B CA 1
ATOM 5849 C C . PHE B 1 287 ? -46.357 51.141 32.243 1.00 61.32 287 PHE B C 1
ATOM 5850 O O . PHE B 1 287 ? -45.345 50.640 31.748 1.00 61.38 287 PHE B O 1
ATOM 5858 N N . PRO B 1 288 ? -47.227 51.852 31.518 1.00 63.20 288 PRO B N 1
ATOM 5859 C CA . PRO B 1 288 ? -47.025 52.089 30.087 1.00 64.94 288 PRO B CA 1
ATOM 5860 C C . PRO B 1 288 ? -45.976 53.188 29.865 1.00 66.25 288 PRO B C 1
ATOM 5861 O O . PRO B 1 288 ? -46.186 54.124 29.094 1.00 67.60 288 PRO B O 1
ATOM 5865 N N . ALA B 1 289 ? -44.849 53.065 30.557 1.00 66.40 289 ALA B N 1
ATOM 5866 C CA . ALA B 1 289 ? -43.767 54.032 30.461 1.00 66.65 289 ALA B CA 1
ATOM 5867 C C . ALA B 1 289 ? -42.506 53.380 29.901 1.00 67.95 289 ALA B C 1
ATOM 5868 O O . ALA B 1 289 ? -42.216 52.221 30.197 1.00 69.56 289 ALA B O 1
ATOM 5870 N N . GLU B 1 290 ? -41.756 54.130 29.098 1.00 68.66 290 GLU B N 1
ATOM 5871 C CA . GLU B 1 290 ? -40.515 53.637 28.502 1.00 69.18 290 GLU B CA 1
ATOM 5872 C C . GLU B 1 290 ? -39.711 52.919 29.591 1.00 69.62 290 GLU B C 1
ATOM 5873 O O . GLU B 1 290 ? -39.800 53.267 30.769 1.00 69.41 290 GLU B O 1
ATOM 5879 N N . PHE B 1 291 ? -38.936 51.913 29.201 1.00 70.36 291 PHE B N 1
ATOM 5880 C CA . PHE B 1 291 ? -38.145 51.155 30.167 1.00 71.80 291 PHE B CA 1
ATOM 5881 C C . PHE B 1 291 ? -37.185 51.997 31.010 1.00 72.60 291 PHE B C 1
ATOM 5882 O O . PHE B 1 291 ? -37.181 51.897 32.237 1.00 72.93 291 PHE B O 1
ATOM 5890 N N . HIS B 1 292 ? -36.375 52.828 30.363 1.00 73.48 292 HIS B N 1
ATOM 5891 C CA . HIS B 1 292 ? -35.406 53.646 31.090 1.00 73.73 292 HIS B CA 1
ATOM 5892 C C . HIS B 1 292 ? -36.028 54.568 32.135 1.00 73.47 292 HIS B C 1
ATOM 5893 O O . HIS B 1 292 ? -35.319 55.181 32.933 1.00 73.74 292 HIS B O 1
ATOM 5900 N N . SER B 1 293 ? -37.352 54.652 32.143 1.00 72.83 293 SER B N 1
ATOM 5901 C CA . SER B 1 293 ? -38.042 55.495 33.105 1.00 72.56 293 SER B CA 1
ATOM 5902 C C . SER B 1 293 ? -38.927 54.681 34.046 1.00 74.19 293 SER B C 1
ATOM 5903 O O . SER B 1 293 ? -39.753 55.251 34.757 1.00 75.40 293 SER B O 1
ATOM 5906 N N . GLN B 1 294 ? -38.757 53.358 34.049 1.00 74.37 294 GLN B N 1
ATOM 5907 C CA . GLN B 1 294 ? -39.551 52.472 34.907 1.00 73.65 294 GLN B CA 1
ATOM 5908 C C . GLN B 1 294 ? -39.314 52.699 36.396 1.00 72.99 294 GLN B C 1
ATOM 5909 O O . GLN B 1 294 ? -40.251 52.947 37.156 1.00 72.08 294 GLN B O 1
ATOM 5915 N N . THR B 1 295 ? -38.059 52.597 36.814 1.00 72.15 295 THR B N 1
ATOM 5916 C CA . THR B 1 295 ? -37.727 52.785 38.216 1.00 71.39 295 THR B CA 1
ATOM 5917 C C . THR B 1 295 ? -38.052 54.209 38.669 1.00 71.46 295 THR B C 1
ATOM 5918 O O . THR B 1 295 ? -38.231 54.456 39.862 1.00 71.57 295 THR B O 1
ATOM 5922 N N . ALA B 1 296 ? -38.132 55.140 37.720 1.00 70.95 296 ALA B N 1
ATOM 5923 C CA . ALA B 1 296 ? -38.442 56.536 38.039 1.00 70.45 296 ALA B CA 1
ATOM 5924 C C . ALA B 1 296 ? -39.920 56.691 38.373 1.00 70.46 296 ALA B C 1
ATOM 5925 O O . ALA B 1 296 ? -40.301 57.506 39.216 1.00 70.15 296 ALA B O 1
ATOM 5927 N N . VAL B 1 297 ? -40.752 55.900 37.706 1.00 70.58 297 VAL B N 1
ATOM 5928 C CA . VAL B 1 297 ? -42.186 55.937 37.940 1.00 69.84 297 VAL B CA 1
ATOM 5929 C C . VAL B 1 297 ? -42.489 55.241 39.265 1.00 70.09 297 VAL B C 1
ATOM 5930 O O . VAL B 1 297 ? -43.297 55.728 40.052 1.00 70.19 297 VAL B O 1
ATOM 5934 N N . GLU B 1 298 ? -41.833 54.107 39.506 1.00 70.83 298 GLU B N 1
ATOM 5935 C CA . GLU B 1 298 ? -42.026 53.341 40.738 1.00 71.91 298 GLU B CA 1
ATOM 5936 C C . GLU B 1 298 ? -41.719 54.192 41.963 1.00 72.78 298 GLU B C 1
ATOM 5937 O O . GLU B 1 298 ? -42.390 54.086 42.994 1.00 71.67 298 GLU B O 1
ATOM 5943 N N . ALA B 1 299 ? -40.700 55.037 41.829 1.00 74.39 299 ALA B N 1
ATOM 5944 C CA . ALA B 1 299 ? -40.274 55.938 42.897 1.00 75.71 299 ALA B CA 1
ATOM 5945 C C . ALA B 1 299 ? -41.250 57.113 43.002 1.00 76.49 299 ALA B C 1
ATOM 5946 O O . ALA B 1 299 ? -41.486 57.642 44.089 1.00 75.51 299 ALA B O 1
ATOM 5948 N N . ALA B 1 300 ? -41.806 57.518 41.863 1.00 77.88 300 ALA B N 1
ATOM 5949 C CA . ALA B 1 300 ? -42.774 58.608 41.827 1.00 78.76 300 ALA B CA 1
ATOM 5950 C C . ALA B 1 300 ? -44.027 58.161 42.576 1.00 79.76 300 ALA B C 1
ATOM 5951 O O . ALA B 1 300 ? -44.705 58.964 43.212 1.00 79.87 300 ALA B O 1
ATOM 5961 N N . THR B 1 302 ? -44.043 56.010 45.102 1.00 83.89 302 THR B N 1
ATOM 5962 C CA . THR B 1 302 ? -43.710 55.958 46.524 1.00 83.97 302 THR B CA 1
ATOM 5963 C C . THR B 1 302 ? -43.771 57.364 47.116 1.00 84.51 302 THR B C 1
ATOM 5964 O O . THR B 1 302 ? -44.130 57.542 48.278 1.00 84.20 302 THR B O 1
ATOM 5968 N N . LEU B 1 303 ? -43.419 58.358 46.305 1.00 85.66 303 LEU B N 1
ATOM 5969 C CA . LEU B 1 303 ? -43.436 59.749 46.735 1.00 86.93 303 LEU B CA 1
ATOM 5970 C C . LEU B 1 303 ? -44.874 60.238 46.867 1.00 88.34 303 LEU B C 1
ATOM 5971 O O . LEU B 1 303 ? -45.176 61.085 47.708 1.00 89.02 303 LEU B O 1
ATOM 5976 N N . TYR B 1 304 ? -45.757 59.694 46.035 1.00 89.94 304 TYR B N 1
ATOM 5977 C CA . TYR B 1 304 ? -47.169 60.069 46.050 1.00 91.80 304 TYR B CA 1
ATOM 5978 C C . TYR B 1 304 ? -47.862 59.659 47.350 1.00 93.30 304 TYR B C 1
ATOM 5979 O O . TYR B 1 304 ? -48.654 60.424 47.902 1.00 93.45 304 TYR B O 1
ATOM 5988 N N . GLU B 1 305 ? -47.568 58.450 47.827 1.00 94.80 305 GLU B N 1
ATOM 5989 C CA . GLU B 1 305 ? -48.162 57.942 49.062 1.00 96.19 305 GLU B CA 1
ATOM 5990 C C . GLU B 1 305 ? -47.425 58.445 50.310 1.00 97.04 305 GLU B C 1
ATOM 5991 O O . GLU B 1 305 ? -47.987 58.465 51.407 1.00 97.08 305 GLU B O 1
ATOM 5997 N N . GLN B 1 306 ? -46.168 58.851 50.137 1.00 97.92 306 GLN B N 1
ATOM 5998 C CA . GLN B 1 306 ? -45.364 59.375 51.239 1.00 98.17 306 GLN B CA 1
ATOM 5999 C C . GLN B 1 306 ? -45.696 60.846 51.445 1.00 98.40 306 GLN B C 1
ATOM 6000 O O . GLN B 1 306 ? -45.461 61.403 52.517 1.00 97.86 306 GLN B O 1
ATOM 6014 N N . GLN B 1 308 ? -48.763 61.774 50.830 1.00 101.70 308 GLN B N 1
ATOM 6015 C CA . GLN B 1 308 ? -50.115 61.625 51.349 1.00 102.41 308 GLN B CA 1
ATOM 6016 C C . GLN B 1 308 ? -50.012 61.559 52.868 1.00 102.55 308 GLN B C 1
ATOM 6017 O O . GLN B 1 308 ? -50.650 62.335 53.580 1.00 102.50 308 GLN B O 1
ATOM 6023 N N . ALA B 1 309 ? -49.187 60.634 53.352 1.00 102.69 309 ALA B N 1
ATOM 6024 C CA . ALA B 1 309 ? -48.984 60.448 54.783 1.00 102.97 309 ALA B CA 1
ATOM 6025 C C . ALA B 1 309 ? -48.257 61.641 55.401 1.00 103.15 309 ALA B C 1
ATOM 6026 O O . ALA B 1 309 ? -47.871 61.608 56.569 1.00 103.24 309 ALA B O 1
ATOM 6028 N N . ALA B 1 310 ? -48.079 62.696 54.612 1.00 103.60 310 ALA B N 1
ATOM 6029 C CA . ALA B 1 310 ? -47.404 63.900 55.079 1.00 104.28 310 ALA B CA 1
ATOM 6030 C C . ALA B 1 310 ? -48.230 65.133 54.728 1.00 104.73 310 ALA B C 1
ATOM 6031 O O . ALA B 1 310 ? -47.752 66.264 54.832 1.00 104.66 310 ALA B O 1
ATOM 6033 N N . GLY B 1 311 ? -49.469 64.903 54.306 1.00 105.21 311 GLY B N 1
ATOM 6034 C CA . GLY B 1 311 ? -50.351 65.996 53.943 1.00 105.62 311 GLY B CA 1
ATOM 6035 C C . GLY B 1 311 ? -49.731 66.974 52.964 1.00 106.08 311 GLY B C 1
ATOM 6036 O O . GLY B 1 311 ? -49.993 68.172 53.032 1.00 106.31 311 GLY B O 1
ATOM 6037 N N . LYS B 1 312 ? -48.906 66.469 52.052 1.00 106.61 312 LYS B N 1
ATOM 6038 C CA . LYS B 1 312 ? -48.257 67.319 51.060 1.00 107.40 312 LYS B CA 1
ATOM 6039 C C . LYS B 1 312 ? -48.886 67.175 49.672 1.00 107.78 312 LYS B C 1
ATOM 6040 O O . LYS B 1 312 ? -48.879 66.094 49.082 1.00 107.36 312 LYS B O 1
ATOM 6046 N N . THR B 1 313 ? -49.430 68.276 49.159 1.00 108.48 313 THR B N 1
ATOM 6047 C CA . THR B 1 313 ? -50.058 68.287 47.843 1.00 109.25 313 THR B CA 1
ATOM 6048 C C . THR B 1 313 ? -48.969 68.419 46.790 1.00 109.93 313 THR B C 1
ATOM 6049 O O . THR B 1 313 ? -47.942 69.052 47.029 1.00 110.26 313 THR B O 1
ATOM 6053 N N . ALA B 1 314 ? -49.194 67.830 45.622 1.00 110.34 314 ALA B N 1
ATOM 6054 C CA . ALA B 1 314 ? -48.212 67.900 44.551 1.00 110.30 314 ALA B CA 1
ATOM 6055 C C . ALA B 1 314 ? -47.986 69.345 44.106 1.00 110.46 314 ALA B C 1
ATOM 6056 O O . ALA B 1 314 ? -47.077 69.621 43.325 1.00 110.76 314 ALA B O 1
ATOM 6058 N N . ALA B 1 315 ? -48.807 70.266 44.607 1.00 110.53 315 ALA B N 1
ATOM 6059 C CA . ALA B 1 315 ? -48.686 71.680 44.249 1.00 110.62 315 ALA B CA 1
ATOM 6060 C C . ALA B 1 315 ? -47.734 72.444 45.173 1.00 110.71 315 ALA B C 1
ATOM 6061 O O . ALA B 1 315 ? -47.733 73.676 45.196 1.00 110.34 315 ALA B O 1
ATOM 6063 N N . ASP B 1 316 ? -46.922 71.706 45.925 1.00 111.00 316 ASP B N 1
ATOM 6064 C CA . ASP B 1 316 ? -45.963 72.303 46.851 1.00 111.15 316 ASP B CA 1
ATOM 6065 C C . ASP B 1 316 ? -44.531 72.078 46.375 1.00 111.77 316 ASP B C 1
ATOM 6066 O O . ASP B 1 316 ? -43.583 72.634 46.934 1.00 112.07 316 ASP B O 1
ATOM 6071 N N . ILE B 1 317 ? -44.380 71.247 45.348 1.00 112.08 317 ILE B N 1
ATOM 6072 C CA . ILE B 1 317 ? -43.069 70.933 44.784 1.00 112.22 317 ILE B CA 1
ATOM 6073 C C . ILE B 1 317 ? -42.548 72.097 43.941 1.00 111.99 317 ILE B C 1
ATOM 6074 O O . ILE B 1 317 ? -43.220 72.552 43.013 1.00 111.61 317 ILE B O 1
ATOM 6079 N N . GLU B 1 318 ? -41.349 72.571 44.263 1.00 111.80 318 GLU B N 1
ATOM 6080 C CA . GLU B 1 318 ? -40.752 73.675 43.523 1.00 111.80 318 GLU B CA 1
ATOM 6081 C C . GLU B 1 318 ? -39.474 73.259 42.803 1.00 111.07 318 GLU B C 1
ATOM 6082 O O . GLU B 1 318 ? -38.851 74.070 42.118 1.00 110.82 318 GLU B O 1
ATOM 6088 N N . LYS B 1 319 ? -39.083 71.998 42.956 1.00 110.46 319 LYS B N 1
ATOM 6089 C CA . LYS B 1 319 ? -37.874 71.505 42.309 1.00 109.41 319 LYS B CA 1
ATOM 6090 C C . LYS B 1 319 ? -37.764 69.995 42.492 1.00 108.81 319 LYS B C 1
ATOM 6091 O O . LYS B 1 319 ? -37.768 69.494 43.617 1.00 108.49 319 LYS B O 1
ATOM 6097 N N . VAL B 1 320 ? -37.673 69.272 41.379 1.00 108.46 320 VAL B N 1
ATOM 6098 C CA . VAL B 1 320 ? -37.569 67.813 41.412 1.00 107.38 320 VAL B CA 1
ATOM 6099 C C . VAL B 1 320 ? -36.390 67.338 40.569 1.00 106.68 320 VAL B C 1
ATOM 6100 O O . VAL B 1 320 ? -36.510 67.177 39.357 1.00 106.14 320 VAL B O 1
ATOM 6104 N N . THR B 1 321 ? -35.254 67.110 41.214 1.00 106.17 321 THR B N 1
ATOM 6105 C CA . THR B 1 321 ? -34.071 66.647 40.506 1.00 106.13 321 THR B CA 1
ATOM 6106 C C . THR B 1 321 ? -34.024 65.125 40.438 1.00 105.95 321 THR B C 1
ATOM 6107 O O . THR B 1 321 ? -34.032 64.446 41.467 1.00 106.03 321 THR B O 1
ATOM 6111 N N . ILE B 1 322 ? -33.978 64.596 39.218 1.00 105.33 322 ILE B N 1
ATOM 6112 C CA . ILE B 1 322 ? -33.928 63.154 39.007 1.00 104.30 322 ILE B CA 1
ATOM 6113 C C . ILE B 1 322 ? -32.511 62.738 38.628 1.00 103.49 322 ILE B C 1
ATOM 6114 O O . ILE B 1 322 ? -31.964 63.205 37.626 1.00 103.30 322 ILE B O 1
ATOM 6119 N N . ARG B 1 323 ? -31.919 61.867 39.440 1.00 102.40 323 ARG B N 1
ATOM 6120 C CA . ARG B 1 323 ? -30.572 61.373 39.185 1.00 102.32 323 ARG B CA 1
ATOM 6121 C C . ARG B 1 323 ? -30.667 60.031 38.455 1.00 102.90 323 ARG B C 1
ATOM 6122 O O . ARG B 1 323 ? -30.756 58.979 39.088 1.00 102.83 323 ARG B O 1
ATOM 6130 N N . THR B 1 324 ? -30.642 60.085 37.121 1.00 103.48 324 THR B N 1
ATOM 6131 C CA . THR B 1 324 ? -30.759 58.895 36.272 1.00 103.61 324 THR B CA 1
ATOM 6132 C C . THR B 1 324 ? -29.427 58.271 35.852 1.00 103.58 324 THR B C 1
ATOM 6133 O O . THR B 1 324 ? -28.416 58.377 36.552 1.00 103.85 324 THR B O 1
ATOM 6137 N N . HIS B 1 325 ? -29.450 57.601 34.704 1.00 102.99 325 HIS B N 1
ATOM 6138 C CA . HIS B 1 325 ? -28.266 56.964 34.155 1.00 102.39 325 HIS B CA 1
ATOM 6139 C C . HIS B 1 325 ? -27.979 57.538 32.778 1.00 102.77 325 HIS B C 1
ATOM 6140 O O . HIS B 1 325 ? -28.697 58.416 32.295 1.00 101.46 325 HIS B O 1
ATOM 6147 N N . GLU B 1 326 ? -26.925 57.033 32.152 1.00 104.35 326 GLU B N 1
ATOM 6148 C CA . GLU B 1 326 ? -26.520 57.486 30.832 1.00 106.65 326 GLU B CA 1
ATOM 6149 C C . GLU B 1 326 ? -27.669 57.498 29.826 1.00 107.68 326 GLU B C 1
ATOM 6150 O O . GLU B 1 326 ? -28.264 58.546 29.553 1.00 107.60 326 GLU B O 1
ATOM 6156 N N . ALA B 1 327 ? -27.970 56.322 29.280 1.00 109.06 327 ALA B N 1
ATOM 6157 C CA . ALA B 1 327 ? -29.026 56.151 28.277 1.00 109.73 327 ALA B CA 1
ATOM 6158 C C . ALA B 1 327 ? -30.309 56.945 28.523 1.00 110.26 327 ALA B C 1
ATOM 6159 O O . ALA B 1 327 ? -30.929 57.435 27.577 1.00 109.66 327 ALA B O 1
ATOM 6161 N N . CYS B 1 328 ? -30.704 57.068 29.788 1.00 110.95 328 CYS B N 1
ATOM 6162 C CA . CYS B 1 328 ? -31.923 57.788 30.148 1.00 111.20 328 CYS B CA 1
ATOM 6163 C C . CYS B 1 328 ? -31.962 59.198 29.561 1.00 111.56 328 CYS B C 1
ATOM 6164 O O . CYS B 1 328 ? -32.739 59.481 28.646 1.00 111.27 328 CYS B O 1
ATOM 6167 N N . ILE B 1 329 ? -31.120 60.081 30.084 1.00 111.92 329 ILE B N 1
ATOM 6168 C CA . ILE B 1 329 ? -31.079 61.456 29.602 1.00 111.89 329 ILE B CA 1
ATOM 6169 C C . ILE B 1 329 ? -30.951 61.484 28.090 1.00 112.20 329 ILE B C 1
ATOM 6170 O O . ILE B 1 329 ? -31.395 62.426 27.439 1.00 112.24 329 ILE B O 1
ATOM 6175 N N . ARG B 1 330 ? -30.343 60.439 27.538 1.00 112.25 330 ARG B N 1
ATOM 6176 C CA . ARG B 1 330 ? -30.136 60.351 26.103 1.00 113.01 330 ARG B CA 1
ATOM 6177 C C . ARG B 1 330 ? -31.368 59.944 25.298 1.00 113.55 330 ARG B C 1
ATOM 6178 O O . ARG B 1 330 ? -31.601 60.470 24.210 1.00 113.59 330 ARG B O 1
ATOM 6186 N N . ILE B 1 331 ? -32.161 59.020 25.830 1.00 114.01 331 ILE B N 1
ATOM 6187 C CA . ILE B 1 331 ? -33.334 58.530 25.113 1.00 114.11 331 ILE B CA 1
ATOM 6188 C C . ILE B 1 331 ? -34.665 59.136 25.545 1.00 114.65 331 ILE B C 1
ATOM 6189 O O . ILE B 1 331 ? -35.596 59.225 24.744 1.00 114.17 331 ILE B O 1
ATOM 6194 N N . ILE B 1 332 ? -34.758 59.548 26.806 1.00 115.96 332 ILE B N 1
ATOM 6195 C CA . ILE B 1 332 ? -35.997 60.126 27.322 1.00 117.49 332 ILE B CA 1
ATOM 6196 C C . ILE B 1 332 ? -35.780 61.434 28.075 1.00 118.29 332 ILE B C 1
ATOM 6197 O O . ILE B 1 332 ? -35.338 61.437 29.224 1.00 118.52 332 ILE B O 1
ATOM 6202 N N . ASP B 1 333 ? -36.108 62.542 27.418 1.00 119.27 333 ASP B N 1
ATOM 6203 C CA . ASP B 1 333 ? -35.950 63.866 28.012 1.00 120.11 333 ASP B CA 1
ATOM 6204 C C . ASP B 1 333 ? -36.245 64.941 26.970 1.00 121.11 333 ASP B C 1
ATOM 6205 O O . ASP B 1 333 ? -35.614 64.984 25.914 1.00 121.50 333 ASP B O 1
ATOM 6210 N N . LYS B 1 334 ? -37.196 65.816 27.272 1.00 122.10 334 LYS B N 1
ATOM 6211 C CA . LYS B 1 334 ? -37.564 66.876 26.341 1.00 123.21 334 LYS B CA 1
ATOM 6212 C C . LYS B 1 334 ? -38.339 67.991 27.038 1.00 123.98 334 LYS B C 1
ATOM 6213 O O . LYS B 1 334 ? -39.543 67.866 27.268 1.00 124.89 334 LYS B O 1
ATOM 6219 N N . LYS B 1 335 ? -37.650 69.078 27.376 1.00 123.99 335 LYS B N 1
ATOM 6220 C CA . LYS B 1 335 ? -38.304 70.208 28.030 1.00 123.28 335 LYS B CA 1
ATOM 6221 C C . LYS B 1 335 ? -39.122 70.956 26.983 1.00 123.05 335 LYS B C 1
ATOM 6222 O O . LYS B 1 335 ? -38.770 70.968 25.805 1.00 122.91 335 LYS B O 1
ATOM 6228 N N . GLY B 1 336 ? -40.218 71.573 27.405 1.00 122.98 336 GLY B N 1
ATOM 6229 C CA . GLY B 1 336 ? -41.041 72.303 26.460 1.00 123.41 336 GLY B CA 1
ATOM 6230 C C . GLY B 1 336 ? -42.306 71.548 26.106 1.00 123.80 336 GLY B C 1
ATOM 6231 O O . GLY B 1 336 ? -42.267 70.333 25.919 1.00 123.27 336 GLY B O 1
ATOM 6232 N N . PRO B 1 337 ? -43.449 72.248 26.001 1.00 124.43 337 PRO B N 1
ATOM 6233 C CA . PRO B 1 337 ? -44.746 71.652 25.670 1.00 124.55 337 PRO B CA 1
ATOM 6234 C C . PRO B 1 337 ? -44.700 70.566 24.592 1.00 124.52 337 PRO B C 1
ATOM 6235 O O . PRO B 1 337 ? -43.782 70.517 23.767 1.00 124.68 337 PRO B O 1
ATOM 6239 N N . LEU B 1 338 ? -45.708 69.698 24.622 1.00 124.02 338 LEU B N 1
ATOM 6240 C CA . LEU B 1 338 ? -45.842 68.592 23.682 1.00 123.27 338 LEU B CA 1
ATOM 6241 C C . LEU B 1 338 ? -47.246 68.005 23.812 1.00 123.41 338 LEU B C 1
ATOM 6242 O O . LEU B 1 338 ? -47.759 67.845 24.921 1.00 122.86 338 LEU B O 1
ATOM 6247 N N . ASN B 1 339 ? -47.862 67.692 22.674 1.00 123.67 339 ASN B N 1
ATOM 6248 C CA . ASN B 1 339 ? -49.226 67.156 22.644 1.00 123.49 339 ASN B CA 1
ATOM 6249 C C . ASN B 1 339 ? -49.372 65.915 21.763 1.00 122.83 339 ASN B C 1
ATOM 6250 O O . ASN B 1 339 ? -50.330 65.794 20.999 1.00 122.29 339 ASN B O 1
ATOM 6255 N N . ASN B 1 340 ? -48.427 64.989 21.886 1.00 122.33 340 ASN B N 1
ATOM 6256 C CA . ASN B 1 340 ? -48.445 63.770 21.086 1.00 121.74 340 ASN B CA 1
ATOM 6257 C C . ASN B 1 340 ? -47.927 62.573 21.887 1.00 121.17 340 ASN B C 1
ATOM 6258 O O . ASN B 1 340 ? -47.186 62.742 22.857 1.00 121.25 340 ASN B O 1
ATOM 6263 N N . PRO B 1 341 ? -48.321 61.346 21.494 1.00 120.41 341 PRO B N 1
ATOM 6264 C CA . PRO B 1 341 ? -47.898 60.115 22.170 1.00 119.38 341 PRO B CA 1
ATOM 6265 C C . PRO B 1 341 ? -46.380 60.002 22.353 1.00 118.73 341 PRO B C 1
ATOM 6266 O O . PRO B 1 341 ? -45.896 59.906 23.480 1.00 118.60 341 PRO B O 1
ATOM 6270 N N . ALA B 1 342 ? -45.641 60.015 21.244 1.00 118.24 342 ALA B N 1
ATOM 6271 C CA . ALA B 1 342 ? -44.179 59.906 21.268 1.00 118.22 342 ALA B CA 1
ATOM 6272 C C . ALA B 1 342 ? -43.533 61.005 22.102 1.00 118.59 342 ALA B C 1
ATOM 6273 O O . ALA B 1 342 ? -42.351 60.929 22.442 1.00 118.85 342 ALA B O 1
ATOM 6275 N N . ASP B 1 343 ? -44.316 62.027 22.424 1.00 118.86 343 ASP B N 1
ATOM 6276 C CA . ASP B 1 343 ? -43.837 63.145 23.227 1.00 119.01 343 ASP B CA 1
ATOM 6277 C C . ASP B 1 343 ? -43.856 62.766 24.704 1.00 118.78 343 ASP B C 1
ATOM 6278 O O . ASP B 1 343 ? -42.819 62.760 25.366 1.00 119.14 343 ASP B O 1
ATOM 6283 N N . ARG B 1 344 ? -45.046 62.447 25.208 1.00 118.15 344 ARG B N 1
ATOM 6284 C CA . ARG B 1 344 ? -45.230 62.070 26.609 1.00 117.51 344 ARG B CA 1
ATOM 6285 C C . ARG B 1 344 ? -44.669 60.685 26.916 1.00 116.55 344 ARG B C 1
ATOM 6286 O O . ARG B 1 344 ? -44.068 60.465 27.969 1.00 116.27 344 ARG B O 1
ATOM 6294 N N . ASP B 1 345 ? -44.878 59.757 25.989 1.00 115.21 345 ASP B N 1
ATOM 6295 C CA . ASP B 1 345 ? -44.403 58.391 26.139 1.00 113.75 345 ASP B CA 1
ATOM 6296 C C . ASP B 1 345 ? -42.876 58.339 26.203 1.00 113.36 345 ASP B C 1
ATOM 6297 O O . ASP B 1 345 ? -42.300 57.312 26.564 1.00 113.74 345 ASP B O 1
ATOM 6302 N N . HIS B 1 346 ? -42.226 59.451 25.862 1.00 112.47 346 HIS B N 1
ATOM 6303 C CA . HIS B 1 346 ? -40.763 59.529 25.878 1.00 111.44 346 HIS B CA 1
ATOM 6304 C C . HIS B 1 346 ? -40.223 60.676 26.737 1.00 110.30 346 HIS B C 1
ATOM 6305 O O . HIS B 1 346 ? -39.113 61.163 26.511 1.00 109.55 346 HIS B O 1
ATOM 6312 N N . CYS B 1 347 ? -41.012 61.092 27.727 1.00 109.23 347 CYS B N 1
ATOM 6313 C CA . CYS B 1 347 ? -40.627 62.172 28.636 1.00 108.29 347 CYS B CA 1
ATOM 6314 C C . CYS B 1 347 ? -40.516 61.710 30.086 1.00 106.97 347 CYS B C 1
ATOM 6315 O O . CYS B 1 347 ? -41.524 61.503 30.761 1.00 106.86 347 CYS B O 1
ATOM 6318 N N . ILE B 1 348 ? -39.281 61.561 30.557 1.00 105.30 348 ILE B N 1
ATOM 6319 C CA . ILE B 1 348 ? -39.004 61.125 31.924 1.00 103.07 348 ILE B CA 1
ATOM 6320 C C . ILE B 1 348 ? -39.560 62.176 32.880 1.00 102.07 348 ILE B C 1
ATOM 6321 O O . ILE B 1 348 ? -39.873 61.895 34.035 1.00 101.76 348 ILE B O 1
ATOM 6326 N N . GLN B 1 349 ? -39.684 63.391 32.366 1.00 100.93 349 GLN B N 1
ATOM 6327 C CA . GLN B 1 349 ? -40.190 64.521 33.123 1.00 99.39 349 GLN B CA 1
ATOM 6328 C C . GLN B 1 349 ? -41.705 64.431 33.270 1.00 98.23 349 GLN B C 1
ATOM 6329 O O . GLN B 1 349 ? -42.261 64.799 34.307 1.00 97.76 349 GLN B O 1
ATOM 6335 N N . TYR B 1 350 ? -42.365 63.938 32.225 1.00 97.58 350 TYR B N 1
ATOM 6336 C CA . TYR B 1 350 ? -43.824 63.801 32.212 1.00 96.97 350 TYR B CA 1
ATOM 6337 C C . TYR B 1 350 ? -44.319 62.540 32.928 1.00 96.32 350 TYR B C 1
ATOM 6338 O O . TYR B 1 350 ? -45.266 62.595 33.712 1.00 96.65 350 TYR B O 1
ATOM 6355 N N . VAL B 1 352 ? -43.202 61.147 35.274 1.00 88.82 352 VAL B N 1
ATOM 6356 C CA . VAL B 1 352 ? -42.964 61.264 36.701 1.00 86.68 352 VAL B CA 1
ATOM 6357 C C . VAL B 1 352 ? -43.904 62.331 37.244 1.00 86.07 352 VAL B C 1
ATOM 6358 O O . VAL B 1 352 ? -44.278 62.312 38.415 1.00 85.91 352 VAL B O 1
ATOM 6362 N N . ALA B 1 353 ? -44.294 63.258 36.378 1.00 85.35 353 ALA B N 1
ATOM 6363 C CA . ALA B 1 353 ? -45.197 64.329 36.772 1.00 84.89 353 ALA B CA 1
ATOM 6364 C C . ALA B 1 353 ? -46.562 63.768 37.146 1.00 84.15 353 ALA B C 1
ATOM 6365 O O . ALA B 1 353 ? -47.100 64.072 38.210 1.00 84.35 353 ALA B O 1
ATOM 6367 N N . ILE B 1 354 ? -47.117 62.942 36.269 1.00 83.80 354 ILE B N 1
ATOM 6368 C CA . ILE B 1 354 ? -48.423 62.348 36.512 1.00 83.84 354 ILE B CA 1
ATOM 6369 C C . ILE B 1 354 ? -48.476 61.591 37.845 1.00 83.79 354 ILE B C 1
ATOM 6370 O O . ILE B 1 354 ? -49.340 61.862 38.678 1.00 83.65 354 ILE B O 1
ATOM 6375 N N . PRO B 1 355 ? -47.554 60.634 38.067 1.00 83.83 355 PRO B N 1
ATOM 6376 C CA . PRO B 1 355 ? -47.535 59.865 39.317 1.00 83.75 355 PRO B CA 1
ATOM 6377 C C . PRO B 1 355 ? -47.551 60.724 40.591 1.00 84.12 355 PRO B C 1
ATOM 6378 O O . PRO B 1 355 ? -48.202 60.375 41.580 1.00 83.47 355 PRO B O 1
ATOM 6382 N N . LEU B 1 356 ? -46.831 61.844 40.557 1.00 85.12 356 LEU B N 1
ATOM 6383 C CA . LEU B 1 356 ? -46.754 62.767 41.695 1.00 85.11 356 LEU B CA 1
ATOM 6384 C C . LEU B 1 356 ? -48.036 63.594 41.833 1.00 85.86 356 LEU B C 1
ATOM 6385 O O . LEU B 1 356 ? -48.391 64.032 42.929 1.00 86.07 356 LEU B O 1
ATOM 6390 N N . LEU B 1 357 ? -48.723 63.803 40.713 1.00 86.32 357 LEU B N 1
ATOM 6391 C CA . LEU B 1 357 ? -49.961 64.575 40.693 1.00 86.59 357 LEU B CA 1
ATOM 6392 C C . LEU B 1 357 ? -51.197 63.720 40.922 1.00 87.63 357 LEU B C 1
ATOM 6393 O O . LEU B 1 357 ? -51.988 63.994 41.824 1.00 88.35 357 LEU B O 1
ATOM 6398 N N . PHE B 1 358 ? -51.364 62.688 40.100 1.00 88.00 358 PHE B N 1
ATOM 6399 C CA . PHE B 1 358 ? -52.523 61.813 40.218 1.00 88.17 358 PHE B CA 1
ATOM 6400 C C . PHE B 1 358 ? -52.268 60.524 40.987 1.00 87.74 358 PHE B C 1
ATOM 6401 O O . PHE B 1 358 ? -53.212 59.866 41.414 1.00 88.96 358 PHE B O 1
ATOM 6409 N N . GLY B 1 359 ? -51.006 60.155 41.166 1.00 86.60 359 GLY B N 1
ATOM 6410 C CA . GLY B 1 359 ? -50.710 58.932 41.890 1.00 85.23 359 GLY B CA 1
ATOM 6411 C C . GLY B 1 359 ? -50.998 57.676 41.088 1.00 84.49 359 GLY B C 1
ATOM 6412 O O . GLY B 1 359 ? -51.354 56.639 41.651 1.00 84.05 359 GLY B O 1
ATOM 6413 N N . ARG B 1 360 ? -50.839 57.779 39.771 1.00 84.00 360 ARG B N 1
ATOM 6414 C CA . ARG B 1 360 ? -51.062 56.671 38.848 1.00 83.02 360 ARG B CA 1
ATOM 6415 C C . ARG B 1 360 ? -50.534 57.092 37.486 1.00 82.77 360 ARG B C 1
ATOM 6416 O O . ARG B 1 360 ? -50.351 58.281 37.237 1.00 81.82 360 ARG B O 1
ATOM 6424 N N . LEU B 1 361 ? -50.282 56.124 36.611 1.00 83.37 361 LEU B N 1
ATOM 6425 C CA . LEU B 1 361 ? -49.778 56.426 35.276 1.00 83.99 361 LEU B CA 1
ATOM 6426 C C . LEU B 1 361 ? -50.334 55.426 34.286 1.00 85.19 361 LEU B C 1
ATOM 6427 O O . LEU B 1 361 ? -49.710 54.407 34.022 1.00 85.94 361 LEU B O 1
ATOM 6432 N N . THR B 1 362 ? -51.507 55.715 33.737 1.00 86.94 362 THR B N 1
ATOM 6433 C CA . THR B 1 362 ? -52.116 54.811 32.773 1.00 89.00 362 THR B CA 1
ATOM 6434 C C . THR B 1 362 ? -51.813 55.315 31.372 1.00 89.92 362 THR B C 1
ATOM 6435 O O . THR B 1 362 ? -51.504 56.488 31.189 1.00 89.00 362 THR B O 1
ATOM 6439 N N . ALA B 1 363 ? -51.887 54.425 30.390 1.00 92.62 363 ALA B N 1
ATOM 6440 C CA . ALA B 1 363 ? -51.622 54.799 29.008 1.00 95.45 363 ALA B CA 1
ATOM 6441 C C . ALA B 1 363 ? -52.598 55.898 28.592 1.00 97.58 363 ALA B C 1
ATOM 6442 O O . ALA B 1 363 ? -52.302 56.705 27.707 1.00 97.78 363 ALA B O 1
ATOM 6444 N N . ALA B 1 364 ? -53.758 55.923 29.247 1.00 99.59 364 ALA B N 1
ATOM 6445 C CA . ALA B 1 364 ? -54.795 56.917 28.969 1.00 101.25 364 ALA B CA 1
ATOM 6446 C C . ALA B 1 364 ? -54.415 58.276 29.556 1.00 102.53 364 ALA B C 1
ATOM 6447 O O . ALA B 1 364 ? -55.271 59.010 30.050 1.00 102.91 364 ALA B O 1
ATOM 6449 N N . ASP B 1 365 ? -53.125 58.598 29.499 1.00 103.81 365 ASP B N 1
ATOM 6450 C CA . ASP B 1 365 ? -52.610 59.862 30.018 1.00 104.68 365 ASP B CA 1
ATOM 6451 C C . ASP B 1 365 ? -51.544 60.433 29.093 1.00 106.16 365 ASP B C 1
ATOM 6452 O O . ASP B 1 365 ? -50.831 61.367 29.461 1.00 106.41 365 ASP B O 1
ATOM 6457 N N . TYR B 1 366 ? -51.434 59.862 27.897 1.00 108.00 366 TYR B N 1
ATOM 6458 C CA . TYR B 1 366 ? -50.456 60.321 26.915 1.00 110.12 366 TYR B CA 1
ATOM 6459 C C . TYR B 1 366 ? -51.117 60.973 25.704 1.00 111.56 366 TYR B C 1
ATOM 6460 O O . TYR B 1 366 ? -50.703 60.747 24.564 1.00 112.01 366 TYR B O 1
ATOM 6469 N N . GLU B 1 367 ? -52.149 61.775 25.958 1.00 112.86 367 GLU B N 1
ATOM 6470 C CA . GLU B 1 367 ? -52.870 62.480 24.900 1.00 113.58 367 GLU B CA 1
ATOM 6471 C C . GLU B 1 367 ? -53.113 63.941 25.286 1.00 114.15 367 GLU B C 1
ATOM 6472 O O . GLU B 1 367 ? -52.244 64.584 25.875 1.00 113.81 367 GLU B O 1
ATOM 6478 N N . ASP B 1 368 ? -54.296 64.458 24.959 1.00 114.93 368 ASP B N 1
ATOM 6479 C CA . ASP B 1 368 ? -54.636 65.847 25.266 1.00 115.38 368 ASP B CA 1
ATOM 6480 C C . ASP B 1 368 ? -55.706 66.034 26.341 1.00 115.44 368 ASP B C 1
ATOM 6481 O O . ASP B 1 368 ? -55.664 67.008 27.095 1.00 115.48 368 ASP B O 1
ATOM 6486 N N . ASN B 1 369 ? -56.663 65.114 26.414 1.00 115.33 369 ASN B N 1
ATOM 6487 C CA . ASN B 1 369 ? -57.734 65.217 27.402 1.00 115.71 369 ASN B CA 1
ATOM 6488 C C . ASN B 1 369 ? -57.210 65.478 28.812 1.00 115.73 369 ASN B C 1
ATOM 6489 O O . ASN B 1 369 ? -57.553 66.487 29.429 1.00 115.60 369 ASN B O 1
ATOM 6494 N N . VAL B 1 370 ? -56.383 64.565 29.317 1.00 116.20 370 VAL B N 1
ATOM 6495 C CA . VAL B 1 370 ? -55.822 64.691 30.663 1.00 116.09 370 VAL B CA 1
ATOM 6496 C C . VAL B 1 370 ? -54.620 65.637 30.685 1.00 116.23 370 VAL B C 1
ATOM 6497 O O . VAL B 1 370 ? -54.376 66.321 31.681 1.00 115.93 370 VAL B O 1
ATOM 6501 N N . ALA B 1 371 ? -53.878 65.673 29.581 1.00 116.24 371 ALA B N 1
ATOM 6502 C CA . ALA B 1 371 ? -52.707 66.535 29.464 1.00 116.61 371 ALA B CA 1
ATOM 6503 C C . ALA B 1 371 ? -53.143 67.988 29.294 1.00 117.00 371 ALA B C 1
ATOM 6504 O O . ALA B 1 371 ? -52.778 68.654 28.323 1.00 116.54 371 ALA B O 1
ATOM 6506 N N . GLN B 1 372 ? -53.924 68.471 30.254 1.00 117.72 372 GLN B N 1
ATOM 6507 C CA . GLN B 1 372 ? -54.436 69.834 30.229 1.00 118.37 372 GLN B CA 1
ATOM 6508 C C . GLN B 1 372 ? -53.964 70.614 31.453 1.00 118.48 372 GLN B C 1
ATOM 6509 O O . GLN B 1 372 ? -53.532 71.759 31.335 1.00 118.80 372 GLN B O 1
ATOM 6515 N N . ASP B 1 373 ? -54.036 69.984 32.623 1.00 118.32 373 ASP B N 1
ATOM 6516 C CA . ASP B 1 373 ? -53.635 70.634 33.868 1.00 118.64 373 ASP B CA 1
ATOM 6517 C C . ASP B 1 373 ? -52.370 71.459 33.759 1.00 119.62 373 ASP B C 1
ATOM 6518 O O . ASP B 1 373 ? -51.540 71.238 32.875 1.00 119.75 373 ASP B O 1
ATOM 6523 N N . LYS B 1 374 ? -52.234 72.423 34.663 1.00 120.70 374 LYS B N 1
ATOM 6524 C CA . LYS B 1 374 ? -51.073 73.298 34.665 1.00 121.55 374 LYS B CA 1
ATOM 6525 C C . LYS B 1 374 ? -49.805 72.502 34.937 1.00 122.06 374 LYS B C 1
ATOM 6526 O O . LYS B 1 374 ? -48.839 72.585 34.177 1.00 122.39 374 LYS B O 1
ATOM 6532 N N . ARG B 1 375 ? -49.817 71.721 36.016 1.00 122.48 375 ARG B N 1
ATOM 6533 C CA . ARG B 1 375 ? -48.656 70.918 36.406 1.00 122.55 375 ARG B CA 1
ATOM 6534 C C . ARG B 1 375 ? -48.239 69.913 35.325 1.00 122.87 375 ARG B C 1
ATOM 6535 O O . ARG B 1 375 ? -47.228 69.218 35.460 1.00 122.77 375 ARG B O 1
ATOM 6543 N N . ILE B 1 376 ? -49.025 69.841 34.256 1.00 123.06 376 ILE B N 1
ATOM 6544 C CA . ILE B 1 376 ? -48.729 68.946 33.146 1.00 123.25 376 ILE B CA 1
ATOM 6545 C C . ILE B 1 376 ? -47.657 69.599 32.277 1.00 123.53 376 ILE B C 1
ATOM 6546 O O . ILE B 1 376 ? -46.899 68.922 31.586 1.00 123.93 376 ILE B O 1
ATOM 6551 N N . ASP B 1 377 ? -47.597 70.925 32.325 1.00 123.54 377 ASP B N 1
ATOM 6552 C CA . ASP B 1 377 ? -46.619 71.673 31.549 1.00 123.77 377 ASP B CA 1
ATOM 6553 C C . ASP B 1 377 ? -45.884 72.633 32.485 1.00 123.27 377 ASP B C 1
ATOM 6554 O O . ASP B 1 377 ? -45.023 73.403 32.058 1.00 123.24 377 ASP B O 1
ATOM 6559 N N . ALA B 1 378 ? -46.231 72.570 33.767 1.00 122.67 378 ALA B N 1
ATOM 6560 C CA . ALA B 1 378 ? -45.625 73.425 34.783 1.00 122.04 378 ALA B CA 1
ATOM 6561 C C . ALA B 1 378 ? -44.710 72.628 35.706 1.00 121.68 378 ALA B C 1
ATOM 6562 O O . ALA B 1 378 ? -43.512 72.903 35.793 1.00 121.27 378 ALA B O 1
ATOM 6564 N N . LEU B 1 379 ? -45.280 71.649 36.403 1.00 121.19 379 LEU B N 1
ATOM 6565 C CA . LEU B 1 379 ? -44.506 70.819 37.315 1.00 120.79 379 LEU B CA 1
ATOM 6566 C C . LEU B 1 379 ? -43.402 70.118 36.529 1.00 121.39 379 LEU B C 1
ATOM 6567 O O . LEU B 1 379 ? -42.345 69.809 37.077 1.00 122.02 379 LEU B O 1
ATOM 6572 N N . ARG B 1 380 ? -43.649 69.872 35.243 1.00 121.67 380 ARG B N 1
ATOM 6573 C CA . ARG B 1 380 ? -42.659 69.220 34.386 1.00 121.40 380 ARG B CA 1
ATOM 6574 C C . ARG B 1 380 ? -41.448 70.136 34.247 1.00 121.47 380 ARG B C 1
ATOM 6575 O O . ARG B 1 380 ? -40.327 69.672 34.032 1.00 121.07 380 ARG B O 1
ATOM 6583 N N . GLU B 1 381 ? -41.694 71.440 34.362 1.00 121.74 381 GLU B N 1
ATOM 6584 C CA . GLU B 1 381 ? -40.642 72.446 34.251 1.00 121.53 381 GLU B CA 1
ATOM 6585 C C . GLU B 1 381 ? -39.925 72.658 35.586 1.00 120.75 381 GLU B C 1
ATOM 6586 O O . GLU B 1 381 ? -39.312 73.704 35.818 1.00 120.60 381 GLU B O 1
ATOM 6592 N N . LYS B 1 382 ? -40.022 71.652 36.455 1.00 119.98 382 LYS B N 1
ATOM 6593 C CA . LYS B 1 382 ? -39.375 71.657 37.764 1.00 118.96 382 LYS B CA 1
ATOM 6594 C C . LYS B 1 382 ? -38.512 70.401 37.840 1.00 119.15 382 LYS B C 1
ATOM 6595 O O . LYS B 1 382 ? -37.817 70.167 38.829 1.00 118.70 382 LYS B O 1
ATOM 6601 N N . ILE B 1 383 ? -38.567 69.602 36.774 1.00 119.47 383 ILE B N 1
ATOM 6602 C CA . ILE B 1 383 ? -37.815 68.351 36.674 1.00 119.50 383 ILE B CA 1
ATOM 6603 C C . ILE B 1 383 ? -36.425 68.568 36.073 1.00 119.51 383 ILE B C 1
ATOM 6604 O O . ILE B 1 383 ? -36.296 68.959 34.914 1.00 119.25 383 ILE B O 1
ATOM 6609 N N . ASN B 1 384 ? -35.390 68.316 36.869 1.00 119.54 384 ASN B N 1
ATOM 6610 C CA . ASN B 1 384 ? -34.012 68.449 36.408 1.00 119.15 384 ASN B CA 1
ATOM 6611 C C . ASN B 1 384 ? -33.420 67.044 36.344 1.00 118.73 384 ASN B C 1
ATOM 6612 O O . ASN B 1 384 ? -33.217 66.391 37.370 1.00 118.19 384 ASN B O 1
ATOM 6617 N N . CYS B 1 385 ? -33.154 66.581 35.129 1.00 118.30 385 CYS B N 1
ATOM 6618 C CA . CYS B 1 385 ? -32.612 65.247 34.925 1.00 118.02 385 CYS B CA 1
ATOM 6619 C C . CYS B 1 385 ? -31.137 65.280 34.546 1.00 117.36 385 CYS B C 1
ATOM 6620 O O . CYS B 1 385 ? -30.790 65.581 33.405 1.00 116.71 385 CYS B O 1
ATOM 6623 N N . PHE B 1 386 ? -30.272 64.969 35.505 1.00 116.98 386 PHE B N 1
ATOM 6624 C CA . PHE B 1 386 ? -28.836 64.949 35.248 1.00 116.73 386 PHE B CA 1
ATOM 6625 C C . PHE B 1 386 ? -28.338 63.502 35.226 1.00 116.57 386 PHE B C 1
ATOM 6626 O O . PHE B 1 386 ? -29.127 62.574 35.395 1.00 116.37 386 PHE B O 1
ATOM 6634 N N . GLU B 1 387 ? -27.039 63.308 35.011 1.00 116.46 387 GLU B N 1
ATOM 6635 C CA . GLU B 1 387 ? -26.467 61.963 34.949 1.00 116.13 387 GLU B CA 1
ATOM 6636 C C . GLU B 1 387 ? -25.486 61.667 36.093 1.00 115.74 387 GLU B C 1
ATOM 6637 O O . GLU B 1 387 ? -24.717 62.536 36.508 1.00 115.69 387 GLU B O 1
ATOM 6643 N N . ASP B 1 388 ? -25.522 60.437 36.600 1.00 115.29 388 ASP B N 1
ATOM 6644 C CA . ASP B 1 388 ? -24.639 60.019 37.687 1.00 115.39 388 ASP B CA 1
ATOM 6645 C C . ASP B 1 388 ? -23.751 58.849 37.249 1.00 115.09 388 ASP B C 1
ATOM 6646 O O . ASP B 1 388 ? -24.227 57.883 36.646 1.00 115.27 388 ASP B O 1
ATOM 6651 N N . PRO B 1 389 ? -22.442 58.933 37.542 1.00 114.27 389 PRO B N 1
ATOM 6652 C CA . PRO B 1 389 ? -21.460 57.899 37.193 1.00 113.17 389 PRO B CA 1
ATOM 6653 C C . PRO B 1 389 ? -21.749 56.554 37.858 1.00 111.88 389 PRO B C 1
ATOM 6654 O O . PRO B 1 389 ? -21.538 55.498 37.263 1.00 111.57 389 PRO B O 1
ATOM 6658 N N . ALA B 1 390 ? -22.231 56.609 39.096 1.00 110.15 390 ALA B N 1
ATOM 6659 C CA . ALA B 1 390 ? -22.540 55.409 39.865 1.00 108.93 390 ALA B CA 1
ATOM 6660 C C . ALA B 1 390 ? -23.625 54.536 39.228 1.00 108.04 390 ALA B C 1
ATOM 6661 O O . ALA B 1 390 ? -23.516 53.306 39.221 1.00 107.64 390 ALA B O 1
ATOM 6663 N N . PHE B 1 391 ? -24.669 55.169 38.696 1.00 106.66 391 PHE B N 1
ATOM 6664 C CA . PHE B 1 391 ? -25.769 54.437 38.070 1.00 104.77 391 PHE B CA 1
ATOM 6665 C C . PHE B 1 391 ? -25.421 53.896 36.687 1.00 103.58 391 PHE B C 1
ATOM 6666 O O . PHE B 1 391 ? -25.579 52.702 36.421 1.00 103.69 391 PHE B O 1
ATOM 6674 N N . THR B 1 392 ? -24.943 54.776 35.813 1.00 101.47 392 THR B N 1
ATOM 6675 C CA . THR B 1 392 ? -24.581 54.391 34.453 1.00 99.16 392 THR B CA 1
ATOM 6676 C C . THR B 1 392 ? -23.594 53.218 34.409 1.00 97.58 392 THR B C 1
ATOM 6677 O O . THR B 1 392 ? -23.533 52.490 33.417 1.00 97.06 392 THR B O 1
ATOM 6681 N N . ALA B 1 393 ? -22.831 53.036 35.485 1.00 96.02 393 ALA B N 1
ATOM 6682 C CA . ALA B 1 393 ? -21.851 51.949 35.574 1.00 93.95 393 ALA B CA 1
ATOM 6683 C C . ALA B 1 393 ? -22.543 50.603 35.794 1.00 92.23 393 ALA B C 1
ATOM 6684 O O . ALA B 1 393 ? -22.204 49.607 35.155 1.00 91.12 393 ALA B O 1
ATOM 6686 N N . ASP B 1 394 ? -23.507 50.587 36.709 1.00 90.57 394 ASP B N 1
ATOM 6687 C CA . ASP B 1 394 ? -24.261 49.382 37.018 1.00 88.94 394 ASP B CA 1
ATOM 6688 C C . ASP B 1 394 ? -25.135 48.992 35.831 1.00 87.02 394 ASP B C 1
ATOM 6689 O O . ASP B 1 394 ? -25.470 47.820 35.648 1.00 86.25 394 ASP B O 1
ATOM 6694 N N . TYR B 1 395 ? -25.501 49.990 35.032 1.00 85.13 395 TYR B N 1
ATOM 6695 C CA . TYR B 1 395 ? -26.331 49.794 33.842 1.00 83.19 395 TYR B CA 1
ATOM 6696 C C . TYR B 1 395 ? -25.649 48.893 32.806 1.00 82.56 395 TYR B C 1
ATOM 6697 O O . TYR B 1 395 ? -26.310 48.106 32.119 1.00 82.62 395 TYR B O 1
ATOM 6706 N N . HIS B 1 396 ? -24.325 49.026 32.706 1.00 80.73 396 HIS B N 1
ATOM 6707 C CA . HIS B 1 396 ? -23.512 48.252 31.772 1.00 77.34 396 HIS B CA 1
ATOM 6708 C C . HIS B 1 396 ? -22.895 47.027 32.439 1.00 76.59 396 HIS B C 1
ATOM 6709 O O . HIS B 1 396 ? -22.431 46.114 31.761 1.00 75.65 396 HIS B O 1
ATOM 6716 N N . ASP B 1 397 ? -22.891 47.009 33.768 1.00 76.87 397 ASP B N 1
ATOM 6717 C CA . ASP B 1 397 ? -22.339 45.881 34.503 1.00 77.48 397 ASP B CA 1
ATOM 6718 C C . ASP B 1 397 ? -23.210 44.652 34.271 1.00 78.10 397 ASP B C 1
ATOM 6719 O O . ASP B 1 397 ? -24.368 44.620 34.682 1.00 79.30 397 ASP B O 1
ATOM 6724 N N . PRO B 1 398 ? -22.662 43.630 33.593 1.00 78.38 398 PRO B N 1
ATOM 6725 C CA . PRO B 1 398 ? -23.353 42.373 33.280 1.00 78.07 398 PRO B CA 1
ATOM 6726 C C . PRO B 1 398 ? -23.965 41.652 34.485 1.00 77.31 398 PRO B C 1
ATOM 6727 O O . PRO B 1 398 ? -24.900 40.870 34.332 1.00 77.15 398 PRO B O 1
ATOM 6731 N N . GLU B 1 399 ? -23.440 41.919 35.675 1.00 77.40 399 GLU B N 1
ATOM 6732 C CA . GLU B 1 399 ? -23.931 41.282 36.892 1.00 79.01 399 GLU B CA 1
ATOM 6733 C C . GLU B 1 399 ? -25.084 42.047 37.528 1.00 78.89 399 GLU B C 1
ATOM 6734 O O . GLU B 1 399 ? -25.664 41.608 38.522 1.00 79.13 399 GLU B O 1
ATOM 6740 N N . LYS B 1 400 ? -25.408 43.197 36.955 1.00 78.81 400 LYS B N 1
ATOM 6741 C CA . LYS B 1 400 ? -26.491 44.010 37.466 1.00 79.31 400 LYS B CA 1
ATOM 6742 C C . LYS B 1 400 ? -27.485 44.423 36.386 1.00 78.59 400 LYS B C 1
ATOM 6743 O O . LYS B 1 400 ? -28.627 43.971 36.394 1.00 78.63 400 LYS B O 1
ATOM 6749 N N . ARG B 1 401 ? -27.055 45.266 35.452 1.00 78.10 401 ARG B N 1
ATOM 6750 C CA . ARG B 1 401 ? -27.944 45.723 34.388 1.00 78.21 401 ARG B CA 1
ATOM 6751 C C . ARG B 1 401 ? -29.110 46.468 35.018 1.00 78.11 401 ARG B C 1
ATOM 6752 O O . ARG B 1 401 ? -30.274 46.197 34.717 1.00 78.42 401 ARG B O 1
ATOM 6760 N N . ALA B 1 402 ? -28.783 47.409 35.897 1.00 78.26 402 ALA B N 1
ATOM 6761 C CA . ALA B 1 402 ? -29.786 48.192 36.598 1.00 78.46 402 ALA B CA 1
ATOM 6762 C C . ALA B 1 402 ? -30.284 49.360 35.774 1.00 79.29 402 ALA B C 1
ATOM 6763 O O . ALA B 1 402 ? -29.593 49.848 34.883 1.00 79.29 402 ALA B O 1
ATOM 6765 N N . ILE B 1 403 ? -31.499 49.799 36.077 1.00 80.64 403 ILE B N 1
ATOM 6766 C CA . ILE B 1 403 ? -32.094 50.932 35.384 1.00 82.46 403 ILE B CA 1
ATOM 6767 C C . ILE B 1 403 ? -32.436 51.972 36.440 1.00 83.98 403 ILE B C 1
ATOM 6768 O O . ILE B 1 403 ? -33.403 52.720 36.304 1.00 84.55 403 ILE B O 1
ATOM 6773 N N . ALA B 1 404 ? -31.616 52.007 37.488 1.00 85.71 404 ALA B N 1
ATOM 6774 C CA . ALA B 1 404 ? -31.790 52.911 38.621 1.00 86.16 404 ALA B CA 1
ATOM 6775 C C . ALA B 1 404 ? -32.135 54.360 38.307 1.00 86.49 404 ALA B C 1
ATOM 6776 O O . ALA B 1 404 ? -31.683 54.937 37.314 1.00 85.66 404 ALA B O 1
ATOM 6778 N N . ASN B 1 405 ? -32.947 54.926 39.195 1.00 87.06 405 ASN B N 1
ATOM 6779 C CA . ASN B 1 405 ? -33.402 56.305 39.123 1.00 87.51 405 ASN B CA 1
ATOM 6780 C C . ASN B 1 405 ? -33.504 56.835 40.549 1.00 88.63 405 ASN B C 1
ATOM 6781 O O . ASN B 1 405 ? -33.741 56.072 41.490 1.00 87.48 405 ASN B O 1
ATOM 6786 N N . ALA B 1 406 ? -33.313 58.143 40.698 1.00 90.63 406 ALA B N 1
ATOM 6787 C CA . ALA B 1 406 ? -33.373 58.801 41.999 1.00 92.11 406 ALA B CA 1
ATOM 6788 C C . ALA B 1 406 ? -34.085 60.145 41.890 1.00 93.39 406 ALA B C 1
ATOM 6789 O O . ALA B 1 406 ? -33.638 61.045 41.173 1.00 92.85 406 ALA B O 1
ATOM 6791 N N . ILE B 1 407 ? -35.196 60.268 42.614 1.00 95.02 407 ILE B N 1
ATOM 6792 C CA . ILE B 1 407 ? -35.999 61.486 42.617 1.00 96.40 407 ILE B CA 1
ATOM 6793 C C . ILE B 1 407 ? -35.994 62.140 43.996 1.00 97.68 407 ILE B C 1
ATOM 6794 O O . ILE B 1 407 ? -36.171 61.472 45.019 1.00 96.66 407 ILE B O 1
ATOM 6799 N N . THR B 1 408 ? -35.778 63.453 44.004 1.00 99.45 408 THR B N 1
ATOM 6800 C CA . THR B 1 408 ? -35.754 64.237 45.232 1.00 100.90 408 THR B CA 1
ATOM 6801 C C . THR B 1 408 ? -36.731 65.400 45.088 1.00 102.35 408 THR B C 1
ATOM 6802 O O . THR B 1 408 ? -36.618 66.213 44.164 1.00 102.06 408 THR B O 1
ATOM 6806 N N . LEU B 1 409 ? -37.692 65.461 46.005 1.00 104.13 409 LEU B N 1
ATOM 6807 C CA . LEU B 1 409 ? -38.715 66.501 46.007 1.00 105.80 409 LEU B CA 1
ATOM 6808 C C . LEU B 1 409 ? -38.327 67.658 46.927 1.00 107.21 409 LEU B C 1
ATOM 6809 O O . LEU B 1 409 ? -38.127 67.468 48.127 1.00 107.41 409 LEU B O 1
ATOM 6814 N N . GLU B 1 410 ? -38.216 68.855 46.357 1.00 108.84 410 GLU B N 1
ATOM 6815 C CA . GLU B 1 410 ? -37.874 70.042 47.132 1.00 110.52 410 GLU B CA 1
ATOM 6816 C C . GLU B 1 410 ? -39.115 70.906 47.314 1.00 111.43 410 GLU B C 1
ATOM 6817 O O . GLU B 1 410 ? -39.598 71.528 46.366 1.00 111.03 410 GLU B O 1
ATOM 6823 N N . PHE B 1 411 ? -39.627 70.929 48.543 1.00 113.20 411 PHE B N 1
ATOM 6824 C CA . PHE B 1 411 ? -40.823 71.696 48.890 1.00 114.78 411 PHE B CA 1
ATOM 6825 C C . PHE B 1 411 ? -40.545 73.162 49.209 1.00 115.31 411 PHE B C 1
ATOM 6826 O O . PHE B 1 411 ? -39.400 73.560 49.443 1.00 115.42 411 PHE B O 1
ATOM 6834 N N . THR B 1 412 ? -41.614 73.957 49.220 1.00 115.42 412 THR B N 1
ATOM 6835 C CA . THR B 1 412 ? -41.524 75.381 49.524 1.00 114.97 412 THR B CA 1
ATOM 6836 C C . THR B 1 412 ? -41.475 75.527 51.042 1.00 115.44 412 THR B C 1
ATOM 6837 O O . THR B 1 412 ? -41.195 76.602 51.569 1.00 115.17 412 THR B O 1
ATOM 6841 N N . ASP B 1 413 ? -41.743 74.423 51.733 1.00 115.97 413 ASP B N 1
ATOM 6842 C CA . ASP B 1 413 ? -41.732 74.390 53.190 1.00 116.56 413 ASP B CA 1
ATOM 6843 C C . ASP B 1 413 ? -40.306 74.280 53.721 1.00 116.74 413 ASP B C 1
ATOM 6844 O O . ASP B 1 413 ? -40.091 73.980 54.898 1.00 116.78 413 ASP B O 1
ATOM 6849 N N . GLY B 1 414 ? -39.336 74.516 52.842 1.00 116.43 414 GLY B N 1
ATOM 6850 C CA . GLY B 1 414 ? -37.939 74.444 53.233 1.00 115.82 414 GLY B CA 1
ATOM 6851 C C . GLY B 1 414 ? -37.486 73.048 53.617 1.00 115.23 414 GLY B C 1
ATOM 6852 O O . GLY B 1 414 ? -36.403 72.872 54.175 1.00 114.98 414 GLY B O 1
ATOM 6853 N N . THR B 1 415 ? -38.318 72.053 53.321 1.00 114.87 415 THR B N 1
ATOM 6854 C CA . THR B 1 415 ? -37.996 70.665 53.634 1.00 114.39 415 THR B CA 1
ATOM 6855 C C . THR B 1 415 ? -38.216 69.759 52.425 1.00 114.09 415 THR B C 1
ATOM 6856 O O . THR B 1 415 ? -39.320 69.686 51.884 1.00 114.07 415 THR B O 1
ATOM 6860 N N . ARG B 1 416 ? -37.151 69.077 52.005 1.00 113.57 416 ARG B N 1
ATOM 6861 C CA . ARG B 1 416 ? -37.204 68.165 50.868 1.00 112.94 416 ARG B CA 1
ATOM 6862 C C . ARG B 1 416 ? -37.426 66.725 51.318 1.00 112.52 416 ARG B C 1
ATOM 6863 O O . ARG B 1 416 ? -37.203 66.388 52.481 1.00 112.49 416 ARG B O 1
ATOM 6871 N N . PHE B 1 417 ? -37.870 65.881 50.392 1.00 111.86 417 PHE B N 1
ATOM 6872 C CA . PHE B 1 417 ? -38.130 64.477 50.691 1.00 111.42 417 PHE B CA 1
ATOM 6873 C C . PHE B 1 417 ? -36.918 63.587 50.416 1.00 110.90 417 PHE B C 1
ATOM 6874 O O . PHE B 1 417 ? -36.160 63.823 49.469 1.00 110.94 417 PHE B O 1
ATOM 6882 N N . GLU B 1 418 ? -36.750 62.561 51.251 1.00 109.91 418 GLU B N 1
ATOM 6883 C CA . GLU B 1 418 ? -35.642 61.616 51.114 1.00 107.97 418 GLU B CA 1
ATOM 6884 C C . GLU B 1 418 ? -35.620 61.088 49.691 1.00 106.30 418 GLU B C 1
ATOM 6885 O O . GLU B 1 418 ? -36.530 60.369 49.278 1.00 106.64 418 GLU B O 1
ATOM 6891 N N . GLU B 1 419 ? -34.583 61.447 48.944 1.00 103.90 419 GLU B N 1
ATOM 6892 C CA . GLU B 1 419 ? -34.447 60.994 47.567 1.00 101.41 419 GLU B CA 1
ATOM 6893 C C . GLU B 1 419 ? -34.642 59.480 47.467 1.00 99.58 419 GLU B C 1
ATOM 6894 O O . GLU B 1 419 ? -33.757 58.710 47.845 1.00 99.80 419 GLU B O 1
ATOM 6900 N N . VAL B 1 420 ? -35.798 59.057 46.960 1.00 96.75 420 VAL B N 1
ATOM 6901 C CA . VAL B 1 420 ? -36.088 57.633 46.816 1.00 93.85 420 VAL B CA 1
ATOM 6902 C C . VAL B 1 420 ? -35.285 57.099 45.633 1.00 91.87 420 VAL B C 1
ATOM 6903 O O . VAL B 1 420 ? -35.182 57.761 44.600 1.00 91.87 420 VAL B O 1
ATOM 6907 N N . VAL B 1 421 ? -34.708 55.910 45.785 1.00 89.06 421 VAL B N 1
ATOM 6908 C CA . VAL B 1 421 ? -33.915 55.325 44.707 1.00 86.49 421 VAL B CA 1
ATOM 6909 C C . VAL B 1 421 ? -34.297 53.873 44.390 1.00 84.24 421 VAL B C 1
ATOM 6910 O O . VAL B 1 421 ? -34.231 52.989 45.251 1.00 82.85 421 VAL B O 1
ATOM 6914 N N . VAL B 1 422 ? -34.702 53.642 43.143 1.00 81.14 422 VAL B N 1
ATOM 6915 C CA . VAL B 1 422 ? -35.090 52.313 42.684 1.00 78.15 422 VAL B CA 1
ATOM 6916 C C . VAL B 1 422 ? -34.071 51.845 41.652 1.00 76.44 422 VAL B C 1
ATOM 6917 O O . VAL B 1 422 ? -34.023 52.367 40.539 1.00 76.53 422 VAL B O 1
ATOM 6921 N N . GLU B 1 423 ? -33.256 50.864 42.023 1.00 73.88 423 GLU B N 1
ATOM 6922 C CA . GLU B 1 423 ? -32.233 50.350 41.121 1.00 71.33 423 GLU B CA 1
ATOM 6923 C C . GLU B 1 423 ? -32.758 49.491 39.984 1.00 67.43 423 GLU B C 1
ATOM 6924 O O . GLU B 1 423 ? -32.388 49.692 38.830 1.00 65.85 423 GLU B O 1
ATOM 6930 N N . TYR B 1 424 ? -33.612 48.527 40.300 1.00 64.31 424 TYR B N 1
ATOM 6931 C CA . TYR B 1 424 ? -34.136 47.657 39.259 1.00 62.48 424 TYR B CA 1
ATOM 6932 C C . TYR B 1 424 ? -35.653 47.743 39.123 1.00 61.35 424 TYR B C 1
ATOM 6933 O O . TYR B 1 424 ? -36.378 47.773 40.112 1.00 61.01 424 TYR B O 1
ATOM 6942 N N . PRO B 1 425 ? -36.153 47.802 37.882 1.00 61.15 425 PRO B N 1
ATOM 6943 C CA . PRO B 1 425 ? -37.599 47.880 37.672 1.00 61.29 425 PRO B CA 1
ATOM 6944 C C . PRO B 1 425 ? -38.250 46.532 37.980 1.00 61.34 425 PRO B C 1
ATOM 6945 O O . PRO B 1 425 ? -37.568 45.507 38.098 1.00 60.52 425 PRO B O 1
ATOM 6949 N N . ILE B 1 426 ? -39.572 46.541 38.120 1.00 60.31 426 ILE B N 1
ATOM 6950 C CA . ILE B 1 426 ? -40.318 45.328 38.426 1.00 58.59 426 ILE B CA 1
ATOM 6951 C C . ILE B 1 426 ? -40.130 44.277 37.329 1.00 57.56 426 ILE B C 1
ATOM 6952 O O . ILE B 1 426 ? -40.106 43.075 37.602 1.00 56.25 426 ILE B O 1
ATOM 6957 N N . GLY B 1 427 ? -39.980 44.735 36.090 1.00 56.45 427 GLY B N 1
ATOM 6958 C CA . GLY B 1 427 ? -39.811 43.809 34.986 1.00 56.73 427 GLY B CA 1
ATOM 6959 C C . GLY B 1 427 ? -38.420 43.227 34.898 1.00 56.74 427 GLY B C 1
ATOM 6960 O O . GLY B 1 427 ? -38.158 42.344 34.082 1.00 56.53 427 GLY B O 1
ATOM 6961 N N . HIS B 1 428 ? -37.534 43.718 35.758 1.00 57.10 428 HIS B N 1
ATOM 6962 C CA . HIS B 1 428 ? -36.142 43.283 35.789 1.00 54.92 428 HIS B CA 1
ATOM 6963 C C . HIS B 1 428 ? -35.960 41.912 36.429 1.00 54.32 428 HIS B C 1
ATOM 6964 O O . HIS B 1 428 ? -36.786 41.467 37.233 1.00 52.60 428 HIS B O 1
ATOM 6971 N N . ALA B 1 429 ? -34.867 41.251 36.055 1.00 54.57 429 ALA B N 1
ATOM 6972 C CA . ALA B 1 429 ? -34.533 39.917 36.558 1.00 54.77 429 ALA B CA 1
ATOM 6973 C C . ALA B 1 429 ? -34.329 39.814 38.080 1.00 55.23 429 ALA B C 1
ATOM 6974 O O . ALA B 1 429 ? -34.573 38.761 38.673 1.00 54.46 429 ALA B O 1
ATOM 6976 N N . ARG B 1 430 ? -33.893 40.898 38.715 1.00 56.55 430 ARG B N 1
ATOM 6977 C CA . ARG B 1 430 ? -33.676 40.879 40.157 1.00 57.10 430 ARG B CA 1
ATOM 6978 C C . ARG B 1 430 ? -34.929 41.262 40.933 1.00 56.59 430 ARG B C 1
ATOM 6979 O O . ARG B 1 430 ? -34.873 41.493 42.140 1.00 56.76 430 ARG B O 1
ATOM 6987 N N . ARG B 1 431 ? -36.062 41.311 40.242 1.00 55.62 431 ARG B N 1
ATOM 6988 C CA . ARG B 1 431 ? -37.322 41.670 40.877 1.00 54.46 431 ARG B CA 1
ATOM 6989 C C . ARG B 1 431 ? -38.428 40.677 40.537 1.00 53.36 431 ARG B C 1
ATOM 6990 O O . ARG B 1 431 ? -39.614 41.002 40.605 1.00 52.63 431 ARG B O 1
ATOM 6998 N N . ARG B 1 432 ? -38.027 39.460 40.189 1.00 52.17 432 ARG B N 1
ATOM 6999 C CA . ARG B 1 432 ? -38.971 38.414 39.830 1.00 51.75 432 ARG B CA 1
ATOM 7000 C C . ARG B 1 432 ? -39.998 38.152 40.923 1.00 52.98 432 ARG B C 1
ATOM 7001 O O . ARG B 1 432 ? -41.098 37.681 40.647 1.00 53.51 432 ARG B O 1
ATOM 7009 N N . GLN B 1 433 ? -39.648 38.461 42.165 1.00 54.40 433 GLN B N 1
ATOM 7010 C CA . GLN B 1 433 ? -40.568 38.232 43.265 1.00 55.08 433 GLN B CA 1
ATOM 7011 C C . GLN B 1 433 ? -41.750 39.181 43.166 1.00 54.59 433 GLN B C 1
ATOM 7012 O O . GLN B 1 433 ? -42.855 38.861 43.597 1.00 54.66 433 GLN B O 1
ATOM 7018 N N . ASP B 1 434 ? -41.515 40.350 42.589 1.00 54.11 434 ASP B N 1
ATOM 7019 C CA . ASP B 1 434 ? -42.572 41.334 42.425 1.00 54.66 434 ASP B CA 1
ATOM 7020 C C . ASP B 1 434 ? -43.140 41.316 40.998 1.00 53.19 434 ASP B C 1
ATOM 7021 O O . ASP B 1 434 ? -44.316 41.612 40.789 1.00 53.22 434 ASP B O 1
ATOM 7026 N N . GLY B 1 435 ? -42.300 40.960 40.028 1.00 51.24 435 GLY B N 1
ATOM 7027 C CA . GLY B 1 435 ? -42.719 40.930 38.636 1.00 46.82 435 GLY B CA 1
ATOM 7028 C C . GLY B 1 435 ? -43.526 39.734 38.156 1.00 44.08 435 GLY B C 1
ATOM 7029 O O . GLY B 1 435 ? -44.486 39.910 37.408 1.00 43.33 435 GLY B O 1
ATOM 7030 N N . ILE B 1 436 ? -43.152 38.525 38.569 1.00 41.02 436 ILE B N 1
ATOM 7031 C CA . ILE B 1 436 ? -43.868 37.328 38.138 1.00 37.79 436 ILE B CA 1
ATOM 7032 C C . ILE B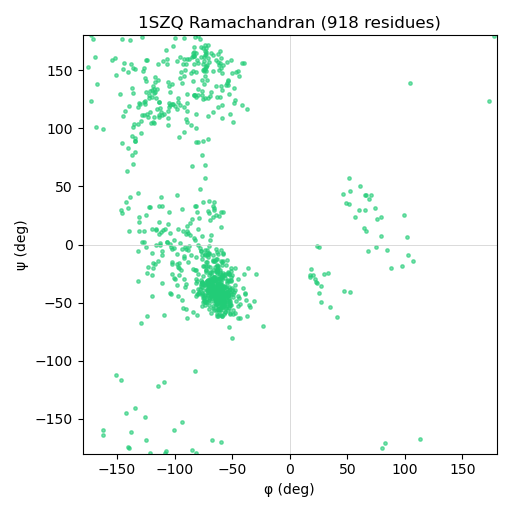 1 436 ? -45.353 37.423 38.443 1.00 37.28 436 ILE B C 1
ATOM 7033 O O . ILE B 1 436 ? -46.193 37.096 37.602 1.00 35.24 436 ILE B O 1
ATOM 7038 N N . PRO B 1 437 ? -45.705 37.871 39.656 1.00 37.67 437 PRO B N 1
ATOM 7039 C CA . PRO B 1 437 ? -47.135 37.970 39.961 1.00 36.95 437 PRO B CA 1
ATOM 7040 C C . PRO B 1 437 ? -47.820 38.774 38.863 1.00 37.17 437 PRO B C 1
ATOM 7041 O O . PRO B 1 437 ? -48.842 38.353 38.324 1.00 37.78 437 PRO B O 1
ATOM 7045 N N . LYS B 1 438 ? -47.223 39.917 38.526 1.00 37.15 438 LYS B N 1
ATOM 7046 C CA . LYS B 1 438 ? -47.740 40.801 37.483 1.00 37.66 438 LYS B CA 1
ATOM 7047 C C . LYS B 1 438 ? -47.811 40.089 36.130 1.00 36.64 438 LYS B C 1
ATOM 7048 O O . LYS B 1 438 ? -48.769 40.249 35.371 1.00 37.02 438 LYS B O 1
ATOM 7054 N N . LEU B 1 439 ? -46.782 39.307 35.832 1.00 35.53 439 LEU B N 1
ATOM 7055 C CA . LEU B 1 439 ? -46.714 38.595 34.571 1.00 33.02 439 LEU B CA 1
ATOM 7056 C C . LEU B 1 439 ? -47.812 37.555 34.477 1.00 32.73 439 LEU B C 1
ATOM 7057 O O . LEU B 1 439 ? -48.393 37.344 33.412 1.00 33.61 439 LEU B O 1
ATOM 7062 N N . VAL B 1 440 ? -48.113 36.917 35.597 1.00 33.04 440 VAL B N 1
ATOM 7063 C CA . VAL B 1 440 ? -49.147 35.900 35.601 1.00 33.96 440 VAL B CA 1
ATOM 7064 C C . VAL B 1 440 ? -50.516 36.542 35.438 1.00 35.58 440 VAL B C 1
ATOM 7065 O O . VAL B 1 440 ? -51.418 35.964 34.825 1.00 35.30 440 VAL B O 1
ATOM 7069 N N . ASP B 1 441 ? -50.666 37.742 35.994 1.00 35.98 441 ASP B N 1
ATOM 7070 C CA . ASP B 1 441 ? -51.922 38.467 35.883 1.00 37.06 441 ASP B CA 1
ATOM 7071 C C . ASP B 1 441 ? -52.156 38.854 34.422 1.00 34.95 441 ASP B C 1
ATOM 7072 O O . ASP B 1 441 ? -53.264 38.716 33.893 1.00 34.42 441 ASP B O 1
ATOM 7077 N N . LYS B 1 442 ? -51.106 39.326 33.765 1.00 31.59 442 LYS B N 1
ATOM 7078 C CA . LYS B 1 442 ? -51.210 39.717 32.371 1.00 30.49 442 LYS B CA 1
ATOM 7079 C C . LYS B 1 442 ? -51.642 38.535 31.506 1.00 30.92 442 LYS B C 1
ATOM 7080 O O . LYS B 1 442 ? -52.523 38.669 30.649 1.00 30.53 442 LYS B O 1
ATOM 7086 N N . PHE B 1 443 ? -51.010 37.386 31.747 1.00 30.49 443 PHE B N 1
ATOM 7087 C CA . PHE B 1 443 ? -51.286 36.153 31.013 1.00 29.73 443 PHE B CA 1
ATOM 7088 C C . PHE B 1 443 ? -52.729 35.699 31.208 1.00 30.51 443 PHE B C 1
ATOM 7089 O O . PHE B 1 443 ? -53.417 35.323 30.256 1.00 31.56 443 PHE B O 1
ATOM 7097 N N . LYS B 1 444 ? -53.187 35.733 32.448 1.00 29.60 444 LYS B N 1
ATOM 7098 C CA . LYS B 1 444 ? -54.543 35.329 32.717 1.00 31.24 444 LYS B CA 1
ATOM 7099 C C . LYS B 1 444 ? -55.479 36.260 31.962 1.00 31.57 444 LYS B C 1
ATOM 7100 O O . LYS B 1 444 ? -56.468 35.812 31.397 1.00 32.49 444 LYS B O 1
ATOM 7106 N N . ILE B 1 445 ? -55.166 37.553 31.944 1.00 30.78 445 ILE B N 1
ATOM 7107 C CA . ILE B 1 445 ? -56.013 38.510 31.246 1.00 29.97 445 ILE B CA 1
ATOM 7108 C C . ILE B 1 445 ? -56.057 38.185 29.767 1.00 31.32 445 ILE B C 1
ATOM 7109 O O . ILE B 1 445 ? -57.126 37.968 29.205 1.00 32.58 445 ILE B O 1
ATOM 7114 N N . ASN B 1 446 ? -54.887 38.136 29.142 1.00 33.02 446 ASN B N 1
ATOM 7115 C CA . ASN B 1 446 ? -54.798 37.816 27.726 1.00 33.73 446 ASN B CA 1
ATOM 7116 C C . ASN B 1 446 ? -55.563 36.532 27.394 1.00 34.92 446 ASN B C 1
ATOM 7117 O O . ASN B 1 446 ? -56.260 36.469 26.381 1.00 35.13 446 ASN B O 1
ATOM 7122 N N . LEU B 1 447 ? -55.440 35.514 28.244 1.00 34.61 447 LEU B N 1
ATOM 7123 C CA . LEU B 1 447 ? -56.145 34.257 28.013 1.00 35.88 447 LEU B CA 1
ATOM 7124 C C . LEU B 1 447 ? -57.662 34.480 27.925 1.00 37.80 447 LEU B C 1
ATOM 7125 O O . LEU B 1 447 ? -58.340 33.880 27.089 1.00 37.70 447 LEU B O 1
ATOM 7130 N N . ALA B 1 448 ? -58.183 35.347 28.793 1.00 39.23 448 ALA B N 1
ATOM 7131 C CA . ALA B 1 448 ? -59.609 35.649 28.830 1.00 40.33 448 ALA B CA 1
ATOM 7132 C C . ALA B 1 448 ? -60.078 36.354 27.568 1.00 42.30 448 ALA B C 1
ATOM 7133 O O . ALA B 1 448 ? -61.238 36.223 27.172 1.00 43.55 448 ALA B O 1
ATOM 7135 N N . ARG B 1 449 ? -59.176 37.089 26.926 1.00 43.00 449 ARG B N 1
ATOM 7136 C CA . ARG B 1 449 ? -59.528 37.803 25.703 1.00 44.41 449 ARG B CA 1
ATOM 7137 C C . ARG B 1 449 ? -60.037 36.892 24.590 1.00 46.67 449 ARG B C 1
ATOM 7138 O O . ARG B 1 449 ? -60.850 37.319 23.768 1.00 47.87 449 ARG B O 1
ATOM 7146 N N . GLN B 1 450 ? -59.579 35.640 24.555 1.00 47.63 450 GLN B N 1
ATOM 7147 C CA . GLN B 1 450 ? -59.998 34.739 23.477 1.00 48.63 450 GLN B CA 1
ATOM 7148 C C . GLN B 1 450 ? -60.750 33.461 23.849 1.00 47.90 450 GLN B C 1
ATOM 7149 O O . GLN B 1 450 ? -61.523 32.948 23.038 1.00 48.22 450 GLN B O 1
ATOM 7155 N N . PHE B 1 451 ? -60.535 32.953 25.059 1.00 46.64 451 PHE B N 1
ATOM 7156 C CA . PHE B 1 451 ? -61.160 31.694 25.474 1.00 46.29 451 PHE B CA 1
ATOM 7157 C C . PHE B 1 451 ? -62.177 31.767 26.610 1.00 47.63 451 PHE B C 1
ATOM 7158 O O . PHE B 1 451 ? -62.124 32.671 27.441 1.00 49.66 451 PHE B O 1
ATOM 7166 N N . PRO B 1 452 ? -63.107 30.791 26.672 1.00 47.36 452 PRO B N 1
ATOM 7167 C CA . PRO B 1 452 ? -64.129 30.754 27.717 1.00 47.43 452 PRO B CA 1
ATOM 7168 C C . PRO B 1 452 ? -63.529 30.363 29.053 1.00 47.84 452 PRO B C 1
ATOM 7169 O O . PRO B 1 452 ? -62.525 29.662 29.105 1.00 47.87 452 PRO B O 1
ATOM 7173 N N . THR B 1 453 ? -64.155 30.817 30.132 1.00 49.12 453 THR B N 1
ATOM 7174 C CA . THR B 1 453 ? -63.660 30.537 31.464 1.00 48.98 453 THR B CA 1
ATOM 7175 C C . THR B 1 453 ? -63.094 29.133 31.600 1.00 49.59 453 THR B C 1
ATOM 7176 O O . THR B 1 453 ? -61.993 28.960 32.113 1.00 49.56 453 THR B O 1
ATOM 7180 N N . ARG B 1 454 ? -63.818 28.131 31.125 1.00 50.73 454 ARG B N 1
ATOM 7181 C CA . ARG B 1 454 ? -63.328 26.765 31.247 1.00 54.06 454 ARG B CA 1
ATOM 7182 C C . ARG B 1 454 ? -61.952 26.547 30.629 1.00 53.22 454 ARG B C 1
ATOM 7183 O O . ARG B 1 454 ? -61.033 26.060 31.289 1.00 52.58 454 ARG B O 1
ATOM 7191 N N . GLN B 1 455 ? -61.818 26.908 29.358 1.00 52.11 455 GLN B N 1
ATOM 7192 C CA . GLN B 1 455 ? -60.562 26.758 28.634 1.00 50.10 455 GLN B CA 1
ATOM 7193 C C . GLN B 1 455 ? -59.411 27.515 29.294 1.00 49.38 455 GLN B C 1
ATOM 7194 O O . GLN B 1 455 ? -58.271 27.050 29.306 1.00 49.63 455 GLN B O 1
ATOM 7200 N N . GLN B 1 456 ? -59.722 28.684 29.840 1.00 48.21 456 GLN B N 1
ATOM 7201 C CA . GLN B 1 456 ? -58.731 29.513 30.503 1.00 47.86 456 GLN B CA 1
ATOM 7202 C C . GLN B 1 456 ? -58.073 28.765 31.663 1.00 48.34 456 GLN B C 1
ATOM 7203 O O . GLN B 1 456 ? -56.864 28.857 31.870 1.00 47.27 456 GLN B O 1
ATOM 7209 N N . GLN B 1 457 ? -58.890 28.030 32.414 1.00 48.81 457 GLN B N 1
ATOM 7210 C CA . GLN B 1 457 ? -58.433 27.265 33.566 1.00 49.17 457 GLN B CA 1
ATOM 7211 C C . GLN B 1 457 ? -57.560 26.082 33.181 1.00 47.82 457 GLN B C 1
ATOM 7212 O O . GLN B 1 457 ? -56.565 25.801 33.844 1.00 47.12 457 GLN B O 1
ATOM 7218 N N . ARG B 1 458 ? -57.924 25.386 32.110 1.00 47.79 458 ARG B N 1
ATOM 7219 C CA . ARG B 1 458 ? -57.141 24.234 31.678 1.00 47.73 458 ARG B CA 1
ATOM 7220 C C . ARG B 1 458 ? -55.748 24.687 31.239 1.00 45.32 458 ARG B C 1
ATOM 7221 O O . ARG B 1 458 ? -54.744 24.086 31.621 1.00 44.83 458 ARG B O 1
ATOM 7229 N N . ILE B 1 459 ? -55.704 25.758 30.450 1.00 41.90 459 ILE B N 1
ATOM 7230 C CA . ILE B 1 459 ? -54.456 26.328 29.966 1.00 38.65 459 ILE B CA 1
ATOM 7231 C C . ILE B 1 459 ? -53.611 26.814 31.134 1.00 38.96 459 ILE B C 1
ATOM 7232 O O . ILE B 1 459 ? -52.460 26.409 31.304 1.00 37.03 459 ILE B O 1
ATOM 7237 N N . LEU B 1 460 ? -54.203 27.675 31.950 1.00 39.62 460 LEU B N 1
ATOM 7238 C CA . LEU B 1 460 ? -53.514 28.239 33.103 1.00 41.38 460 LEU B CA 1
ATOM 7239 C C . LEU B 1 460 ? -52.956 27.178 34.051 1.00 41.41 460 LEU B C 1
ATOM 7240 O O . LEU B 1 460 ? -51.836 27.307 34.533 1.00 42.73 460 LEU B O 1
ATOM 7245 N N . GLU B 1 461 ? -53.734 26.132 34.308 1.00 41.33 461 GLU B N 1
ATOM 7246 C CA . GLU B 1 461 ? -53.321 25.072 35.215 1.00 41.96 461 GLU B CA 1
ATOM 7247 C C . GLU B 1 461 ? -52.160 24.243 34.726 1.00 39.96 461 GLU B C 1
ATOM 7248 O O . GLU B 1 461 ? -51.315 23.827 35.504 1.00 40.00 461 GLU B O 1
ATOM 7254 N N . VAL B 1 462 ? -52.120 23.985 33.435 1.00 39.57 462 VAL B N 1
ATOM 7255 C CA . VAL B 1 462 ? -51.030 23.203 32.902 1.00 37.85 462 VAL B CA 1
ATOM 7256 C C . VAL B 1 462 ? -49.826 24.113 32.713 1.00 38.36 462 VAL B C 1
ATOM 7257 O O . VAL B 1 462 ? -48.714 23.759 33.077 1.00 39.41 462 VAL B O 1
ATOM 7261 N N . SER B 1 463 ? -50.076 25.294 32.154 1.00 38.03 463 SER B N 1
ATOM 7262 C CA . SER B 1 463 ? -49.049 26.286 31.879 1.00 35.70 463 SER B CA 1
ATOM 7263 C C . SER B 1 463 ? -48.216 26.677 33.081 1.00 35.62 463 SER B C 1
ATOM 7264 O O . SER B 1 463 ? -46.994 26.714 33.005 1.00 36.18 463 SER B O 1
ATOM 7267 N N . LEU B 1 464 ? -48.866 26.988 34.190 1.00 35.06 464 LEU B N 1
ATOM 7268 C CA . LEU B 1 464 ? -48.126 27.400 35.365 1.00 35.17 464 LEU B CA 1
ATOM 7269 C C . LEU B 1 464 ? -47.288 26.265 35.930 1.00 35.83 464 LEU B C 1
ATOM 7270 O O . LEU B 1 464 ? -46.253 26.504 36.533 1.00 37.23 464 LEU B O 1
ATOM 7275 N N . ASP B 1 465 ? -47.721 25.026 35.738 1.00 36.27 465 ASP B N 1
ATOM 7276 C CA . ASP B 1 465 ? -46.958 23.890 36.253 1.00 36.46 465 ASP B CA 1
ATOM 7277 C C . ASP B 1 465 ? -45.812 23.553 35.283 1.00 36.30 465 ASP B C 1
ATOM 7278 O O . ASP B 1 465 ? -46.033 22.906 34.263 1.00 38.04 465 ASP B O 1
ATOM 7283 N N . ARG B 1 466 ? -44.599 23.993 35.605 1.00 35.32 466 ARG B N 1
ATOM 7284 C CA . ARG B 1 466 ? -43.432 23.754 34.757 1.00 34.11 466 ARG B CA 1
ATOM 7285 C C . ARG B 1 466 ? -43.145 22.273 34.557 1.00 33.01 466 ARG B C 1
ATOM 7286 O O . ARG B 1 466 ? -42.941 21.818 33.438 1.00 32.46 466 ARG B O 1
ATOM 7294 N N . ALA B 1 467 ? -43.120 21.528 35.654 1.00 33.16 467 ALA B N 1
ATOM 7295 C CA . ALA B 1 467 ? -42.864 20.102 35.600 1.00 32.41 467 ALA B CA 1
ATOM 7296 C C . ALA B 1 467 ? -43.888 19.407 34.707 1.00 33.84 467 ALA B C 1
ATOM 7297 O O . ALA B 1 467 ? -43.542 18.569 33.877 1.00 34.25 467 ALA B O 1
ATOM 7299 N N . ARG B 1 468 ? -45.153 19.765 34.872 1.00 33.51 468 ARG B N 1
ATOM 7300 C CA . ARG B 1 468 ? -46.221 19.152 34.098 1.00 34.87 468 ARG B CA 1
ATOM 7301 C C . ARG B 1 468 ? -46.227 19.597 32.642 1.00 35.18 468 ARG B C 1
ATOM 7302 O O . ARG B 1 468 ? -46.600 18.843 31.744 1.00 35.46 468 ARG B O 1
ATOM 7310 N N . LEU B 1 469 ? -45.805 20.831 32.416 1.00 34.36 469 LEU B N 1
ATOM 7311 C CA . LEU B 1 469 ? -45.764 21.399 31.083 1.00 32.99 469 LEU B CA 1
ATOM 7312 C C . LEU B 1 469 ? -44.587 20.854 30.263 1.00 33.35 469 LEU B C 1
ATOM 7313 O O . LEU B 1 469 ? -44.726 20.585 29.074 1.00 30.90 469 LEU B O 1
ATOM 7318 N N . GLU B 1 470 ? -43.436 20.681 30.907 1.00 35.37 470 GLU B N 1
ATOM 7319 C CA . GLU B 1 470 ? -42.246 20.165 30.232 1.00 38.88 470 GLU B CA 1
ATOM 7320 C C . GLU B 1 470 ? -42.465 18.773 29.670 1.00 39.12 470 GLU B C 1
ATOM 7321 O O . GLU B 1 470 ? -41.792 18.366 28.731 1.00 38.71 470 GLU B O 1
ATOM 7327 N N . GLN B 1 471 ? -43.389 18.037 30.268 1.00 40.21 471 GLN B N 1
ATOM 7328 C CA . GLN B 1 471 ? -43.657 16.684 29.840 1.00 42.02 471 GLN B CA 1
ATOM 7329 C C . GLN B 1 471 ? -44.622 16.655 28.688 1.00 42.04 471 GLN B C 1
ATOM 7330 O O . GLN B 1 471 ? -44.615 15.722 27.898 1.00 44.63 471 GLN B O 1
ATOM 7344 N N . PRO B 1 473 ? -46.525 16.954 25.186 1.00 39.11 473 PRO B N 1
ATOM 7345 C CA . PRO B 1 473 ? -46.099 16.950 23.789 1.00 37.94 473 PRO B CA 1
ATOM 7346 C C . PRO B 1 473 ? -46.506 18.290 23.161 1.00 36.74 473 PRO B C 1
ATOM 7347 O O . PRO B 1 473 ? -47.671 18.690 23.243 1.00 36.62 473 PRO B O 1
ATOM 7351 N N . VAL B 1 474 ? -45.548 18.978 22.544 1.00 34.33 474 VAL B N 1
ATOM 7352 C CA . VAL B 1 474 ? -45.818 20.273 21.926 1.00 32.61 474 VAL B CA 1
ATOM 7353 C C . VAL B 1 474 ? -47.218 20.318 21.310 1.00 31.96 474 VAL B C 1
ATOM 7354 O O . VAL B 1 474 ? -48.006 21.217 21.617 1.00 30.74 474 VAL B O 1
ATOM 7358 N N . ASN B 1 475 ? -47.539 19.331 20.475 1.00 32.24 475 ASN B N 1
ATOM 7359 C CA . ASN B 1 475 ? -48.842 19.303 19.816 1.00 34.27 475 ASN B CA 1
ATOM 7360 C C . ASN B 1 475 ? -50.005 19.288 20.796 1.00 35.89 475 ASN B C 1
ATOM 7361 O O . ASN B 1 475 ? -51.032 19.922 20.560 1.00 37.23 475 ASN B O 1
ATOM 7366 N N . GLU B 1 476 ? -49.852 18.576 21.903 1.00 37.07 476 GLU B N 1
ATOM 7367 C CA . GLU B 1 476 ? -50.923 18.520 22.891 1.00 37.10 476 GLU B CA 1
ATOM 7368 C C . GLU B 1 476 ? -51.107 19.828 23.642 1.00 35.54 476 GLU B C 1
ATOM 7369 O O . GLU B 1 476 ? -52.210 20.149 24.063 1.00 35.23 476 GLU B O 1
ATOM 7375 N N . TYR B 1 477 ? -50.026 20.579 23.813 1.00 35.06 477 TYR B N 1
ATOM 7376 C CA . TYR B 1 477 ? -50.110 21.845 24.521 1.00 34.40 477 TYR B CA 1
ATOM 7377 C C . TYR B 1 477 ? -50.813 22.875 23.645 1.00 35.30 477 TYR B C 1
ATOM 7378 O O . TYR B 1 477 ? -51.753 23.550 24.081 1.00 34.96 477 TYR B O 1
ATOM 7387 N N . LEU B 1 478 ? -50.370 22.987 22.399 1.00 35.19 478 LEU B N 1
ATOM 7388 C CA . LEU B 1 478 ? -50.983 23.939 21.493 1.00 35.89 478 LEU B CA 1
ATOM 7389 C C . LEU B 1 478 ? -52.442 23.600 21.215 1.00 35.29 478 LEU B C 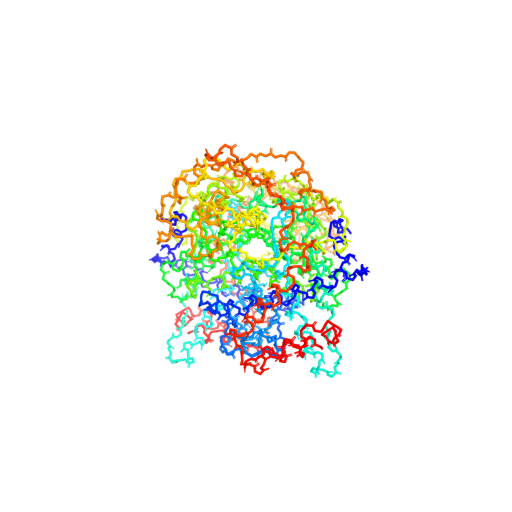1
ATOM 7390 O O . LEU B 1 478 ? -53.213 24.472 20.829 1.00 34.46 478 LEU B O 1
ATOM 7395 N N . ASP B 1 479 ? -52.828 22.342 21.408 1.00 36.47 479 ASP B N 1
ATOM 7396 C CA . ASP B 1 479 ? -54.217 21.969 21.181 1.00 38.34 479 ASP B CA 1
ATOM 7397 C C . ASP B 1 479 ? -55.083 22.667 22.222 1.00 39.16 479 ASP B C 1
ATOM 7398 O O . ASP B 1 479 ? -56.278 22.855 22.015 1.00 40.09 479 ASP B O 1
ATOM 7403 N N . LEU B 1 480 ? -54.478 23.055 23.341 1.00 39.26 480 LEU B N 1
ATOM 7404 C CA . LEU B 1 480 ? -55.219 23.742 24.382 1.00 38.85 480 LEU B CA 1
ATOM 7405 C C . LEU B 1 480 ? -55.570 25.156 23.956 1.00 39.40 480 LEU B C 1
ATOM 7406 O O . LEU B 1 480 ? -56.331 25.833 24.638 1.00 41.99 480 LEU B O 1
ATOM 7411 N N . TYR B 1 481 ? -55.015 25.616 22.841 1.00 38.33 481 TYR B N 1
ATOM 7412 C CA . TYR B 1 481 ? -55.311 26.968 22.388 1.00 37.02 481 TYR B CA 1
ATOM 7413 C C . TYR B 1 481 ? -56.187 27.012 21.152 1.00 37.41 481 TYR B C 1
ATOM 7414 O O . TYR B 1 481 ? -56.313 28.055 20.519 1.00 37.65 481 TYR B O 1
ATOM 7423 N N . VAL B 1 482 ? -56.791 25.888 20.799 1.00 38.93 482 VAL B N 1
ATOM 7424 C CA . VAL B 1 482 ? -57.652 25.856 19.628 1.00 42.40 482 VAL B CA 1
ATOM 7425 C C . VAL B 1 482 ? -59.064 26.333 19.957 1.00 45.12 482 VAL B C 1
ATOM 7426 O O . VAL B 1 482 ? -59.591 26.017 21.015 1.00 46.01 482 VAL B O 1
ATOM 7430 N N . ILE B 1 483 ? -59.668 27.084 19.041 1.00 48.01 483 ILE B N 1
ATOM 7431 C CA . ILE B 1 483 ? -61.024 27.605 19.206 1.00 50.67 483 ILE B CA 1
ATOM 7432 C C . ILE B 1 483 ? -62.064 26.587 18.687 1.00 51.25 483 ILE B C 1
ATOM 7433 O O . ILE B 1 483 ? -62.947 26.155 19.466 1.00 51.19 483 ILE B O 1
#

CATH classification: 1.10.4100.10 (+1 more: 3.30.1330.120)

InterPro domains:
  IPR005656 MmgE/PrpD [PTHR16943] (6-482)
  IPR012705 2-methylcitrate dehydratase PrpD [TIGR02330] (13-483)
  IPR036148 MmgE/PrpD superfamily [SSF103378] (13-482)
  IPR042183 MmgE/PrpD superfamily, domain 1 [G3DSA:1.10.4100.10] (15-470)
  IPR042188 MmgE/PrpD superfamily, domain 2 [G3DSA:3.30.1330.120] (285-426)
  IPR045336 MmgE/PrpD, N-terminal [PF03972] (18-270)
  IPR045337 MmgE/PrpD, C-terminal [PF19305] (287-462)

Nearest PDB structures (foldseek):
  1szq-assembly1_B  TM=9.963E-01  e=3.371E-67  Escherichia coli
  5mvi-assembly3_A  TM=8.832E-01  e=2.100E-59  Salmonella enterica
  6s62-assembly1_C  TM=9.698E-01  e=1.502E-51  Pseudomonas aeruginosa PAO1
  5mux-assembly3_F  TM=8.764E-01  e=2.600E-49  Bacillus subtilis subsp. subtilis str. 168
  5mvi-assembly2_C  TM=9.710E-01  e=2.558E-39  Salmonella enterica

Secondary structure (DSSP, 8-state):
---HHHHHHHHH-------HHHHHHHHHHHHHHHHHHHHHTT-HHHHTT-S-SSTT-B-TT-EE-TTS--EE-HHHHHHHHH---TTS-S-BB-SSS-B-GGGGHHHHHHHHHHHHHHHHHTTPPPP--HHHH--HHHHHHHHHTTT--SGGGTB-THHHHHHHHHHHHH-----HHHHHHHHHHHHTSPBPB-GGGSTTS--THHHHHHHHHHHHHHHHH--TT----TTTTT-TTTSHHHHHSTT-----SS-SSS-----B---SSS--TTTHHHHHH---S---TT---GGGEEEEEEEE-HHHHHHH---S---SHHHHTT-TT--HHHHHHS---GGGGSHHHHT-HHHHHHHHTEEEEE-HHHHHHHH-TTT----EEEEEEETTS-BPPPEEE-S-TTSGGGHHHHHHHHHHHHHHHHHHHS-HHHHHHHHHHHH-HHHHH--HHHHHTTT--/---HHHHHHHHH--PPP--HHHHHHHHHHHHHHHHHHHHHTT-HHHHTT-S-SSTT-B-TT-EE-TTSS-EE-HHHHHHHHH---TTS-S-BB-SSS-B-GGGGHHHHHHHHHHHHHHHHHTT------HHHH--HHHHHHHHHHHH--STTTTB-THHHHHHHHHHHHH-----HHHHHHHHHHHHHS-B-BSGGGSTT---THHHHHHHHHHHHHHHHH--TT----TTTTT-TTTSHHHHHSTT-----SS-SSS-----B---S-SS-GGGHHHHHH--TTT--TT---GGGEEEEEEEE-HHHHHHS---S---SHHHHTT-S---HHHHHTS---STTSSSSSTTSGGGTTGGGGEEEEE-HHHHHHHH-TTT----EEEEEEETTS-B---EEE-S-TTSGGGHHHHHHHHHHHHHHHHHHHS-HHHHHHHHHHHH-HHHHH--HHHHHGGG--

Sequence (922 aa):
EFDREIVDIVDYVNYEISSKVAYDTAHYCLLDTLGCGLEALEYPACKKLLGPIVPGTVVPNGVRVPGTQFQLDPVQAAFNIGAIRWLDFNDTWLAAEWGHPSDNLGGILATADWLSRNAVASGKAPLTKQVLTAIKAHEIQGCIALENSFNRVGLDHVLLVKVASTAVVAELGLTREEILNAVSLAWVDGQSLRTYRHAPNTGTRKSWAAGDATSRAVRLALAKTGEGYPSALTAPVWGFYDVSFKGESFRFQRPYGSYVENVLFKISFPAEFHSQTAVEAATLYEQQAAGKTAADIEKVTIRTHEACIRIIDKKGPLNNPADRDHCIQYVAIPLLFGRLTAADYEDNVAQDKRIDALREKINCFEDPAFTADYHDPEKRAIANAITLEFTDGTRFEEVVVEYPIGHARRRQDGIPKLVDKFKINLARQFPTRQQQRILEVSLDRARLEQPVNEYLDLYVIEFDREIVDIVDYVNYEISSKVAYDTAHYCLLDTLGCGLEALEYPACKKLLGPIVPGTVVPNGVRVPGTQFQLDPVQAAFNIGAIRWLDFNDTWLAAEWGHPSDNLGGILATADWLSRNAVASGKAPLTKQVLTAIKAHEIQGCIALENSFNRVGLDHVLLVKVASTAVVAELGLTREEILNAVSLAWVDGQSLRTYRHAPNTGTRKSWAAGDATSRAVRLALAKTGEGYPSALTAPVWGFYDVSFKGESFRFQRPYGSYVENVLFKISFPAEFHSQTAVEAATLYEQQAAGKTAADIEKVTIRTHEACIRIIDKKGPLNNPADRDHCIQYVAIPLLFGRLTAADYEDNVAQDKRIDALREKINCFEDPAFTADYHDPEKRAIANAITLEFTDGTRFEEVVVEYPIGHARRRQDGIPKLVDKFKINLARQFPTRQQQRILEVSLDRARLEQPVNEYLDLYVI